Protein AF-A0A814QC15-F1 (afdb_monomer)

Mean predicted aligned error: 23.21 Å

Organism: NCBI:txid433720

Nearest PDB structures (foldseek):
  7otf-assembly1_A  TM=9.093E-01  e=1.951E-11  Homo sapiens
  5ail-assembly1_A  TM=8.286E-01  e=6.344E-08  Homo sapiens
  7ny6-assembly1_A  TM=8.813E-01  e=1.256E-06  Capsaspora owczarzaki ATCC 30864
  5fud-assembly1_A  TM=8.809E-01  e=2.246E-06  Oceanobacillus iheyensis HTE831
  5lbp-assembly1_A  TM=8.472E-01  e=1.042E-05  Oceanobacillus iheyensis HTE831

Structure (mmCIF, N/CA/C/O backbone):
data_AF-A0A814QC15-F1
#
_entry.id   AF-A0A814QC15-F1
#
loop_
_atom_site.group_PDB
_atom_site.id
_atom_site.type_symbol
_atom_site.label_atom_id
_atom_site.label_alt_id
_atom_site.label_comp_id
_atom_site.label_asym_id
_atom_site.label_entity_id
_atom_site.label_seq_id
_atom_site.pdbx_PDB_ins_code
_atom_site.Cartn_x
_atom_site.Cartn_y
_atom_site.Cartn_z
_atom_site.occupancy
_atom_site.B_iso_or_equiv
_atom_site.auth_seq_id
_atom_site.auth_comp_id
_atom_site.auth_asym_id
_atom_site.auth_atom_id
_atom_site.pdbx_PDB_model_num
ATOM 1 N N . MET A 1 1 ? -54.671 -11.873 52.298 1.00 33.31 1 MET A N 1
ATOM 2 C CA . MET A 1 1 ? -53.907 -12.770 51.404 1.00 33.31 1 MET A CA 1
ATOM 3 C C . MET A 1 1 ? -52.621 -12.030 51.063 1.00 33.31 1 MET A C 1
ATOM 5 O O . MET A 1 1 ? -52.715 -11.088 50.294 1.00 33.31 1 MET A O 1
ATOM 9 N N . ASN A 1 2 ? -51.498 -12.287 51.749 1.00 33.62 2 ASN A N 1
ATOM 10 C CA . ASN A 1 2 ? -50.326 -11.393 51.643 1.00 33.62 2 ASN A CA 1
ATOM 11 C C . ASN A 1 2 ? -48.953 -12.056 51.909 1.00 33.62 2 ASN A C 1
ATOM 13 O O . ASN A 1 2 ? -47.996 -11.347 52.207 1.00 33.62 2 ASN A O 1
ATOM 17 N N . ASN A 1 3 ? -48.842 -13.390 51.817 1.00 36.31 3 ASN A N 1
ATOM 18 C CA . ASN A 1 3 ? -47.596 -14.110 52.144 1.00 36.31 3 ASN A CA 1
ATOM 19 C C . ASN A 1 3 ? -46.776 -14.533 50.909 1.00 36.31 3 ASN A C 1
ATOM 21 O O . ASN A 1 3 ? -45.566 -14.709 51.020 1.00 36.31 3 ASN A O 1
ATOM 25 N N . ASP A 1 4 ? -47.391 -14.649 49.729 1.00 46.69 4 ASP A N 1
ATOM 26 C CA . ASP A 1 4 ? -46.758 -15.251 48.540 1.00 46.69 4 ASP A CA 1
ATOM 27 C C . ASP A 1 4 ? -45.802 -14.311 47.776 1.00 46.69 4 ASP A C 1
ATOM 29 O O . ASP A 1 4 ? -45.143 -14.716 46.822 1.00 46.69 4 ASP A O 1
ATOM 33 N N . LEU A 1 5 ? -45.693 -13.042 48.188 1.00 47.97 5 LEU A N 1
ATOM 34 C CA . LEU A 1 5 ? -44.905 -12.019 47.483 1.00 47.97 5 LEU A CA 1
ATOM 35 C C . LEU A 1 5 ? -43.377 -12.146 47.651 1.00 47.97 5 LEU A C 1
ATOM 37 O O . LEU A 1 5 ? -42.645 -11.511 46.893 1.00 47.97 5 LEU A O 1
ATOM 41 N N . ASN A 1 6 ? -42.904 -12.966 48.599 1.00 54.59 6 ASN A N 1
ATOM 42 C CA . ASN A 1 6 ? -41.494 -13.065 49.011 1.00 54.59 6 ASN A CA 1
ATOM 43 C C . ASN A 1 6 ? -40.857 -14.457 48.782 1.00 54.59 6 ASN A C 1
ATOM 45 O O . ASN A 1 6 ? -39.844 -14.774 49.404 1.00 54.59 6 ASN A O 1
ATOM 49 N N . LEU A 1 7 ? -41.430 -15.304 47.920 1.00 72.12 7 LEU A N 1
ATOM 50 C CA . LEU A 1 7 ? -40.906 -16.647 47.629 1.00 72.12 7 LEU A CA 1
ATOM 51 C C . LEU A 1 7 ? -40.310 -16.745 46.215 1.00 72.12 7 LEU A C 1
ATOM 53 O O . LEU A 1 7 ? -40.825 -16.165 45.260 1.00 72.12 7 LEU A O 1
ATOM 57 N N . PHE A 1 8 ? -39.213 -17.498 46.087 1.00 84.62 8 PHE A N 1
ATOM 58 C CA . PHE A 1 8 ? -38.616 -17.857 44.798 1.00 84.62 8 PHE A CA 1
ATOM 59 C C . PHE A 1 8 ? -39.408 -18.994 44.137 1.00 84.62 8 PHE A C 1
ATOM 61 O O . PHE A 1 8 ? -39.875 -19.902 44.827 1.00 84.62 8 PHE A O 1
ATOM 68 N N . THR A 1 9 ? -39.534 -18.985 42.808 1.00 85.81 9 THR A N 1
ATOM 69 C CA . THR A 1 9 ? -40.353 -19.964 42.073 1.00 85.81 9 THR A CA 1
ATOM 70 C C . THR A 1 9 ? -39.631 -21.314 41.918 1.00 85.81 9 THR A C 1
ATOM 72 O O . THR A 1 9 ? -39.123 -21.648 40.849 1.00 85.81 9 THR A O 1
ATOM 75 N N . ILE A 1 10 ? -39.573 -22.110 42.994 1.00 85.25 10 ILE A N 1
ATOM 76 C CA . ILE A 1 10 ? -38.846 -23.399 43.046 1.00 85.25 10 ILE A CA 1
ATOM 77 C C . ILE A 1 10 ? -39.329 -24.388 41.965 1.00 85.25 10 ILE A C 1
ATOM 79 O O . ILE A 1 10 ? -38.519 -25.082 41.353 1.00 85.25 10 ILE A O 1
ATOM 83 N N . SER A 1 11 ? -40.634 -24.429 41.680 1.00 84.44 11 SER A N 1
ATOM 84 C CA . SER A 1 11 ? -41.217 -25.276 40.626 1.00 84.44 11 SER A CA 1
ATOM 85 C C . SER A 1 11 ? -40.692 -24.925 39.229 1.00 84.44 11 SER A C 1
ATOM 87 O O . SER A 1 11 ? -40.305 -25.818 38.475 1.00 84.44 11 SER A O 1
ATOM 89 N N . ALA A 1 12 ? -40.623 -23.632 38.900 1.00 85.25 12 ALA A N 1
ATOM 90 C CA . ALA A 1 12 ? -40.029 -23.143 37.660 1.00 85.25 12 ALA A CA 1
ATOM 91 C C . ALA A 1 12 ? -38.520 -23.417 37.619 1.00 85.25 12 ALA A C 1
ATOM 93 O O . ALA A 1 12 ? -38.014 -23.892 36.606 1.00 85.25 12 ALA A O 1
ATOM 94 N N . PHE A 1 13 ? -37.811 -23.215 38.734 1.00 88.44 13 PHE A N 1
ATOM 95 C CA . PHE A 1 13 ? -36.374 -23.473 38.823 1.00 88.44 13 PHE A CA 1
ATOM 96 C C . PHE A 1 13 ? -36.021 -24.931 38.495 1.00 88.44 13 PHE A C 1
ATOM 98 O O . PHE A 1 13 ? -35.149 -25.171 37.664 1.00 88.44 13 PHE A O 1
ATOM 105 N N . LEU A 1 14 ? -36.741 -25.904 39.063 1.00 86.50 14 LEU A N 1
ATOM 106 C CA . LEU A 1 14 ? -36.522 -27.329 38.777 1.00 86.50 14 LEU A CA 1
ATOM 107 C C . LEU A 1 14 ? -36.925 -27.711 37.337 1.00 86.50 14 LEU A C 1
ATOM 109 O O . LEU A 1 14 ? -36.262 -28.533 36.699 1.00 86.50 14 LEU A O 1
ATOM 113 N N . ASN A 1 15 ? -37.976 -27.087 36.788 1.00 86.31 15 ASN A N 1
ATOM 114 C CA . ASN A 1 15 ? -38.380 -27.249 35.384 1.00 86.31 15 ASN A CA 1
ATOM 115 C C . ASN A 1 15 ? -37.313 -26.699 34.418 1.00 86.31 15 ASN A C 1
ATOM 117 O O . ASN A 1 15 ? -37.051 -27.288 33.371 1.00 86.31 15 ASN A O 1
ATOM 121 N N . LEU A 1 16 ? -36.673 -25.585 34.781 1.00 88.19 16 LEU A N 1
ATOM 122 C CA . LEU A 1 16 ? -35.573 -24.998 34.027 1.00 88.19 16 LEU A CA 1
ATOM 123 C C . LEU A 1 16 ? -34.305 -25.852 34.147 1.00 88.19 16 LEU A C 1
ATOM 125 O O . LEU A 1 16 ? -33.722 -26.190 33.127 1.00 88.19 16 LEU A O 1
ATOM 129 N N . GLU A 1 17 ? -33.905 -26.258 35.354 1.00 86.19 17 GLU A N 1
ATOM 130 C CA . GLU A 1 17 ? -32.705 -27.074 35.590 1.00 86.19 17 GLU A CA 1
ATOM 131 C C . GLU A 1 17 ? -32.745 -28.398 34.805 1.00 86.19 17 GLU A C 1
ATOM 133 O O . GLU A 1 17 ? -31.783 -28.742 34.115 1.00 86.19 17 GLU A O 1
ATOM 138 N N . THR A 1 18 ? -33.892 -29.083 34.799 1.00 85.12 18 THR A N 1
ATOM 139 C CA . THR A 1 18 ? -34.091 -30.312 34.006 1.00 85.12 18 THR A CA 1
ATOM 140 C C . THR A 1 18 ? -34.055 -30.071 32.492 1.00 85.12 18 THR A C 1
ATOM 142 O O . THR A 1 18 ? -33.438 -30.854 31.773 1.00 85.12 18 THR A O 1
ATOM 145 N N . LYS A 1 19 ? -34.626 -28.967 31.986 1.00 83.19 19 LYS A N 1
ATOM 146 C CA . LYS A 1 19 ? -34.513 -28.567 30.565 1.00 83.19 19 LYS A CA 1
ATOM 147 C C . LYS A 1 19 ? -33.110 -28.112 30.158 1.00 83.19 19 LYS A C 1
ATOM 149 O O . LYS A 1 19 ? -32.752 -28.211 28.987 1.00 83.19 19 LYS A O 1
ATOM 154 N N . VAL A 1 20 ? -32.326 -27.589 31.101 1.00 84.12 20 VAL A N 1
ATOM 155 C CA . VAL A 1 20 ? -30.988 -27.043 30.838 1.00 84.12 20 VAL A CA 1
ATOM 156 C C . VAL A 1 20 ? -29.937 -28.140 30.706 1.00 84.12 20 VAL A C 1
ATOM 158 O O . VAL A 1 20 ? -29.059 -28.018 29.847 1.00 84.12 20 VAL A O 1
ATOM 161 N N . TYR A 1 21 ? -30.037 -29.199 31.513 1.00 83.50 21 TYR A N 1
ATOM 162 C CA . TYR A 1 21 ? -29.077 -30.312 31.536 1.00 83.50 21 TYR A CA 1
ATOM 163 C C . TYR A 1 21 ? -29.593 -31.621 30.910 1.00 83.50 21 TYR A C 1
ATOM 165 O O . TYR A 1 21 ? -28.814 -32.559 30.763 1.00 83.50 21 TYR A O 1
ATOM 173 N N . GLY A 1 22 ? -30.868 -31.695 30.514 1.00 76.44 22 GLY A N 1
ATOM 174 C CA . GLY A 1 22 ? -31.415 -32.826 29.759 1.00 76.44 22 GLY A CA 1
ATOM 175 C C . GLY A 1 22 ? -30.889 -32.918 28.319 1.00 76.44 22 GLY A C 1
ATOM 176 O O . GLY A 1 22 ? -30.440 -31.931 27.738 1.00 76.44 22 GLY A O 1
ATOM 177 N N . GLU A 1 23 ? -30.987 -34.114 27.729 1.00 65.56 23 GLU A N 1
ATOM 178 C CA . GLU A 1 23 ? -30.431 -34.445 26.403 1.00 65.56 23 GLU A CA 1
ATOM 179 C C . GLU A 1 23 ? -30.995 -33.573 25.265 1.00 65.56 23 GLU A C 1
ATOM 181 O O . GLU A 1 23 ? -30.268 -33.175 24.357 1.00 65.56 23 GLU A O 1
ATOM 186 N N . ASN A 1 24 ? -32.285 -33.228 25.336 1.00 69.06 24 ASN A N 1
ATOM 187 C CA . ASN A 1 24 ? -32.973 -32.394 24.352 1.00 69.06 24 ASN A CA 1
ATOM 188 C C . ASN A 1 24 ? -33.149 -30.961 24.879 1.00 69.06 24 ASN A C 1
ATOM 190 O O . ASN A 1 24 ? -34.149 -30.640 25.524 1.00 69.06 24 ASN A O 1
ATOM 194 N N . TRP A 1 25 ? -32.184 -30.084 24.583 1.00 78.00 25 TRP A N 1
ATOM 195 C CA . TRP A 1 25 ? -32.240 -28.664 24.954 1.00 78.00 25 TRP A CA 1
ATOM 196 C C . TRP A 1 25 ? -33.413 -27.936 24.272 1.00 78.00 25 TRP A C 1
ATOM 198 O O . TRP A 1 25 ? -33.375 -27.628 23.078 1.00 78.00 25 TRP A O 1
ATOM 208 N N . THR A 1 26 ? -34.437 -27.589 25.053 1.00 78.69 26 THR A N 1
ATOM 209 C CA . THR A 1 26 ? -35.487 -26.647 24.643 1.00 78.69 26 THR A CA 1
ATOM 210 C C . THR A 1 26 ? -35.061 -25.224 24.988 1.00 78.69 26 THR A C 1
ATOM 212 O O . THR A 1 26 ? -34.839 -24.932 26.161 1.00 78.69 26 THR A O 1
ATOM 215 N N . ILE A 1 27 ? -34.981 -24.335 23.995 1.00 84.62 27 ILE A N 1
ATOM 216 C CA . ILE A 1 27 ? -34.590 -22.929 24.184 1.00 84.62 27 ILE A CA 1
ATOM 217 C C . ILE A 1 27 ? -35.657 -22.208 25.031 1.00 84.62 27 ILE A C 1
ATOM 219 O O . ILE A 1 27 ? -36.793 -22.119 24.568 1.00 84.62 27 ILE A O 1
ATOM 223 N N . PRO A 1 28 ? -35.332 -21.667 26.221 1.00 84.56 28 PRO A N 1
ATOM 224 C CA . PRO A 1 28 ? -36.257 -20.843 26.992 1.00 84.56 28 PRO A CA 1
ATOM 225 C C . PRO A 1 28 ? -36.136 -19.377 26.546 1.00 84.56 28 PRO A C 1
ATOM 227 O O . PRO A 1 28 ? -35.075 -18.767 26.695 1.00 84.56 28 PRO A O 1
ATOM 230 N N . TYR A 1 29 ? -37.201 -18.810 25.978 1.00 85.25 29 TYR A N 1
ATOM 231 C CA . TYR A 1 29 ? -37.192 -17.453 25.409 1.00 85.25 29 TYR A CA 1
ATOM 232 C C . TYR A 1 29 ? -38.430 -16.607 25.732 1.00 85.25 29 TYR A C 1
ATOM 234 O O . TYR A 1 29 ? -38.399 -15.399 25.496 1.00 85.25 29 TYR A O 1
ATOM 242 N N . LYS A 1 30 ? -39.508 -17.186 26.276 1.00 87.56 30 LYS A N 1
ATOM 243 C CA . LYS A 1 30 ? -40.727 -16.437 26.634 1.00 87.56 30 LYS A CA 1
ATOM 244 C C . LYS A 1 30 ? -40.690 -15.965 28.086 1.00 87.56 30 LYS A C 1
ATOM 246 O O . LYS A 1 30 ? -39.978 -16.509 28.928 1.00 87.56 30 LYS A O 1
ATOM 251 N N . ARG A 1 31 ? -41.459 -14.920 28.394 1.00 87.00 31 ARG A N 1
ATOM 252 C CA . ARG A 1 31 ? -41.494 -14.309 29.735 1.00 87.00 31 ARG A CA 1
ATOM 253 C C . ARG A 1 31 ? -42.332 -15.122 30.725 1.00 87.00 31 ARG A C 1
ATOM 255 O O . ARG A 1 31 ? -42.115 -15.043 31.929 1.00 87.00 31 ARG A O 1
ATOM 262 N N . GLU A 1 32 ? -43.235 -15.917 30.174 1.00 85.50 32 GLU A N 1
ATOM 263 C CA . GLU A 1 32 ? -44.149 -16.866 30.803 1.00 85.50 32 GLU A CA 1
ATOM 264 C C . GLU A 1 32 ? -43.534 -18.280 30.886 1.00 85.50 32 GLU A C 1
ATOM 266 O O . GLU A 1 32 ? -44.157 -19.210 31.387 1.00 85.50 32 GLU A O 1
ATOM 271 N N . GLU A 1 33 ? -42.315 -18.464 30.368 1.00 88.19 33 GLU A N 1
ATOM 272 C CA . GLU A 1 33 ? -41.539 -19.697 30.515 1.00 88.19 33 GLU A CA 1
ATOM 273 C C . GLU A 1 33 ? -40.683 -19.662 31.796 1.00 88.19 33 GLU A C 1
ATOM 275 O O . GLU A 1 33 ? -40.377 -18.582 32.311 1.00 88.19 33 GLU A O 1
ATOM 280 N N . PRO A 1 34 ? -40.218 -20.826 32.298 1.00 89.06 34 PRO A N 1
ATOM 281 C CA . PRO A 1 34 ? -39.511 -20.921 33.577 1.00 89.06 34 PRO A CA 1
ATOM 282 C C . PRO A 1 34 ? -38.309 -19.981 33.760 1.00 89.06 34 PRO A C 1
ATOM 284 O O . PRO A 1 34 ? -38.036 -19.554 34.879 1.00 89.06 34 PRO A O 1
ATOM 287 N N . LEU A 1 35 ? -37.603 -19.613 32.682 1.00 92.25 35 LEU A N 1
ATOM 288 C CA . LEU A 1 35 ? -36.520 -18.625 32.755 1.00 92.25 35 LEU A CA 1
ATOM 289 C C . LEU A 1 35 ? -37.039 -17.225 33.115 1.00 92.25 35 LEU A C 1
ATOM 291 O O . LEU A 1 35 ? -36.462 -16.573 33.984 1.00 92.25 35 LEU A O 1
ATOM 295 N N . GLY A 1 36 ? -38.131 -16.777 32.491 1.00 89.75 36 GLY A N 1
ATOM 296 C CA . GLY A 1 36 ? -38.755 -15.489 32.789 1.00 89.75 36 GLY A CA 1
ATOM 297 C C . GLY A 1 36 ? -39.288 -15.428 34.221 1.00 89.75 36 GLY A C 1
ATOM 298 O O . GLY A 1 36 ? -39.027 -14.457 34.933 1.00 89.75 36 GLY A O 1
ATOM 299 N N . GLU A 1 37 ? -39.944 -16.494 34.689 1.00 91.00 37 GLU A N 1
ATOM 300 C CA . GLU A 1 37 ? -40.435 -16.592 36.070 1.00 91.00 37 GLU A CA 1
ATOM 301 C C . GLU A 1 37 ? -39.302 -16.584 37.110 1.00 91.00 37 GLU A C 1
ATOM 303 O O . GLU A 1 37 ? -39.382 -15.862 38.112 1.00 91.00 37 GLU A O 1
ATOM 308 N N . CYS A 1 38 ? -38.224 -17.342 36.882 1.00 92.38 38 CYS A N 1
ATOM 309 C CA . CYS A 1 38 ? -37.068 -17.357 37.779 1.00 92.38 38 CYS A CA 1
ATOM 310 C C . CYS A 1 38 ? -36.306 -16.024 37.768 1.00 92.38 38 CYS A C 1
ATOM 312 O O . CYS A 1 38 ? -35.933 -15.543 38.836 1.00 92.38 38 CYS A O 1
ATOM 314 N N . LEU A 1 39 ? -36.134 -15.371 36.612 1.00 93.88 39 LEU A N 1
ATOM 315 C CA . LEU A 1 39 ? -35.534 -14.033 36.540 1.00 93.88 39 LEU A CA 1
ATOM 316 C C . LEU A 1 39 ? -36.377 -12.998 37.301 1.00 93.88 39 LEU A C 1
ATOM 318 O O . LEU A 1 39 ? -35.844 -12.253 38.119 1.00 93.88 39 LEU A O 1
ATOM 322 N N . LEU A 1 40 ? -37.697 -12.974 37.096 1.00 92.12 40 LEU A N 1
ATOM 323 C CA . LEU A 1 40 ? -38.590 -12.013 37.753 1.00 92.12 40 LEU A CA 1
ATOM 324 C C . LEU A 1 40 ? -38.703 -12.238 39.271 1.00 92.12 40 LEU A C 1
ATOM 326 O O . LEU A 1 40 ? -38.768 -11.265 40.025 1.00 92.12 40 LEU A O 1
ATOM 330 N N . SER A 1 41 ? -38.723 -13.491 39.735 1.00 90.06 41 SER A N 1
ATOM 331 C CA . SER A 1 41 ? -38.746 -13.809 41.173 1.00 90.06 41 SER A CA 1
ATOM 332 C C . SER A 1 41 ? -37.393 -13.548 41.846 1.00 90.06 41 SER A C 1
ATOM 334 O O . SER A 1 41 ? -37.364 -12.935 42.915 1.00 90.06 41 SER A O 1
ATOM 336 N N . ALA A 1 42 ? -36.273 -13.889 41.198 1.00 92.88 42 ALA A N 1
ATOM 337 C CA . ALA A 1 42 ? -34.937 -13.541 41.682 1.00 92.88 42 ALA A CA 1
ATOM 338 C C . ALA A 1 42 ? -34.743 -12.019 41.786 1.00 92.88 42 ALA A C 1
ATOM 340 O O . ALA A 1 42 ? -34.249 -11.544 42.807 1.00 92.88 42 ALA A O 1
ATOM 341 N N . THR A 1 43 ? -35.187 -11.231 40.795 1.00 93.06 43 THR A N 1
ATOM 342 C CA . THR A 1 43 ? -35.050 -9.761 40.829 1.00 93.06 43 THR A CA 1
ATOM 343 C C . THR A 1 43 ? -35.804 -9.145 42.009 1.00 93.06 43 THR A C 1
ATOM 345 O O . THR A 1 43 ? -35.276 -8.245 42.659 1.00 93.06 43 THR A O 1
ATOM 348 N N . LYS A 1 44 ? -36.995 -9.655 42.358 1.00 90.06 44 LYS A N 1
ATOM 349 C CA . LYS A 1 44 ? -37.731 -9.211 43.559 1.00 90.06 44 LYS A CA 1
ATOM 350 C C . LYS A 1 44 ? -36.922 -9.449 44.839 1.00 90.06 44 LYS A C 1
ATOM 352 O O . LYS A 1 44 ? -36.755 -8.524 45.628 1.00 90.06 44 LYS A O 1
ATOM 357 N N . LEU A 1 45 ? -36.368 -10.650 45.020 1.00 90.00 45 LEU A N 1
ATOM 358 C CA . LEU A 1 45 ? -35.536 -10.975 46.188 1.00 90.00 45 LEU A CA 1
ATOM 359 C C . LEU A 1 45 ? -34.214 -10.188 46.201 1.00 90.00 45 LEU A C 1
ATOM 361 O O . LEU A 1 45 ? -33.732 -9.791 47.263 1.00 90.00 45 LEU A O 1
ATOM 365 N N . ALA A 1 46 ? -33.640 -9.910 45.029 1.00 90.56 46 ALA A N 1
ATOM 366 C CA . ALA A 1 46 ? -32.422 -9.120 44.883 1.00 90.56 46 ALA A CA 1
ATOM 367 C C . ALA A 1 46 ? -32.636 -7.636 45.223 1.00 90.56 46 ALA A C 1
ATOM 369 O O . ALA A 1 46 ? -31.732 -7.015 45.772 1.00 90.56 46 ALA A O 1
ATOM 370 N N . LEU A 1 47 ? -33.824 -7.079 44.956 1.00 89.06 47 LEU A N 1
ATOM 371 C CA . LEU A 1 47 ? -34.202 -5.708 45.332 1.00 89.06 47 LEU A CA 1
ATOM 372 C C . LEU A 1 47 ? -34.437 -5.529 46.843 1.00 89.06 47 LEU A C 1
ATOM 374 O O . LEU A 1 47 ? -34.323 -4.411 47.339 1.00 89.06 47 LEU A O 1
ATOM 378 N N . VAL A 1 48 ? -34.755 -6.608 47.569 1.00 88.19 48 VAL A N 1
ATOM 379 C CA . VAL A 1 48 ? -34.932 -6.604 49.037 1.00 88.19 48 VAL A CA 1
ATOM 380 C C . VAL A 1 48 ? -33.654 -7.057 49.770 1.00 88.19 48 VAL A C 1
ATOM 382 O O . VAL A 1 48 ? -33.506 -6.823 50.968 1.00 88.19 48 VAL A O 1
ATOM 385 N N . GLY A 1 49 ? -32.691 -7.653 49.057 1.00 86.88 49 GLY A N 1
ATOM 386 C CA . GLY A 1 49 ? -31.421 -8.141 49.614 1.00 86.88 49 GLY A CA 1
ATOM 387 C C . GLY A 1 49 ? -31.476 -9.555 50.199 1.00 86.88 49 GLY A C 1
ATOM 388 O O . GLY A 1 49 ? -30.546 -9.968 50.886 1.00 86.88 49 GLY A O 1
ATOM 389 N N . THR A 1 50 ? -32.548 -10.307 49.937 1.00 88.44 50 THR A N 1
ATOM 390 C CA . THR A 1 50 ? -32.781 -11.659 50.477 1.00 88.44 50 THR A CA 1
ATOM 391 C C . THR A 1 50 ? -32.447 -12.785 49.493 1.00 88.44 50 THR A C 1
ATOM 393 O O . THR A 1 50 ? -32.495 -13.951 49.874 1.00 88.44 50 THR A O 1
ATOM 396 N N . ALA A 1 51 ? -32.067 -12.471 48.247 1.00 86.88 51 ALA A N 1
ATOM 397 C CA . ALA A 1 51 ? -31.794 -13.467 47.199 1.00 86.88 51 ALA A CA 1
ATOM 398 C C . ALA A 1 51 ? -30.773 -14.548 47.608 1.00 86.88 51 ALA A C 1
ATOM 400 O O . ALA A 1 51 ? -31.009 -15.728 47.368 1.00 86.88 51 ALA A O 1
ATOM 401 N N . ASP A 1 52 ? -29.685 -14.166 48.282 1.00 85.94 52 ASP A N 1
ATOM 402 C CA . ASP A 1 52 ? -28.634 -15.099 48.720 1.00 85.94 52 ASP A CA 1
ATOM 403 C C . ASP A 1 52 ? -29.066 -15.997 49.895 1.00 85.94 52 ASP A C 1
ATOM 405 O O . ASP A 1 52 ? -28.429 -17.015 50.159 1.00 85.94 52 ASP A O 1
ATOM 409 N N . GLN A 1 53 ? -30.127 -15.613 50.615 1.00 86.81 53 GLN A N 1
ATOM 410 C CA . GLN A 1 53 ? -30.683 -16.363 51.749 1.00 86.81 53 GLN A CA 1
ATOM 411 C C . GLN A 1 53 ? -31.592 -17.508 51.276 1.00 86.81 53 GLN A C 1
ATOM 413 O O . GLN A 1 53 ? -31.845 -18.450 52.024 1.00 86.81 53 GLN A O 1
ATOM 418 N N . ASN A 1 54 ? -32.091 -17.436 50.037 1.00 87.62 54 ASN A N 1
ATOM 419 C CA . ASN A 1 54 ? -32.857 -18.504 49.412 1.00 87.62 54 ASN A CA 1
ATOM 420 C C . ASN A 1 54 ? -31.910 -19.384 48.584 1.00 87.62 54 ASN A C 1
ATOM 422 O O . ASN A 1 54 ? -31.459 -18.991 47.512 1.00 87.62 54 ASN A O 1
ATOM 426 N N . GLU A 1 55 ? -31.627 -20.592 49.070 1.00 87.44 55 GLU A N 1
ATOM 427 C CA . GLU A 1 55 ? -30.650 -21.510 48.467 1.00 87.44 55 GLU A CA 1
ATOM 428 C C . GLU A 1 55 ? -30.952 -21.848 46.993 1.00 87.44 55 GLU A C 1
ATOM 430 O O . GLU A 1 55 ? -30.039 -21.902 46.169 1.00 87.44 55 GLU A O 1
ATOM 435 N N . SER A 1 56 ? -32.232 -21.982 46.622 1.00 87.56 56 SER A N 1
ATOM 436 C CA . SER A 1 56 ? -32.640 -22.198 45.224 1.00 87.56 56 SER A CA 1
ATOM 437 C C . SER A 1 56 ? -32.400 -20.962 44.348 1.00 87.56 56 SER A C 1
ATOM 439 O O . SER A 1 56 ? -31.898 -21.091 43.233 1.00 87.56 56 SER A O 1
ATOM 441 N N . CYS A 1 57 ? -32.686 -19.758 44.854 1.00 90.62 57 CYS A N 1
ATOM 442 C CA . CYS A 1 57 ? -32.383 -18.502 44.161 1.00 90.62 57 CYS A CA 1
ATOM 443 C C . CYS A 1 57 ? -30.867 -18.290 44.019 1.00 90.62 57 CYS A C 1
ATOM 445 O O . CYS A 1 57 ? -30.402 -17.823 42.979 1.00 90.62 57 CYS A O 1
ATOM 447 N N . LYS A 1 58 ? -30.081 -18.672 45.031 1.00 89.94 58 LYS A N 1
ATOM 448 C CA . LYS A 1 58 ? -28.618 -18.632 44.982 1.00 89.94 58 LYS A CA 1
ATOM 449 C C . LYS A 1 58 ? -28.064 -19.609 43.939 1.00 89.94 58 LYS A C 1
ATOM 451 O O . LYS A 1 58 ? -27.326 -19.180 43.057 1.00 89.94 58 LYS A O 1
ATOM 456 N N . LYS A 1 59 ? -28.489 -20.881 43.954 1.00 90.62 59 LYS A N 1
ATOM 457 C CA . LYS A 1 59 ? -28.109 -21.891 42.944 1.00 90.62 59 LYS A CA 1
ATOM 458 C C . LYS A 1 59 ? -28.505 -21.459 41.523 1.00 90.62 59 LYS A C 1
ATOM 460 O O . LYS A 1 59 ? -27.729 -21.635 40.584 1.00 90.62 59 LYS A O 1
ATOM 465 N N . PHE A 1 60 ? -29.670 -20.828 41.364 1.00 93.75 60 PHE A N 1
ATOM 466 C CA . PHE A 1 60 ? -30.093 -20.214 40.104 1.00 93.75 60 PHE A CA 1
ATOM 467 C C . PHE A 1 60 ? -29.115 -19.131 39.620 1.00 93.75 60 PHE A C 1
ATOM 469 O O . PHE A 1 60 ? -28.668 -19.194 38.476 1.00 93.75 60 PHE A O 1
ATOM 476 N N . MET A 1 61 ? -28.742 -18.178 40.481 1.00 93.62 61 MET A N 1
ATOM 477 C CA . MET A 1 61 ? -27.820 -17.084 40.136 1.00 93.62 61 MET A CA 1
ATOM 478 C C . MET A 1 61 ? -26.372 -17.542 39.899 1.00 93.62 61 MET A C 1
ATOM 480 O O . MET A 1 61 ? -25.700 -16.988 39.032 1.00 93.62 61 MET A O 1
ATOM 484 N N . GLU A 1 62 ? -25.877 -18.514 40.670 1.00 91.12 62 GLU A N 1
ATOM 485 C CA . GLU A 1 62 ? -24.461 -18.912 40.665 1.00 91.12 62 GLU A CA 1
ATOM 486 C C . GLU A 1 62 ? -24.132 -20.060 39.700 1.00 91.12 62 GLU A C 1
ATOM 488 O O . GLU A 1 62 ? -22.996 -20.135 39.239 1.00 91.12 62 GLU A O 1
ATOM 493 N N . VAL A 1 63 ? -25.095 -20.936 39.383 1.00 89.81 63 VAL A N 1
ATOM 494 C CA . VAL A 1 63 ? -24.863 -22.144 38.564 1.00 89.81 63 VAL A CA 1
ATOM 495 C C . VAL A 1 63 ? -25.695 -22.135 37.283 1.00 89.81 63 VAL A C 1
ATOM 497 O O . VAL A 1 63 ? -25.154 -22.320 36.194 1.00 89.81 63 VAL A O 1
ATOM 500 N N . LEU A 1 64 ? -27.009 -21.897 37.388 1.00 91.62 64 LEU A N 1
ATOM 501 C CA . LEU A 1 64 ? -27.912 -22.095 36.249 1.00 91.62 64 LEU A CA 1
ATOM 502 C C . LEU A 1 64 ? -27.892 -20.923 35.254 1.00 91.62 64 LEU A C 1
ATOM 504 O O . LEU A 1 64 ? -27.882 -21.146 34.045 1.00 91.62 64 LEU A O 1
ATOM 508 N N . ILE A 1 65 ? -27.844 -19.679 35.742 1.00 94.50 65 ILE A N 1
ATOM 509 C CA . ILE A 1 65 ? -27.775 -18.473 34.902 1.00 94.50 65 ILE A CA 1
ATOM 510 C C . ILE A 1 65 ? -26.530 -18.440 33.994 1.00 94.50 65 ILE A C 1
ATOM 512 O O . ILE A 1 65 ? -26.720 -18.213 32.794 1.00 94.50 65 ILE A O 1
ATOM 516 N N . PRO A 1 66 ? -25.299 -18.709 34.482 1.00 93.12 66 PRO A N 1
ATOM 517 C CA . PRO A 1 66 ? -24.118 -18.772 33.622 1.00 93.12 66 PRO A CA 1
ATOM 518 C C . PRO A 1 66 ? -24.268 -19.759 32.457 1.00 93.12 66 PRO A C 1
ATOM 520 O O . PRO A 1 66 ? -24.016 -19.393 31.310 1.00 93.12 66 PRO A O 1
ATOM 523 N N . GLU A 1 67 ? -24.738 -20.986 32.713 1.00 91.38 67 GLU A N 1
ATOM 524 C CA . GLU A 1 67 ? -24.864 -22.013 31.669 1.00 91.38 67 GLU A CA 1
ATOM 525 C C . GLU A 1 67 ? -26.006 -21.721 30.684 1.00 91.38 67 GLU A C 1
ATOM 527 O O . GLU A 1 67 ? -25.832 -21.885 29.472 1.00 91.38 67 GLU A O 1
ATOM 532 N N . VAL A 1 68 ? -27.148 -21.217 31.170 1.00 92.69 68 VAL A N 1
ATOM 533 C CA . VAL A 1 68 ? -28.249 -20.751 30.311 1.00 92.69 68 VAL A CA 1
ATOM 534 C C . VAL A 1 68 ? -27.752 -19.666 29.361 1.00 92.69 68 VAL A C 1
ATOM 536 O O . VAL A 1 68 ? -27.873 -19.813 28.146 1.00 92.69 68 VAL A O 1
ATOM 539 N N . PHE A 1 69 ? -27.159 -18.588 29.876 1.00 93.38 69 PHE A N 1
ATOM 540 C CA . PHE A 1 69 ? -26.784 -17.456 29.029 1.00 93.38 69 PHE A CA 1
ATOM 541 C C . PHE A 1 69 ? -25.560 -17.742 28.153 1.00 93.38 69 PHE A C 1
ATOM 543 O O . PHE A 1 69 ? -25.514 -17.240 27.030 1.00 93.38 69 PHE A O 1
ATOM 550 N N . ARG A 1 70 ? -24.656 -18.646 28.557 1.00 91.06 70 ARG A N 1
ATOM 551 C CA . ARG A 1 70 ? -23.627 -19.211 27.667 1.00 91.06 70 ARG A CA 1
ATOM 552 C C . ARG A 1 70 ? -24.254 -19.955 26.482 1.00 91.06 70 ARG A C 1
ATOM 554 O O . ARG A 1 70 ? -23.860 -19.713 25.341 1.00 91.06 70 ARG A O 1
ATOM 561 N N . LYS A 1 71 ? -25.256 -20.815 26.714 1.00 89.44 71 LYS A N 1
ATOM 562 C CA . LYS A 1 71 ? -25.992 -21.503 25.634 1.00 89.44 71 LYS A CA 1
ATOM 563 C C . LYS A 1 71 ? -26.787 -20.533 24.748 1.00 89.44 71 LYS A C 1
ATOM 565 O O . LYS A 1 71 ? -26.863 -20.763 23.543 1.00 89.44 71 LYS A O 1
ATOM 570 N N . LEU A 1 72 ? -27.342 -19.452 25.304 1.00 90.44 72 LEU A N 1
ATOM 571 C CA . LEU A 1 72 ? -28.112 -18.455 24.544 1.00 90.44 72 LEU A CA 1
ATOM 572 C C . LEU A 1 72 ? -27.241 -17.487 23.718 1.00 90.44 72 LEU A C 1
ATOM 574 O O . LEU A 1 72 ? -27.639 -17.137 22.610 1.00 90.44 72 LEU A O 1
ATOM 578 N N . HIS A 1 73 ? -26.068 -17.068 24.213 1.00 89.94 73 HIS A N 1
ATOM 579 C CA . HIS A 1 73 ? -25.226 -16.055 23.546 1.00 89.94 73 HIS A CA 1
ATOM 580 C C . HIS A 1 73 ? -24.057 -16.624 22.726 1.00 89.94 73 HIS A C 1
ATOM 582 O O . HIS A 1 73 ? -23.640 -15.996 21.752 1.00 89.94 73 HIS A O 1
ATOM 588 N N . CYS A 1 74 ? -23.531 -17.807 23.070 1.00 87.06 74 CYS A N 1
ATOM 589 C CA . CYS A 1 74 ? -22.313 -18.365 22.456 1.00 87.06 74 CYS A CA 1
ATOM 590 C C . CYS A 1 74 ? -22.543 -19.601 21.564 1.00 87.06 74 CYS A C 1
ATOM 592 O O . CYS A 1 74 ? -21.584 -20.156 21.034 1.00 87.06 74 CYS A O 1
ATOM 594 N N . SER A 1 75 ? -23.784 -20.067 21.398 1.00 83.12 75 SER A N 1
ATOM 595 C CA . SER A 1 75 ? -24.084 -21.261 20.595 1.00 83.12 75 SER A CA 1
ATOM 596 C C . SER A 1 75 ? -24.127 -20.960 19.094 1.00 83.12 75 SER A C 1
ATOM 598 O O . SER A 1 75 ? -24.827 -20.049 18.663 1.00 83.12 75 SER A O 1
ATOM 600 N N . PHE A 1 76 ? -23.478 -21.777 18.257 1.00 75.31 76 PHE A N 1
ATOM 601 C CA . PHE A 1 76 ? -23.566 -21.625 16.795 1.00 75.31 76 PHE A CA 1
ATOM 602 C C . PHE A 1 76 ? -25.002 -21.803 16.254 1.00 75.31 76 PHE A C 1
ATOM 604 O O . PHE A 1 76 ? -25.349 -21.270 15.196 1.00 75.31 76 PHE A O 1
ATOM 611 N N . HIS A 1 77 ? -25.881 -22.480 17.004 1.00 76.44 77 HIS A N 1
ATOM 612 C CA . HIS A 1 77 ? -27.296 -22.626 16.650 1.00 76.44 77 HIS A CA 1
ATOM 613 C C . HIS A 1 77 ? -28.060 -21.289 16.615 1.00 76.44 77 HIS A C 1
ATOM 615 O O . HIS A 1 77 ? -29.048 -21.207 15.887 1.00 76.44 77 HIS A O 1
ATOM 621 N N . VAL A 1 78 ? -27.563 -20.229 17.277 1.00 74.31 78 VAL A N 1
ATOM 622 C CA . VAL A 1 78 ? -28.077 -18.842 17.188 1.00 74.31 78 VAL A CA 1
ATOM 623 C C . VAL A 1 78 ? -28.316 -18.407 15.738 1.00 74.31 78 VAL A C 1
ATOM 625 O O . VAL A 1 78 ? -29.305 -17.736 15.432 1.00 74.31 78 VAL A O 1
ATOM 628 N N . ASN A 1 79 ? -27.443 -18.837 14.820 1.00 77.00 79 ASN A N 1
ATOM 629 C CA . ASN A 1 79 ? -27.530 -18.506 13.400 1.00 77.00 79 ASN A CA 1
ATOM 630 C C . ASN A 1 79 ? -28.808 -18.996 12.701 1.00 77.00 79 ASN A C 1
ATOM 632 O O . ASN A 1 79 ? -29.159 -18.435 11.660 1.00 77.00 79 ASN A O 1
ATOM 636 N N . HIS A 1 80 ? -29.476 -20.000 13.274 1.00 81.00 80 HIS A N 1
ATOM 637 C CA . HIS A 1 80 ? -30.595 -20.746 12.697 1.00 81.00 80 HIS A CA 1
ATOM 638 C C . HIS A 1 80 ? -31.922 -20.527 13.447 1.00 81.00 80 HIS A C 1
ATOM 640 O O . HIS A 1 80 ? -32.945 -21.089 13.062 1.00 81.00 80 HIS A O 1
ATOM 646 N N . TRP A 1 81 ? -31.925 -19.747 14.533 1.00 86.44 81 TRP A N 1
ATOM 647 C CA . TRP A 1 81 ? -33.139 -19.472 15.307 1.00 86.44 81 TRP A CA 1
ATOM 648 C C . TRP A 1 81 ? -34.078 -18.502 14.585 1.00 86.44 81 TRP A C 1
ATOM 650 O O . TRP A 1 81 ? -33.647 -17.647 13.811 1.00 86.44 81 TRP A O 1
ATOM 660 N N . SER A 1 82 ? -35.380 -18.627 14.854 1.00 86.50 82 SER A N 1
ATOM 661 C CA . SER A 1 82 ? -36.381 -17.711 14.308 1.00 86.50 82 SER A CA 1
ATOM 662 C C . SER A 1 82 ? -36.289 -16.330 14.966 1.00 86.50 82 SER A C 1
ATOM 664 O O . SER A 1 82 ? -35.810 -16.177 16.094 1.00 86.50 82 SER A O 1
ATOM 666 N N . LYS A 1 83 ? -36.820 -15.313 14.279 1.00 83.94 83 LYS A N 1
ATOM 667 C CA . LYS A 1 83 ? -36.852 -13.931 14.778 1.00 83.94 83 LYS A CA 1
ATOM 668 C C . LYS A 1 83 ? -37.629 -13.784 16.097 1.00 83.94 83 LYS A C 1
ATOM 670 O O . LYS A 1 83 ? -37.286 -12.929 16.906 1.00 83.94 83 LYS A O 1
ATOM 675 N N . GLU A 1 84 ? -38.635 -14.630 16.333 1.00 86.69 84 GLU A N 1
ATOM 676 C CA . GLU A 1 84 ? -39.378 -14.690 17.603 1.00 86.69 84 GLU A CA 1
ATOM 677 C C . GLU A 1 84 ? -38.470 -15.145 18.759 1.00 86.69 84 GLU A C 1
ATOM 679 O O . GLU A 1 84 ? -38.419 -14.493 19.800 1.00 86.69 84 GLU A O 1
ATOM 684 N N . VAL A 1 85 ? -37.689 -16.211 18.544 1.00 88.31 85 VAL A N 1
ATOM 685 C CA . VAL A 1 85 ? -36.731 -16.740 19.529 1.00 88.31 85 VAL A CA 1
ATOM 686 C C . VAL A 1 85 ? -35.628 -15.720 19.823 1.00 88.31 85 VAL A C 1
ATOM 688 O O . VAL A 1 85 ? -35.311 -15.472 20.984 1.00 88.31 85 VAL A O 1
ATOM 691 N N . GLN A 1 86 ? -35.084 -15.072 18.789 1.00 88.19 86 GLN A N 1
ATOM 692 C CA . GLN A 1 86 ? -34.064 -14.021 18.927 1.00 88.19 86 GLN A CA 1
ATOM 693 C C . GLN A 1 86 ? -34.572 -12.826 19.756 1.00 88.19 86 GLN A C 1
ATOM 695 O O . GLN A 1 86 ? -33.876 -12.369 20.664 1.00 88.19 86 GLN A O 1
ATOM 700 N N . LEU A 1 87 ? -35.803 -12.363 19.499 1.00 87.56 87 LEU A N 1
ATOM 701 C CA . LEU A 1 87 ? -36.453 -11.298 20.274 1.00 87.56 87 LEU A CA 1
ATOM 702 C C . LEU A 1 87 ? -36.725 -11.711 21.728 1.00 87.56 87 LEU A C 1
ATOM 704 O O . LEU A 1 87 ? -36.468 -10.928 22.641 1.00 87.56 87 LEU A O 1
ATOM 708 N N . GLY A 1 88 ? -37.191 -12.938 21.968 1.00 88.25 88 GLY A N 1
ATOM 709 C CA . GLY A 1 88 ? -37.411 -13.438 23.326 1.00 88.25 88 GLY A CA 1
ATOM 710 C C . GLY A 1 88 ? -36.122 -13.516 24.147 1.00 88.25 88 GLY A C 1
ATOM 711 O O . GLY A 1 88 ? -36.076 -13.050 25.283 1.00 88.25 88 GLY A O 1
ATOM 712 N N . ILE A 1 89 ? -35.029 -13.998 23.547 1.00 91.06 89 ILE A N 1
ATOM 713 C CA . ILE A 1 89 ? -33.702 -14.034 24.185 1.00 91.06 89 ILE A CA 1
ATOM 714 C C . ILE A 1 89 ? -33.196 -12.621 24.506 1.00 91.06 89 ILE A C 1
ATOM 716 O O . ILE A 1 89 ? -32.595 -12.408 25.563 1.00 91.06 89 ILE A O 1
ATOM 720 N N . PHE A 1 90 ? -33.475 -11.637 23.648 1.00 91.00 90 PHE A N 1
ATOM 721 C CA . PHE A 1 90 ? -33.164 -10.235 23.922 1.00 91.00 90 PHE A CA 1
ATOM 722 C C . PHE A 1 90 ? -33.933 -9.704 25.148 1.00 91.00 90 PHE A C 1
ATOM 724 O O . PHE A 1 90 ? -33.327 -9.096 26.033 1.00 91.00 90 PHE A O 1
ATOM 731 N N . GLU A 1 91 ? -35.227 -10.012 25.279 1.00 90.75 91 GLU A N 1
ATOM 732 C CA . GLU A 1 91 ? -36.017 -9.665 26.472 1.00 90.75 91 GLU A CA 1
ATOM 733 C C . GLU A 1 91 ? -35.564 -10.422 27.734 1.00 90.75 91 GLU A C 1
ATOM 735 O O . GLU A 1 91 ? -35.433 -9.811 28.797 1.00 90.75 91 GLU A O 1
ATOM 740 N N . MET A 1 92 ? -35.230 -11.715 27.642 1.00 94.25 92 MET A N 1
ATOM 741 C CA . MET A 1 92 ? -34.661 -12.467 28.773 1.00 94.25 92 MET A CA 1
ATOM 742 C C . MET A 1 92 ? -33.312 -11.882 29.210 1.00 94.25 92 MET A C 1
ATOM 744 O O . MET A 1 92 ? -33.022 -11.802 30.404 1.00 94.25 92 MET A O 1
ATOM 748 N N . THR A 1 93 ? -32.514 -11.386 28.260 1.00 94.69 93 THR A N 1
ATOM 749 C CA . THR A 1 93 ? -31.264 -10.675 28.554 1.00 94.69 93 THR A CA 1
ATOM 750 C C . THR A 1 93 ? -31.536 -9.358 29.294 1.00 94.69 93 THR A C 1
ATOM 752 O O . THR A 1 93 ? -30.866 -9.083 30.288 1.00 94.69 93 THR A O 1
ATOM 755 N N . LYS A 1 94 ? -32.561 -8.578 28.915 1.00 91.50 94 LYS A N 1
ATOM 756 C CA . LYS A 1 94 ? -32.975 -7.371 29.667 1.00 91.50 94 LYS A CA 1
ATOM 757 C C . LYS A 1 94 ? -33.416 -7.695 31.103 1.00 91.50 94 LYS A C 1
ATOM 759 O O . LYS A 1 94 ? -33.042 -6.968 32.021 1.00 91.50 94 LYS A O 1
ATOM 764 N N . LEU A 1 95 ? -34.156 -8.787 31.313 1.00 94.06 95 LEU A N 1
ATOM 765 C CA . LEU A 1 95 ? -34.570 -9.231 32.654 1.00 94.06 95 LEU A CA 1
ATOM 766 C C . LEU A 1 95 ? -33.382 -9.678 33.524 1.00 94.06 95 LEU A C 1
ATOM 768 O O . LEU A 1 95 ? -33.363 -9.394 34.722 1.00 94.06 95 LEU A O 1
ATOM 772 N N . LEU A 1 96 ? -32.366 -10.318 32.936 1.00 96.00 96 LEU A N 1
ATOM 773 C CA . LEU A 1 96 ? -31.122 -10.625 33.645 1.00 96.00 96 LEU A CA 1
ATOM 774 C C . LEU A 1 96 ? -30.332 -9.352 33.993 1.00 96.00 96 LEU A C 1
ATOM 776 O O . LEU A 1 96 ? -29.813 -9.243 35.100 1.00 96.00 96 LEU A O 1
ATOM 780 N N . ILE A 1 97 ? -30.282 -8.352 33.111 1.00 95.31 97 ILE A N 1
ATOM 781 C CA . ILE A 1 97 ? -29.650 -7.061 33.428 1.00 95.31 97 ILE A CA 1
ATOM 782 C C . ILE A 1 97 ? -30.312 -6.388 34.646 1.00 95.31 97 ILE A C 1
ATOM 784 O O . ILE A 1 97 ? -29.601 -5.866 35.509 1.00 95.31 97 ILE A O 1
ATOM 788 N N . ASP A 1 98 ? -31.644 -6.456 34.760 1.00 93.19 98 ASP A N 1
ATOM 789 C CA . ASP A 1 98 ? -32.383 -5.965 35.931 1.00 93.19 98 ASP A CA 1
ATOM 790 C C . ASP A 1 98 ? -31.977 -6.715 37.221 1.00 93.19 98 ASP A C 1
ATOM 792 O O . ASP A 1 98 ? -31.694 -6.079 38.241 1.00 93.19 98 ASP A O 1
ATOM 796 N N . LEU A 1 99 ? -31.873 -8.052 37.165 1.00 94.94 99 LEU A N 1
ATOM 797 C CA . LEU A 1 99 ? -31.417 -8.901 38.278 1.00 94.94 99 LEU A CA 1
ATOM 798 C C . LEU A 1 99 ? -29.999 -8.535 38.742 1.00 94.94 99 LEU A C 1
ATOM 800 O O . LEU A 1 99 ? -29.760 -8.345 39.938 1.00 94.94 99 LEU A O 1
ATOM 804 N N . ILE A 1 100 ? -29.055 -8.417 37.804 1.00 95.56 100 ILE A N 1
ATOM 805 C CA . ILE A 1 100 ? -27.643 -8.140 38.106 1.00 95.56 100 ILE A CA 1
ATOM 806 C C . ILE A 1 100 ? -27.499 -6.748 38.733 1.00 95.56 100 ILE A C 1
ATOM 808 O O . ILE A 1 100 ? -26.835 -6.603 39.761 1.00 95.56 100 ILE A O 1
ATOM 812 N N . ALA A 1 101 ? -28.148 -5.727 38.164 1.00 93.31 101 ALA A N 1
ATOM 813 C CA . ALA A 1 101 ? -28.080 -4.359 38.675 1.00 93.31 101 ALA A CA 1
ATOM 814 C C . ALA A 1 101 ? -28.700 -4.216 40.081 1.00 93.31 101 ALA A C 1
ATOM 816 O O . ALA A 1 101 ? -28.148 -3.492 40.921 1.00 93.31 101 ALA A O 1
ATOM 817 N N . ALA A 1 102 ? -29.783 -4.955 40.363 1.00 92.62 102 ALA A N 1
ATOM 818 C CA . ALA A 1 102 ? -30.377 -5.060 41.694 1.00 92.62 102 ALA A CA 1
ATOM 819 C C . ALA A 1 102 ? -29.430 -5.756 42.687 1.00 92.62 102 ALA A C 1
ATOM 821 O O . ALA A 1 102 ? -29.045 -5.153 43.695 1.00 92.62 102 ALA A O 1
ATOM 822 N N . ARG A 1 103 ? -28.981 -6.985 42.382 1.00 93.19 103 ARG A N 1
ATOM 823 C CA . ARG A 1 103 ? -28.132 -7.794 43.278 1.00 93.19 103 ARG A CA 1
ATOM 824 C C . ARG A 1 103 ? -26.781 -7.134 43.565 1.00 93.19 103 ARG A C 1
ATOM 826 O O . ARG A 1 103 ? -26.266 -7.275 44.674 1.00 93.19 103 ARG A O 1
ATOM 833 N N . LEU A 1 104 ? -26.233 -6.353 42.631 1.00 92.19 104 LEU A N 1
ATOM 834 C CA . LEU A 1 104 ? -24.989 -5.593 42.817 1.00 92.19 104 LEU A CA 1
ATOM 835 C C . LEU A 1 104 ? -25.075 -4.517 43.923 1.00 92.19 104 LEU A C 1
ATOM 837 O O . LEU A 1 104 ? -24.043 -3.994 44.343 1.00 92.19 104 LEU A O 1
ATOM 841 N N . SER A 1 105 ? -26.271 -4.203 44.439 1.00 89.94 105 SER A N 1
ATOM 842 C CA . SER A 1 105 ? -26.459 -3.320 45.605 1.00 89.94 105 SER A CA 1
ATOM 843 C C . SER A 1 105 ? -25.942 -3.915 46.925 1.00 89.94 105 SER A C 1
ATOM 845 O O . SER A 1 105 ? -25.694 -3.162 47.866 1.00 89.94 105 SER A O 1
ATOM 847 N N . TYR A 1 106 ? -25.792 -5.243 47.005 1.00 88.69 106 TYR A N 1
ATOM 848 C CA . TYR A 1 106 ? -25.527 -5.994 48.239 1.00 88.69 106 TYR A CA 1
ATOM 849 C C . TYR A 1 106 ? -24.162 -6.702 48.214 1.00 88.69 106 TYR A C 1
ATOM 851 O O . TYR A 1 106 ? -23.568 -6.892 47.151 1.00 88.69 106 TYR A O 1
ATOM 859 N N . LYS A 1 107 ? -23.651 -7.088 49.391 1.00 84.62 107 LYS A N 1
ATOM 860 C CA . LYS A 1 107 ? -22.440 -7.915 49.550 1.00 84.62 107 LYS A CA 1
ATOM 861 C C . LYS A 1 107 ? -22.813 -9.371 49.887 1.00 84.62 107 LYS A C 1
ATOM 863 O O . LYS A 1 107 ? -23.832 -9.552 50.548 1.00 84.62 107 LYS A O 1
ATOM 868 N N . PRO A 1 108 ? -21.997 -10.380 49.510 1.00 87.62 108 PRO A N 1
ATOM 869 C CA . PRO A 1 108 ? -20.723 -10.287 48.775 1.00 87.62 108 PRO A CA 1
ATOM 870 C C . PRO A 1 108 ? -20.907 -9.842 47.313 1.00 87.62 108 PRO A C 1
ATOM 872 O O . PRO A 1 108 ? -22.039 -9.743 46.832 1.00 87.62 108 PRO A O 1
ATOM 875 N N . VAL A 1 109 ? -19.815 -9.536 46.606 1.00 90.19 109 VAL A N 1
ATOM 876 C CA . VAL A 1 109 ? -19.871 -9.204 45.171 1.00 90.19 109 VAL A CA 1
ATOM 877 C C . VAL A 1 109 ? -20.351 -10.439 44.384 1.00 90.19 109 VAL A C 1
ATOM 879 O O . VAL A 1 109 ? -19.814 -11.528 44.588 1.00 90.19 109 VAL A O 1
ATOM 882 N N . PRO A 1 110 ? -21.353 -10.322 43.490 1.00 92.12 110 PRO A N 1
ATOM 883 C CA . PRO A 1 110 ? -21.952 -11.478 42.822 1.00 92.12 110 PRO A CA 1
ATOM 884 C C . PRO A 1 110 ? -21.116 -11.919 41.604 1.00 92.12 110 PRO A C 1
ATOM 886 O O . PRO A 1 110 ? -21.481 -11.669 40.456 1.00 92.12 110 PRO A O 1
ATOM 889 N N . VAL A 1 111 ? -19.971 -12.561 41.862 1.00 92.00 111 VAL A N 1
ATOM 890 C CA . VAL A 1 111 ? -18.936 -12.897 40.860 1.00 92.00 111 VAL A CA 1
ATOM 891 C C . VAL A 1 111 ? -19.495 -13.627 39.630 1.00 92.00 111 VAL A C 1
ATOM 893 O O . VAL A 1 111 ? -19.242 -13.186 38.513 1.00 92.00 111 VAL A O 1
ATOM 896 N N . GLN A 1 112 ? -20.304 -14.680 39.800 1.00 92.38 112 GLN A N 1
ATOM 897 C CA . GLN A 1 112 ? -20.828 -15.469 38.668 1.00 92.38 112 GLN A CA 1
ATOM 898 C C . GLN A 1 112 ? -21.835 -14.694 37.798 1.00 92.38 112 GLN A C 1
ATOM 900 O O . GLN A 1 112 ? -21.847 -14.819 36.570 1.00 92.38 112 GLN A O 1
ATOM 905 N N . LEU A 1 113 ? -22.635 -13.817 38.410 1.00 94.38 113 LEU A N 1
ATOM 906 C CA . LEU A 1 113 ? -23.523 -12.914 37.677 1.00 94.38 113 LEU A CA 1
ATOM 907 C C . LEU A 1 113 ? -22.732 -11.865 36.881 1.00 94.38 113 LEU A C 1
ATOM 909 O O . LEU A 1 113 ? -23.115 -11.531 35.763 1.00 94.38 113 LEU A O 1
ATOM 913 N N . LEU A 1 114 ? -21.611 -11.374 37.417 1.00 94.44 114 LEU A N 1
ATOM 914 C CA . LEU A 1 114 ? -20.716 -10.457 36.705 1.00 94.44 114 LEU A CA 1
ATOM 915 C C . LEU A 1 114 ? -19.918 -11.162 35.594 1.00 94.44 114 LEU A C 1
ATOM 917 O O . LEU A 1 114 ? -19.751 -10.593 34.519 1.00 94.44 114 LEU A O 1
ATOM 921 N N . ALA A 1 115 ? -19.508 -12.419 35.782 1.00 92.00 115 ALA A N 1
ATOM 922 C CA . ALA A 1 115 ? -18.943 -13.236 34.706 1.00 92.00 115 ALA A CA 1
ATOM 923 C C . ALA A 1 115 ? -19.962 -13.436 33.564 1.00 92.00 115 ALA A C 1
ATOM 925 O O . ALA A 1 115 ? -19.628 -13.271 32.390 1.00 92.00 115 ALA A O 1
ATOM 926 N N . THR A 1 116 ? -21.233 -13.677 33.904 1.00 94.81 116 THR A N 1
ATOM 927 C CA . THR A 1 116 ? -22.331 -13.746 32.924 1.00 94.81 116 THR A CA 1
ATOM 928 C C . THR A 1 116 ? -22.558 -12.393 32.230 1.00 94.81 116 THR A C 1
ATOM 930 O O . THR A 1 116 ? -22.747 -12.349 31.014 1.00 94.81 116 THR A O 1
ATOM 933 N N . LEU A 1 117 ? -22.457 -11.274 32.961 1.00 95.19 117 LEU A N 1
ATOM 934 C CA . LEU A 1 117 ? -22.500 -9.923 32.387 1.00 95.19 117 LEU A CA 1
ATOM 935 C C . LEU A 1 117 ? -21.377 -9.703 31.362 1.00 95.19 117 LEU A C 1
ATOM 937 O O . LEU A 1 117 ? -21.622 -9.093 30.328 1.00 95.19 117 LEU A O 1
ATOM 941 N N . ALA A 1 118 ? -20.171 -10.226 31.607 1.00 93.81 118 ALA A N 1
ATOM 942 C CA . ALA A 1 118 ? -19.051 -10.116 30.672 1.00 93.81 118 ALA A CA 1
ATOM 943 C C . ALA A 1 118 ? -19.275 -10.890 29.362 1.00 93.81 118 ALA A C 1
ATOM 945 O O . ALA A 1 118 ? -18.839 -10.421 28.315 1.00 93.81 118 ALA A O 1
ATOM 946 N N . VAL A 1 119 ? -19.987 -12.023 29.390 1.00 92.81 119 VAL A N 1
ATOM 947 C CA . VAL A 1 119 ? -20.423 -12.726 28.165 1.00 92.81 119 VAL A CA 1
ATOM 948 C C . VAL A 1 119 ? -21.446 -11.882 27.399 1.00 92.81 119 VAL A C 1
ATOM 950 O O . VAL A 1 119 ? -21.319 -11.690 26.194 1.00 92.81 119 VAL A O 1
ATOM 953 N N . ILE A 1 120 ? -22.429 -11.324 28.109 1.00 93.69 120 ILE A N 1
ATOM 954 C CA . ILE A 1 120 ? -23.517 -10.509 27.542 1.00 93.69 120 ILE A CA 1
ATOM 955 C C . ILE A 1 120 ? -23.025 -9.148 27.014 1.00 93.69 120 ILE A C 1
ATOM 957 O O . ILE A 1 120 ? -23.666 -8.561 26.141 1.00 93.69 120 ILE A O 1
ATOM 961 N N . PHE A 1 121 ? -21.897 -8.643 27.522 1.00 92.69 121 PHE A N 1
ATOM 962 C CA . PHE A 1 121 ? -21.240 -7.410 27.073 1.00 92.69 121 PHE A CA 1
ATOM 963 C C . PHE A 1 121 ? -20.152 -7.645 26.000 1.00 92.69 121 PHE A C 1
ATOM 965 O O . PHE A 1 121 ? -19.536 -6.676 25.554 1.00 92.69 121 PHE A O 1
ATOM 972 N N . ASP A 1 122 ? -19.898 -8.888 25.568 1.00 92.31 122 ASP A N 1
ATOM 973 C CA . ASP A 1 122 ? -18.909 -9.189 24.524 1.00 92.31 122 ASP A CA 1
ATOM 974 C C . ASP A 1 122 ? -19.516 -9.059 23.112 1.00 92.31 122 ASP A C 1
ATOM 976 O O . ASP A 1 122 ? -20.340 -9.902 22.731 1.00 92.31 122 ASP A O 1
ATOM 980 N N . PRO A 1 123 ? -19.105 -8.067 22.295 1.00 88.56 123 PRO A N 1
ATOM 981 C CA . PRO A 1 123 ? -19.598 -7.922 20.921 1.00 88.56 123 PRO A CA 1
ATOM 982 C C . PRO A 1 123 ? -19.268 -9.137 20.040 1.00 88.56 123 PRO A C 1
ATOM 984 O O . PRO A 1 123 ? -19.971 -9.400 19.072 1.00 88.56 123 PRO A O 1
ATOM 987 N N . ASN A 1 124 ? -18.241 -9.919 20.393 1.00 88.88 124 ASN A N 1
ATOM 988 C CA . ASN A 1 124 ? -17.815 -11.105 19.646 1.00 88.88 124 ASN A CA 1
ATOM 989 C C . ASN A 1 124 ? -18.621 -12.367 20.001 1.00 88.88 124 ASN A C 1
ATOM 991 O O . ASN A 1 124 ? -18.334 -13.444 19.482 1.00 88.88 124 ASN A O 1
ATOM 995 N N . SER A 1 125 ? -19.610 -12.270 20.895 1.00 88.75 125 SER A N 1
ATOM 996 C CA . SER A 1 125 ? -20.559 -13.363 21.121 1.00 88.75 125 SER A CA 1
ATOM 997 C C . SER A 1 125 ? -21.378 -13.632 19.853 1.00 88.75 125 SER A C 1
ATOM 999 O O . SER A 1 125 ? -21.727 -12.711 19.114 1.00 88.75 125 SER A O 1
ATOM 1001 N N . VAL A 1 126 ? -21.719 -14.901 19.598 1.00 88.62 126 VAL A N 1
ATOM 1002 C CA . VAL A 1 126 ? -22.439 -15.312 18.376 1.00 88.62 126 VAL A CA 1
ATOM 1003 C C . VAL A 1 126 ? -23.781 -14.581 18.251 1.00 88.62 126 VAL A C 1
ATOM 1005 O O . VAL A 1 126 ? -24.202 -14.238 17.148 1.00 88.62 126 VAL A O 1
ATOM 1008 N N . PHE A 1 127 ? -24.436 -14.288 19.379 1.00 89.19 127 PHE A N 1
ATOM 1009 C CA . PHE A 1 127 ? -25.654 -13.479 19.415 1.00 89.19 127 PHE A CA 1
ATOM 1010 C C . PHE A 1 127 ? -25.426 -12.024 19.000 1.00 89.19 127 PHE A C 1
ATOM 1012 O O . PHE A 1 127 ? -26.203 -11.520 18.192 1.00 89.19 127 PHE A O 1
ATOM 1019 N N . HIS A 1 128 ? -24.376 -11.352 19.473 1.00 89.44 128 HIS A N 1
ATOM 1020 C CA . HIS A 1 128 ? -24.121 -9.965 19.071 1.00 89.44 128 HIS A CA 1
ATOM 1021 C C . HIS A 1 128 ? -23.598 -9.860 17.635 1.00 89.44 128 HIS A C 1
ATOM 1023 O O . HIS A 1 128 ? -24.104 -9.021 16.896 1.00 89.44 128 HIS A O 1
ATOM 1029 N N . GLN A 1 129 ? -22.742 -10.783 17.183 1.00 88.19 129 GLN A N 1
ATOM 1030 C CA . GLN A 1 129 ? -22.318 -10.881 15.777 1.00 88.19 129 GLN A CA 1
ATOM 1031 C C . GLN A 1 129 ? -23.503 -11.128 14.825 1.00 88.19 129 GLN A C 1
ATOM 1033 O O . GLN A 1 129 ? -23.625 -10.476 13.788 1.00 88.19 129 GLN A O 1
ATOM 1038 N N . LYS A 1 130 ? -24.439 -12.025 15.179 1.00 84.56 130 LYS A N 1
ATOM 1039 C CA . LYS A 1 130 ? -25.648 -12.283 14.371 1.00 84.56 130 LYS A CA 1
ATOM 1040 C C . LYS A 1 130 ? -26.529 -11.041 14.207 1.00 84.56 130 LYS A C 1
ATOM 1042 O O . LYS A 1 130 ? -27.198 -10.897 13.184 1.00 84.56 130 LYS A O 1
ATOM 1047 N N . HIS A 1 131 ? -26.514 -10.155 15.199 1.00 83.81 131 HIS A N 1
ATOM 1048 C CA . HIS A 1 131 ? -27.284 -8.915 15.228 1.00 83.81 131 HIS A CA 1
ATOM 1049 C C . HIS A 1 131 ? -26.392 -7.671 15.033 1.00 83.81 131 HIS A C 1
ATOM 1051 O O . HIS A 1 131 ? -26.801 -6.562 15.375 1.00 83.81 131 HIS A O 1
ATOM 1057 N N . GLU A 1 132 ? -25.197 -7.826 14.441 1.00 78.25 132 GLU A N 1
ATOM 1058 C CA . GLU A 1 132 ? -24.232 -6.735 14.247 1.00 78.25 132 GLU A CA 1
ATOM 1059 C C . GLU A 1 132 ? -24.858 -5.566 13.471 1.00 78.25 132 GLU A C 1
ATOM 1061 O O . GLU A 1 132 ? -24.765 -4.415 13.884 1.00 78.25 132 GLU A O 1
ATOM 1066 N N . ASN A 1 133 ? -25.595 -5.844 12.396 1.00 74.44 133 ASN A N 1
ATOM 1067 C CA . ASN A 1 133 ? -26.244 -4.808 11.584 1.00 74.44 133 ASN A CA 1
ATOM 1068 C C . ASN A 1 133 ? -27.586 -4.305 12.160 1.00 74.44 133 ASN A C 1
ATOM 1070 O O . ASN A 1 133 ? -28.325 -3.598 11.473 1.00 74.44 133 ASN A O 1
ATOM 1074 N N . GLN A 1 134 ? -27.955 -4.678 13.393 1.00 67.69 134 GLN A N 1
ATOM 1075 C CA . GLN A 1 134 ? -29.250 -4.327 13.974 1.00 67.69 134 GLN A CA 1
ATOM 1076 C C . GLN A 1 134 ? -29.202 -2.985 14.714 1.00 67.69 134 GLN A C 1
ATOM 1078 O O . GLN A 1 134 ? -28.546 -2.829 15.745 1.00 67.69 134 GLN A O 1
ATOM 1083 N N . TRP A 1 135 ? -29.930 -2.006 14.176 1.00 56.69 135 TRP A N 1
ATOM 1084 C CA . TRP A 1 135 ? -29.920 -0.619 14.640 1.00 56.69 135 TRP A CA 1
ATOM 1085 C C . TRP A 1 135 ? -30.517 -0.450 16.046 1.00 56.69 135 TRP A C 1
ATOM 1087 O O . TRP A 1 135 ? -31.372 -1.224 16.484 1.00 56.69 135 TRP A O 1
ATOM 1097 N N . PHE A 1 136 ? -30.121 0.622 16.738 1.00 54.03 136 PHE A N 1
ATOM 1098 C CA . PHE A 1 136 ? -30.682 0.996 18.037 1.00 54.03 136 PHE A CA 1
ATOM 1099 C C . PHE A 1 136 ? -32.162 1.411 17.904 1.00 54.03 136 PHE A C 1
ATOM 1101 O O . PHE A 1 136 ? -32.492 2.556 17.600 1.00 54.03 136 PHE A O 1
ATOM 1108 N N . GLN A 1 137 ? -33.076 0.473 18.146 1.00 46.41 137 GLN A N 1
ATOM 1109 C CA . GLN A 1 137 ? -34.519 0.724 18.154 1.00 46.41 137 GLN A CA 1
ATOM 1110 C C . GLN A 1 137 ? -35.008 1.195 19.529 1.00 46.41 137 GLN A C 1
ATOM 1112 O O . GLN A 1 137 ? -35.354 0.355 20.355 1.00 46.41 137 GLN A O 1
ATOM 1117 N N . HIS A 1 138 ? -35.112 2.504 19.771 1.00 49.22 138 HIS A N 1
ATOM 1118 C CA . HIS A 1 138 ? -36.180 2.998 20.648 1.00 49.22 138 HIS A CA 1
ATOM 1119 C C . HIS A 1 138 ? -36.521 4.473 20.431 1.00 49.22 138 HIS A C 1
ATOM 1121 O O . HIS A 1 138 ? -35.714 5.365 20.674 1.00 49.22 138 HIS A O 1
ATOM 1127 N N . SER A 1 139 ? -37.781 4.717 20.078 1.00 29.16 139 SER A N 1
ATOM 1128 C CA . SER A 1 139 ? -38.501 5.902 20.531 1.00 29.16 139 SER A CA 1
ATOM 1129 C C . SER A 1 139 ? -38.811 5.753 22.024 1.00 29.16 139 SER A C 1
ATOM 1131 O O . SER A 1 139 ? -39.322 4.709 22.442 1.00 29.16 139 SER A O 1
ATOM 1133 N N . PHE A 1 140 ? -38.549 6.795 22.809 1.00 38.19 140 PHE A N 1
ATOM 1134 C CA . PHE A 1 140 ? -39.145 6.983 24.132 1.00 38.19 140 PHE A CA 1
ATOM 1135 C C . PHE A 1 140 ? -40.211 8.076 24.026 1.00 38.19 140 PHE A C 1
ATOM 1137 O O . PHE A 1 140 ? -39.981 9.097 23.385 1.00 38.19 140 PHE A O 1
ATOM 1144 N N . SER A 1 141 ? -41.375 7.839 24.625 1.00 30.05 141 SER A N 1
ATOM 1145 C CA . SER A 1 141 ? -42.435 8.832 24.824 1.00 30.05 141 SER A CA 1
ATOM 1146 C C . SER A 1 141 ? -42.284 9.456 26.215 1.00 30.05 141 SER A C 1
ATOM 1148 O O . SER A 1 141 ? -42.149 8.720 27.193 1.00 30.05 141 SER A O 1
ATOM 1150 N N . ASP A 1 142 ? -42.313 10.786 26.308 1.00 27.02 142 ASP A N 1
ATOM 1151 C CA . ASP A 1 142 ? -41.807 11.575 27.451 1.00 27.02 142 ASP A CA 1
ATOM 1152 C C . ASP A 1 142 ? -42.563 11.452 28.801 1.00 27.02 142 ASP A C 1
ATOM 1154 O O . ASP A 1 142 ? -42.220 12.132 29.765 1.00 27.02 142 ASP A O 1
ATOM 1158 N N . GLU A 1 143 ? -43.584 10.601 28.928 1.00 32.06 143 GLU A N 1
ATOM 1159 C CA . GLU A 1 143 ? -44.597 10.737 29.993 1.00 32.06 143 GLU A CA 1
ATOM 1160 C C . GLU A 1 143 ? -44.317 10.020 31.336 1.00 32.06 143 GLU A C 1
ATOM 1162 O O . GLU A 1 143 ? -45.122 10.159 32.257 1.00 32.06 143 GLU A O 1
ATOM 1167 N N . GLN A 1 144 ? -43.227 9.250 31.505 1.00 35.06 144 GLN A N 1
ATOM 1168 C CA . GLN A 1 144 ? -43.025 8.417 32.721 1.00 35.06 144 GLN A CA 1
ATOM 1169 C C . GLN A 1 144 ? -41.601 8.379 33.329 1.00 35.06 144 GLN A C 1
ATOM 1171 O O . GLN A 1 144 ? -41.247 7.407 34.000 1.00 35.06 144 GLN A O 1
ATOM 1176 N N . LEU A 1 145 ? -40.768 9.414 33.160 1.00 37.28 145 LEU A N 1
ATOM 1177 C CA . LEU A 1 145 ? -39.438 9.474 33.801 1.00 37.28 145 LEU A CA 1
ATOM 1178 C C . LEU A 1 145 ? -39.236 10.760 34.622 1.00 37.28 145 LEU A C 1
ATOM 1180 O O . LEU A 1 145 ? -39.234 11.864 34.090 1.00 37.28 145 LEU A O 1
ATOM 1184 N N . ASP A 1 146 ? -39.043 10.588 35.937 1.00 34.94 146 ASP A N 1
ATOM 1185 C CA . ASP A 1 146 ? -38.889 11.671 36.922 1.00 34.94 146 ASP A CA 1
ATOM 1186 C C . ASP A 1 146 ? -37.727 12.627 36.581 1.00 34.94 146 ASP A C 1
ATOM 1188 O O . ASP A 1 146 ? -36.657 12.208 36.130 1.00 34.94 146 ASP A O 1
ATOM 1192 N N . GLY A 1 147 ? -37.909 13.924 36.847 1.00 34.97 147 GLY A N 1
ATOM 1193 C CA . GLY A 1 147 ? -37.078 15.023 36.340 1.00 34.97 147 GLY A CA 1
ATOM 1194 C C . GLY A 1 147 ? -35.597 14.970 36.736 1.00 34.97 147 GLY A C 1
ATOM 1195 O O . GLY A 1 147 ? -34.757 15.603 36.097 1.00 34.97 147 GLY A O 1
ATOM 1196 N N . ARG A 1 148 ? -35.234 14.174 37.749 1.00 37.94 148 ARG A N 1
ATOM 1197 C CA . ARG A 1 148 ? -33.827 13.905 38.093 1.00 37.94 148 ARG A CA 1
ATOM 1198 C C . ARG A 1 148 ? -33.140 12.953 37.107 1.00 37.94 148 ARG A C 1
ATOM 1200 O O . ARG A 1 148 ? -31.943 13.113 36.870 1.00 37.94 148 ARG A O 1
ATOM 1207 N N . LEU A 1 149 ? -33.867 12.017 36.494 1.00 36.28 149 LEU A N 1
ATOM 1208 C CA . LEU A 1 149 ? -33.328 11.058 35.518 1.00 36.28 149 LEU A CA 1
ATOM 1209 C C . LEU A 1 149 ? -33.004 11.712 34.168 1.00 36.28 149 LEU A C 1
ATOM 1211 O O . LEU A 1 149 ? -32.041 11.297 33.524 1.00 36.28 149 LEU A O 1
ATOM 1215 N N . LEU A 1 150 ? -33.705 12.787 33.787 1.00 35.50 150 LEU A N 1
ATOM 1216 C CA . LEU A 1 150 ? -33.387 13.598 32.599 1.00 35.50 150 LEU A CA 1
ATOM 1217 C C . LEU A 1 150 ? -31.944 14.141 32.607 1.00 35.50 150 LEU A C 1
ATOM 1219 O O . LEU A 1 150 ? -31.304 14.203 31.558 1.00 35.50 150 LEU A O 1
ATOM 1223 N N . SER A 1 151 ? -31.388 14.442 33.789 1.00 36.75 151 SER A N 1
ATOM 1224 C CA . SER A 1 151 ? -29.980 14.858 33.943 1.00 36.75 151 SER A CA 1
ATOM 1225 C C . SER A 1 151 ? -28.965 13.736 33.677 1.00 36.75 151 SER A C 1
ATOM 1227 O O . SER A 1 151 ? -27.810 14.006 33.350 1.00 36.75 151 SER A O 1
ATOM 1229 N N . CYS A 1 152 ? -29.382 12.473 33.801 1.00 35.59 152 CYS A N 1
ATOM 1230 C CA . CYS A 1 152 ? -28.574 11.322 33.412 1.00 35.59 152 CYS A CA 1
ATOM 1231 C C . CYS A 1 152 ? -28.755 11.018 31.922 1.00 35.59 152 CYS A C 1
ATOM 1233 O O . CYS A 1 152 ? -27.762 10.934 31.200 1.00 35.59 152 CYS A O 1
ATOM 1235 N N . LEU A 1 153 ? -30.011 10.893 31.472 1.00 38.19 153 LEU A N 1
ATOM 1236 C CA . LEU A 1 153 ? -30.417 10.427 30.138 1.00 38.19 153 LEU A CA 1
ATOM 1237 C C . LEU A 1 153 ? -29.762 11.189 28.978 1.00 38.19 153 LEU A C 1
ATOM 1239 O O . LEU A 1 153 ? -29.406 10.570 27.982 1.00 38.19 153 LEU A O 1
ATOM 1243 N N . SER A 1 154 ? -29.517 12.492 29.128 1.00 37.00 154 SER A N 1
ATOM 1244 C CA . SER A 1 154 ? -28.819 13.317 28.129 1.00 37.00 154 SER A CA 1
ATOM 1245 C C . SER A 1 154 ? -27.334 12.975 27.926 1.00 37.00 154 SER A C 1
ATOM 1247 O O . SER A 1 154 ? -26.681 13.579 27.078 1.00 37.00 154 SER A O 1
ATOM 1249 N N . SER A 1 155 ? -26.761 12.054 28.712 1.00 39.31 155 SER A N 1
ATOM 1250 C CA . SER A 1 155 ? -25.315 11.799 28.726 1.00 39.31 155 SER A CA 1
ATOM 1251 C C . SER A 1 155 ? -24.904 10.338 28.976 1.00 39.31 155 SER A C 1
ATOM 1253 O O . SER A 1 155 ? -23.753 10.079 29.357 1.00 39.31 155 SER A O 1
ATOM 1255 N N . LEU A 1 156 ? -25.820 9.379 28.773 1.00 41.31 156 LEU A N 1
ATOM 1256 C CA . LEU A 1 156 ? -25.563 7.959 29.035 1.00 41.31 156 LEU A CA 1
ATOM 1257 C C . LEU A 1 156 ? -24.756 7.265 27.929 1.00 41.31 156 LEU A C 1
ATOM 1259 O O . LEU A 1 156 ? -25.262 6.558 27.066 1.00 41.31 156 LEU A O 1
ATOM 1263 N N . LEU A 1 157 ? -23.449 7.391 28.132 1.00 46.44 157 LEU A N 1
ATOM 1264 C CA . LEU A 1 157 ? -22.442 6.337 28.036 1.00 46.44 157 LEU A CA 1
ATOM 1265 C C . LEU A 1 157 ? -22.037 5.785 26.674 1.00 46.44 157 LEU A C 1
ATOM 1267 O O . LEU A 1 157 ? -20.876 5.408 26.604 1.00 46.44 157 LEU A O 1
ATOM 1271 N N . ILE A 1 158 ? -22.870 5.752 25.635 1.00 46.22 158 ILE A N 1
ATOM 1272 C CA . ILE A 1 158 ? -22.554 4.959 24.433 1.00 46.22 158 ILE A CA 1
ATOM 1273 C C . ILE A 1 158 ? -22.258 5.819 23.203 1.00 46.22 158 ILE A C 1
ATOM 1275 O O . ILE A 1 158 ? -23.100 6.591 22.747 1.00 46.22 158 ILE A O 1
ATOM 1279 N N . THR A 1 159 ? -21.066 5.624 22.636 1.00 41.12 159 THR A N 1
ATOM 1280 C CA . THR A 1 159 ? -20.730 5.972 21.250 1.00 41.12 159 THR A CA 1
ATOM 1281 C C . THR A 1 159 ? -21.682 5.223 20.322 1.00 41.12 159 THR A C 1
ATOM 1283 O O . THR A 1 159 ? -21.685 3.993 20.315 1.00 41.12 159 THR A O 1
ATOM 1286 N N . SER A 1 160 ? -22.518 5.931 19.555 1.00 45.72 160 SER A N 1
ATOM 1287 C CA . SER A 1 160 ? -23.491 5.289 18.663 1.00 45.72 160 SER A CA 1
ATOM 1288 C C . SER A 1 160 ? -22.790 4.678 17.448 1.00 45.72 160 SER A C 1
ATOM 1290 O O . SER A 1 160 ? -22.718 5.287 16.382 1.00 45.72 160 SER A O 1
ATOM 1292 N N . SER A 1 161 ? -22.255 3.476 17.631 1.00 44.31 161 SER A N 1
ATOM 1293 C CA . SER A 1 161 ? -21.708 2.652 16.566 1.00 44.31 161 SER A CA 1
ATOM 1294 C C . SER A 1 161 ? -22.774 2.373 15.503 1.00 44.31 161 SER A C 1
ATOM 1296 O O . SER A 1 161 ? -23.921 2.064 15.831 1.00 44.31 161 SER A O 1
ATOM 1298 N N . ASP A 1 162 ? -22.370 2.410 14.227 1.00 51.53 162 ASP A N 1
ATOM 1299 C CA . ASP A 1 162 ? -23.199 1.978 13.085 1.00 51.53 162 ASP A CA 1
ATOM 1300 C C . ASP A 1 162 ? -23.665 0.501 13.240 1.00 51.53 162 ASP A C 1
ATOM 1302 O O . ASP A 1 162 ? -24.599 0.067 12.566 1.00 51.53 162 ASP A O 1
ATOM 1306 N N . THR A 1 163 ? -23.037 -0.266 14.147 1.00 57.00 163 THR A N 1
ATOM 1307 C CA . THR A 1 163 ? -23.313 -1.678 14.448 1.00 57.00 163 THR A CA 1
ATOM 1308 C C . THR A 1 163 ? -23.606 -1.958 15.936 1.00 57.00 163 THR A C 1
ATOM 1310 O O . THR A 1 163 ? -23.360 -1.125 16.808 1.00 57.00 163 THR A O 1
ATOM 1313 N N . HIS A 1 164 ? -24.108 -3.161 16.238 1.00 76.81 164 HIS A N 1
ATOM 1314 C CA . HIS A 1 164 ? -24.361 -3.728 17.571 1.00 76.81 164 HIS A CA 1
ATOM 1315 C C . HIS A 1 164 ? -25.403 -2.984 18.438 1.00 76.81 164 HIS A C 1
ATOM 1317 O O . HIS A 1 164 ? -25.333 -2.997 19.669 1.00 76.81 164 HIS A O 1
ATOM 1323 N N . GLY A 1 165 ? -26.434 -2.387 17.832 1.00 77.69 165 GLY A N 1
ATOM 1324 C CA . GLY A 1 165 ? -27.434 -1.572 18.540 1.00 77.69 165 GLY A CA 1
ATOM 1325 C C . GLY A 1 165 ? -28.200 -2.287 19.669 1.00 77.69 165 GLY A C 1
ATOM 1326 O O . GLY A 1 165 ? -28.650 -1.632 20.612 1.00 77.69 165 GLY A O 1
ATOM 1327 N N . TRP A 1 166 ? -28.315 -3.619 19.631 1.00 85.19 166 TRP A N 1
ATOM 1328 C CA . TRP A 1 166 ? -28.875 -4.426 20.727 1.00 85.19 166 TRP A CA 1
ATOM 1329 C C . TRP A 1 166 ? -27.948 -4.518 21.953 1.00 85.19 166 TRP A C 1
ATOM 1331 O O . TRP A 1 166 ? -28.424 -4.344 23.078 1.00 85.19 166 TRP A O 1
ATOM 1341 N N . LEU A 1 167 ? -26.634 -4.682 21.764 1.00 87.31 167 LEU A N 1
ATOM 1342 C CA . LEU A 1 167 ? -25.640 -4.575 22.843 1.00 87.31 167 LEU A CA 1
ATOM 1343 C C . LEU A 1 167 ? -25.711 -3.188 23.502 1.00 87.31 167 LEU A C 1
ATOM 1345 O O . LEU A 1 167 ? -25.741 -3.079 24.729 1.00 87.31 167 LEU A O 1
ATOM 1349 N N . CYS A 1 168 ? -25.851 -2.129 22.700 1.00 80.38 168 CYS A N 1
ATOM 1350 C CA . CYS A 1 168 ? -26.000 -0.765 23.205 1.00 80.38 168 CYS A CA 1
ATOM 1351 C C . CYS A 1 168 ? -27.250 -0.593 24.096 1.00 80.38 168 CYS A C 1
ATOM 1353 O O . CYS A 1 168 ? -27.190 0.056 25.141 1.00 80.38 168 CYS A O 1
ATOM 1355 N N . GLN A 1 169 ? -28.387 -1.208 23.746 1.00 80.62 169 GLN A N 1
ATOM 1356 C CA . GLN A 1 169 ? -29.580 -1.201 24.609 1.00 80.62 169 GLN A CA 1
ATOM 1357 C C . GLN A 1 169 ? -29.373 -1.963 25.921 1.00 80.62 169 GLN A C 1
ATOM 1359 O O . GLN A 1 169 ? -29.824 -1.504 26.970 1.00 80.62 169 GLN A O 1
ATOM 1364 N N . ILE A 1 170 ? -28.684 -3.103 25.872 1.00 87.81 170 ILE A N 1
ATOM 1365 C CA . ILE A 1 170 ? -28.364 -3.939 27.037 1.00 87.81 170 ILE A CA 1
ATOM 1366 C C . ILE A 1 170 ? -27.469 -3.185 28.035 1.00 87.81 170 ILE A C 1
ATOM 1368 O O . ILE A 1 170 ? -27.781 -3.139 29.228 1.00 87.81 170 ILE A O 1
ATOM 1372 N N . ILE A 1 171 ? -26.422 -2.512 27.547 1.00 85.25 171 ILE A N 1
ATOM 1373 C CA . ILE A 1 171 ? -25.552 -1.655 28.366 1.00 85.25 171 ILE A CA 1
ATOM 1374 C C . ILE A 1 171 ? -26.366 -0.493 28.958 1.00 85.25 171 ILE A C 1
ATOM 1376 O O . ILE A 1 171 ? -26.341 -0.280 30.171 1.00 85.25 171 ILE A O 1
ATOM 1380 N N . ASN A 1 172 ? -27.164 0.214 28.149 1.00 80.25 172 ASN A N 1
ATOM 1381 C CA . ASN A 1 172 ? -27.997 1.317 28.642 1.00 80.25 172 ASN A CA 1
ATOM 1382 C C . ASN A 1 172 ? -29.031 0.863 29.688 1.00 80.25 172 ASN A C 1
ATOM 1384 O O . ASN A 1 172 ? -29.255 1.572 30.671 1.00 80.25 172 ASN A O 1
ATOM 1388 N N . ARG A 1 173 ? -29.608 -0.340 29.561 1.00 86.06 173 ARG A N 1
ATOM 1389 C CA . ARG A 1 173 ? -30.524 -0.906 30.566 1.00 86.06 173 ARG A CA 1
ATOM 1390 C C . ARG A 1 173 ? -29.840 -1.100 31.923 1.00 86.06 173 ARG A C 1
ATOM 1392 O O . ARG A 1 173 ? -30.420 -0.722 32.939 1.00 86.06 173 ARG A O 1
ATOM 1399 N N . PHE A 1 174 ? -28.599 -1.595 31.947 1.00 88.69 174 PHE A N 1
ATOM 1400 C CA . PHE A 1 174 ? -27.822 -1.767 33.186 1.00 88.69 174 PHE A CA 1
ATOM 1401 C C . PHE A 1 174 ? -27.602 -0.433 33.911 1.00 88.69 174 PHE A C 1
ATOM 1403 O O . PHE A 1 174 ? -27.666 -0.348 35.139 1.00 88.69 174 PHE A O 1
ATOM 1410 N N . VAL A 1 175 ? -27.377 0.633 33.142 1.00 81.69 175 VAL A N 1
ATOM 1411 C CA . VAL A 1 175 ? -27.168 1.987 33.661 1.00 81.69 175 VAL A CA 1
ATOM 1412 C C . VAL A 1 175 ? -28.457 2.562 34.250 1.00 81.69 175 VAL A C 1
ATOM 1414 O O . VAL A 1 175 ? -28.427 3.085 35.366 1.00 81.69 175 VAL A O 1
ATOM 1417 N N . LEU A 1 176 ? -29.582 2.430 33.536 1.00 81.19 176 LEU A N 1
ATOM 1418 C CA . LEU A 1 176 ? -30.903 2.885 33.993 1.00 81.19 176 LEU A CA 1
ATOM 1419 C C . LEU A 1 176 ? -31.312 2.216 35.314 1.00 81.19 176 LEU A C 1
ATOM 1421 O O . LEU A 1 176 ? -31.852 2.879 36.196 1.00 81.19 176 LEU A O 1
ATOM 1425 N N . GLN A 1 177 ? -30.951 0.944 35.508 1.00 84.12 177 GLN A N 1
ATOM 1426 C CA . GLN A 1 177 ? -31.166 0.205 36.758 1.00 84.12 177 GLN A CA 1
ATOM 1427 C C . GLN A 1 177 ? -30.145 0.522 37.867 1.00 84.12 177 GLN A C 1
ATOM 1429 O O . GLN A 1 177 ? -29.919 -0.280 38.770 1.00 84.12 177 GLN A O 1
ATOM 1434 N N . ASN A 1 178 ? -29.512 1.699 37.833 1.00 83.94 178 ASN A N 1
ATOM 1435 C CA . ASN A 1 178 ? -28.492 2.137 38.793 1.00 83.94 178 ASN A CA 1
ATOM 1436 C C . ASN A 1 178 ? -27.236 1.237 38.868 1.00 83.94 178 ASN A C 1
ATOM 1438 O O . ASN A 1 178 ? -26.424 1.415 39.780 1.00 83.94 178 ASN A O 1
ATOM 1442 N N . GLY A 1 179 ? -26.999 0.334 37.909 1.00 86.62 179 GLY A N 1
ATOM 1443 C CA . GLY A 1 179 ? -25.891 -0.629 37.949 1.00 86.62 179 GLY A CA 1
ATOM 1444 C C . GLY A 1 179 ? -24.520 0.029 38.149 1.00 86.62 179 GLY A C 1
ATOM 1445 O O . GLY A 1 179 ? -23.770 -0.360 39.040 1.00 86.62 179 GLY A O 1
ATOM 1446 N N . ILE A 1 180 ? -24.235 1.124 37.430 1.00 84.88 180 ILE A N 1
ATOM 1447 C CA . ILE A 1 180 ? -23.002 1.925 37.590 1.00 84.88 180 ILE A CA 1
ATOM 1448 C C . ILE A 1 180 ? -22.897 2.578 38.985 1.00 84.88 180 ILE A C 1
ATOM 1450 O O . ILE A 1 180 ? -21.803 2.707 39.538 1.00 84.88 180 ILE A O 1
ATOM 1454 N N . ARG A 1 181 ? -24.022 2.983 39.590 1.00 84.44 181 ARG A N 1
ATOM 1455 C CA . ARG A 1 181 ? -24.061 3.563 40.946 1.00 84.44 181 ARG A CA 1
ATOM 1456 C C . ARG A 1 181 ? -23.776 2.501 42.010 1.00 84.44 181 ARG A C 1
ATOM 1458 O O . ARG A 1 181 ? -23.092 2.794 42.989 1.00 84.44 181 ARG A O 1
ATOM 1465 N N . ASN A 1 182 ? -24.271 1.283 41.811 1.00 88.19 182 ASN A N 1
ATOM 1466 C CA . ASN A 1 182 ? -24.048 0.149 42.708 1.00 88.19 182 ASN A CA 1
ATOM 1467 C C . ASN A 1 182 ? -22.621 -0.408 42.572 1.00 88.19 182 ASN A C 1
ATOM 1469 O O . ASN A 1 182 ? -21.936 -0.567 43.579 1.00 88.19 182 ASN A O 1
ATOM 1473 N N . LEU A 1 183 ? -22.107 -0.533 41.347 1.00 88.19 183 LEU A N 1
ATOM 1474 C CA . LEU A 1 183 ? -20.697 -0.811 41.047 1.00 88.19 183 LEU A CA 1
ATOM 1475 C C . LEU A 1 183 ? -19.748 0.160 41.776 1.00 88.19 183 LEU A C 1
ATOM 1477 O O . LEU A 1 183 ? -18.847 -0.269 42.496 1.00 88.19 183 LEU A O 1
ATOM 1481 N N . LYS A 1 184 ? -20.005 1.474 41.693 1.00 85.19 184 LYS A N 1
ATOM 1482 C CA . LYS A 1 184 ? -19.226 2.498 42.418 1.00 85.19 184 LYS A CA 1
ATOM 1483 C C . LYS A 1 184 ? -19.259 2.343 43.941 1.00 85.19 184 LYS A C 1
ATOM 1485 O O . LYS A 1 184 ? -18.285 2.695 44.603 1.00 85.19 184 LYS A O 1
ATOM 1490 N N . ARG A 1 185 ? -20.359 1.835 44.511 1.00 85.19 185 ARG A N 1
ATOM 1491 C CA . ARG A 1 185 ? -20.477 1.571 45.956 1.00 85.19 185 ARG A CA 1
ATOM 1492 C C . ARG A 1 185 ? -19.621 0.382 46.392 1.00 85.19 185 ARG A C 1
ATOM 1494 O O . ARG A 1 185 ? -19.021 0.461 47.461 1.00 85.19 185 ARG A O 1
ATOM 1501 N N . GLN A 1 186 ? -19.515 -0.669 45.575 1.00 87.12 186 GLN A N 1
ATOM 1502 C CA . GLN A 1 186 ? -18.685 -1.838 45.896 1.00 87.12 186 GLN A CA 1
ATOM 1503 C C . GLN A 1 186 ? -17.203 -1.456 46.011 1.00 87.12 186 GLN A C 1
ATOM 1505 O O . GLN A 1 186 ? -16.593 -1.712 47.047 1.00 87.12 186 GLN A O 1
ATOM 1510 N N . PHE A 1 187 ? -16.663 -0.724 45.028 1.00 83.06 187 PHE A N 1
ATOM 1511 C CA . PHE A 1 187 ? -15.291 -0.192 45.077 1.00 83.06 187 PHE A CA 1
ATOM 1512 C C . PHE A 1 187 ? -15.032 0.795 46.232 1.00 83.06 187 PHE A C 1
ATOM 1514 O O . PHE A 1 187 ? -13.876 1.043 46.574 1.00 83.06 187 PHE A O 1
ATOM 1521 N N . GLY A 1 188 ? -16.077 1.406 46.804 1.00 71.56 188 GLY A N 1
ATOM 1522 C CA . GLY A 1 188 ? -15.960 2.491 47.784 1.00 71.56 188 GLY A CA 1
ATOM 1523 C C . GLY A 1 188 ? -15.704 2.054 49.232 1.00 71.56 188 GLY A C 1
ATOM 1524 O O . GLY A 1 188 ? -15.129 2.832 49.995 1.00 71.56 188 GLY A O 1
ATOM 1525 N N . ASN A 1 189 ? -16.098 0.835 49.610 1.00 65.12 189 ASN A N 1
ATOM 1526 C CA . ASN A 1 189 ? -16.115 0.362 51.003 1.00 65.12 189 ASN A CA 1
ATOM 1527 C C . ASN A 1 189 ? -14.711 0.152 51.632 1.00 65.12 189 ASN A C 1
ATOM 1529 O O . ASN A 1 189 ? -13.738 -0.003 50.898 1.00 65.12 189 ASN A O 1
ATOM 1533 N N . PRO A 1 190 ? -14.594 0.123 52.981 1.00 51.88 190 PRO A N 1
ATOM 1534 C CA . PRO A 1 190 ? -13.321 -0.058 53.693 1.00 51.88 190 PRO A CA 1
ATOM 1535 C C . PRO A 1 190 ? -12.934 -1.528 53.941 1.00 51.88 190 PRO A C 1
ATOM 1537 O O . PRO A 1 190 ? -11.822 -1.804 54.374 1.00 51.88 190 PRO A O 1
ATOM 1540 N N . GLN A 1 191 ? -13.830 -2.484 53.675 1.00 62.38 191 GLN A N 1
ATOM 1541 C CA . GLN A 1 191 ? -13.458 -3.896 53.555 1.00 62.38 191 GLN A CA 1
ATOM 1542 C C . GLN A 1 191 ? -12.752 -4.098 52.210 1.00 62.38 191 GLN A C 1
ATOM 1544 O O . GLN A 1 191 ? -13.395 -3.923 51.172 1.00 62.38 191 GLN A O 1
ATOM 1549 N N . SER A 1 192 ? -11.474 -4.481 52.240 1.00 71.56 192 SER A N 1
ATOM 1550 C CA . SER A 1 192 ? -10.670 -4.794 51.053 1.00 71.56 192 SER A CA 1
ATOM 1551 C C . SER A 1 192 ? -11.344 -5.854 50.178 1.00 71.56 192 SER A C 1
ATOM 1553 O O . SER A 1 192 ? -11.702 -6.922 50.676 1.00 71.56 192 SER A O 1
ATOM 1555 N N . LEU A 1 193 ? -11.494 -5.557 48.887 1.00 85.12 193 LEU A N 1
ATOM 1556 C CA . LEU A 1 193 ? -11.921 -6.531 47.883 1.00 85.12 193 LEU A CA 1
ATOM 1557 C C . LEU A 1 193 ? -10.756 -7.469 47.541 1.00 85.12 193 LEU A C 1
ATOM 1559 O O . LEU A 1 193 ? -9.589 -7.086 47.617 1.00 85.12 193 LEU A O 1
ATOM 1563 N N . THR A 1 194 ? -11.080 -8.697 47.154 1.00 86.69 194 THR A N 1
ATOM 1564 C CA . THR A 1 194 ? -10.110 -9.676 46.640 1.00 86.69 194 THR A CA 1
ATOM 1565 C C . THR A 1 194 ? -9.800 -9.447 45.156 1.00 86.69 194 THR A C 1
ATOM 1567 O O . THR A 1 194 ? -10.593 -8.833 44.437 1.00 86.69 194 THR A O 1
ATOM 1570 N N . ALA A 1 195 ? -8.684 -9.998 44.657 1.00 86.44 195 ALA A N 1
ATOM 1571 C CA . ALA A 1 195 ? -8.346 -9.984 43.227 1.00 86.44 195 ALA A CA 1
ATOM 1572 C C . ALA A 1 195 ? -9.500 -10.485 42.332 1.00 86.44 195 ALA A C 1
ATOM 1574 O O . ALA A 1 195 ? -9.778 -9.895 41.289 1.00 86.44 195 ALA A O 1
ATOM 1575 N N . LEU A 1 196 ? -10.215 -11.528 42.774 1.00 87.56 196 LEU A N 1
ATOM 1576 C CA . LEU A 1 196 ? -11.366 -12.097 42.067 1.00 87.56 196 LEU A CA 1
ATOM 1577 C C . LEU A 1 196 ? -12.538 -11.111 41.972 1.00 87.56 196 LEU A C 1
ATOM 1579 O O . LEU A 1 196 ? -13.121 -10.946 40.902 1.00 87.56 196 LEU A O 1
ATOM 1583 N N . GLU A 1 197 ? -12.868 -10.424 43.066 1.00 89.88 197 GLU A N 1
ATOM 1584 C CA . GLU A 1 197 ? -13.935 -9.418 43.081 1.00 89.88 197 GLU A CA 1
ATOM 1585 C C . GLU A 1 197 ? -13.562 -8.182 42.252 1.00 89.88 197 GLU A C 1
ATOM 1587 O O . GLU A 1 197 ? -14.405 -7.661 41.520 1.00 89.88 197 GLU A O 1
ATOM 1592 N N . TYR A 1 198 ? -12.300 -7.737 42.310 1.00 90.38 198 TYR A N 1
ATOM 1593 C CA . TYR A 1 198 ? -11.791 -6.667 41.449 1.00 90.38 198 TYR A CA 1
ATOM 1594 C C . TYR A 1 198 ? -11.874 -7.045 39.962 1.00 90.38 198 TYR A C 1
ATOM 1596 O O . TYR A 1 198 ? -12.378 -6.250 39.167 1.00 90.38 198 TYR A O 1
ATOM 1604 N N . ASN A 1 199 ? -11.445 -8.256 39.581 1.00 90.19 199 ASN A N 1
ATOM 1605 C CA . ASN A 1 199 ? -11.504 -8.721 38.192 1.00 90.19 199 ASN A CA 1
ATOM 1606 C C . ASN A 1 199 ? -12.965 -8.830 37.716 1.00 90.19 199 ASN A C 1
ATOM 1608 O O . ASN A 1 199 ? -13.313 -8.289 36.669 1.00 90.19 199 ASN A O 1
ATOM 1612 N N . ALA A 1 200 ? -13.853 -9.412 38.530 1.00 91.31 200 ALA A N 1
ATOM 1613 C CA . ALA A 1 200 ? -15.280 -9.531 38.223 1.00 91.31 200 ALA A CA 1
ATOM 1614 C C . ALA A 1 200 ? -15.986 -8.171 38.042 1.00 91.31 200 ALA A C 1
ATOM 1616 O O . ALA A 1 200 ? -16.845 -8.035 37.172 1.00 91.31 200 ALA A O 1
ATOM 1617 N N . LEU A 1 201 ? -15.625 -7.145 38.823 1.00 91.62 201 LEU A N 1
ATOM 1618 C CA . LEU A 1 201 ? -16.197 -5.797 38.690 1.00 91.62 201 LEU A CA 1
ATOM 1619 C C . LEU A 1 201 ? -15.687 -5.028 37.455 1.00 91.62 201 LEU A C 1
ATOM 1621 O O . LEU A 1 201 ? -16.364 -4.100 37.008 1.00 91.62 201 LEU A O 1
ATOM 1625 N N . LEU A 1 202 ? -14.514 -5.379 36.913 1.00 91.00 202 LEU A N 1
ATOM 1626 C CA . LEU A 1 202 ? -13.887 -4.688 35.777 1.00 91.00 202 LEU A CA 1
ATOM 1627 C C . LEU A 1 202 ? -14.103 -5.402 34.433 1.00 91.00 202 LEU A C 1
ATOM 1629 O O . LEU A 1 202 ? -14.371 -4.738 33.431 1.00 91.00 202 LEU A O 1
ATOM 1633 N N . ALA A 1 203 ? -14.024 -6.735 34.397 1.00 91.69 203 ALA A N 1
ATOM 1634 C CA . ALA A 1 203 ? -14.020 -7.529 33.166 1.00 91.69 203 ALA A CA 1
ATOM 1635 C C . ALA A 1 203 ? -15.204 -7.265 32.203 1.00 91.69 203 ALA A C 1
ATOM 1637 O O . ALA A 1 203 ? -14.943 -7.146 31.000 1.00 91.69 203 ALA A O 1
ATOM 1638 N N . PRO A 1 204 ? -16.469 -7.077 32.652 1.00 92.50 204 PRO A N 1
ATOM 1639 C CA . PRO A 1 204 ? -17.570 -6.745 31.741 1.00 92.50 204 PRO A CA 1
ATOM 1640 C C . PRO A 1 204 ? -17.339 -5.442 30.971 1.00 92.50 204 PRO A C 1
ATOM 1642 O O . PRO A 1 204 ? -17.656 -5.341 29.789 1.00 92.50 204 PRO A O 1
ATOM 1645 N N . PHE A 1 205 ? -16.720 -4.454 31.619 1.00 89.12 205 PHE A N 1
ATOM 1646 C CA . PHE A 1 205 ? -16.465 -3.134 31.044 1.00 89.12 205 PHE A CA 1
ATOM 1647 C C . PHE A 1 205 ? -15.202 -3.088 30.182 1.00 89.12 205 PHE A C 1
ATOM 1649 O O . PHE A 1 205 ? -15.007 -2.119 29.456 1.00 89.12 205 PHE A O 1
ATOM 1656 N N . VAL A 1 206 ? -14.374 -4.135 30.214 1.00 88.56 206 VAL A N 1
ATOM 1657 C CA . VAL A 1 206 ? -13.307 -4.352 29.226 1.00 88.56 206 VAL A CA 1
ATOM 1658 C C . VAL A 1 206 ? -13.868 -4.982 27.948 1.00 88.56 206 VAL A C 1
ATOM 1660 O O . VAL A 1 206 ? -13.413 -4.650 26.857 1.00 88.56 206 VAL A O 1
ATOM 1663 N N . LYS A 1 207 ? -14.893 -5.839 28.051 1.00 89.75 207 LYS A N 1
ATOM 1664 C CA . LYS A 1 207 ? -15.552 -6.459 26.888 1.00 89.75 207 LYS A CA 1
ATOM 1665 C C . LYS A 1 207 ? -16.280 -5.439 26.007 1.00 89.75 207 LYS A C 1
ATOM 1667 O O . LYS A 1 207 ? -16.096 -5.450 24.794 1.00 89.75 207 LYS A O 1
ATOM 1672 N N . CYS A 1 208 ? -17.013 -4.500 26.607 1.00 84.69 208 CYS A N 1
ATOM 1673 C CA . CYS A 1 208 ? -17.720 -3.446 25.874 1.00 84.69 208 CYS A CA 1
ATOM 1674 C C . CYS A 1 208 ? -16.925 -2.130 25.710 1.00 84.69 208 CYS A C 1
ATOM 1676 O O . CYS A 1 208 ? -17.532 -1.084 25.487 1.00 84.69 208 CYS A O 1
ATOM 1678 N N . ILE A 1 209 ? -15.589 -2.143 25.826 1.00 83.50 209 ILE A N 1
ATOM 1679 C CA . ILE A 1 209 ? -14.786 -0.916 26.005 1.00 83.50 209 ILE A CA 1
ATOM 1680 C C . ILE A 1 209 ? -14.902 0.121 24.879 1.00 83.50 209 ILE A C 1
ATOM 1682 O O . ILE A 1 209 ? -14.917 1.319 25.146 1.00 83.50 209 ILE A O 1
ATOM 1686 N N . ASN A 1 210 ? -15.078 -0.325 23.635 1.00 81.88 210 ASN A N 1
ATOM 1687 C CA . ASN A 1 210 ? -15.237 0.560 22.473 1.00 81.88 210 ASN A CA 1
ATOM 1688 C C . ASN A 1 210 ? -16.643 1.191 22.369 1.00 81.88 210 ASN A C 1
ATOM 1690 O O . ASN A 1 210 ? -16.846 2.120 21.587 1.00 81.88 210 ASN A O 1
ATOM 1694 N N . TYR A 1 211 ? -17.604 0.698 23.158 1.00 76.62 211 TYR A N 1
ATOM 1695 C CA . TYR A 1 211 ? -18.990 1.179 23.214 1.00 76.62 211 TYR A CA 1
ATOM 1696 C C . TYR A 1 211 ? -19.241 2.099 24.409 1.00 76.62 211 TYR A C 1
ATOM 1698 O O . TYR A 1 211 ? -20.396 2.424 24.675 1.00 76.62 211 TYR A O 1
ATOM 1706 N N . ILE A 1 212 ? -18.209 2.493 25.167 1.00 75.44 212 ILE A N 1
ATOM 1707 C CA . ILE A 1 212 ? -18.366 3.427 26.282 1.00 75.44 212 ILE A CA 1
ATOM 1708 C C . ILE A 1 212 ? -17.388 4.604 26.165 1.00 75.44 212 ILE A C 1
ATOM 1710 O O . ILE A 1 212 ? -16.185 4.429 25.996 1.00 75.44 212 ILE A O 1
ATOM 1714 N N . MET A 1 213 ? -17.915 5.828 26.278 1.00 68.94 213 MET A N 1
ATOM 1715 C CA . MET A 1 213 ? -17.130 7.063 26.138 1.00 68.94 213 MET A CA 1
ATOM 1716 C C . MET A 1 213 ? -15.995 7.166 27.172 1.00 68.94 213 MET A C 1
ATOM 1718 O O . MET A 1 213 ? -16.200 6.973 28.377 1.00 68.94 213 MET A O 1
ATOM 1722 N N . LYS A 1 214 ? -14.800 7.543 26.708 1.00 71.94 214 LYS A N 1
ATOM 1723 C CA . LYS A 1 214 ? -13.554 7.578 27.491 1.00 71.94 214 LYS A CA 1
ATOM 1724 C C . LYS A 1 214 ? -13.640 8.473 28.732 1.00 71.94 214 LYS A C 1
ATOM 1726 O O . LYS A 1 214 ? -13.271 8.064 29.831 1.00 71.94 214 LYS A O 1
ATOM 1731 N N . GLU A 1 215 ? -14.223 9.655 28.592 1.00 69.88 215 GLU A N 1
ATOM 1732 C CA . GLU A 1 215 ? -14.397 10.642 29.666 1.00 69.88 215 GLU A CA 1
ATOM 1733 C C . GLU A 1 215 ? -15.349 10.109 30.753 1.00 69.88 215 GLU A C 1
ATOM 1735 O O . GLU A 1 215 ? -15.265 10.471 31.930 1.00 69.88 215 GLU A O 1
ATOM 1740 N N . LYS A 1 216 ? -16.266 9.209 30.371 1.00 72.25 216 LYS A N 1
ATOM 1741 C CA . LYS A 1 216 ? -17.172 8.529 31.299 1.00 72.25 216 LYS A CA 1
ATOM 1742 C C . LYS A 1 216 ? -16.472 7.373 32.015 1.00 72.25 216 LYS A C 1
ATOM 1744 O O . LYS A 1 216 ? -16.727 7.207 33.206 1.00 72.25 216 LYS A O 1
ATOM 1749 N N . TYR A 1 217 ? -15.557 6.639 31.369 1.00 77.06 217 TYR A N 1
ATOM 1750 C CA . TYR A 1 217 ? -14.675 5.690 32.070 1.00 77.06 217 TYR A CA 1
ATOM 1751 C C . TYR A 1 217 ? -13.872 6.379 33.172 1.00 77.06 217 TYR A C 1
ATOM 1753 O O . TYR A 1 217 ? -13.836 5.876 34.296 1.00 77.06 217 TYR A O 1
ATOM 1761 N N . GLU A 1 218 ? -13.297 7.551 32.892 1.00 73.25 218 GLU A N 1
ATOM 1762 C CA . GLU A 1 218 ? -12.546 8.317 33.890 1.00 73.25 218 GLU A CA 1
ATOM 1763 C C . GLU A 1 218 ? -13.421 8.717 35.085 1.00 73.25 218 GLU A C 1
ATOM 1765 O O . GLU A 1 218 ? -13.067 8.463 36.241 1.00 73.25 218 GLU A O 1
ATOM 1770 N N . LEU A 1 219 ? -14.626 9.226 34.816 1.00 73.25 219 LEU A N 1
ATOM 1771 C CA . LEU A 1 219 ? -15.633 9.525 35.837 1.00 73.25 219 LEU A CA 1
ATOM 1772 C C . LEU A 1 219 ? -16.176 8.285 36.570 1.00 73.25 219 LEU A C 1
ATOM 1774 O O . LEU A 1 219 ? -16.841 8.451 37.600 1.00 73.25 219 LEU A O 1
ATOM 1778 N N . ILE A 1 220 ? -15.960 7.061 36.073 1.00 73.94 220 ILE A N 1
ATOM 1779 C CA . ILE A 1 220 ? -16.453 5.823 36.694 1.00 73.94 220 ILE A CA 1
ATOM 1780 C C . ILE A 1 220 ? -15.374 5.092 37.490 1.00 73.94 220 ILE A C 1
ATOM 1782 O O . ILE A 1 220 ? -15.611 4.811 38.667 1.00 73.94 220 ILE A O 1
ATOM 1786 N N . PHE A 1 221 ? -14.218 4.813 36.887 1.00 82.69 221 PHE A N 1
ATOM 1787 C CA . PHE A 1 221 ? -13.241 3.855 37.411 1.00 82.69 221 PHE A CA 1
ATOM 1788 C C . PHE A 1 221 ? -11.932 4.465 37.930 1.00 82.69 221 PHE A C 1
ATOM 1790 O O . PHE A 1 221 ? -11.199 3.739 38.587 1.00 82.69 221 PHE A O 1
ATOM 1797 N N . ASN A 1 222 ? -11.635 5.762 37.748 1.00 81.69 222 ASN A N 1
ATOM 1798 C CA . ASN A 1 222 ? -10.364 6.368 38.208 1.00 81.69 222 ASN A CA 1
ATOM 1799 C C . ASN A 1 222 ? -10.061 6.052 39.697 1.00 81.69 222 ASN A C 1
ATOM 1801 O O . ASN A 1 222 ? -9.047 5.440 40.026 1.00 81.69 222 ASN A O 1
ATOM 1805 N N . LYS A 1 223 ? -11.018 6.324 40.601 1.00 78.38 223 LYS A N 1
ATOM 1806 C CA . LYS A 1 223 ? -10.889 5.992 42.038 1.00 78.38 223 LYS A CA 1
ATOM 1807 C C . LYS A 1 223 ? -10.899 4.490 42.359 1.00 78.38 223 LYS A C 1
ATOM 1809 O O . LYS A 1 223 ? -10.539 4.123 43.474 1.00 78.38 223 LYS A O 1
ATOM 1814 N N . ALA A 1 224 ? -11.357 3.644 41.438 1.00 80.94 224 ALA A N 1
ATOM 1815 C CA . ALA A 1 224 ? -11.322 2.194 41.594 1.00 80.94 224 ALA A CA 1
ATOM 1816 C C . ALA A 1 224 ? -9.949 1.646 41.187 1.00 80.94 224 ALA A C 1
ATOM 1818 O O . ALA A 1 224 ? -9.342 0.924 41.963 1.00 80.94 224 ALA A O 1
ATOM 1819 N N . ILE A 1 225 ? -9.435 2.051 40.024 1.00 86.19 225 ILE A N 1
ATOM 1820 C CA . ILE A 1 225 ? -8.156 1.598 39.464 1.00 86.19 225 ILE A CA 1
ATOM 1821 C C . ILE A 1 225 ? -6.985 1.965 40.370 1.00 86.19 225 ILE A C 1
ATOM 1823 O O . ILE A 1 225 ? -6.152 1.104 40.623 1.00 86.19 225 ILE A O 1
ATOM 1827 N N . ASN A 1 226 ? -6.970 3.169 40.952 1.00 84.56 226 ASN A N 1
ATOM 1828 C CA . ASN A 1 226 ? -5.931 3.534 41.922 1.00 84.56 226 ASN A CA 1
ATOM 1829 C C . ASN A 1 226 ? -5.925 2.565 43.121 1.00 84.56 226 ASN A C 1
ATOM 1831 O O . ASN A 1 226 ? -4.864 2.104 43.508 1.00 84.56 226 ASN A O 1
ATOM 1835 N N . ARG A 1 227 ? -7.101 2.134 43.608 1.00 83.81 227 ARG A N 1
ATOM 1836 C CA . ARG A 1 227 ? -7.213 1.103 44.661 1.00 83.81 227 ARG A CA 1
ATOM 1837 C C . ARG A 1 227 ? -6.800 -0.298 44.204 1.00 83.81 227 ARG A C 1
ATOM 1839 O O . ARG A 1 227 ? -6.484 -1.126 45.051 1.00 83.81 227 ARG A O 1
ATOM 1846 N N . VAL A 1 228 ? -6.833 -0.588 42.902 1.00 87.31 228 VAL A N 1
ATOM 1847 C CA . VAL A 1 228 ? -6.299 -1.847 42.360 1.00 87.31 228 VAL A CA 1
ATOM 1848 C C . VAL A 1 228 ? -4.775 -1.778 42.241 1.00 87.31 228 VAL A C 1
ATOM 1850 O O . VAL A 1 228 ? -4.118 -2.758 42.574 1.00 87.31 228 VAL A O 1
ATOM 1853 N N . PHE A 1 229 ? -4.206 -0.630 41.859 1.00 88.31 229 PHE A N 1
ATOM 1854 C CA . PHE A 1 229 ? -2.761 -0.399 41.953 1.00 88.31 229 PHE A CA 1
ATOM 1855 C C . PHE A 1 229 ? -2.285 -0.495 43.409 1.00 88.31 229 PHE A C 1
ATOM 1857 O O . PHE A 1 229 ? -1.436 -1.336 43.686 1.00 88.31 229 PHE A O 1
ATOM 1864 N N . ASP A 1 230 ? -2.926 0.219 44.347 1.00 85.31 230 ASP A N 1
ATOM 1865 C CA . ASP A 1 230 ? -2.652 0.123 45.792 1.00 85.31 230 ASP A CA 1
ATOM 1866 C C . ASP A 1 230 ? -2.672 -1.343 46.283 1.00 85.31 230 ASP A C 1
ATOM 1868 O O . ASP A 1 230 ? -1.845 -1.746 47.101 1.00 85.31 230 ASP A O 1
ATOM 1872 N N . TYR A 1 231 ? -3.619 -2.156 45.794 1.00 87.50 231 TYR A N 1
ATOM 1873 C CA . TYR A 1 231 ? -3.755 -3.571 46.152 1.00 87.50 231 TYR A CA 1
ATOM 1874 C C . TYR A 1 231 ? -2.639 -4.451 45.567 1.00 87.50 231 TYR A C 1
ATOM 1876 O O . TYR A 1 231 ? -2.098 -5.290 46.283 1.00 87.50 231 TYR A O 1
ATOM 1884 N N . ILE A 1 232 ? -2.285 -4.258 44.292 1.00 86.88 232 ILE A N 1
ATOM 1885 C CA . ILE A 1 232 ? -1.253 -5.040 43.594 1.00 86.88 232 ILE A CA 1
ATOM 1886 C C . ILE A 1 232 ? 0.149 -4.686 44.118 1.00 86.88 232 ILE A C 1
ATOM 1888 O O . ILE A 1 232 ? 0.926 -5.582 44.441 1.00 86.88 232 ILE A O 1
ATOM 1892 N N . GLU A 1 233 ? 0.456 -3.399 44.299 1.00 87.44 233 GLU A N 1
ATOM 1893 C CA . GLU A 1 233 ? 1.755 -2.945 44.822 1.00 87.44 233 GLU A CA 1
ATOM 1894 C C . GLU A 1 233 ? 2.060 -3.472 46.234 1.00 87.44 233 GLU A C 1
ATOM 1896 O O . GLU A 1 233 ? 3.224 -3.661 46.582 1.00 87.44 233 GLU A O 1
ATOM 1901 N N . ASN A 1 234 ? 1.026 -3.733 47.044 1.00 84.50 234 ASN A N 1
ATOM 1902 C CA . ASN A 1 234 ? 1.154 -4.168 48.439 1.00 84.50 234 ASN A CA 1
ATOM 1903 C C . ASN A 1 234 ? 0.966 -5.688 48.649 1.00 84.50 234 ASN A C 1
ATOM 1905 O O . ASN A 1 234 ? 0.771 -6.130 49.790 1.00 84.50 234 ASN A O 1
ATOM 1909 N N . LEU A 1 235 ? 1.043 -6.489 47.577 1.00 83.88 235 LEU A N 1
ATOM 1910 C CA . LEU A 1 235 ? 1.094 -7.955 47.648 1.00 83.88 235 LEU A CA 1
ATOM 1911 C C . LEU A 1 235 ? 2.326 -8.440 48.426 1.00 83.88 235 LEU A C 1
ATOM 1913 O O . LEU A 1 235 ? 3.399 -7.835 48.389 1.00 83.88 235 LEU A O 1
ATOM 1917 N N . LYS A 1 236 ? 2.171 -9.550 49.149 1.00 80.81 236 LYS A N 1
ATOM 1918 C CA . LYS A 1 236 ? 3.183 -10.091 50.065 1.00 80.81 236 LYS A CA 1
ATOM 1919 C C . LYS A 1 236 ? 3.646 -11.464 49.601 1.00 80.81 236 LYS A C 1
ATOM 1921 O O . LYS A 1 236 ? 2.949 -12.173 48.883 1.00 80.81 236 LYS A O 1
ATOM 1926 N N . GLU A 1 237 ? 4.795 -11.895 50.116 1.00 72.88 237 GLU A N 1
ATOM 1927 C CA . GLU A 1 237 ? 5.406 -13.199 49.809 1.00 72.88 237 GLU A CA 1
ATOM 1928 C C . GLU A 1 237 ? 4.456 -14.395 49.971 1.00 72.88 237 GLU A C 1
ATOM 1930 O O . GLU A 1 237 ? 4.565 -15.385 49.255 1.00 72.88 237 GLU A O 1
ATOM 1935 N N . LYS A 1 238 ? 3.494 -14.285 50.894 1.00 72.94 238 LYS A N 1
ATOM 1936 C CA . LYS A 1 238 ? 2.464 -15.298 51.155 1.00 72.94 238 LYS A CA 1
ATOM 1937 C C . LYS A 1 238 ? 1.476 -15.435 49.995 1.00 72.94 238 LYS A C 1
ATOM 1939 O O . LYS A 1 238 ? 1.041 -16.542 49.699 1.00 72.94 238 LYS A O 1
ATOM 1944 N N . ASP A 1 239 ? 1.149 -14.328 49.334 1.00 76.44 239 ASP A N 1
ATOM 1945 C CA . ASP A 1 239 ? 0.128 -14.259 48.289 1.00 76.44 239 ASP A CA 1
ATOM 1946 C C . ASP A 1 239 ? 0.645 -14.907 46.990 1.00 76.44 239 ASP A C 1
ATOM 1948 O O . ASP A 1 239 ? -0.071 -15.680 46.353 1.00 76.44 239 ASP A O 1
ATOM 1952 N N . PHE A 1 240 ? 1.935 -14.715 46.681 1.00 75.75 240 PHE A N 1
ATOM 1953 C CA . PHE A 1 240 ? 2.663 -15.381 45.586 1.00 75.75 240 PHE A CA 1
ATOM 1954 C C . PHE A 1 240 ? 2.691 -16.916 45.675 1.00 75.75 240 PHE A C 1
ATOM 1956 O O . PHE A 1 240 ? 2.910 -17.594 44.670 1.00 75.75 240 PHE A O 1
ATOM 1963 N N . GLN A 1 241 ? 2.500 -17.463 46.877 1.00 70.38 241 GLN A N 1
ATOM 1964 C CA . GLN A 1 241 ? 2.527 -18.902 47.156 1.00 70.38 241 GLN A CA 1
ATOM 1965 C C . GLN A 1 241 ? 1.125 -19.536 47.082 1.00 70.38 241 GLN A C 1
ATOM 1967 O O . GLN A 1 241 ? 1.005 -20.758 47.165 1.00 70.38 241 GLN A O 1
ATOM 1972 N N . THR A 1 242 ? 0.070 -18.728 46.914 1.00 73.38 242 THR A N 1
ATOM 1973 C CA . THR A 1 242 ? -1.310 -19.206 46.746 1.00 73.38 242 THR A CA 1
ATOM 1974 C C . THR A 1 242 ? -1.592 -19.628 45.306 1.00 73.38 242 THR A C 1
ATOM 1976 O O . THR A 1 242 ? -1.073 -19.035 44.362 1.00 73.38 242 THR A O 1
ATOM 1979 N N . GLU A 1 243 ? -2.495 -20.593 45.116 1.00 63.69 243 GLU A N 1
ATOM 1980 C CA . GLU A 1 243 ? -3.025 -20.921 43.783 1.00 63.69 243 GLU A CA 1
ATOM 1981 C C . GLU A 1 243 ? -3.704 -19.704 43.136 1.00 63.69 243 GLU A C 1
ATOM 1983 O O . GLU A 1 243 ? -3.576 -19.488 41.934 1.00 63.69 243 GLU A O 1
ATOM 1988 N N . SER A 1 244 ? -4.355 -18.850 43.935 1.00 68.44 244 SER A N 1
ATOM 1989 C CA . SER A 1 244 ? -5.054 -17.632 43.501 1.00 68.44 244 SER A CA 1
ATOM 1990 C C . SER A 1 244 ? -4.175 -16.546 42.864 1.00 68.44 244 SER A C 1
ATOM 1992 O O . SER A 1 244 ? -4.726 -15.564 42.363 1.00 68.44 244 SER A O 1
ATOM 1994 N N . ILE A 1 245 ? -2.845 -16.694 42.816 1.00 81.94 245 ILE A N 1
ATOM 1995 C CA . ILE A 1 245 ? -1.968 -15.703 42.171 1.00 81.94 245 ILE A CA 1
ATOM 1996 C C . ILE A 1 245 ? -2.258 -15.535 40.666 1.00 81.94 245 ILE A C 1
ATOM 1998 O O . ILE A 1 245 ? -2.103 -14.436 40.138 1.00 81.94 245 ILE A O 1
ATOM 2002 N N . HIS A 1 246 ? -2.789 -16.560 39.982 1.00 81.00 246 HIS A N 1
ATOM 2003 C CA . HIS A 1 246 ? -3.231 -16.424 38.584 1.00 81.00 246 HIS A CA 1
ATOM 2004 C C . HIS A 1 246 ? -4.311 -15.341 38.407 1.00 81.00 246 HIS A C 1
ATOM 2006 O O . HIS A 1 246 ? -4.299 -14.617 37.415 1.00 81.00 246 HIS A O 1
ATOM 2012 N N . ILE A 1 247 ? -5.187 -15.158 39.400 1.00 82.94 247 ILE A N 1
ATOM 2013 C CA . ILE A 1 247 ? -6.271 -14.164 39.376 1.00 82.94 247 ILE A CA 1
ATOM 2014 C C . ILE A 1 247 ? -5.703 -12.734 39.439 1.00 82.94 247 ILE A C 1
ATOM 2016 O O . ILE A 1 247 ? -6.294 -11.804 38.892 1.00 82.94 247 ILE A O 1
ATOM 2020 N N . VAL A 1 248 ? -4.531 -12.542 40.057 1.00 86.50 248 VAL A N 1
ATOM 2021 C CA . VAL A 1 248 ? -3.812 -11.256 40.055 1.00 86.50 248 VAL A CA 1
ATOM 2022 C C . VAL A 1 248 ? -3.264 -10.942 38.660 1.00 86.50 248 VAL A C 1
ATOM 2024 O O . VAL A 1 248 ? -3.374 -9.803 38.208 1.00 86.50 248 VAL A O 1
ATOM 2027 N N . PHE A 1 249 ? -2.731 -11.934 37.944 1.00 86.25 249 PHE A N 1
ATOM 2028 C CA . PHE A 1 249 ? -2.236 -11.744 36.575 1.00 86.25 249 PHE A CA 1
ATOM 2029 C C . PHE A 1 249 ? -3.366 -11.606 35.540 1.00 86.25 249 PHE A C 1
ATOM 2031 O O . PHE A 1 249 ? -3.261 -10.804 34.606 1.00 86.25 249 PHE A O 1
ATOM 2038 N N . GLU A 1 250 ? -4.509 -12.266 35.751 1.00 85.06 250 GLU A N 1
ATOM 2039 C CA . GLU A 1 250 ? -5.747 -11.968 35.021 1.00 85.06 250 GLU A CA 1
ATOM 2040 C C . GLU A 1 250 ? -6.226 -10.534 35.279 1.00 85.06 250 GLU A C 1
ATOM 2042 O O . GLU A 1 250 ? -6.568 -9.824 34.336 1.00 85.06 250 GLU A O 1
ATOM 2047 N N . LEU A 1 251 ? -6.200 -10.071 36.533 1.00 89.00 251 LEU A N 1
ATOM 2048 C CA . LEU A 1 251 ? -6.557 -8.701 36.901 1.00 89.00 251 LEU A CA 1
ATOM 2049 C C . LEU A 1 251 ? -5.600 -7.671 36.275 1.00 89.00 251 LEU A C 1
ATOM 2051 O O . LEU A 1 251 ? -6.069 -6.671 35.733 1.00 89.00 251 LEU A O 1
ATOM 2055 N N . LEU A 1 252 ? -4.288 -7.933 36.256 1.00 88.00 252 LEU A N 1
ATOM 2056 C CA . LEU A 1 252 ? -3.302 -7.134 35.514 1.00 88.00 252 LEU A CA 1
ATOM 2057 C C . LEU A 1 252 ? -3.603 -7.118 34.008 1.00 88.00 252 LEU A C 1
ATOM 2059 O O . LEU A 1 252 ? -3.549 -6.059 33.387 1.00 88.00 252 LEU A O 1
ATOM 2063 N N . SER A 1 253 ? -3.990 -8.254 33.425 1.00 86.56 253 SER A N 1
ATOM 2064 C CA . SER A 1 253 ? -4.378 -8.358 32.010 1.00 86.56 253 SER A CA 1
ATOM 2065 C C . SER A 1 253 ? -5.675 -7.595 31.694 1.00 86.56 253 SER A C 1
ATOM 2067 O O . SER A 1 253 ? -5.795 -6.968 30.638 1.00 86.56 253 SER A O 1
ATOM 2069 N N . THR A 1 254 ? -6.643 -7.608 32.614 1.00 88.31 254 THR A N 1
ATOM 2070 C CA . THR A 1 254 ? -7.879 -6.813 32.561 1.00 88.31 254 THR A CA 1
ATOM 2071 C C . THR A 1 254 ? -7.566 -5.316 32.676 1.00 88.31 254 THR A C 1
ATOM 2073 O O . THR A 1 254 ? -8.065 -4.529 31.869 1.00 88.31 254 THR A O 1
ATOM 2076 N N . LEU A 1 255 ? -6.679 -4.911 33.595 1.00 89.12 255 LEU A N 1
ATOM 2077 C CA . LEU A 1 255 ? -6.194 -3.529 33.707 1.00 89.12 255 LEU A CA 1
ATOM 2078 C C . LEU A 1 255 ? -5.430 -3.076 32.460 1.00 89.12 255 LEU A C 1
ATOM 2080 O O . LEU A 1 255 ? -5.665 -1.966 31.999 1.00 89.12 255 LEU A O 1
ATOM 2084 N N . GLN A 1 256 ? -4.549 -3.902 31.885 1.00 87.81 256 GLN A N 1
ATOM 2085 C CA . GLN A 1 256 ? -3.778 -3.534 30.691 1.00 87.81 256 GLN A CA 1
ATOM 2086 C C . GLN A 1 256 ? -4.715 -3.223 29.517 1.00 87.81 256 GLN A C 1
ATOM 2088 O O . GLN A 1 256 ? -4.568 -2.192 28.860 1.00 87.81 256 GLN A O 1
ATOM 2093 N N . LYS A 1 257 ? -5.746 -4.053 29.311 1.00 87.50 257 LYS A N 1
ATOM 2094 C CA . LYS A 1 257 ? -6.782 -3.832 28.288 1.00 87.50 257 LYS A CA 1
ATOM 2095 C C . LYS A 1 257 ? -7.620 -2.580 28.577 1.00 87.50 257 LYS A C 1
ATOM 2097 O O . LYS A 1 257 ? -7.842 -1.791 27.662 1.00 87.50 257 LYS A O 1
ATOM 2102 N N . LEU A 1 258 ? -8.003 -2.335 29.834 1.00 87.81 258 LEU A N 1
ATOM 2103 C CA . LEU A 1 258 ? -8.746 -1.134 30.242 1.00 87.81 258 LEU A CA 1
ATOM 2104 C C . LEU A 1 258 ? -7.932 0.160 30.047 1.00 87.81 258 LEU A C 1
ATOM 2106 O O . LEU A 1 258 ? -8.406 1.141 29.468 1.00 87.81 258 LEU A O 1
ATOM 2110 N N . CYS A 1 259 ? -6.679 0.153 30.495 1.00 87.25 259 CYS A N 1
ATOM 2111 C CA . CYS A 1 259 ? -5.779 1.295 30.421 1.00 87.25 259 CYS A CA 1
ATOM 2112 C C . CYS A 1 259 ? -5.263 1.547 28.999 1.00 87.25 259 CYS A C 1
ATOM 2114 O O . CYS A 1 259 ? -5.059 2.704 28.653 1.00 87.25 259 CYS A O 1
ATOM 2116 N N . SER A 1 260 ? -5.141 0.532 28.136 1.00 86.50 260 SER A N 1
ATOM 2117 C CA . SER A 1 260 ? -4.723 0.738 26.737 1.00 86.50 260 SER A CA 1
ATOM 2118 C C . SER A 1 260 ? -5.647 1.678 25.949 1.00 86.50 260 SER A C 1
ATOM 2120 O O . SER A 1 260 ? -5.173 2.428 25.099 1.00 86.50 260 SER A O 1
ATOM 2122 N N . VAL A 1 261 ? -6.943 1.705 26.284 1.00 82.81 261 VAL A N 1
ATOM 2123 C CA . VAL A 1 261 ? -7.928 2.622 25.688 1.00 82.81 261 VAL A CA 1
ATOM 2124 C C . VAL A 1 261 ? -8.062 3.908 26.515 1.00 82.81 261 VAL A C 1
ATOM 2126 O O . VAL A 1 261 ? -8.021 5.019 25.973 1.00 82.81 261 VAL A O 1
ATOM 2129 N N . VAL A 1 262 ? -8.209 3.792 27.840 1.00 82.56 262 VAL A N 1
ATOM 2130 C CA . VAL A 1 262 ? -8.571 4.935 28.698 1.00 82.56 262 VAL A CA 1
ATOM 2131 C C . VAL A 1 262 ? -7.343 5.645 29.285 1.00 82.56 262 VAL A C 1
ATOM 2133 O O . VAL A 1 262 ? -7.184 6.845 29.067 1.00 82.56 262 VAL A O 1
ATOM 2136 N N . TRP A 1 263 ? -6.407 4.927 29.909 1.00 87.88 263 TRP A N 1
ATOM 2137 C CA . TRP A 1 263 ? -5.203 5.491 30.551 1.00 87.88 263 TRP A CA 1
ATOM 2138 C C . TRP A 1 263 ? -3.874 4.986 29.939 1.00 87.88 263 TRP A C 1
ATOM 2140 O O . TRP A 1 263 ? -3.121 4.292 30.628 1.00 87.88 263 TRP A O 1
ATOM 2150 N N . PRO A 1 264 ? -3.513 5.326 28.680 1.00 85.56 264 PRO A N 1
ATOM 2151 C CA . PRO A 1 264 ? -2.299 4.792 28.046 1.00 85.56 264 PRO A CA 1
ATOM 2152 C C . PRO A 1 264 ? -1.000 5.084 28.811 1.00 85.56 264 PRO A C 1
ATOM 2154 O O . PRO A 1 264 ? -0.056 4.303 28.756 1.00 85.56 264 PRO A O 1
ATOM 2157 N N . HIS A 1 265 ? -0.955 6.177 29.581 1.00 85.19 265 HIS A N 1
ATOM 2158 C CA . HIS A 1 265 ? 0.184 6.521 30.439 1.00 85.19 265 HIS A CA 1
ATOM 2159 C C . HIS A 1 265 ? 0.411 5.521 31.590 1.00 85.19 265 HIS A C 1
ATOM 2161 O O . HIS A 1 265 ? 1.535 5.400 32.071 1.00 85.19 265 HIS A O 1
ATOM 2167 N N . CYS A 1 266 ? -0.616 4.773 32.006 1.00 84.00 266 CYS A N 1
ATOM 2168 C CA . CYS A 1 266 ? -0.495 3.721 33.016 1.00 84.00 266 CYS A CA 1
ATOM 2169 C C . CYS A 1 266 ? 0.068 2.402 32.462 1.00 84.00 266 CYS A C 1
ATOM 2171 O O . CYS A 1 266 ? 0.440 1.549 33.263 1.00 84.00 266 CYS A O 1
ATOM 2173 N N . LEU A 1 267 ? 0.159 2.210 31.136 1.00 86.50 267 LEU A N 1
ATOM 2174 C CA . LEU A 1 267 ? 0.619 0.941 30.547 1.00 86.50 267 LEU A CA 1
ATOM 2175 C C . LEU A 1 267 ? 2.017 0.554 31.032 1.00 86.50 267 LEU A C 1
ATOM 2177 O O . LEU A 1 267 ? 2.172 -0.503 31.633 1.00 86.50 267 LEU A O 1
ATOM 2181 N N . LYS A 1 268 ? 2.998 1.456 30.909 1.00 83.12 268 LYS A N 1
ATOM 2182 C CA . LYS A 1 268 ? 4.375 1.204 31.367 1.00 83.12 268 LYS A CA 1
ATOM 2183 C C . LYS A 1 268 ? 4.470 0.902 32.870 1.00 83.12 268 LYS A C 1
ATOM 2185 O O . LYS A 1 268 ? 5.379 0.206 33.308 1.00 83.12 268 LYS A O 1
ATOM 2190 N N . HIS A 1 269 ? 3.533 1.410 33.671 1.00 86.12 269 HIS A N 1
ATOM 2191 C CA . HIS A 1 269 ? 3.447 1.087 35.094 1.00 86.12 269 HIS A CA 1
ATOM 2192 C C . HIS A 1 269 ? 2.870 -0.322 35.320 1.00 86.12 269 HIS A C 1
ATOM 2194 O O . HIS A 1 269 ? 3.468 -1.093 36.060 1.00 86.12 269 HIS A O 1
ATOM 2200 N N . ILE A 1 270 ? 1.796 -0.704 34.616 1.00 86.50 270 ILE A N 1
ATOM 2201 C CA . ILE A 1 270 ? 1.237 -2.072 34.629 1.00 86.50 270 ILE A CA 1
ATOM 2202 C C . ILE A 1 270 ? 2.282 -3.102 34.172 1.00 86.50 270 ILE A C 1
ATOM 2204 O O . ILE A 1 270 ? 2.436 -4.144 34.802 1.00 86.50 270 ILE A O 1
ATOM 2208 N N . GLU A 1 271 ? 3.018 -2.797 33.104 1.00 83.00 271 GLU A N 1
ATOM 2209 C CA . GLU A 1 271 ? 4.089 -3.637 32.553 1.00 83.00 271 GLU A CA 1
ATOM 2210 C C . GLU A 1 271 ? 5.219 -3.821 33.572 1.00 83.00 271 GLU A C 1
ATOM 2212 O O . GLU A 1 271 ? 5.597 -4.954 33.871 1.00 83.00 271 GLU A O 1
ATOM 2217 N N . ASN A 1 272 ? 5.685 -2.727 34.187 1.00 83.62 272 ASN A N 1
ATOM 2218 C CA . ASN A 1 272 ? 6.657 -2.784 35.277 1.00 83.62 272 ASN A CA 1
ATOM 2219 C C . ASN A 1 272 ? 6.146 -3.613 36.469 1.00 83.62 272 ASN A C 1
ATOM 2221 O O . ASN A 1 272 ? 6.920 -4.390 37.016 1.00 83.62 272 ASN A O 1
ATOM 2225 N N . LEU A 1 273 ? 4.878 -3.483 36.881 1.00 85.00 273 LEU A N 1
ATOM 2226 C CA . LEU A 1 273 ? 4.316 -4.271 37.989 1.00 85.00 273 LEU A CA 1
ATOM 2227 C C . LEU A 1 273 ? 4.265 -5.766 37.654 1.00 85.00 273 LEU A C 1
ATOM 2229 O O . LEU A 1 273 ? 4.752 -6.579 38.436 1.00 85.00 273 LEU A O 1
ATOM 2233 N N . HIS A 1 274 ? 3.738 -6.131 36.482 1.00 86.06 274 HIS A N 1
ATOM 2234 C CA . HIS A 1 274 ? 3.647 -7.525 36.036 1.00 86.06 274 HIS A CA 1
ATOM 2235 C C . HIS A 1 274 ? 5.037 -8.186 36.027 1.00 86.06 274 HIS A C 1
ATOM 2237 O O . HIS A 1 274 ? 5.236 -9.246 36.622 1.00 86.06 274 HIS A O 1
ATOM 2243 N N . LEU A 1 275 ? 6.022 -7.513 35.429 1.00 82.31 275 LEU A N 1
ATOM 2244 C CA . LEU A 1 275 ? 7.397 -7.996 35.336 1.00 82.31 275 LEU A CA 1
ATOM 2245 C C . LEU A 1 275 ? 8.115 -8.024 36.703 1.00 82.31 275 LEU A C 1
ATOM 2247 O O . LEU A 1 275 ? 8.765 -9.018 37.036 1.00 82.31 275 LEU A O 1
ATOM 2251 N N . ASN A 1 276 ? 7.944 -6.996 37.542 1.00 82.69 276 ASN A N 1
ATOM 2252 C CA . ASN A 1 276 ? 8.545 -6.949 38.879 1.00 82.69 276 ASN A CA 1
ATOM 2253 C C . ASN A 1 276 ? 7.982 -8.029 39.813 1.00 82.69 276 ASN A C 1
ATOM 2255 O O . ASN A 1 276 ? 8.752 -8.625 40.566 1.00 82.69 276 ASN A O 1
ATOM 2259 N N . HIS A 1 277 ? 6.679 -8.326 39.760 1.00 84.75 277 HIS A N 1
ATOM 2260 C CA . HIS A 1 277 ? 6.109 -9.429 40.537 1.00 84.75 277 HIS A CA 1
ATOM 2261 C C . HIS A 1 277 ? 6.609 -10.793 40.037 1.00 84.75 277 HIS A C 1
ATOM 2263 O O . HIS A 1 277 ? 6.933 -11.645 40.861 1.00 84.75 277 HIS A O 1
ATOM 2269 N N . ILE A 1 278 ? 6.801 -10.983 38.723 1.00 80.12 278 ILE A N 1
ATOM 2270 C CA . ILE A 1 278 ? 7.476 -12.179 38.185 1.00 80.12 278 ILE A CA 1
ATOM 2271 C C . ILE A 1 278 ? 8.901 -12.310 38.758 1.00 80.12 278 ILE A C 1
ATOM 2273 O O . ILE A 1 278 ? 9.261 -13.391 39.227 1.00 80.12 278 ILE A O 1
ATOM 2277 N N . LEU A 1 279 ? 9.696 -11.231 38.821 1.00 75.00 279 LEU A N 1
ATOM 2278 C CA . LEU A 1 279 ? 11.017 -11.275 39.471 1.00 75.00 279 LEU A CA 1
ATOM 2279 C C . LEU A 1 279 ? 10.940 -11.568 40.974 1.00 75.00 279 LEU A C 1
ATOM 2281 O O . LEU A 1 279 ? 11.720 -12.385 41.463 1.00 75.00 279 LEU A O 1
ATOM 2285 N N . GLN A 1 280 ? 10.012 -10.944 41.706 1.00 79.75 280 GLN A N 1
ATOM 2286 C CA . GLN A 1 280 ? 9.807 -11.206 43.137 1.00 79.75 280 GLN A CA 1
ATOM 2287 C C . GLN A 1 280 ? 9.473 -12.683 43.384 1.00 79.75 280 GLN A C 1
ATOM 2289 O O . GLN A 1 280 ? 10.052 -13.294 44.278 1.00 79.75 280 GLN A O 1
ATOM 2294 N N . MET A 1 281 ? 8.609 -13.274 42.554 1.00 76.81 281 MET A N 1
ATOM 2295 C CA . MET A 1 281 ? 8.236 -14.689 42.607 1.00 76.81 281 MET A CA 1
ATOM 2296 C C . MET A 1 281 ? 9.398 -15.631 42.258 1.00 76.81 281 MET A C 1
ATOM 2298 O O . MET A 1 281 ? 9.549 -16.665 42.901 1.00 76.81 281 MET A O 1
ATOM 2302 N N . ILE A 1 282 ? 10.246 -15.285 41.283 1.00 73.19 282 ILE A N 1
ATOM 2303 C CA . ILE A 1 282 ? 11.442 -16.076 40.924 1.00 73.19 282 ILE A CA 1
ATOM 2304 C C . ILE A 1 282 ? 12.539 -15.969 41.997 1.00 73.19 282 ILE A C 1
ATOM 2306 O O . ILE A 1 282 ? 13.305 -16.915 42.190 1.00 73.19 282 ILE A O 1
ATOM 2310 N N . ALA A 1 283 ? 12.588 -14.854 42.731 1.00 72.69 283 ALA A N 1
ATOM 2311 C CA . ALA A 1 283 ? 13.470 -14.662 43.880 1.00 72.69 283 ALA A CA 1
ATOM 2312 C C . ALA A 1 283 ? 12.993 -15.380 45.162 1.00 72.69 283 ALA A C 1
ATOM 2314 O O . ALA A 1 283 ? 13.784 -15.531 46.093 1.00 72.69 283 ALA A O 1
ATOM 2315 N N . GLN A 1 284 ? 11.740 -15.851 45.229 1.00 74.56 284 GLN A N 1
ATOM 2316 C CA . GLN A 1 284 ? 11.267 -16.667 46.353 1.00 74.56 284 GLN A CA 1
ATOM 2317 C C . GLN A 1 284 ? 12.007 -18.011 46.419 1.00 74.56 284 GLN A C 1
ATOM 2319 O O . GLN A 1 284 ? 12.306 -18.641 45.404 1.00 74.56 284 GLN A O 1
ATOM 2324 N N . THR A 1 285 ? 12.219 -18.512 47.635 1.00 67.50 285 THR A N 1
ATOM 2325 C CA . THR A 1 285 ? 12.720 -19.877 47.874 1.00 67.50 285 THR A CA 1
ATOM 2326 C C . THR A 1 285 ? 11.640 -20.951 47.695 1.00 67.50 285 THR A C 1
ATOM 2328 O O . THR A 1 285 ? 11.967 -22.128 47.561 1.00 67.50 285 THR A O 1
ATOM 2331 N N . ASN A 1 286 ? 10.355 -20.573 47.675 1.00 71.62 286 ASN A N 1
ATOM 2332 C CA . ASN A 1 286 ? 9.236 -21.504 47.523 1.00 71.62 286 ASN A CA 1
ATOM 2333 C C . ASN A 1 286 ? 9.078 -21.967 46.058 1.00 71.62 286 ASN A C 1
ATOM 2335 O O . ASN A 1 286 ? 8.860 -21.157 45.155 1.00 71.62 286 ASN A O 1
ATOM 2339 N N . PHE A 1 287 ? 9.117 -23.286 45.848 1.00 66.12 287 PHE A N 1
ATOM 2340 C CA . PHE A 1 287 ? 8.948 -23.944 44.549 1.00 66.12 287 PHE A CA 1
ATOM 2341 C C . PHE A 1 287 ? 7.663 -23.531 43.809 1.00 66.12 287 PHE A C 1
ATOM 2343 O O . PHE A 1 287 ? 7.718 -23.244 42.614 1.00 66.12 287 PHE A O 1
ATOM 2350 N N . ASN A 1 288 ? 6.526 -23.424 44.505 1.00 65.75 288 ASN A N 1
ATOM 2351 C CA . ASN A 1 288 ? 5.248 -23.066 43.881 1.00 65.75 288 ASN A CA 1
ATOM 2352 C C . ASN A 1 288 ? 5.276 -21.636 43.325 1.00 65.75 288 ASN A C 1
ATOM 2354 O O . ASN A 1 288 ? 4.769 -21.398 42.233 1.00 65.75 288 ASN A O 1
ATOM 2358 N N . ALA A 1 289 ? 5.923 -20.695 44.023 1.00 69.06 289 ALA A N 1
ATOM 2359 C CA . ALA A 1 289 ? 6.076 -19.326 43.529 1.00 69.06 289 ALA A CA 1
ATOM 2360 C C . ALA A 1 289 ? 6.927 -19.284 42.245 1.00 69.06 289 ALA A C 1
ATOM 2362 O O . ALA A 1 289 ? 6.544 -18.607 41.291 1.00 69.06 289 ALA A O 1
ATOM 2363 N N . LYS A 1 290 ? 8.018 -20.067 42.179 1.00 69.44 290 LYS A N 1
ATOM 2364 C CA . LYS A 1 290 ? 8.839 -20.206 40.962 1.00 69.44 290 LYS A CA 1
ATOM 2365 C C . LYS A 1 290 ? 8.082 -20.870 39.803 1.00 69.44 290 LYS A C 1
ATOM 2367 O O . LYS A 1 290 ? 8.179 -20.411 38.669 1.00 69.44 290 LYS A O 1
ATOM 2372 N N . MET A 1 291 ? 7.309 -21.925 40.061 1.00 66.19 291 MET A N 1
ATOM 2373 C CA . MET A 1 291 ? 6.523 -22.588 39.011 1.00 66.19 291 MET A CA 1
ATOM 2374 C C . MET A 1 291 ? 5.378 -21.706 38.499 1.00 66.19 291 MET A C 1
ATOM 2376 O O . MET A 1 291 ? 5.155 -21.638 37.289 1.00 66.19 291 MET A O 1
ATOM 2380 N N . ASN A 1 292 ? 4.698 -20.973 39.385 1.00 70.81 292 ASN A N 1
ATOM 2381 C CA . ASN A 1 292 ? 3.647 -20.028 39.007 1.00 70.81 292 ASN A CA 1
ATOM 2382 C C . ASN A 1 292 ? 4.196 -18.898 38.118 1.00 70.81 292 ASN A C 1
ATOM 2384 O O . ASN A 1 292 ? 3.582 -18.568 37.105 1.00 70.81 292 ASN A O 1
ATOM 2388 N N . SER A 1 293 ? 5.370 -18.340 38.437 1.00 75.44 293 SER A N 1
ATOM 2389 C CA . SER A 1 293 ? 5.986 -17.282 37.624 1.00 75.44 293 SER A CA 1
ATOM 2390 C C . SER A 1 293 ? 6.543 -17.781 36.291 1.00 75.44 293 SER A C 1
ATOM 2392 O O . SER A 1 293 ? 6.404 -17.078 35.295 1.00 75.44 293 SER A O 1
ATOM 2394 N N . MET A 1 294 ? 7.093 -19.000 36.222 1.00 68.62 294 MET A N 1
ATOM 2395 C CA . MET A 1 294 ? 7.466 -19.626 34.943 1.00 68.62 294 MET A CA 1
ATOM 2396 C C . MET A 1 294 ? 6.241 -19.911 34.062 1.00 68.62 294 MET A C 1
ATOM 2398 O O . MET A 1 294 ? 6.294 -19.695 32.852 1.00 68.62 294 MET A O 1
ATOM 2402 N N . THR A 1 295 ? 5.125 -20.332 34.665 1.00 71.44 295 THR A N 1
ATOM 2403 C CA . THR A 1 295 ? 3.848 -20.543 33.961 1.00 71.44 295 THR A CA 1
ATOM 2404 C C . THR A 1 295 ? 3.302 -19.227 33.398 1.00 71.44 295 THR A C 1
ATOM 2406 O O . THR A 1 295 ? 2.841 -19.189 32.260 1.00 71.44 295 THR A O 1
ATOM 2409 N N . GLU A 1 296 ? 3.383 -18.129 34.154 1.00 75.62 296 GLU A N 1
ATOM 2410 C CA . GLU A 1 296 ? 2.948 -16.812 33.674 1.00 75.62 296 GLU A CA 1
ATOM 2411 C C . GLU A 1 296 ? 3.896 -16.235 32.609 1.00 75.62 296 GLU A C 1
ATOM 2413 O O . GLU A 1 296 ? 3.437 -15.716 31.593 1.00 75.62 296 GLU A O 1
ATOM 2418 N N . LEU A 1 297 ? 5.214 -16.413 32.765 1.00 73.00 297 LEU A N 1
ATOM 2419 C CA . LEU A 1 297 ? 6.202 -16.047 31.745 1.00 73.00 297 LEU A CA 1
ATOM 2420 C C . LEU A 1 297 ? 5.938 -16.786 30.421 1.00 73.00 297 LEU A C 1
ATOM 2422 O O . LEU A 1 297 ? 6.005 -16.173 29.358 1.00 73.00 297 LEU A O 1
ATOM 2426 N N . ALA A 1 298 ? 5.585 -18.076 30.472 1.00 63.69 298 ALA A N 1
ATOM 2427 C CA . ALA A 1 298 ? 5.197 -18.840 29.287 1.00 63.69 298 ALA A CA 1
ATOM 2428 C C . ALA A 1 298 ? 3.952 -18.238 28.608 1.00 63.69 298 ALA A C 1
ATOM 2430 O O . ALA A 1 298 ? 3.981 -17.980 27.405 1.00 63.69 298 ALA A O 1
ATOM 2431 N N . LYS A 1 299 ? 2.895 -17.906 29.368 1.00 70.88 299 LYS A N 1
ATOM 2432 C CA . LYS A 1 299 ? 1.702 -17.228 28.819 1.00 70.88 299 LYS A CA 1
ATOM 2433 C C . LYS A 1 299 ? 2.033 -15.882 28.170 1.00 70.88 299 LYS A C 1
ATOM 2435 O O . LYS A 1 299 ? 1.437 -15.574 27.139 1.00 70.88 299 LYS A O 1
ATOM 2440 N N . LEU A 1 300 ? 2.950 -15.098 28.746 1.00 69.12 300 LEU A N 1
ATOM 2441 C CA . LEU A 1 300 ? 3.401 -13.813 28.191 1.00 69.12 300 LEU A CA 1
ATOM 2442 C C . LEU A 1 300 ? 4.193 -13.959 26.880 1.00 69.12 300 LEU A C 1
ATOM 2444 O O . LEU A 1 300 ? 4.213 -13.018 26.093 1.00 69.12 300 LEU A O 1
ATOM 2448 N N . ILE A 1 301 ? 4.837 -15.109 26.653 1.00 63.06 301 ILE A N 1
ATOM 2449 C CA . ILE A 1 301 ? 5.575 -15.420 25.417 1.00 63.06 301 ILE A CA 1
ATOM 2450 C C . ILE A 1 301 ? 4.639 -15.992 24.339 1.00 63.06 301 ILE A C 1
ATOM 2452 O O . ILE A 1 301 ? 4.815 -15.700 23.159 1.00 63.06 301 ILE A O 1
ATOM 2456 N N . GLU A 1 302 ? 3.660 -16.823 24.716 1.00 58.59 302 GLU A N 1
ATOM 2457 C CA . GLU A 1 302 ? 2.802 -17.531 23.750 1.00 58.59 302 GLU A CA 1
ATOM 2458 C C . GLU A 1 302 ? 1.550 -16.749 23.330 1.00 58.59 302 GLU A C 1
ATOM 2460 O O . GLU A 1 302 ? 1.064 -16.915 22.210 1.00 58.59 302 GLU A O 1
ATOM 2465 N N . ASN A 1 303 ? 1.043 -15.856 24.1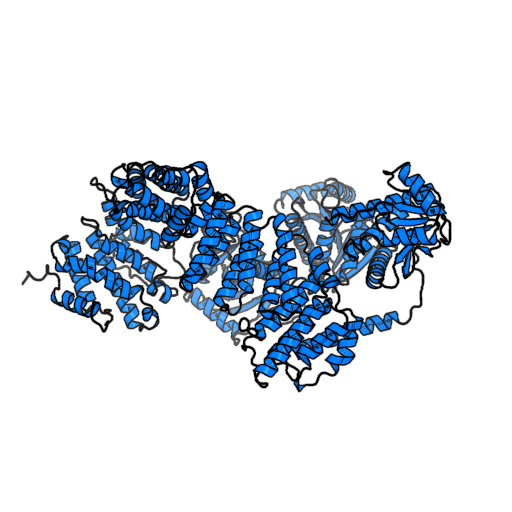83 1.00 56.75 303 ASN A N 1
ATOM 2466 C CA . ASN A 1 303 ? 0.057 -14.864 23.768 1.00 56.75 303 ASN A CA 1
ATOM 2467 C C . ASN A 1 303 ? 0.787 -13.643 23.192 1.00 56.75 303 ASN A C 1
ATOM 2469 O O . ASN A 1 303 ? 1.733 -13.150 23.798 1.00 56.75 303 ASN A O 1
ATOM 2473 N N . ASN A 1 304 ? 0.293 -13.079 22.084 1.00 46.34 304 ASN A N 1
ATOM 2474 C CA . ASN A 1 304 ? 0.751 -11.777 21.578 1.00 46.34 304 ASN A CA 1
ATOM 2475 C C . ASN A 1 304 ? 0.252 -10.641 22.499 1.00 46.34 304 ASN A C 1
ATOM 2477 O O . ASN A 1 304 ? -0.714 -9.941 22.184 1.00 46.34 304 ASN A O 1
ATOM 2481 N N . VAL A 1 305 ? 0.866 -10.507 23.676 1.00 52.66 305 VAL A N 1
ATOM 2482 C CA . VAL A 1 305 ? 0.571 -9.473 24.681 1.00 52.66 305 VAL A CA 1
ATOM 2483 C C . VAL A 1 305 ? 1.129 -8.117 24.225 1.00 52.66 305 VAL A C 1
ATOM 2485 O O . VAL A 1 305 ? 2.029 -8.044 23.396 1.00 52.66 305 VAL A O 1
ATOM 2488 N N . LEU A 1 306 ? 0.600 -7.017 24.773 1.00 54.47 306 LEU A N 1
ATOM 2489 C CA . LEU A 1 306 ? 1.039 -5.650 24.452 1.00 54.47 306 LEU A CA 1
ATOM 2490 C C . LEU A 1 306 ? 2.507 -5.342 24.812 1.00 54.47 306 LEU A C 1
ATOM 2492 O O . LEU A 1 306 ? 3.030 -4.334 24.344 1.00 54.47 306 LEU A O 1
ATOM 2496 N N . ILE A 1 307 ? 3.165 -6.181 25.623 1.00 60.09 307 ILE A N 1
ATOM 2497 C CA . ILE A 1 307 ? 4.600 -6.069 25.915 1.00 60.09 307 ILE A CA 1
ATOM 2498 C C . ILE A 1 307 ? 5.364 -6.473 24.644 1.00 60.09 307 ILE A C 1
ATOM 2500 O O . ILE A 1 307 ? 5.240 -7.626 24.228 1.00 60.09 307 ILE A O 1
ATOM 2504 N N . PRO A 1 308 ? 6.167 -5.588 24.021 1.00 57.22 308 PRO A N 1
ATOM 2505 C CA . PRO A 1 308 ? 6.899 -5.945 22.811 1.00 57.22 308 PRO A CA 1
ATOM 2506 C C . PRO A 1 308 ? 7.840 -7.126 23.063 1.00 57.22 308 PRO A C 1
ATOM 2508 O O . PRO A 1 308 ? 8.557 -7.142 24.067 1.00 57.22 308 PRO A O 1
ATOM 2511 N N . HIS A 1 309 ? 7.879 -8.085 22.135 1.00 55.69 309 HIS A N 1
ATOM 2512 C CA . HIS A 1 309 ? 8.699 -9.295 22.263 1.00 55.69 309 HIS A CA 1
ATOM 2513 C C . HIS A 1 309 ? 10.179 -8.969 22.535 1.00 55.69 309 HIS A C 1
ATOM 2515 O O . HIS A 1 309 ? 10.818 -9.632 23.349 1.00 55.69 309 HIS A O 1
ATOM 2521 N N . ASP A 1 310 ? 10.703 -7.898 21.934 1.00 53.66 310 ASP A N 1
ATOM 2522 C CA . ASP A 1 310 ? 12.074 -7.419 22.150 1.00 53.66 310 ASP A CA 1
ATOM 2523 C C . ASP A 1 310 ? 12.307 -6.926 23.586 1.00 53.66 310 ASP A C 1
ATOM 2525 O O . ASP A 1 310 ? 13.363 -7.178 24.160 1.00 53.66 310 ASP A O 1
ATOM 2529 N N . VAL A 1 311 ? 11.311 -6.272 24.197 1.00 59.25 311 VAL A N 1
ATOM 2530 C CA . VAL A 1 311 ? 11.368 -5.792 25.589 1.00 59.25 311 VAL A CA 1
ATOM 2531 C C . VAL A 1 311 ? 11.289 -6.968 26.559 1.00 59.25 311 VAL A C 1
ATOM 2533 O O . VAL A 1 311 ? 12.066 -7.021 27.508 1.00 59.25 311 VAL A O 1
ATOM 2536 N N . LEU A 1 312 ? 10.408 -7.941 26.306 1.00 63.00 312 LEU A N 1
ATOM 2537 C CA . LEU A 1 312 ? 10.322 -9.163 27.112 1.00 63.00 312 LEU A CA 1
ATOM 2538 C C . LEU A 1 312 ? 11.615 -9.992 27.003 1.00 63.00 312 LEU A C 1
ATOM 2540 O O . LEU A 1 312 ? 12.144 -10.454 28.013 1.00 63.00 312 LEU A O 1
ATOM 2544 N N . THR A 1 313 ? 12.169 -10.113 25.794 1.00 54.66 313 THR A N 1
ATOM 2545 C CA . THR A 1 313 ? 13.437 -10.808 25.522 1.00 54.66 313 THR A CA 1
ATOM 2546 C C . THR A 1 313 ? 14.613 -10.111 26.207 1.00 54.66 313 THR A C 1
ATOM 2548 O O . THR A 1 313 ? 15.378 -10.766 26.916 1.00 54.66 313 THR A O 1
ATOM 2551 N N . ALA A 1 314 ? 14.730 -8.785 26.070 1.00 56.22 314 ALA A N 1
ATOM 2552 C CA . ALA A 1 314 ? 15.735 -7.992 26.774 1.00 56.22 314 ALA A CA 1
ATOM 2553 C C . ALA A 1 314 ? 15.606 -8.164 28.294 1.00 56.22 314 ALA A C 1
ATOM 2555 O O . ALA A 1 314 ? 16.587 -8.501 28.946 1.00 56.22 314 ALA A O 1
ATOM 2556 N N . TYR A 1 315 ? 14.396 -8.063 28.851 1.00 63.50 315 TYR A N 1
ATOM 2557 C CA . TYR A 1 315 ? 14.156 -8.212 30.288 1.00 63.50 315 TYR A CA 1
ATOM 2558 C C . TYR A 1 315 ? 14.547 -9.601 30.825 1.00 63.50 315 TYR A C 1
ATOM 2560 O O . TYR A 1 315 ? 15.177 -9.694 31.884 1.00 63.50 315 TYR A O 1
ATOM 2568 N N . ILE A 1 316 ? 14.232 -10.674 30.084 1.00 59.97 316 ILE A N 1
ATOM 2569 C CA . ILE A 1 316 ? 14.629 -12.060 30.397 1.00 59.97 316 ILE A CA 1
ATOM 2570 C C . ILE A 1 316 ? 16.157 -12.224 30.381 1.00 59.97 316 ILE A C 1
ATOM 2572 O O . ILE A 1 316 ? 16.710 -12.920 31.241 1.00 59.97 316 ILE A O 1
ATOM 2576 N N . ILE A 1 317 ? 16.840 -11.577 29.431 1.00 52.50 317 ILE A N 1
ATOM 2577 C CA . ILE A 1 317 ? 18.300 -11.616 29.277 1.00 52.50 317 ILE A CA 1
ATOM 2578 C C . ILE A 1 317 ? 19.000 -10.783 30.362 1.00 52.50 317 ILE A C 1
ATOM 2580 O O . ILE A 1 317 ? 19.844 -11.326 31.074 1.00 52.50 317 ILE A O 1
ATOM 2584 N N . GLU A 1 318 ? 18.637 -9.508 30.518 1.00 56.41 318 GLU A N 1
ATOM 2585 C CA . GLU A 1 318 ? 19.230 -8.545 31.459 1.00 56.41 318 GLU A CA 1
ATOM 2586 C C . GLU A 1 318 ? 19.112 -9.017 32.908 1.00 56.41 318 GLU A C 1
ATOM 2588 O O . GLU A 1 318 ? 20.093 -9.040 33.650 1.00 56.41 318 GLU A O 1
ATOM 2593 N N . ASN A 1 319 ? 17.921 -9.467 33.312 1.00 56.06 319 ASN A N 1
ATOM 2594 C CA . ASN A 1 319 ? 17.694 -9.928 34.679 1.00 56.06 319 ASN A CA 1
ATOM 2595 C C . ASN A 1 319 ? 18.160 -11.371 34.908 1.00 56.06 319 ASN A C 1
ATOM 2597 O O . ASN A 1 319 ? 18.042 -11.860 36.035 1.00 56.06 319 ASN A O 1
ATOM 2601 N N . SER A 1 320 ? 18.698 -12.042 33.880 1.00 56.47 320 SER A N 1
ATOM 2602 C CA . SER A 1 320 ? 19.127 -13.446 33.921 1.00 56.47 320 SER A CA 1
ATOM 2603 C C . SER A 1 320 ? 18.024 -14.370 34.457 1.00 56.47 320 SER A C 1
ATOM 2605 O O . SER A 1 320 ? 18.264 -15.225 35.305 1.00 56.47 320 SER A O 1
ATOM 2607 N N . ILE A 1 321 ? 16.788 -14.172 33.985 1.00 57.66 321 ILE A N 1
ATOM 2608 C CA . ILE A 1 321 ? 15.575 -14.754 34.588 1.00 57.66 321 ILE A CA 1
ATOM 2609 C C . ILE A 1 321 ? 15.590 -16.281 34.512 1.00 57.66 321 ILE A C 1
ATOM 2611 O O . ILE A 1 321 ? 15.393 -16.953 35.522 1.00 57.66 321 ILE A O 1
ATOM 2615 N N . LEU A 1 322 ? 15.911 -16.822 33.333 1.00 51.00 322 LEU A N 1
ATOM 2616 C CA . LEU A 1 322 ? 16.094 -18.260 33.130 1.00 51.00 322 LEU A CA 1
ATOM 2617 C C . LEU A 1 322 ? 17.197 -18.832 34.029 1.00 51.00 322 LEU A C 1
ATOM 2619 O O . LEU A 1 322 ? 17.008 -19.892 34.609 1.00 51.00 322 LEU A O 1
ATOM 2623 N N . TRP A 1 323 ? 18.309 -18.113 34.209 1.00 50.59 323 TRP A N 1
ATOM 2624 C CA . TRP A 1 323 ? 19.385 -18.545 35.103 1.00 50.59 323 TRP A CA 1
ATOM 2625 C C . TRP A 1 323 ? 18.936 -18.541 36.574 1.00 50.59 323 TRP A C 1
ATOM 2627 O O . TRP A 1 323 ? 19.137 -19.536 37.245 1.00 50.59 323 TRP A O 1
ATOM 2637 N N . LYS A 1 324 ? 18.211 -17.525 37.062 1.00 54.03 324 LYS A N 1
ATOM 2638 C CA . LYS A 1 324 ? 17.674 -17.481 38.447 1.00 54.03 324 LYS A CA 1
ATOM 2639 C C . LYS A 1 324 ? 16.557 -18.497 38.727 1.00 54.03 324 LYS A C 1
ATOM 2641 O O . LYS A 1 324 ? 16.357 -18.927 39.870 1.00 54.03 324 LYS A O 1
ATOM 2646 N N . ALA A 1 325 ? 15.815 -18.893 37.695 1.00 51.16 325 ALA A N 1
ATOM 2647 C CA . ALA A 1 325 ? 14.905 -20.033 37.762 1.00 51.16 325 ALA A CA 1
ATOM 2648 C C . ALA A 1 325 ? 15.696 -21.355 37.845 1.00 51.16 325 ALA A C 1
ATOM 2650 O O . ALA A 1 325 ? 15.399 -22.192 38.699 1.00 51.16 325 ALA A O 1
ATOM 2651 N N . LEU A 1 326 ? 16.743 -21.499 37.024 1.00 48.66 326 LEU A N 1
ATOM 2652 C CA . LEU A 1 326 ? 17.617 -22.675 36.949 1.00 48.66 326 LEU A CA 1
ATOM 2653 C C . LEU A 1 326 ? 18.690 -22.754 38.055 1.00 48.66 326 LEU A C 1
ATOM 2655 O O . LEU A 1 326 ? 19.230 -23.826 38.276 1.00 48.66 326 LEU A O 1
ATOM 2659 N N . GLU A 1 327 ? 18.949 -21.701 38.834 1.00 46.84 327 GLU A N 1
ATOM 2660 C CA . GLU A 1 327 ? 19.869 -21.722 39.989 1.00 46.84 327 GLU A CA 1
ATOM 2661 C C . GLU A 1 327 ? 19.371 -22.645 41.120 1.00 46.84 327 GLU A C 1
ATOM 2663 O O . GLU A 1 327 ? 20.151 -23.058 41.975 1.00 46.84 327 GLU A O 1
ATOM 2668 N N . GLY A 1 328 ? 18.085 -23.026 41.107 1.00 45.44 328 GLY A N 1
ATOM 2669 C CA . GLY A 1 328 ? 17.552 -24.116 41.938 1.00 45.44 328 GLY A CA 1
ATOM 2670 C C . GLY A 1 328 ? 17.846 -25.531 41.405 1.00 45.44 328 GLY A C 1
ATOM 2671 O O . GLY A 1 328 ? 17.603 -26.506 42.110 1.00 45.44 328 GLY A O 1
ATOM 2672 N N . PHE A 1 329 ? 18.367 -25.647 40.182 1.00 42.72 329 PHE A N 1
ATOM 2673 C CA . PHE A 1 329 ? 18.648 -26.878 39.439 1.00 42.72 329 PHE A CA 1
ATOM 2674 C C . PHE A 1 329 ? 20.154 -26.939 39.110 1.00 42.72 329 PHE A C 1
ATOM 2676 O O . PHE A 1 329 ? 20.598 -26.683 37.995 1.00 42.72 329 PHE A O 1
ATOM 2683 N N . VAL A 1 330 ? 20.955 -27.225 40.138 1.00 33.47 330 VAL A N 1
ATOM 2684 C CA . VAL A 1 330 ? 22.420 -27.047 40.167 1.00 33.47 330 VAL A CA 1
ATOM 2685 C C . VAL A 1 330 ? 23.189 -27.908 39.146 1.00 33.47 330 VAL A C 1
ATOM 2687 O O . VAL A 1 330 ? 23.245 -29.121 39.327 1.00 33.47 330 VAL A O 1
ATOM 2690 N N . ALA A 1 331 ? 23.881 -27.281 38.177 1.00 35.19 331 ALA A N 1
ATOM 2691 C CA . ALA A 1 331 ? 25.271 -27.571 37.737 1.00 35.19 331 ALA A CA 1
ATOM 2692 C C . ALA A 1 331 ? 25.664 -26.786 36.449 1.00 35.19 331 ALA A C 1
ATOM 2694 O O . ALA A 1 331 ? 24.778 -26.391 35.696 1.00 35.19 331 ALA A O 1
ATOM 2695 N N . PRO A 1 332 ? 26.967 -26.577 36.135 1.00 42.19 332 PRO A N 1
ATOM 2696 C CA . PRO A 1 332 ? 27.395 -25.752 34.988 1.00 42.19 332 PRO A CA 1
ATOM 2697 C C . PRO A 1 332 ? 27.348 -26.405 33.591 1.00 42.19 332 PRO A C 1
ATOM 2699 O O . PRO A 1 332 ? 27.738 -25.754 32.624 1.00 42.19 332 PRO A O 1
ATOM 2702 N N . HIS A 1 333 ? 26.930 -27.668 33.461 1.00 47.41 333 HIS A N 1
ATOM 2703 C CA . HIS A 1 333 ? 26.929 -28.400 32.186 1.00 47.41 333 HIS A CA 1
ATOM 2704 C C . HIS A 1 333 ? 25.628 -29.193 32.008 1.00 47.41 333 HIS A C 1
ATOM 2706 O O . HIS A 1 333 ? 25.308 -30.046 32.835 1.00 47.41 333 HIS A O 1
ATOM 2712 N N . PHE A 1 334 ? 24.903 -28.944 30.913 1.00 47.03 334 PHE A N 1
ATOM 2713 C CA . PHE A 1 334 ? 23.742 -29.746 30.517 1.00 47.03 334 PHE A CA 1
ATOM 2714 C C . PHE A 1 334 ? 24.194 -31.114 29.992 1.00 47.03 334 PHE A C 1
ATOM 2716 O O . PHE A 1 334 ? 24.900 -31.183 28.988 1.00 47.03 334 PHE A O 1
ATOM 2723 N N . SER A 1 335 ? 23.764 -32.210 30.626 1.00 55.22 335 SER A N 1
ATOM 2724 C CA . SER 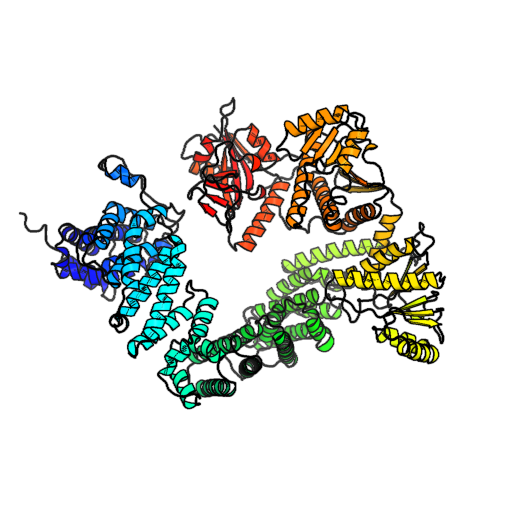A 1 335 ? 23.968 -33.557 30.073 1.00 55.22 335 SER A CA 1
ATOM 2725 C C . SER A 1 335 ? 22.858 -33.927 29.075 1.00 55.22 335 SER A C 1
ATOM 2727 O O . SER A 1 335 ? 21.753 -33.378 29.149 1.00 55.22 335 SER A O 1
ATOM 2729 N N . LYS A 1 336 ? 23.089 -34.917 28.190 1.00 49.88 336 LYS A N 1
ATOM 2730 C CA . LYS A 1 336 ? 22.026 -35.461 27.310 1.00 49.88 336 LYS A CA 1
ATOM 2731 C C . LYS A 1 336 ? 20.785 -35.867 28.120 1.00 49.88 336 LYS A C 1
ATOM 2733 O O . LYS A 1 336 ? 19.666 -35.555 27.725 1.00 49.88 336 LYS A O 1
ATOM 2738 N N . ALA A 1 337 ? 20.976 -36.457 29.302 1.00 52.16 337 ALA A N 1
ATOM 2739 C CA . ALA A 1 337 ? 19.885 -36.868 30.185 1.00 52.16 337 ALA A CA 1
ATOM 2740 C C . ALA A 1 337 ? 19.074 -35.693 30.771 1.00 52.16 337 ALA A C 1
ATOM 2742 O O . ALA A 1 337 ? 17.948 -35.905 31.218 1.00 52.16 337 ALA A O 1
ATOM 2743 N N . ASP A 1 338 ? 19.605 -34.467 30.777 1.00 52.62 338 ASP A N 1
ATOM 2744 C CA . ASP A 1 338 ? 18.896 -33.264 31.234 1.00 52.62 338 ASP A CA 1
ATOM 2745 C C . ASP A 1 338 ? 18.192 -32.542 30.079 1.00 52.62 338 ASP A C 1
ATOM 2747 O O . ASP A 1 338 ? 17.065 -32.074 30.249 1.00 52.62 338 ASP A O 1
ATOM 2751 N N . VAL A 1 339 ? 18.778 -32.567 28.876 1.00 53.94 339 VAL A N 1
ATOM 2752 C CA . VAL A 1 339 ? 18.087 -32.189 27.628 1.00 53.94 339 VAL A CA 1
ATOM 2753 C C . VAL A 1 339 ? 16.877 -33.104 27.395 1.00 53.94 339 VAL A C 1
ATOM 2755 O O . VAL A 1 339 ? 15.775 -32.621 27.141 1.00 53.94 339 VAL A O 1
ATOM 2758 N N . GLU A 1 340 ? 17.027 -34.415 27.600 1.00 53.91 340 GLU A N 1
ATOM 2759 C CA . GLU A 1 340 ? 15.918 -35.375 27.554 1.00 53.91 340 GLU A CA 1
ATOM 2760 C C . GLU A 1 340 ? 14.827 -35.114 28.607 1.00 53.91 340 GLU A C 1
ATOM 2762 O O . GLU A 1 340 ? 13.655 -35.393 28.345 1.00 53.91 340 GLU A O 1
ATOM 2767 N N . LYS A 1 341 ? 15.173 -34.605 29.800 1.00 53.94 341 LYS A N 1
ATOM 2768 C CA . LYS A 1 341 ? 14.179 -34.214 30.819 1.00 53.94 341 LYS A CA 1
ATOM 2769 C C . LYS A 1 341 ? 13.419 -32.965 30.386 1.00 53.94 341 LYS A C 1
ATOM 2771 O O . LYS A 1 341 ? 12.195 -32.970 30.466 1.00 53.94 341 LYS A O 1
ATOM 2776 N N . LEU A 1 342 ? 14.112 -31.934 29.889 1.00 52.97 342 LEU A N 1
ATOM 2777 C CA . LEU A 1 342 ? 13.468 -30.735 29.335 1.00 52.97 342 LEU A CA 1
ATOM 2778 C C . LEU A 1 342 ? 12.518 -31.094 28.183 1.00 52.97 342 LEU A C 1
ATOM 2780 O O . LEU A 1 342 ? 11.375 -30.643 28.173 1.00 52.97 342 LEU A O 1
ATOM 2784 N N . TRP A 1 343 ? 12.950 -31.974 27.275 1.00 55.28 343 TRP A N 1
ATOM 2785 C CA . TRP A 1 343 ? 12.127 -32.489 26.177 1.00 55.28 343 TRP A CA 1
ATOM 2786 C C . TRP A 1 343 ? 10.847 -33.177 26.682 1.00 55.28 343 TRP A C 1
ATOM 2788 O O . TRP A 1 343 ? 9.749 -32.870 26.221 1.00 55.28 343 TRP A O 1
ATOM 2798 N N . LYS A 1 344 ? 10.960 -34.041 27.702 1.00 54.28 344 LYS A N 1
ATOM 2799 C CA . LYS A 1 344 ? 9.820 -34.744 28.329 1.00 54.28 344 LYS A CA 1
ATOM 2800 C C . LYS A 1 344 ? 8.866 -33.816 29.106 1.00 54.28 344 LYS A C 1
ATOM 2802 O O . LYS A 1 344 ? 7.747 -34.225 29.400 1.00 54.28 344 LYS A O 1
ATOM 2807 N N . ILE A 1 345 ? 9.272 -32.580 29.415 1.00 52.12 345 ILE A N 1
ATOM 2808 C CA . ILE A 1 345 ? 8.459 -31.560 30.107 1.00 52.12 345 ILE A CA 1
ATOM 2809 C C . ILE A 1 345 ? 7.738 -30.617 29.112 1.00 52.12 345 ILE A C 1
ATOM 2811 O O . ILE A 1 345 ? 6.830 -29.891 29.502 1.00 52.12 345 ILE A O 1
ATOM 2815 N N . GLN A 1 346 ? 8.071 -30.647 27.814 1.00 53.62 346 GLN A N 1
ATOM 2816 C CA . GLN A 1 346 ? 7.695 -29.618 26.824 1.00 53.62 346 GLN A CA 1
ATOM 2817 C C . GLN A 1 346 ? 6.185 -29.485 26.494 1.00 53.62 346 GLN A C 1
ATOM 2819 O O . GLN A 1 346 ? 5.814 -28.582 25.740 1.00 53.62 346 GLN A O 1
ATOM 2824 N N . HIS A 1 347 ? 5.296 -30.337 27.017 1.00 45.84 347 HIS A N 1
ATOM 2825 C CA . HIS A 1 347 ? 3.852 -30.272 26.739 1.00 45.84 347 HIS A CA 1
ATOM 2826 C C . HIS A 1 347 ? 3.242 -28.925 27.185 1.00 45.84 347 HIS A C 1
ATOM 2828 O O . HIS A 1 347 ? 2.928 -28.730 28.355 1.00 45.84 347 HIS A O 1
ATOM 2834 N N . GLY A 1 348 ? 3.071 -27.995 26.235 1.00 45.38 348 GLY A N 1
ATOM 2835 C CA . GLY A 1 348 ? 2.637 -26.616 26.496 1.00 45.38 348 GLY A CA 1
ATOM 2836 C C . GLY A 1 348 ? 3.763 -25.625 26.840 1.00 45.38 348 GLY A C 1
ATOM 2837 O O . GLY A 1 348 ? 3.523 -24.665 27.565 1.00 45.38 348 GLY A O 1
ATOM 2838 N N . SER A 1 349 ? 5.009 -25.854 26.400 1.00 51.59 349 SER A N 1
ATOM 2839 C CA . SER A 1 349 ? 6.139 -24.926 26.652 1.00 51.59 349 SER A CA 1
ATOM 2840 C C . SER A 1 349 ? 7.204 -24.880 25.539 1.00 51.59 349 SER A C 1
ATOM 2842 O O . SER A 1 349 ? 8.352 -24.502 25.780 1.00 51.59 349 SER A O 1
ATOM 2844 N N . SER A 1 350 ? 6.837 -25.228 24.298 1.00 51.91 350 SER A N 1
ATOM 2845 C CA . SER A 1 350 ? 7.756 -25.253 23.138 1.00 51.91 350 SER A CA 1
ATOM 2846 C C . SER A 1 350 ? 8.529 -23.938 22.943 1.00 51.91 350 SER A C 1
ATOM 2848 O O . SER A 1 350 ? 9.736 -23.936 22.695 1.00 51.91 350 SER A O 1
ATOM 2850 N N . SER A 1 351 ? 7.852 -22.800 23.115 1.00 51.62 351 SER A N 1
ATOM 2851 C CA . SER A 1 351 ? 8.420 -21.472 22.869 1.00 51.62 351 SER A CA 1
ATOM 2852 C C . SER A 1 351 ? 9.585 -21.155 23.818 1.00 51.62 351 SER A C 1
ATOM 2854 O O . SER A 1 351 ? 10.577 -20.552 23.405 1.00 51.62 351 SER A O 1
ATOM 2856 N N . LEU A 1 352 ? 9.522 -21.648 25.058 1.00 53.09 352 LEU A N 1
ATOM 2857 C CA . LEU A 1 352 ? 10.540 -21.433 26.088 1.00 53.09 352 LEU A CA 1
ATOM 2858 C C . LEU A 1 352 ? 11.864 -22.141 25.747 1.00 53.09 352 LEU A C 1
ATOM 2860 O O . LEU A 1 352 ? 12.935 -21.563 25.934 1.00 53.09 352 LEU A O 1
ATOM 2864 N N . ILE A 1 353 ? 11.801 -23.337 25.147 1.00 58.97 353 ILE A N 1
ATOM 2865 C CA . ILE A 1 353 ? 12.991 -24.052 24.655 1.00 58.97 353 ILE A CA 1
ATOM 2866 C C . ILE A 1 353 ? 13.589 -23.351 23.427 1.00 58.97 353 ILE A C 1
ATOM 2868 O O . ILE A 1 353 ? 14.808 -23.213 23.356 1.00 58.97 353 ILE A O 1
ATOM 2872 N N . SER A 1 354 ? 12.778 -22.802 22.512 1.00 56.50 354 SER A N 1
ATOM 2873 C CA . SER A 1 354 ? 13.319 -22.029 21.375 1.00 56.50 354 SER A CA 1
ATOM 2874 C C . SER A 1 354 ? 14.015 -20.716 21.768 1.00 56.50 354 SER A C 1
ATOM 2876 O O . SER A 1 354 ? 14.930 -20.278 21.069 1.00 56.50 354 SER A O 1
ATOM 2878 N N . VAL A 1 355 ? 13.634 -20.116 22.903 1.00 54.59 355 VAL A N 1
ATOM 2879 C CA . VAL A 1 355 ? 14.328 -18.955 23.491 1.00 54.59 355 VAL A CA 1
ATOM 2880 C C . VAL A 1 355 ? 15.596 -19.388 24.238 1.00 54.59 355 VAL A C 1
ATOM 2882 O O . VAL A 1 355 ? 16.625 -18.725 24.127 1.00 54.59 355 VAL A O 1
ATOM 2885 N N . ALA A 1 356 ? 15.567 -20.517 24.956 1.00 56.12 356 ALA A N 1
ATOM 2886 C CA . ALA A 1 356 ? 16.745 -21.060 25.640 1.00 56.12 356 ALA A CA 1
ATOM 2887 C C . ALA A 1 356 ? 17.845 -21.520 24.662 1.00 56.12 356 ALA A C 1
ATOM 2889 O O . ALA A 1 356 ? 19.025 -21.265 24.904 1.00 56.12 356 ALA A O 1
ATOM 2890 N N . ALA A 1 357 ? 17.462 -22.114 23.526 1.00 59.44 357 ALA A N 1
ATOM 2891 C CA . ALA A 1 357 ? 18.377 -22.601 22.492 1.00 59.44 357 ALA A CA 1
ATOM 2892 C C . ALA A 1 357 ? 19.258 -21.502 21.861 1.00 59.44 357 ALA A C 1
ATOM 2894 O O . ALA A 1 357 ? 20.324 -21.805 21.333 1.00 59.44 357 ALA A O 1
ATOM 2895 N N . ALA A 1 358 ? 18.878 -20.224 21.993 1.00 58.62 358 ALA A N 1
ATOM 2896 C CA . ALA A 1 358 ? 19.711 -19.074 21.623 1.00 58.62 358 ALA A CA 1
ATOM 2897 C C . ALA A 1 358 ? 21.003 -18.944 22.463 1.00 58.62 358 ALA A C 1
ATOM 2899 O O . ALA A 1 358 ? 21.890 -18.168 22.112 1.00 58.62 358 ALA A O 1
ATOM 2900 N N . LYS A 1 359 ? 21.096 -19.663 23.592 1.00 55.91 359 LYS A N 1
ATOM 2901 C CA . LYS A 1 359 ? 22.266 -19.717 24.486 1.00 55.91 359 LYS A CA 1
ATOM 2902 C C . LYS A 1 359 ? 22.856 -21.125 24.639 1.00 55.91 359 LYS A C 1
ATOM 2904 O O . LYS A 1 359 ? 23.749 -21.307 25.463 1.00 55.91 359 LYS A O 1
ATOM 2909 N N . PHE A 1 360 ? 22.360 -22.114 23.894 1.00 64.25 360 PHE A N 1
ATOM 2910 C CA . PHE A 1 360 ? 22.943 -23.456 23.893 1.00 64.25 360 PHE A CA 1
ATOM 2911 C C . PHE A 1 360 ? 24.249 -23.451 23.096 1.00 64.25 360 PHE A C 1
ATOM 2913 O O . PHE A 1 360 ? 24.327 -22.848 22.025 1.00 64.25 360 PHE A O 1
ATOM 2920 N N . ASP A 1 361 ? 25.263 -24.152 23.600 1.00 61.12 361 ASP A N 1
ATOM 2921 C CA . ASP A 1 361 ? 26.447 -24.452 22.799 1.00 61.12 361 ASP A CA 1
ATOM 2922 C C . ASP A 1 361 ? 26.125 -25.478 21.691 1.00 61.12 361 ASP A C 1
ATOM 2924 O O . ASP A 1 361 ? 25.043 -26.077 21.634 1.00 61.12 361 ASP A O 1
ATOM 2928 N N . SER A 1 362 ? 27.074 -25.684 20.777 1.00 63.16 362 SER A N 1
ATOM 2929 C CA . SER A 1 362 ? 26.894 -26.594 19.644 1.00 63.16 362 SER A CA 1
ATOM 2930 C C . SER A 1 362 ? 26.688 -28.058 20.051 1.00 63.16 362 SER A C 1
ATOM 2932 O O . SER A 1 362 ? 26.091 -28.810 19.288 1.00 63.16 362 SER A O 1
ATOM 2934 N N . GLU A 1 363 ? 27.167 -28.489 21.219 1.00 66.25 363 GLU A N 1
ATOM 2935 C CA . GLU A 1 363 ? 27.011 -29.865 21.703 1.00 66.25 363 GLU A CA 1
ATOM 2936 C C . GLU A 1 363 ? 25.630 -30.064 22.344 1.00 66.25 363 GLU A C 1
ATOM 2938 O O . GLU A 1 363 ? 24.932 -31.028 22.022 1.00 66.25 363 GLU A O 1
ATOM 2943 N N . GLN A 1 364 ? 25.178 -29.113 23.162 1.00 69.19 364 GLN A N 1
ATOM 2944 C CA . GLN A 1 364 ? 23.822 -29.070 23.721 1.00 69.19 364 GLN A CA 1
ATOM 2945 C C . GLN A 1 364 ? 22.757 -29.057 22.614 1.00 69.19 364 GLN A C 1
ATOM 2947 O O . GLN A 1 364 ? 21.768 -29.790 22.691 1.00 69.19 364 GLN A O 1
ATOM 2952 N N . LEU A 1 365 ? 22.976 -28.274 21.551 1.00 67.69 365 LEU A N 1
ATOM 2953 C CA . LEU A 1 365 ? 22.042 -28.200 20.430 1.00 67.69 365 LEU A CA 1
ATOM 2954 C C . LEU A 1 365 ? 22.044 -29.473 19.566 1.00 67.69 365 LEU A C 1
ATOM 2956 O O . LEU A 1 365 ? 20.978 -29.905 19.130 1.00 67.69 365 LEU A O 1
ATOM 2960 N N . ASN A 1 366 ? 23.203 -30.111 19.362 1.00 66.00 366 ASN A N 1
ATOM 2961 C CA . ASN A 1 366 ? 23.268 -31.415 18.694 1.00 66.00 366 ASN A CA 1
ATOM 2962 C C . ASN A 1 366 ? 22.489 -32.475 19.488 1.00 66.00 366 ASN A C 1
ATOM 2964 O O . ASN A 1 366 ? 21.646 -33.154 18.913 1.00 66.00 366 ASN A O 1
ATOM 2968 N N . ASN A 1 367 ? 22.687 -32.548 20.811 1.00 69.75 367 ASN A N 1
ATOM 2969 C CA . ASN A 1 367 ? 21.937 -33.462 21.678 1.00 69.75 367 ASN A CA 1
ATOM 2970 C C . ASN A 1 367 ? 20.414 -33.241 21.584 1.00 69.75 367 ASN A C 1
ATOM 2972 O O . ASN A 1 367 ? 19.662 -34.213 21.610 1.00 69.75 367 ASN A O 1
ATOM 2976 N N . LEU A 1 368 ? 19.948 -31.992 21.445 1.00 69.88 368 LEU A N 1
ATOM 2977 C CA . LEU A 1 368 ? 18.527 -31.687 21.238 1.00 69.88 368 LEU A CA 1
ATOM 2978 C C . LEU A 1 368 ? 18.015 -32.175 19.870 1.00 69.88 368 LEU A C 1
ATOM 2980 O O . LEU A 1 368 ? 16.937 -32.762 19.810 1.00 69.88 368 LEU A O 1
ATOM 2984 N N . ILE A 1 369 ? 18.777 -31.971 18.790 1.00 68.12 369 ILE A N 1
ATOM 2985 C CA . ILE A 1 369 ? 18.425 -32.462 17.443 1.00 68.12 369 ILE A CA 1
ATOM 2986 C C . ILE A 1 369 ? 18.368 -33.998 17.427 1.00 68.12 369 ILE A C 1
ATOM 2988 O O . ILE A 1 369 ? 17.397 -34.567 16.930 1.00 68.12 369 ILE A O 1
ATOM 2992 N N . ASP A 1 370 ? 19.344 -34.665 18.044 1.00 70.62 370 ASP A N 1
ATOM 2993 C CA . ASP A 1 370 ? 19.383 -36.126 18.147 1.00 70.62 370 ASP A CA 1
ATOM 2994 C C . ASP A 1 370 ? 18.189 -36.662 18.972 1.00 70.62 370 ASP A C 1
ATOM 2996 O O . ASP A 1 370 ? 17.574 -37.662 18.603 1.00 70.62 370 ASP A O 1
ATOM 3000 N N . CYS A 1 371 ? 17.780 -35.965 20.044 1.00 66.62 371 CYS A N 1
ATOM 3001 C CA . CYS A 1 371 ? 16.562 -36.303 20.796 1.00 66.62 371 CYS A CA 1
ATOM 3002 C C . CYS A 1 371 ? 15.282 -36.158 19.954 1.00 66.62 371 CYS A C 1
ATOM 3004 O O . CYS A 1 371 ? 14.343 -36.939 20.129 1.00 66.62 371 CYS A O 1
ATOM 3006 N N . ILE A 1 372 ? 15.232 -35.189 19.034 1.00 67.88 372 ILE A N 1
ATOM 3007 C CA . ILE A 1 372 ? 14.099 -35.011 18.115 1.00 67.88 372 ILE A CA 1
ATOM 3008 C C . ILE A 1 372 ? 14.047 -36.171 17.108 1.00 67.88 372 ILE A C 1
ATOM 3010 O O . ILE A 1 372 ? 12.980 -36.770 16.951 1.00 67.88 372 ILE A O 1
ATOM 3014 N N . ASP A 1 373 ? 15.180 -36.563 16.514 1.00 67.69 373 ASP A N 1
ATOM 3015 C CA . ASP A 1 373 ? 15.266 -37.700 15.581 1.00 67.69 373 ASP A CA 1
ATOM 3016 C C . ASP A 1 373 ? 14.958 -39.059 16.246 1.00 67.69 373 ASP A C 1
ATOM 3018 O O . ASP A 1 373 ? 14.320 -39.932 15.647 1.00 67.69 373 ASP A O 1
ATOM 3022 N N . GLU A 1 374 ? 15.344 -39.272 17.508 1.00 68.75 374 GLU A N 1
ATOM 3023 C CA . GLU A 1 374 ? 14.897 -40.451 18.268 1.00 68.75 374 GLU A CA 1
ATOM 3024 C C . GLU A 1 374 ? 13.394 -40.379 18.605 1.00 68.75 374 GLU A C 1
ATOM 3026 O O . GLU A 1 374 ? 12.692 -41.389 18.510 1.00 68.75 374 GLU A O 1
ATOM 3031 N N . SER A 1 375 ? 12.851 -39.192 18.902 1.00 65.94 375 SER A N 1
ATOM 3032 C CA . SER A 1 375 ? 11.417 -39.026 19.189 1.00 65.94 375 SER A CA 1
ATOM 3033 C C . SER A 1 375 ? 10.509 -39.287 17.978 1.00 65.94 375 SER A C 1
ATOM 3035 O O . SER A 1 375 ? 9.416 -39.836 18.139 1.00 65.94 375 SER A O 1
ATOM 3037 N N . TRP A 1 376 ? 10.970 -39.003 16.754 1.00 64.69 376 TRP A N 1
ATOM 3038 C CA . TRP A 1 376 ? 10.231 -39.307 15.521 1.00 64.69 376 TRP A CA 1
ATOM 3039 C C . TRP A 1 376 ? 9.900 -40.797 15.360 1.00 64.69 376 TRP A C 1
ATOM 3041 O O . TRP A 1 376 ? 8.900 -41.135 14.737 1.00 64.69 376 TRP A O 1
ATOM 3051 N N . LYS A 1 377 ? 10.678 -41.692 15.978 1.00 65.31 377 LYS A N 1
ATOM 3052 C CA . LYS A 1 377 ? 10.466 -43.149 15.924 1.00 65.31 377 LYS A CA 1
ATOM 3053 C C . LYS A 1 377 ? 9.374 -43.641 16.893 1.00 65.31 377 LYS A C 1
ATOM 3055 O O . LYS A 1 377 ? 9.073 -44.831 16.903 1.00 65.31 377 LYS A O 1
ATOM 3060 N N . THR A 1 378 ? 8.808 -42.760 17.730 1.00 59.72 378 THR A N 1
ATOM 3061 C CA . THR A 1 378 ? 7.895 -43.129 18.839 1.00 59.72 378 THR A CA 1
ATOM 3062 C C . THR A 1 378 ? 6.676 -42.215 19.035 1.00 59.72 378 THR A C 1
ATOM 3064 O O . THR A 1 378 ? 5.742 -42.597 19.738 1.00 59.72 378 THR A O 1
ATOM 3067 N N . GLN A 1 379 ? 6.666 -41.015 18.448 1.00 63.75 379 GLN A N 1
ATOM 3068 C CA . GLN A 1 379 ? 5.602 -40.018 18.618 1.00 63.75 379 GLN A CA 1
ATOM 3069 C C . GLN A 1 379 ? 4.411 -40.189 17.648 1.00 63.75 379 GLN A C 1
ATOM 3071 O O . GLN A 1 379 ? 4.373 -41.090 16.816 1.00 63.75 379 GLN A O 1
ATOM 3076 N N . THR A 1 380 ? 3.411 -39.308 17.776 1.00 59.94 380 THR A N 1
ATOM 3077 C CA . THR A 1 380 ? 2.246 -39.227 16.879 1.00 59.94 380 THR A CA 1
ATOM 3078 C C . THR A 1 380 ? 2.344 -38.033 15.922 1.00 59.94 380 THR A C 1
ATOM 3080 O O . THR A 1 380 ? 3.021 -37.045 16.207 1.00 59.94 380 THR A O 1
ATOM 3083 N N . MET A 1 381 ? 1.608 -38.091 14.805 1.00 59.12 381 MET A N 1
ATOM 3084 C CA . MET A 1 381 ? 1.632 -37.085 13.728 1.00 59.12 381 MET A CA 1
ATOM 3085 C C . MET A 1 381 ? 1.537 -35.610 14.186 1.00 59.12 381 MET A C 1
ATOM 3087 O O . MET A 1 381 ? 2.320 -34.806 13.679 1.00 59.12 381 MET A O 1
ATOM 3091 N N . PRO A 1 382 ? 0.668 -35.213 15.145 1.00 58.06 382 PRO A N 1
ATOM 3092 C CA . PRO A 1 382 ? 0.641 -33.831 15.637 1.00 58.06 382 PRO A CA 1
ATOM 3093 C C . PRO A 1 382 ? 1.940 -33.413 16.343 1.00 58.06 382 PRO A C 1
ATOM 3095 O O . PRO A 1 382 ? 2.413 -32.297 16.149 1.00 58.06 382 PRO A O 1
ATOM 3098 N N . MET A 1 383 ? 2.562 -34.319 17.103 1.00 63.16 383 MET A N 1
ATOM 3099 C CA . MET A 1 383 ? 3.801 -34.042 17.843 1.00 63.16 383 MET A CA 1
ATOM 3100 C C . MET A 1 383 ? 5.020 -33.928 16.916 1.00 63.16 383 MET A C 1
ATOM 3102 O O . MET A 1 383 ? 5.928 -33.137 17.181 1.00 63.16 383 MET A O 1
ATOM 3106 N N . HIS A 1 384 ? 5.024 -34.644 15.784 1.00 68.44 384 HIS A N 1
ATOM 3107 C CA . HIS A 1 384 ? 6.016 -34.416 14.730 1.00 68.44 384 HIS A CA 1
ATOM 3108 C C . HIS A 1 384 ? 5.899 -32.991 14.165 1.00 68.44 384 HIS A C 1
ATOM 3110 O O . HIS A 1 384 ? 6.910 -32.306 14.036 1.00 68.44 384 HIS A O 1
ATOM 3116 N N . ILE A 1 385 ? 4.677 -32.509 13.896 1.00 69.44 385 ILE A N 1
ATOM 3117 C CA . ILE A 1 385 ? 4.430 -31.139 13.412 1.00 69.44 385 ILE A CA 1
ATOM 3118 C C . ILE A 1 385 ? 4.898 -30.101 14.445 1.00 69.44 385 ILE A C 1
ATOM 3120 O O . ILE A 1 385 ? 5.628 -29.178 14.086 1.00 69.44 385 ILE A O 1
ATOM 3124 N N . GLU A 1 386 ? 4.569 -30.273 15.729 1.00 66.75 386 GLU A N 1
ATOM 3125 C CA . GLU A 1 386 ? 5.071 -29.403 16.808 1.00 66.75 386 GLU A CA 1
ATOM 3126 C C . GLU A 1 386 ? 6.609 -29.387 16.878 1.00 66.75 386 GLU A C 1
ATOM 3128 O O . GLU A 1 386 ? 7.211 -28.323 17.032 1.00 66.75 386 GLU A O 1
ATOM 3133 N N . SER A 1 387 ? 7.256 -30.540 16.683 1.00 69.88 387 SER A N 1
ATOM 3134 C CA . SER A 1 387 ? 8.721 -30.661 16.663 1.00 69.88 387 SER A CA 1
ATOM 3135 C C . SER A 1 387 ? 9.360 -29.963 15.450 1.00 69.88 387 SER A C 1
ATOM 3137 O O . SER A 1 387 ? 10.395 -29.312 15.589 1.00 69.88 387 SER A O 1
ATOM 3139 N N . ILE A 1 388 ? 8.734 -30.026 14.268 1.00 74.56 388 ILE A N 1
ATOM 3140 C CA . ILE A 1 388 ? 9.191 -29.331 13.046 1.00 74.56 388 ILE A CA 1
ATOM 3141 C C . ILE A 1 388 ? 9.015 -27.808 13.178 1.00 74.56 388 ILE A C 1
ATOM 3143 O O . ILE A 1 388 ? 9.870 -27.036 12.731 1.00 74.56 388 ILE A O 1
ATOM 3147 N N . VAL A 1 389 ? 7.933 -27.356 13.820 1.00 75.12 389 VAL A N 1
ATOM 3148 C CA . VAL A 1 389 ? 7.714 -25.934 14.138 1.00 75.12 389 VAL A CA 1
ATOM 3149 C C . VAL A 1 389 ? 8.729 -25.446 15.176 1.00 75.12 389 VAL A C 1
ATOM 3151 O O . VAL A 1 389 ? 9.257 -24.342 15.033 1.00 75.12 389 VAL A O 1
ATOM 3154 N N . LEU A 1 390 ? 9.063 -26.260 16.184 1.00 72.94 390 LEU A N 1
ATOM 3155 C CA . LEU A 1 390 ? 10.115 -25.930 17.148 1.00 72.94 390 LEU A CA 1
ATOM 3156 C C . LEU A 1 390 ? 11.487 -25.800 16.472 1.00 72.94 390 LEU A C 1
ATOM 3158 O O . LEU A 1 390 ? 12.172 -24.811 16.718 1.00 72.94 390 LEU A O 1
ATOM 3162 N N . LEU A 1 391 ? 11.879 -26.743 15.608 1.00 75.62 391 LEU A N 1
ATOM 3163 C CA . LEU A 1 391 ? 13.131 -26.648 14.845 1.00 75.62 391 LEU A CA 1
ATOM 3164 C C . LEU A 1 391 ? 13.184 -25.367 14.000 1.00 75.62 391 LEU A C 1
ATOM 3166 O O . LEU A 1 391 ? 14.211 -24.691 13.987 1.00 75.62 391 LEU A O 1
ATOM 3170 N N . GLY A 1 392 ? 12.062 -24.981 13.379 1.00 78.19 392 GLY A N 1
ATOM 3171 C CA . GLY A 1 392 ? 11.906 -23.682 12.717 1.00 78.19 392 GLY A CA 1
ATOM 3172 C C . GLY A 1 392 ? 12.195 -22.503 13.655 1.00 78.19 392 GLY A C 1
ATOM 3173 O O . GLY A 1 392 ? 13.046 -21.670 13.348 1.00 78.19 392 GLY A O 1
ATOM 3174 N N . LYS A 1 393 ? 11.554 -22.465 14.835 1.00 74.12 393 LYS A N 1
ATOM 3175 C CA . LYS A 1 393 ? 11.790 -21.427 15.859 1.00 74.12 393 LYS A CA 1
ATOM 3176 C C . LYS A 1 393 ? 13.248 -21.387 16.342 1.00 74.12 393 LYS A C 1
ATOM 3178 O O . LYS A 1 393 ? 13.796 -20.302 16.487 1.00 74.12 393 LYS A O 1
ATOM 3183 N N . ILE A 1 394 ? 13.883 -22.538 16.573 1.00 71.94 394 ILE A N 1
ATOM 3184 C CA . ILE A 1 394 ? 15.289 -22.630 17.009 1.00 71.94 394 ILE A CA 1
ATOM 3185 C C . ILE A 1 394 ? 16.235 -22.110 15.915 1.00 71.94 394 ILE A C 1
ATOM 3187 O O . ILE A 1 394 ? 17.159 -21.354 16.209 1.00 71.94 394 ILE A O 1
ATOM 3191 N N . GLY A 1 395 ? 15.984 -22.450 14.648 1.00 75.81 395 GLY A N 1
ATOM 3192 C CA . GLY A 1 395 ? 16.779 -21.962 13.518 1.00 75.81 395 GLY A CA 1
ATOM 3193 C C . GLY A 1 395 ? 16.722 -20.441 13.319 1.00 75.81 395 GLY A C 1
ATOM 3194 O O . GLY A 1 395 ? 17.637 -19.875 12.727 1.00 75.81 395 GLY A O 1
ATOM 3195 N N . LEU A 1 396 ? 15.688 -19.768 13.843 1.00 76.12 396 LEU A N 1
ATOM 3196 C CA . LEU A 1 396 ? 15.591 -18.303 13.876 1.00 76.12 396 LEU A CA 1
ATOM 3197 C C . LEU A 1 396 ? 16.439 -17.662 14.992 1.00 76.12 396 LEU A C 1
ATOM 3199 O O . LEU A 1 396 ? 16.802 -16.490 14.873 1.00 76.12 396 LEU A O 1
ATOM 3203 N N . THR A 1 397 ? 16.738 -18.389 16.077 1.00 67.94 397 THR A N 1
ATOM 3204 C CA . THR A 1 397 ? 17.366 -17.833 17.291 1.00 67.94 397 THR A CA 1
ATOM 3205 C C . THR A 1 397 ? 18.838 -18.213 17.484 1.00 67.94 397 THR A C 1
ATOM 3207 O O . THR A 1 397 ? 19.538 -17.520 18.223 1.00 67.94 397 THR A O 1
ATOM 3210 N N . CYS A 1 398 ? 19.337 -19.264 16.824 1.00 71.00 398 CYS A N 1
ATOM 3211 C CA . CYS A 1 398 ? 20.710 -19.758 16.985 1.00 71.00 398 CYS A CA 1
ATOM 3212 C C . CYS A 1 398 ? 21.761 -19.097 16.055 1.00 71.00 398 CYS A C 1
ATOM 3214 O O . CYS A 1 398 ? 21.448 -18.349 15.126 1.00 71.00 398 CYS A O 1
ATOM 3216 N N . GLU A 1 399 ? 23.046 -19.395 16.286 1.00 70.19 399 GLU A N 1
ATOM 3217 C CA . GLU A 1 399 ? 24.171 -18.902 15.468 1.00 70.19 399 GLU A CA 1
ATOM 3218 C C . GLU A 1 399 ? 24.258 -19.544 14.062 1.00 70.19 399 GLU A C 1
ATOM 3220 O O . GLU A 1 399 ? 23.673 -20.601 13.813 1.00 70.19 399 GLU A O 1
ATOM 3225 N N . LYS A 1 400 ? 25.038 -18.939 13.136 1.00 72.94 400 LYS A N 1
ATOM 3226 C CA . LYS A 1 400 ? 25.120 -19.354 11.709 1.00 72.94 400 LYS A CA 1
ATOM 3227 C C . LYS A 1 400 ? 25.351 -20.860 11.548 1.00 72.94 400 LYS A C 1
ATOM 3229 O O . LYS A 1 400 ? 24.646 -21.483 10.765 1.00 72.94 400 LYS A O 1
ATOM 3234 N N . GLN A 1 401 ? 26.324 -21.440 12.260 1.00 72.38 401 GLN A N 1
ATOM 3235 C CA . GLN A 1 401 ? 26.696 -22.856 12.103 1.00 72.38 401 GLN A CA 1
ATOM 3236 C C . GLN A 1 401 ? 25.545 -23.800 12.486 1.00 72.38 401 GLN A C 1
ATOM 3238 O O . GLN A 1 401 ? 25.231 -24.733 11.746 1.00 72.38 401 GLN A O 1
ATOM 3243 N N . SER A 1 402 ? 24.870 -23.503 13.597 1.00 73.00 402 SER A N 1
ATOM 3244 C CA . SER A 1 402 ? 23.684 -24.219 14.068 1.00 73.00 402 SER A CA 1
ATOM 3245 C C . SER A 1 402 ? 22.513 -24.106 13.089 1.00 73.00 402 SER A C 1
ATOM 3247 O O . SER A 1 402 ? 21.891 -25.114 12.752 1.00 73.00 402 SER A O 1
ATOM 3249 N N . ALA A 1 403 ? 22.265 -22.906 12.555 1.00 80.25 403 ALA A N 1
ATOM 3250 C CA . ALA A 1 403 ? 21.214 -22.679 11.567 1.00 80.25 403 ALA A CA 1
ATOM 3251 C C . ALA A 1 403 ? 21.452 -23.471 10.267 1.00 80.25 403 ALA A C 1
ATOM 3253 O O . ALA A 1 403 ? 20.496 -24.012 9.713 1.00 80.25 403 ALA A O 1
ATOM 3254 N N . VAL A 1 404 ? 22.709 -23.631 9.813 1.00 82.50 404 VAL A N 1
ATOM 3255 C CA . VAL A 1 404 ? 23.030 -24.493 8.651 1.00 82.50 404 VAL A CA 1
ATOM 3256 C C . VAL A 1 404 ? 22.611 -25.939 8.906 1.00 82.50 404 VAL A C 1
ATOM 3258 O O . VAL A 1 404 ? 22.002 -26.557 8.035 1.00 82.50 404 VAL A O 1
ATOM 3261 N N . ARG A 1 405 ? 22.909 -26.480 10.096 1.00 78.75 405 ARG A N 1
ATOM 3262 C CA . ARG A 1 405 ? 22.579 -27.870 10.447 1.00 78.75 405 ARG A CA 1
ATOM 3263 C C . ARG A 1 405 ? 21.068 -28.093 10.539 1.00 78.75 405 ARG A C 1
ATOM 3265 O O . ARG A 1 405 ? 20.592 -29.131 10.091 1.00 78.75 405 ARG A O 1
ATOM 3272 N N . ILE A 1 406 ? 20.315 -27.114 11.047 1.00 83.31 406 ILE A N 1
ATOM 3273 C CA . ILE A 1 406 ? 18.844 -27.170 11.100 1.00 83.31 406 ILE A CA 1
ATOM 3274 C C . ILE A 1 406 ? 18.233 -27.060 9.696 1.00 83.31 406 ILE A C 1
ATOM 3276 O O . ILE A 1 406 ? 17.354 -27.853 9.370 1.00 83.31 406 ILE A O 1
ATOM 3280 N N . LEU A 1 407 ? 18.717 -26.146 8.843 1.00 88.75 407 LEU A N 1
ATOM 3281 C CA . LEU A 1 407 ? 18.307 -26.070 7.433 1.00 88.75 407 LEU A CA 1
ATOM 3282 C C . LEU A 1 407 ? 18.554 -27.406 6.717 1.00 88.75 407 LEU A C 1
ATOM 3284 O O . LEU A 1 407 ? 17.637 -27.957 6.117 1.00 88.75 407 LEU A O 1
ATOM 3288 N N . GLN A 1 408 ? 19.760 -27.965 6.844 1.00 86.94 408 GLN A N 1
ATOM 3289 C CA . GLN A 1 408 ? 20.127 -29.223 6.194 1.00 86.94 408 GLN A CA 1
ATOM 3290 C C . GLN A 1 408 ? 19.281 -30.404 6.709 1.00 86.94 408 GLN A C 1
ATOM 3292 O O . GLN A 1 408 ? 18.786 -31.172 5.895 1.00 86.94 408 GLN A O 1
ATOM 3297 N N . PHE A 1 409 ? 19.016 -30.507 8.021 1.00 84.44 409 PHE A N 1
ATOM 3298 C CA . PHE A 1 409 ? 18.110 -31.526 8.577 1.00 84.44 409 PHE A CA 1
ATOM 3299 C C . PHE A 1 409 ? 16.672 -31.382 8.054 1.00 84.44 409 PHE A C 1
ATOM 3301 O O . PHE A 1 409 ? 16.074 -32.362 7.609 1.00 84.44 409 PHE A O 1
ATOM 3308 N N . LEU A 1 410 ? 16.114 -30.164 8.075 1.00 87.44 410 LEU A N 1
ATOM 3309 C CA . LEU A 1 410 ? 14.767 -29.899 7.562 1.00 87.44 410 LEU A CA 1
ATOM 3310 C C . LEU A 1 410 ? 14.668 -30.208 6.061 1.00 87.44 410 LEU A C 1
ATOM 3312 O O . LEU A 1 410 ? 13.638 -30.714 5.625 1.00 87.44 410 LEU A O 1
ATOM 3316 N N . TRP A 1 411 ? 15.722 -29.936 5.285 1.00 90.00 411 TRP A N 1
ATOM 3317 C CA . TRP A 1 411 ? 15.794 -30.259 3.861 1.00 90.00 411 TRP A CA 1
ATOM 3318 C C . TRP A 1 411 ? 15.910 -31.766 3.612 1.00 90.00 411 TRP A C 1
ATOM 3320 O O . TRP A 1 411 ? 15.097 -32.319 2.877 1.00 90.00 411 TRP A O 1
ATOM 3330 N N . ASP A 1 412 ? 16.860 -32.457 4.242 1.00 85.56 412 ASP A N 1
ATOM 3331 C CA . ASP A 1 412 ? 17.075 -33.893 4.017 1.00 85.56 412 ASP A CA 1
ATOM 3332 C C . ASP A 1 412 ? 15.857 -34.724 4.452 1.00 85.56 412 ASP A C 1
ATOM 3334 O O . ASP A 1 412 ? 15.503 -35.698 3.784 1.00 85.56 412 ASP A O 1
ATOM 3338 N N . ALA A 1 413 ? 15.127 -34.279 5.482 1.00 81.56 413 ALA A N 1
ATOM 3339 C CA . ALA A 1 413 ? 13.832 -34.847 5.846 1.00 81.56 413 ALA A CA 1
ATOM 3340 C C . ALA A 1 413 ? 12.808 -34.781 4.693 1.00 81.56 413 ALA A C 1
ATOM 3342 O O . ALA A 1 413 ? 12.099 -35.763 4.467 1.00 81.56 413 ALA A O 1
ATOM 3343 N N . THR A 1 414 ? 12.760 -33.690 3.908 1.00 84.00 414 THR A N 1
ATOM 3344 C CA . THR A 1 414 ? 11.861 -33.587 2.734 1.00 84.00 414 THR A CA 1
ATOM 3345 C C . THR A 1 414 ? 12.178 -34.567 1.608 1.00 84.00 414 THR A C 1
ATOM 3347 O O . THR A 1 414 ? 11.315 -34.817 0.767 1.00 84.00 414 THR A O 1
ATOM 3350 N N . LEU A 1 415 ? 13.381 -35.144 1.588 1.00 82.75 415 LEU A N 1
ATOM 3351 C CA . LEU A 1 415 ? 13.802 -36.131 0.591 1.00 82.75 415 LEU A CA 1
ATOM 3352 C C . LEU A 1 415 ? 13.543 -37.580 1.041 1.00 82.75 415 LEU A C 1
ATOM 3354 O O . LEU A 1 415 ? 13.768 -38.515 0.270 1.00 82.75 415 LEU A O 1
ATOM 3358 N N . THR A 1 416 ? 13.043 -37.788 2.264 1.00 71.00 416 THR A N 1
ATOM 3359 C CA . THR A 1 416 ? 12.606 -39.114 2.723 1.00 71.00 416 THR A CA 1
ATOM 3360 C C . THR A 1 416 ? 11.305 -39.534 2.032 1.00 71.00 416 THR A C 1
ATOM 3362 O O . THR A 1 416 ? 10.398 -38.734 1.794 1.00 71.00 416 THR A O 1
ATOM 3365 N N . ILE A 1 417 ? 11.221 -40.810 1.650 1.00 55.19 417 ILE A N 1
ATOM 3366 C CA . ILE A 1 417 ? 10.126 -41.319 0.816 1.00 55.19 417 ILE A CA 1
ATOM 3367 C C . ILE A 1 417 ? 8.832 -41.429 1.643 1.00 55.19 417 ILE A C 1
ATOM 3369 O O . ILE A 1 417 ? 8.828 -42.014 2.723 1.00 55.19 417 ILE A O 1
ATOM 3373 N N . CYS A 1 418 ? 7.729 -40.912 1.085 1.00 61.41 418 CYS A N 1
ATOM 3374 C CA . CYS A 1 418 ? 6.369 -40.901 1.651 1.00 61.41 418 CYS A CA 1
ATOM 3375 C C . CYS A 1 418 ? 6.122 -39.975 2.866 1.00 61.41 418 CYS A C 1
ATOM 3377 O O . CYS A 1 418 ? 5.489 -40.375 3.844 1.00 61.41 418 CYS A O 1
ATOM 3379 N N . LEU A 1 419 ? 6.492 -38.693 2.760 1.00 71.94 419 LEU A N 1
ATOM 3380 C CA . LEU A 1 419 ? 5.873 -37.642 3.582 1.00 71.94 419 LEU A CA 1
ATOM 3381 C C . LEU A 1 419 ? 4.419 -37.364 3.154 1.00 71.94 419 LEU A C 1
ATOM 3383 O O . LEU A 1 419 ? 4.098 -37.370 1.967 1.00 71.94 419 LEU A O 1
ATOM 3387 N N . SER A 1 420 ? 3.543 -37.033 4.109 1.00 76.31 420 SER A N 1
ATOM 3388 C CA . SER A 1 420 ? 2.216 -36.481 3.781 1.00 76.31 420 SER A CA 1
ATOM 3389 C C . SER A 1 420 ? 2.316 -35.015 3.312 1.00 76.31 420 SER A C 1
ATOM 3391 O O . SER A 1 420 ? 3.245 -34.315 3.729 1.00 76.31 420 SER A O 1
ATOM 3393 N N . PRO A 1 421 ? 1.359 -34.487 2.520 1.00 78.25 421 PRO A N 1
ATOM 3394 C CA . PRO A 1 421 ? 1.404 -33.094 2.064 1.00 78.25 421 PRO A CA 1
ATOM 3395 C C . PRO A 1 421 ? 1.489 -32.071 3.205 1.00 78.25 421 PRO A C 1
ATOM 3397 O O . PRO A 1 421 ? 2.291 -31.145 3.136 1.00 78.25 421 PRO A O 1
ATOM 3400 N N . ALA A 1 422 ? 0.753 -32.297 4.299 1.00 77.50 422 ALA A N 1
ATOM 3401 C CA . ALA A 1 422 ? 0.798 -31.442 5.486 1.00 77.50 422 ALA A CA 1
ATOM 3402 C C . ALA A 1 422 ? 2.165 -31.460 6.200 1.00 77.50 422 ALA A C 1
ATOM 3404 O O . ALA A 1 422 ? 2.565 -30.450 6.777 1.00 77.50 422 ALA A O 1
ATOM 3405 N N . MET A 1 423 ? 2.899 -32.580 6.150 1.00 79.25 423 MET A N 1
ATOM 3406 C CA . MET A 1 423 ? 4.268 -32.652 6.674 1.00 79.25 423 MET A CA 1
ATOM 3407 C C . MET A 1 423 ? 5.246 -31.914 5.759 1.00 79.25 423 MET A C 1
ATOM 3409 O O . MET A 1 423 ? 6.016 -31.097 6.258 1.00 79.25 423 MET A O 1
ATOM 3413 N N . LEU A 1 424 ? 5.198 -32.153 4.441 1.00 85.25 424 LEU A N 1
ATOM 3414 C CA . LEU A 1 424 ? 6.081 -31.478 3.481 1.00 85.25 424 LEU A CA 1
ATOM 3415 C C . LEU A 1 424 ? 5.919 -29.952 3.558 1.00 85.25 424 LEU A C 1
ATOM 3417 O O . LEU A 1 424 ? 6.911 -29.237 3.682 1.00 85.25 424 LEU A O 1
ATOM 3421 N N . ASP A 1 425 ? 4.680 -29.454 3.580 1.00 83.69 425 ASP A N 1
ATOM 3422 C CA . ASP A 1 425 ? 4.409 -28.023 3.748 1.00 83.69 425 ASP A CA 1
ATOM 3423 C C . ASP A 1 425 ? 4.898 -27.480 5.100 1.00 83.69 425 ASP A C 1
ATOM 3425 O O . ASP A 1 425 ? 5.327 -26.327 5.171 1.00 83.69 425 ASP A O 1
ATOM 3429 N N . CYS A 1 426 ? 4.892 -28.289 6.166 1.00 83.81 426 CYS A N 1
ATOM 3430 C CA . CYS A 1 426 ? 5.449 -27.897 7.461 1.00 83.81 426 CYS A CA 1
ATOM 3431 C C . CYS A 1 426 ? 6.983 -27.782 7.418 1.00 83.81 426 CYS A C 1
ATOM 3433 O O . CYS A 1 426 ? 7.526 -26.784 7.895 1.00 83.81 426 CYS A O 1
ATOM 3435 N N . PHE A 1 427 ? 7.682 -28.752 6.814 1.00 87.88 427 PHE A N 1
ATOM 3436 C CA . PHE A 1 427 ? 9.137 -28.696 6.623 1.00 87.88 427 PHE A CA 1
ATOM 3437 C C . PHE A 1 427 ? 9.545 -27.496 5.766 1.00 87.88 427 PHE A C 1
ATOM 3439 O O . PHE A 1 427 ? 10.359 -26.679 6.201 1.00 87.88 427 PHE A O 1
ATOM 3446 N N . LEU A 1 428 ? 8.939 -27.348 4.583 1.00 89.69 428 LEU A N 1
ATOM 3447 C CA . LEU A 1 428 ? 9.241 -26.258 3.656 1.00 89.69 428 LEU A CA 1
ATOM 3448 C C . LEU A 1 428 ? 8.933 -24.886 4.279 1.00 89.69 428 LEU A C 1
ATOM 3450 O O . LEU A 1 428 ? 9.722 -23.955 4.102 1.00 89.69 428 LEU A O 1
ATOM 3454 N N . ARG A 1 429 ? 7.860 -24.758 5.078 1.00 88.19 429 ARG A N 1
ATOM 3455 C CA . ARG A 1 429 ? 7.544 -23.531 5.832 1.00 88.19 429 ARG A CA 1
ATOM 3456 C C . ARG A 1 429 ? 8.576 -23.221 6.919 1.00 88.19 429 ARG A C 1
ATOM 3458 O O . ARG A 1 429 ? 9.047 -22.086 6.954 1.00 88.19 429 ARG A O 1
ATOM 3465 N N . SER A 1 430 ? 8.950 -24.179 7.773 1.00 86.44 430 SER A N 1
ATOM 3466 C CA . SER A 1 430 ? 9.988 -23.957 8.799 1.00 86.44 430 SER A CA 1
ATOM 3467 C C . SER A 1 430 ? 11.340 -23.608 8.163 1.00 86.44 430 SER A C 1
ATOM 3469 O O . SER A 1 430 ? 12.016 -22.681 8.602 1.00 86.44 430 SER A O 1
ATOM 3471 N N . HIS A 1 431 ? 11.707 -24.285 7.072 1.00 92.81 431 HIS A N 1
ATOM 3472 C CA . HIS A 1 431 ? 12.927 -24.005 6.314 1.00 92.81 431 HIS A CA 1
ATOM 3473 C C . HIS A 1 431 ? 12.880 -22.613 5.645 1.00 92.81 431 HIS A C 1
ATOM 3475 O O . HIS A 1 431 ? 13.857 -21.865 5.689 1.00 92.81 431 HIS A O 1
ATOM 3481 N N . TYR A 1 432 ? 11.724 -22.204 5.102 1.00 91.31 432 TYR A N 1
ATOM 3482 C CA . TYR A 1 432 ? 11.520 -20.869 4.522 1.00 91.31 432 TYR A CA 1
ATOM 3483 C C . TYR A 1 432 ? 11.637 -19.762 5.571 1.00 91.31 432 TYR A C 1
ATOM 3485 O O . TYR A 1 432 ? 12.259 -18.738 5.303 1.00 91.31 432 TYR A O 1
ATOM 3493 N N . GLN A 1 433 ? 11.088 -19.966 6.774 1.00 88.50 433 GLN A N 1
ATOM 3494 C CA . GLN A 1 433 ? 11.213 -19.006 7.875 1.00 88.50 433 GLN A CA 1
ATOM 3495 C C . GLN A 1 433 ? 12.687 -18.729 8.200 1.00 88.50 433 GLN A C 1
ATOM 3497 O O . GLN A 1 433 ? 13.085 -17.566 8.247 1.00 88.50 433 GLN A O 1
ATOM 3502 N N . ILE A 1 434 ? 13.518 -19.768 8.310 1.00 88.38 434 ILE A N 1
ATOM 3503 C CA . ILE A 1 434 ? 14.960 -19.614 8.554 1.00 88.38 434 ILE A CA 1
ATOM 3504 C C . ILE A 1 434 ? 15.659 -18.930 7.359 1.00 88.38 434 ILE A C 1
ATOM 3506 O O . ILE A 1 434 ? 16.488 -18.043 7.555 1.00 88.38 434 ILE A O 1
ATOM 3510 N N . LEU A 1 435 ? 15.296 -19.259 6.112 1.00 87.25 435 LEU A N 1
ATOM 3511 C CA . LEU A 1 435 ? 15.823 -18.566 4.924 1.00 87.25 435 LEU A CA 1
ATOM 3512 C C . LEU A 1 435 ? 15.361 -17.102 4.793 1.00 87.25 435 LEU A C 1
ATOM 3514 O O . LEU A 1 435 ? 16.037 -16.322 4.119 1.00 87.25 435 LEU A O 1
ATOM 3518 N N . SER A 1 436 ? 14.244 -16.716 5.418 1.00 86.25 436 SER A N 1
ATOM 3519 C CA . SER A 1 436 ? 13.676 -15.358 5.354 1.00 86.25 436 SER A CA 1
ATOM 3520 C C . SER A 1 436 ? 14.394 -14.323 6.226 1.00 86.25 436 SER A C 1
ATOM 3522 O O . SER A 1 436 ? 14.077 -13.139 6.155 1.00 86.25 436 SER A O 1
ATOM 3524 N N . ILE A 1 437 ? 15.394 -14.739 7.010 1.00 83.75 437 ILE A N 1
ATOM 3525 C CA . ILE A 1 437 ? 16.210 -13.839 7.827 1.00 83.75 437 ILE A CA 1
ATOM 3526 C C . ILE A 1 437 ? 16.955 -12.829 6.929 1.00 83.75 437 ILE A C 1
ATOM 3528 O O . ILE A 1 437 ? 17.753 -13.196 6.056 1.00 83.75 437 ILE A O 1
ATOM 3532 N N . GLU A 1 438 ? 16.740 -11.535 7.189 1.00 75.38 438 GLU A N 1
ATOM 3533 C CA . GLU A 1 438 ? 17.398 -10.405 6.512 1.00 75.38 438 GLU A CA 1
ATOM 3534 C C . GLU A 1 438 ? 18.851 -10.207 6.996 1.00 75.38 438 GLU A C 1
ATOM 3536 O O . GLU A 1 438 ? 19.222 -9.178 7.560 1.00 75.38 438 GLU A O 1
ATOM 3541 N N . ARG A 1 439 ? 19.698 -11.222 6.795 1.00 77.00 439 ARG A N 1
ATOM 3542 C CA . ARG A 1 439 ? 21.138 -11.178 7.094 1.00 77.00 439 ARG A CA 1
ATOM 3543 C C . ARG A 1 439 ? 21.974 -11.553 5.861 1.00 77.00 439 ARG A C 1
ATOM 3545 O O . ARG A 1 439 ? 21.602 -12.502 5.164 1.00 77.00 439 ARG A O 1
ATOM 3552 N N . PRO A 1 440 ? 23.113 -10.881 5.589 1.00 72.81 440 PRO A N 1
ATOM 3553 C CA . PRO A 1 440 ? 23.938 -11.166 4.411 1.00 72.81 440 PRO A CA 1
ATOM 3554 C C . PRO A 1 440 ? 24.467 -12.603 4.350 1.00 72.81 440 PRO A C 1
ATOM 3556 O O . PRO A 1 440 ? 24.629 -13.148 3.262 1.00 72.81 440 PRO A O 1
ATOM 3559 N N . GLU A 1 441 ? 24.703 -13.256 5.494 1.00 74.06 441 GLU A N 1
ATOM 3560 C CA . GLU A 1 441 ? 25.206 -14.635 5.509 1.00 74.06 441 GLU A CA 1
ATOM 3561 C C . GLU A 1 441 ? 24.179 -15.661 5.004 1.00 74.06 441 GLU A C 1
ATOM 3563 O O . GLU A 1 441 ? 24.564 -16.791 4.708 1.00 74.06 441 GLU A O 1
ATOM 3568 N N . TYR A 1 442 ? 22.901 -15.278 4.902 1.00 80.62 442 TYR A N 1
ATOM 3569 C CA . TYR A 1 442 ? 21.810 -16.129 4.429 1.00 80.62 442 TYR A CA 1
ATOM 3570 C C . TYR A 1 442 ? 21.564 -16.003 2.913 1.00 80.62 442 TYR A C 1
ATOM 3572 O O . TYR A 1 442 ? 20.918 -16.885 2.348 1.00 80.62 442 TYR A O 1
ATOM 3580 N N . GLU A 1 443 ? 22.134 -14.999 2.223 1.00 77.94 443 GLU A N 1
ATOM 3581 C CA . GLU A 1 443 ? 22.142 -14.942 0.743 1.00 77.94 443 GLU A CA 1
ATOM 3582 C C . GLU A 1 443 ? 22.825 -16.195 0.148 1.00 77.94 443 GLU A C 1
ATOM 3584 O O . GLU A 1 443 ? 22.379 -16.751 -0.856 1.00 77.94 443 GLU A O 1
ATOM 3589 N N . GLU A 1 444 ? 23.877 -16.689 0.812 1.00 82.50 444 GLU A N 1
ATOM 3590 C CA . GLU A 1 444 ? 24.617 -17.908 0.453 1.00 82.50 444 GLU A CA 1
ATOM 3591 C C . GLU A 1 444 ? 23.727 -19.163 0.517 1.00 82.50 444 GLU A C 1
ATOM 3593 O O . GLU A 1 444 ? 23.731 -19.979 -0.406 1.00 82.50 444 GLU A O 1
ATOM 3598 N N . PHE A 1 445 ? 22.894 -19.282 1.557 1.00 85.88 445 PHE A N 1
ATOM 3599 C CA . PHE A 1 445 ? 21.955 -20.397 1.709 1.00 85.88 445 PHE A CA 1
ATOM 3600 C C . PHE A 1 445 ? 20.770 -20.287 0.747 1.00 85.88 445 PHE A C 1
ATOM 3602 O O . PHE A 1 445 ? 20.402 -21.278 0.121 1.00 85.88 445 PHE A O 1
ATOM 3609 N N . ARG A 1 446 ? 20.200 -19.086 0.560 1.00 87.31 446 ARG A N 1
ATOM 3610 C CA . ARG A 1 446 ? 19.140 -18.858 -0.439 1.00 87.31 446 ARG A CA 1
ATOM 3611 C C . ARG A 1 446 ? 19.618 -19.224 -1.848 1.00 87.31 446 ARG A C 1
ATOM 3613 O O . ARG A 1 446 ? 18.858 -19.829 -2.605 1.00 87.31 446 ARG A O 1
ATOM 3620 N N . HIS A 1 447 ? 20.881 -18.948 -2.176 1.00 86.62 447 HIS A N 1
ATOM 3621 C CA . HIS A 1 447 ? 21.514 -19.396 -3.417 1.00 86.62 447 HIS A CA 1
ATOM 3622 C C . HIS A 1 447 ? 21.659 -20.930 -3.487 1.00 86.62 447 HIS A C 1
ATOM 3624 O O . HIS A 1 447 ? 21.227 -21.518 -4.475 1.00 86.62 447 HIS A O 1
ATOM 3630 N N . ASP A 1 448 ? 22.220 -21.588 -2.465 1.00 88.00 448 ASP A N 1
ATOM 3631 C CA . ASP A 1 448 ? 22.406 -23.053 -2.438 1.00 88.00 448 ASP A CA 1
ATOM 3632 C C . ASP A 1 448 ? 21.081 -23.827 -2.573 1.00 88.00 448 ASP A C 1
ATOM 3634 O O . ASP A 1 448 ? 20.924 -24.652 -3.476 1.00 88.00 448 ASP A O 1
ATOM 3638 N N . TYR A 1 449 ? 20.077 -23.498 -1.756 1.00 91.38 449 TYR A N 1
ATOM 3639 C CA . TYR A 1 449 ? 18.773 -24.165 -1.813 1.00 91.38 449 TYR A CA 1
ATOM 3640 C C . TYR A 1 449 ? 17.995 -23.853 -3.100 1.00 91.38 449 TYR A C 1
ATOM 3642 O O . TYR A 1 449 ? 17.265 -24.718 -3.586 1.00 91.38 449 TYR A O 1
ATOM 3650 N N . SER A 1 450 ? 18.214 -22.691 -3.732 1.00 90.12 450 SER A N 1
ATOM 3651 C CA . SER A 1 450 ? 17.691 -22.426 -5.084 1.00 90.12 450 SER A CA 1
ATOM 3652 C C . SER A 1 450 ? 18.285 -23.371 -6.136 1.00 90.12 450 SER A C 1
ATOM 3654 O O . SER A 1 450 ? 17.579 -23.776 -7.058 1.00 90.12 450 SER A O 1
ATOM 3656 N N . LEU A 1 451 ? 19.563 -23.753 -6.010 1.00 89.31 451 LEU A N 1
ATOM 3657 C CA . LEU A 1 451 ? 20.186 -24.732 -6.906 1.00 89.31 451 LEU A CA 1
ATOM 3658 C C . LEU A 1 451 ? 19.697 -26.156 -6.613 1.00 89.31 451 LEU A C 1
ATOM 3660 O O . LEU A 1 451 ? 19.319 -26.857 -7.550 1.00 89.31 451 LEU A O 1
ATOM 3664 N N . LYS A 1 452 ? 19.605 -26.549 -5.334 1.00 90.00 452 LYS A N 1
ATOM 3665 C CA . LYS A 1 452 ? 19.036 -27.844 -4.916 1.00 90.00 452 LYS A CA 1
ATOM 3666 C C . LYS A 1 452 ? 17.613 -28.049 -5.460 1.00 90.00 452 LYS A C 1
ATOM 3668 O O . LYS A 1 452 ? 17.324 -29.115 -5.996 1.00 90.00 452 LYS A O 1
ATOM 3673 N N . CYS A 1 453 ? 16.754 -27.021 -5.426 1.00 90.38 453 CYS A N 1
ATOM 3674 C CA . CYS A 1 453 ? 15.419 -27.081 -6.043 1.00 90.38 453 CYS A CA 1
ATOM 3675 C C . CYS A 1 453 ? 15.481 -27.415 -7.543 1.00 90.38 453 CYS A C 1
ATOM 3677 O O . CYS A 1 453 ? 14.714 -28.244 -8.021 1.00 90.38 453 CYS A O 1
ATOM 3679 N N . ILE A 1 454 ? 16.400 -26.797 -8.292 1.00 89.00 454 ILE A N 1
ATOM 3680 C CA . ILE A 1 454 ? 16.531 -27.014 -9.742 1.00 89.00 454 ILE A CA 1
ATOM 3681 C C . ILE A 1 454 ? 17.048 -28.418 -10.052 1.00 89.00 454 ILE A C 1
ATOM 3683 O O . ILE A 1 454 ? 16.599 -29.019 -11.025 1.00 89.00 454 ILE A O 1
ATOM 3687 N N . GLU A 1 455 ? 17.933 -28.972 -9.222 1.00 87.88 455 GLU A N 1
ATOM 3688 C CA . GLU A 1 455 ? 18.377 -30.357 -9.386 1.00 87.88 455 GLU A CA 1
ATOM 3689 C C . GLU A 1 455 ? 17.221 -31.354 -9.185 1.00 87.88 455 GLU A C 1
ATOM 3691 O O . GLU A 1 455 ? 17.092 -32.269 -9.997 1.00 87.88 455 GLU A O 1
ATOM 3696 N N . LEU A 1 456 ? 16.307 -31.126 -8.229 1.00 86.81 456 LEU A N 1
ATOM 3697 C CA . LEU A 1 456 ? 15.077 -31.931 -8.101 1.00 86.81 456 LEU A CA 1
ATOM 3698 C C . LEU A 1 456 ? 14.212 -31.867 -9.377 1.00 86.81 456 LEU A C 1
ATOM 3700 O O . LEU A 1 456 ? 13.782 -32.903 -9.888 1.00 86.81 456 LEU A O 1
ATOM 3704 N N . VAL A 1 457 ? 14.003 -30.662 -9.929 1.00 89.00 457 VAL A N 1
ATOM 3705 C CA . VAL A 1 457 ? 13.223 -30.436 -11.167 1.00 89.00 457 VAL A CA 1
ATOM 3706 C C . VAL A 1 457 ? 13.859 -31.118 -12.382 1.00 89.00 457 VAL A C 1
ATOM 3708 O O . VAL A 1 457 ? 13.149 -31.709 -13.196 1.00 89.00 457 VAL A O 1
ATOM 3711 N N . GLN A 1 458 ? 15.188 -31.050 -12.510 1.00 86.25 458 GLN A N 1
ATOM 3712 C CA . GLN A 1 458 ? 15.937 -31.638 -13.626 1.00 86.25 458 GLN A CA 1
ATOM 3713 C C . GLN A 1 458 ? 15.988 -33.169 -13.564 1.00 86.25 458 GLN A C 1
ATOM 3715 O O . GLN A 1 458 ? 15.924 -33.823 -14.604 1.00 86.25 458 GLN A O 1
ATOM 3720 N N . ARG A 1 459 ? 16.101 -33.747 -12.364 1.00 83.50 459 ARG A N 1
ATOM 3721 C CA . ARG A 1 459 ? 16.188 -35.202 -12.168 1.00 83.50 459 ARG A CA 1
ATOM 3722 C C . ARG A 1 459 ? 14.824 -35.901 -12.098 1.00 83.50 459 ARG A C 1
ATOM 3724 O O . ARG A 1 459 ? 14.793 -37.127 -12.137 1.00 83.50 459 ARG A O 1
ATOM 3731 N N . LYS A 1 460 ? 13.722 -35.141 -12.007 1.00 77.81 460 LYS A N 1
ATOM 3732 C CA . LYS A 1 460 ? 12.373 -35.636 -11.660 1.00 77.81 460 LYS A CA 1
ATOM 3733 C C . LYS A 1 460 ? 12.355 -36.408 -10.329 1.00 77.81 460 LYS A C 1
ATOM 3735 O O . LYS A 1 460 ? 11.745 -37.469 -10.217 1.00 77.81 460 LYS A O 1
ATOM 3740 N N . GLU A 1 461 ? 13.063 -35.886 -9.329 1.00 73.19 461 GLU A N 1
ATOM 3741 C CA . GLU A 1 461 ? 13.023 -36.421 -7.961 1.00 73.19 461 GLU A CA 1
ATOM 3742 C C . GLU A 1 461 ? 11.727 -35.974 -7.238 1.00 73.19 461 GLU A C 1
ATOM 3744 O O . GLU A 1 461 ? 10.827 -35.388 -7.848 1.00 73.19 461 GLU A O 1
ATOM 3749 N N . VAL A 1 462 ? 11.585 -36.319 -5.954 1.00 72.88 462 VAL A N 1
ATOM 3750 C CA . VAL A 1 462 ? 10.331 -36.175 -5.190 1.00 72.88 462 VAL A CA 1
ATOM 3751 C C . VAL A 1 462 ? 9.800 -34.729 -5.213 1.00 72.88 462 VAL A C 1
ATOM 3753 O O . VAL A 1 462 ? 10.574 -33.778 -5.126 1.00 72.88 462 VAL A O 1
ATOM 3756 N N . TRP A 1 463 ? 8.470 -34.581 -5.313 1.00 84.12 463 TRP A N 1
ATOM 3757 C CA . TRP A 1 463 ? 7.731 -33.307 -5.230 1.00 84.12 463 TRP A CA 1
ATOM 3758 C C . TRP A 1 463 ? 8.226 -32.185 -6.167 1.00 84.12 463 TRP A C 1
ATOM 3760 O O . TRP A 1 463 ? 8.110 -30.999 -5.839 1.00 84.12 463 TRP A O 1
ATOM 3770 N N . HIS A 1 464 ? 8.734 -32.524 -7.359 1.00 84.81 464 HIS A N 1
ATOM 3771 C CA . HIS A 1 464 ? 9.289 -31.550 -8.305 1.00 84.81 464 HIS A CA 1
ATOM 3772 C C . HIS A 1 464 ? 8.330 -30.406 -8.690 1.00 84.81 464 HIS A C 1
ATOM 3774 O O . HIS A 1 464 ? 8.781 -29.278 -8.885 1.00 84.81 464 HIS A O 1
ATOM 3780 N N . ALA A 1 465 ? 7.012 -30.618 -8.734 1.00 85.62 465 ALA A N 1
ATOM 3781 C CA . ALA A 1 465 ? 6.055 -29.530 -8.950 1.00 85.62 465 ALA A CA 1
ATOM 3782 C C . ALA A 1 465 ? 6.012 -28.545 -7.762 1.00 85.62 465 ALA A C 1
ATOM 3784 O O . ALA A 1 465 ? 5.971 -27.326 -7.957 1.00 85.62 465 ALA A O 1
ATOM 3785 N N . ARG A 1 466 ? 6.079 -29.047 -6.519 1.00 88.06 466 ARG A N 1
ATOM 3786 C CA . ARG A 1 466 ? 6.147 -28.208 -5.307 1.00 88.06 466 ARG A CA 1
ATOM 3787 C C . ARG A 1 466 ? 7.501 -27.500 -5.193 1.00 88.06 466 ARG A C 1
ATOM 3789 O O . ARG A 1 466 ? 7.535 -26.371 -4.702 1.00 88.06 466 ARG A O 1
ATOM 3796 N N . SER A 1 467 ? 8.590 -28.092 -5.695 1.00 90.06 467 SER A N 1
ATOM 3797 C CA . SER A 1 467 ? 9.923 -27.469 -5.673 1.00 90.06 467 SER A CA 1
ATOM 3798 C C . SER A 1 467 ? 10.019 -26.239 -6.585 1.00 90.06 467 SER A C 1
ATOM 3800 O O . SER A 1 467 ? 10.671 -25.263 -6.216 1.00 90.06 467 SER A O 1
ATOM 3802 N N . VAL A 1 468 ? 9.282 -26.204 -7.703 1.00 92.12 468 VAL A N 1
ATOM 3803 C CA . VAL A 1 468 ? 9.136 -25.001 -8.549 1.00 92.12 468 VAL A CA 1
ATOM 3804 C C . VAL A 1 468 ? 8.428 -23.869 -7.795 1.00 92.12 468 VAL A C 1
ATOM 3806 O O . VAL A 1 468 ? 8.835 -22.708 -7.896 1.00 92.12 468 VAL A O 1
ATOM 3809 N N . GLN A 1 469 ? 7.415 -24.188 -6.982 1.00 90.50 469 GLN A N 1
ATOM 3810 C CA . GLN A 1 469 ? 6.785 -23.199 -6.103 1.00 90.50 469 GLN A CA 1
ATOM 3811 C C . GLN A 1 469 ? 7.748 -22.714 -5.016 1.00 90.50 469 GLN A C 1
ATOM 3813 O O . GLN A 1 469 ? 7.862 -21.511 -4.798 1.00 90.50 469 GLN A O 1
ATOM 3818 N N . TYR A 1 470 ? 8.485 -23.628 -4.387 1.00 92.06 470 TYR A N 1
ATOM 3819 C CA . TYR A 1 470 ? 9.443 -23.289 -3.338 1.00 92.06 470 TYR A CA 1
ATOM 3820 C C . TYR A 1 470 ? 10.598 -22.413 -3.854 1.00 92.06 470 TYR A C 1
ATOM 3822 O O . TYR A 1 470 ? 10.992 -21.441 -3.211 1.00 92.06 470 TYR A O 1
ATOM 3830 N N . LEU A 1 471 ? 11.070 -22.671 -5.076 1.00 92.12 471 LEU A N 1
ATOM 3831 C CA . LEU A 1 471 ? 12.029 -21.826 -5.788 1.00 92.12 471 LEU A CA 1
ATOM 3832 C C . LEU A 1 471 ? 11.466 -20.417 -6.061 1.00 92.12 471 LEU A C 1
ATOM 3834 O O . LEU A 1 471 ? 12.159 -19.424 -5.847 1.00 92.12 471 LEU A O 1
ATOM 3838 N N . ASN A 1 472 ? 10.202 -20.312 -6.486 1.00 90.69 472 ASN A N 1
ATOM 3839 C CA . ASN A 1 472 ? 9.502 -19.034 -6.679 1.00 90.69 472 ASN A CA 1
ATOM 3840 C C . ASN A 1 472 ? 9.292 -18.269 -5.354 1.00 90.69 472 ASN A C 1
ATOM 3842 O O . ASN A 1 472 ? 9.314 -17.039 -5.353 1.00 90.69 472 ASN A O 1
ATOM 3846 N N . GLU A 1 473 ? 9.126 -18.977 -4.234 1.00 90.38 473 GLU A N 1
ATOM 3847 C CA . GLU A 1 473 ? 9.054 -18.412 -2.881 1.00 90.38 473 GLU A CA 1
ATOM 3848 C C . GLU A 1 473 ? 10.433 -17.890 -2.418 1.00 90.38 473 GLU A C 1
ATOM 3850 O O . GLU A 1 473 ? 10.540 -16.719 -2.043 1.00 90.38 473 GLU A O 1
ATOM 3855 N N . ILE A 1 474 ? 11.506 -18.694 -2.511 1.00 89.75 474 ILE A N 1
ATOM 3856 C CA . ILE A 1 474 ? 12.879 -18.294 -2.126 1.00 89.75 474 ILE A CA 1
ATOM 3857 C C . ILE A 1 474 ? 13.370 -17.099 -2.953 1.00 89.75 474 ILE A C 1
ATOM 3859 O O . ILE A 1 474 ? 13.874 -16.125 -2.391 1.00 89.75 474 ILE A O 1
ATOM 3863 N N . LEU A 1 475 ? 13.193 -17.128 -4.279 1.00 86.69 475 LEU A N 1
ATOM 3864 C CA . LEU A 1 475 ? 13.666 -16.063 -5.173 1.00 86.69 475 LEU A CA 1
ATOM 3865 C C . LEU A 1 475 ? 13.009 -14.699 -4.906 1.00 86.69 475 LEU A C 1
ATOM 3867 O O . LEU A 1 475 ? 13.533 -13.676 -5.350 1.00 86.69 475 LEU A O 1
ATOM 3871 N N . ARG A 1 476 ? 11.888 -14.652 -4.175 1.00 86.25 476 ARG A N 1
ATOM 3872 C CA . ARG A 1 476 ? 11.193 -13.407 -3.808 1.00 86.25 476 ARG A CA 1
ATOM 3873 C C . ARG A 1 476 ? 11.656 -12.802 -2.479 1.00 86.25 476 ARG A C 1
ATOM 3875 O O . ARG A 1 476 ? 11.318 -11.648 -2.235 1.00 86.25 476 ARG A O 1
ATOM 3882 N N . LEU A 1 477 ? 12.445 -13.521 -1.673 1.00 80.06 477 LEU A N 1
ATOM 3883 C CA . LEU A 1 477 ? 13.012 -13.009 -0.415 1.00 80.06 477 LEU A CA 1
ATOM 3884 C C . LEU A 1 477 ? 14.127 -11.970 -0.635 1.00 80.06 477 LEU A C 1
ATOM 3886 O O . LEU A 1 477 ? 14.218 -11.002 0.114 1.00 80.06 477 LEU A O 1
ATOM 3890 N N . ASP A 1 478 ? 14.968 -12.136 -1.663 1.00 63.25 478 ASP A N 1
ATOM 3891 C CA . ASP A 1 478 ? 16.108 -11.235 -1.899 1.00 63.25 478 ASP A CA 1
ATOM 3892 C C . ASP A 1 478 ? 15.675 -9.883 -2.499 1.00 63.25 478 ASP A C 1
ATOM 3894 O O . ASP A 1 478 ? 15.498 -9.718 -3.717 1.00 63.25 478 ASP A O 1
ATOM 3898 N N . SER A 1 479 ? 15.579 -8.878 -1.624 1.00 55.66 479 SER A N 1
ATOM 3899 C CA . SER A 1 479 ? 15.420 -7.461 -1.975 1.00 55.66 479 SER A CA 1
ATOM 3900 C C . SER A 1 479 ? 16.686 -6.868 -2.627 1.00 55.66 479 SER A C 1
ATOM 3902 O O . SER A 1 479 ? 16.598 -5.997 -3.500 1.00 55.66 479 SER A O 1
ATOM 3904 N N . THR A 1 480 ? 17.870 -7.383 -2.279 1.00 52.66 480 THR A N 1
ATOM 3905 C CA . THR A 1 480 ? 19.210 -6.875 -2.632 1.00 52.66 480 THR A CA 1
ATOM 3906 C C . THR A 1 480 ? 19.769 -7.404 -3.963 1.00 52.66 480 THR A C 1
ATOM 3908 O O . THR A 1 480 ? 20.857 -7.966 -4.048 1.00 52.66 480 THR A O 1
ATOM 3911 N N . ASN A 1 481 ? 19.076 -7.109 -5.068 1.00 56.84 481 ASN A N 1
ATOM 3912 C CA . ASN A 1 481 ? 19.587 -7.295 -6.439 1.00 56.84 481 ASN A CA 1
ATOM 3913 C C . ASN A 1 481 ? 19.943 -8.756 -6.825 1.00 56.84 481 ASN A C 1
ATOM 3915 O O . ASN A 1 481 ? 21.062 -9.088 -7.230 1.00 56.84 481 ASN A O 1
ATOM 3919 N N . ASN A 1 482 ? 18.901 -9.590 -6.820 1.00 59.97 482 ASN A N 1
ATOM 3920 C CA . ASN A 1 482 ? 18.772 -10.956 -7.361 1.00 59.97 482 ASN A CA 1
ATOM 3921 C C . ASN A 1 482 ? 19.463 -11.265 -8.723 1.00 59.97 482 ASN A C 1
ATOM 3923 O O . ASN A 1 482 ? 19.618 -12.426 -9.111 1.00 59.97 482 ASN A O 1
ATOM 3927 N N . GLN A 1 483 ? 19.893 -10.254 -9.487 1.00 67.75 483 GLN A N 1
ATOM 3928 C CA . GLN A 1 483 ? 20.417 -10.387 -10.852 1.00 67.75 483 GLN A CA 1
ATOM 3929 C C . GLN A 1 483 ? 21.680 -11.272 -10.950 1.00 67.75 483 GLN A C 1
ATOM 3931 O O . GLN A 1 483 ? 22.012 -11.746 -12.039 1.00 67.75 483 GLN A O 1
ATOM 3936 N N . LYS A 1 484 ? 22.412 -11.526 -9.851 1.00 72.19 484 LYS A N 1
ATOM 3937 C CA . LYS A 1 484 ? 23.495 -12.534 -9.813 1.00 72.19 484 LYS A CA 1
ATOM 3938 C C . LYS A 1 484 ? 22.941 -13.955 -9.958 1.00 72.19 484 LYS A C 1
ATOM 3940 O O . LYS A 1 484 ? 23.267 -14.606 -10.950 1.00 72.19 484 LYS A O 1
ATOM 3945 N N . LEU A 1 485 ? 22.102 -14.385 -9.012 1.00 78.75 485 LEU A N 1
ATOM 3946 C CA . LEU A 1 485 ? 21.503 -15.721 -8.952 1.00 78.75 485 LEU A CA 1
ATOM 3947 C C . LEU A 1 485 ? 20.719 -16.020 -10.232 1.00 78.75 485 LEU A C 1
ATOM 3949 O O . LEU A 1 485 ? 21.022 -16.996 -10.908 1.00 78.75 485 LEU A O 1
ATOM 3953 N N . ILE A 1 486 ? 19.835 -15.115 -10.662 1.00 81.06 486 ILE A N 1
ATOM 3954 C CA . ILE A 1 486 ? 19.028 -15.294 -11.883 1.00 81.06 486 ILE A CA 1
ATOM 3955 C C . ILE A 1 486 ? 19.903 -15.505 -13.135 1.00 81.06 486 ILE A C 1
ATOM 3957 O O . ILE A 1 486 ? 19.571 -16.318 -13.991 1.00 81.06 486 ILE A O 1
ATOM 3961 N N . THR A 1 487 ? 21.072 -14.859 -13.230 1.00 76.69 487 THR A N 1
ATOM 3962 C CA . THR A 1 487 ? 22.031 -15.135 -14.319 1.00 76.69 487 THR A CA 1
ATOM 3963 C C . THR A 1 487 ? 22.668 -16.524 -14.210 1.00 76.69 487 THR A C 1
ATOM 3965 O O . THR A 1 487 ? 22.907 -17.146 -15.239 1.00 76.69 487 THR A O 1
ATOM 3968 N N . VAL A 1 488 ? 22.930 -17.043 -13.007 1.00 80.88 488 VAL A N 1
ATOM 3969 C CA . VAL A 1 488 ? 23.382 -18.436 -12.840 1.00 80.88 488 VAL A CA 1
ATOM 3970 C C . VAL A 1 488 ? 22.274 -19.400 -13.275 1.00 80.88 488 VAL A C 1
ATOM 3972 O O . VAL A 1 488 ? 22.539 -20.301 -14.069 1.00 80.88 488 VAL A O 1
ATOM 3975 N N . LEU A 1 489 ? 21.028 -19.173 -12.848 1.00 83.62 489 LEU A N 1
ATOM 3976 C CA . LEU A 1 489 ? 19.893 -20.030 -13.211 1.00 83.62 489 LEU A CA 1
ATOM 3977 C C . LEU A 1 489 ? 19.667 -20.069 -14.732 1.00 83.62 489 LEU A C 1
ATOM 3979 O O . LEU A 1 489 ? 19.467 -21.135 -15.310 1.00 83.62 489 LEU A O 1
ATOM 3983 N N . VAL A 1 490 ? 19.758 -18.916 -15.395 1.00 82.38 490 VAL A N 1
ATOM 3984 C CA . VAL A 1 490 ? 19.538 -18.790 -16.843 1.00 82.38 490 VAL A CA 1
ATOM 3985 C C . VAL A 1 490 ? 20.722 -19.316 -17.656 1.00 82.38 490 VAL A C 1
ATOM 3987 O O . VAL A 1 490 ? 20.521 -20.145 -18.535 1.00 82.38 490 VAL A O 1
ATOM 3990 N N . TYR A 1 491 ? 21.956 -18.888 -17.372 1.00 78.44 491 TYR A N 1
ATOM 3991 C CA . TYR A 1 491 ? 23.102 -19.184 -18.246 1.00 78.44 491 TYR A CA 1
ATOM 3992 C C . TYR A 1 491 ? 23.896 -20.446 -17.866 1.00 78.44 491 TYR A C 1
ATOM 3994 O O . TYR A 1 491 ? 24.647 -20.938 -18.705 1.00 78.44 491 TYR A O 1
ATOM 4002 N N . LYS A 1 492 ? 23.766 -20.976 -16.637 1.00 80.62 492 LYS A N 1
ATOM 4003 C CA . LYS A 1 492 ? 24.390 -22.256 -16.229 1.00 80.62 492 LYS A CA 1
ATOM 4004 C C . LYS A 1 492 ? 23.388 -23.414 -16.215 1.00 80.62 492 LYS A C 1
ATOM 4006 O O . LYS A 1 492 ? 23.746 -24.504 -16.642 1.00 80.62 492 LYS A O 1
ATOM 4011 N N . TYR A 1 493 ? 22.165 -23.188 -15.728 1.00 82.25 493 TYR A N 1
ATOM 4012 C CA . TYR A 1 493 ? 21.160 -24.250 -15.548 1.00 82.25 493 TYR A CA 1
ATOM 4013 C C . TYR A 1 493 ? 20.038 -24.249 -16.600 1.00 82.25 493 TYR A C 1
ATOM 4015 O O . TYR A 1 493 ? 19.223 -25.166 -16.598 1.00 82.25 493 TYR A O 1
ATOM 4023 N N . ASN A 1 494 ? 19.994 -23.253 -17.496 1.00 86.50 494 ASN A N 1
ATOM 4024 C CA . ASN A 1 494 ? 18.939 -23.060 -18.500 1.00 86.50 494 ASN A CA 1
ATOM 4025 C C . ASN A 1 494 ? 17.515 -23.188 -17.922 1.00 86.50 494 ASN A C 1
ATOM 4027 O O . ASN A 1 494 ? 16.670 -23.916 -18.442 1.00 86.50 494 ASN A O 1
ATOM 4031 N N . ILE A 1 495 ? 17.248 -22.464 -16.827 1.00 88.94 495 ILE A N 1
ATOM 4032 C CA . ILE A 1 495 ? 15.983 -22.552 -16.079 1.00 88.94 495 ILE A CA 1
ATOM 4033 C C . ILE A 1 495 ? 14.725 -22.330 -16.943 1.00 88.94 495 ILE A C 1
ATOM 4035 O O . ILE A 1 495 ? 13.661 -22.837 -16.612 1.00 88.94 495 ILE A O 1
ATOM 4039 N N . ILE A 1 496 ? 14.844 -21.618 -18.070 1.00 88.94 496 ILE A N 1
ATOM 4040 C CA . ILE A 1 496 ? 13.746 -21.402 -19.021 1.00 88.94 496 ILE A CA 1
ATOM 4041 C C . ILE A 1 496 ? 13.336 -22.721 -19.691 1.00 88.94 496 ILE A C 1
ATOM 4043 O O . ILE A 1 496 ? 12.173 -23.105 -19.582 1.00 88.94 496 ILE A O 1
ATOM 4047 N N . ASP A 1 497 ? 14.261 -23.441 -20.340 1.00 87.88 497 ASP A N 1
ATOM 4048 C CA . ASP A 1 497 ? 13.928 -24.749 -20.923 1.00 87.88 497 ASP A CA 1
ATOM 4049 C C . ASP A 1 497 ? 13.569 -25.769 -19.832 1.00 87.88 497 ASP A C 1
ATOM 4051 O O . ASP A 1 497 ? 12.637 -26.536 -20.035 1.00 87.88 497 ASP A O 1
ATOM 4055 N N . VAL A 1 498 ? 14.223 -25.740 -18.660 1.00 90.19 498 VAL A N 1
ATOM 4056 C CA . VAL A 1 498 ? 13.917 -26.651 -17.536 1.00 90.19 498 VAL A CA 1
ATOM 4057 C C . VAL A 1 498 ? 12.468 -26.508 -17.056 1.00 90.19 498 VAL A C 1
ATOM 4059 O O . VAL A 1 498 ? 11.800 -27.518 -16.851 1.00 90.19 498 VAL A O 1
ATOM 4062 N N . LEU A 1 499 ? 11.952 -25.282 -16.904 1.00 92.19 499 LEU A N 1
ATOM 4063 C CA . LEU A 1 499 ? 10.558 -25.055 -16.496 1.00 92.19 499 LEU A CA 1
ATOM 4064 C C . LEU A 1 499 ? 9.563 -25.455 -17.593 1.00 92.19 499 LEU A C 1
ATOM 4066 O O . LEU A 1 499 ? 8.529 -26.049 -17.295 1.00 92.19 499 LEU A O 1
ATOM 4070 N N . ILE A 1 500 ? 9.876 -25.162 -18.859 1.00 90.94 500 ILE A N 1
ATOM 4071 C CA . ILE A 1 500 ? 9.031 -25.532 -20.005 1.00 90.94 500 ILE A CA 1
ATOM 4072 C C . ILE A 1 500 ? 8.982 -27.062 -20.164 1.00 90.94 500 ILE A C 1
ATOM 4074 O O . ILE A 1 500 ? 7.918 -27.633 -20.404 1.00 90.94 500 ILE A O 1
ATOM 4078 N N . GLU A 1 501 ? 10.113 -27.745 -19.987 1.00 90.44 501 GLU A N 1
ATOM 4079 C CA . GLU A 1 501 ? 10.197 -29.202 -20.066 1.00 90.44 501 GLU A CA 1
ATOM 4080 C C . GLU A 1 501 ? 9.574 -29.878 -18.837 1.00 90.44 501 GLU A C 1
ATOM 4082 O O . GLU A 1 501 ? 8.856 -30.859 -19.020 1.00 90.44 501 GLU A O 1
ATOM 4087 N N . ASN A 1 502 ? 9.731 -29.365 -17.608 1.00 91.31 502 ASN A N 1
ATOM 4088 C CA . ASN A 1 502 ? 9.035 -29.939 -16.445 1.00 91.31 502 ASN A CA 1
ATOM 4089 C C . ASN A 1 502 ? 7.506 -29.814 -16.585 1.00 91.31 502 ASN A C 1
ATOM 4091 O O . ASN A 1 502 ? 6.806 -30.808 -16.408 1.00 91.31 502 ASN A O 1
ATOM 4095 N N . LEU A 1 503 ? 6.995 -28.662 -17.039 1.00 90.81 503 LEU A N 1
ATOM 4096 C CA . LEU A 1 503 ? 5.568 -28.462 -17.320 1.00 90.81 503 LEU A CA 1
ATOM 4097 C C . LEU A 1 503 ? 5.037 -29.420 -18.407 1.00 90.81 503 LEU A C 1
ATOM 4099 O O . LEU A 1 503 ? 3.969 -30.012 -18.246 1.00 90.81 503 LEU A O 1
ATOM 4103 N N . SER A 1 504 ? 5.801 -29.625 -19.488 1.00 89.19 504 SER A N 1
ATOM 4104 C CA . SER A 1 504 ? 5.463 -30.593 -20.544 1.00 89.19 504 SER A CA 1
ATOM 4105 C C . SER A 1 504 ? 5.425 -32.036 -20.028 1.00 89.19 504 SER A C 1
ATOM 4107 O O . SER A 1 504 ? 4.519 -32.796 -20.376 1.00 89.19 504 SER A O 1
ATOM 4109 N N . ASN A 1 505 ? 6.378 -32.401 -19.164 1.00 88.56 505 ASN A N 1
ATOM 4110 C CA . ASN A 1 505 ? 6.413 -33.708 -18.515 1.00 88.56 505 ASN A CA 1
ATOM 4111 C C . ASN A 1 505 ? 5.211 -33.897 -17.580 1.00 88.56 505 ASN A C 1
ATOM 4113 O O . ASN A 1 505 ? 4.519 -34.898 -17.713 1.00 88.56 505 ASN A O 1
ATOM 4117 N N . ILE A 1 506 ? 4.894 -32.918 -16.722 1.00 87.94 506 ILE A N 1
ATOM 4118 C CA . ILE A 1 506 ? 3.720 -32.952 -15.833 1.00 87.94 506 ILE A CA 1
ATOM 4119 C C . ILE A 1 506 ? 2.437 -33.214 -16.631 1.00 87.94 506 ILE A C 1
ATOM 4121 O O . ILE A 1 506 ? 1.689 -34.130 -16.296 1.00 87.94 506 ILE A O 1
ATOM 4125 N N . GLN A 1 507 ? 2.186 -32.470 -17.713 1.00 85.06 507 GLN A N 1
ATOM 4126 C CA . GLN A 1 507 ? 0.989 -32.693 -18.533 1.00 85.06 507 GLN A CA 1
ATOM 4127 C C . GLN A 1 507 ? 0.957 -34.091 -19.172 1.00 85.06 507 GLN A C 1
ATOM 4129 O O . GLN A 1 507 ? -0.109 -34.700 -19.252 1.00 85.06 507 GLN A O 1
ATOM 4134 N N . GLN A 1 508 ? 2.100 -34.624 -19.615 1.00 85.94 508 GLN A N 1
ATOM 4135 C CA . GLN A 1 508 ? 2.181 -35.975 -20.175 1.00 85.94 508 GLN A CA 1
ATOM 4136 C C . GLN A 1 508 ? 1.971 -37.064 -19.114 1.00 85.94 508 GLN A C 1
ATOM 4138 O O . GLN A 1 508 ? 1.196 -37.995 -19.337 1.00 85.94 508 GLN A O 1
ATOM 4143 N N . ASP A 1 509 ? 2.639 -36.949 -17.972 1.00 84.81 509 ASP A N 1
ATOM 4144 C CA . ASP A 1 509 ? 2.617 -37.948 -16.910 1.00 84.81 509 ASP A CA 1
ATOM 4145 C C . ASP A 1 509 ? 1.225 -37.968 -16.236 1.00 84.81 509 ASP A C 1
ATOM 4147 O O . ASP A 1 509 ? 0.648 -39.041 -16.047 1.00 84.81 509 ASP A O 1
ATOM 4151 N N . MET A 1 510 ? 0.587 -36.805 -16.033 1.00 85.19 510 MET A N 1
ATOM 4152 C CA . MET A 1 510 ? -0.814 -36.724 -15.589 1.00 85.19 510 MET A CA 1
ATOM 4153 C C . MET A 1 510 ? -1.809 -37.267 -16.624 1.00 85.19 510 MET A C 1
ATOM 4155 O O . MET A 1 510 ? -2.754 -37.958 -16.243 1.00 85.19 510 MET A O 1
ATOM 4159 N N . TRP A 1 511 ? -1.608 -37.017 -17.924 1.00 82.69 511 TRP A N 1
ATOM 4160 C CA . TRP A 1 511 ? -2.452 -37.589 -18.984 1.00 82.69 511 TRP A CA 1
ATOM 4161 C C . TRP A 1 511 ? -2.403 -39.122 -18.993 1.00 82.69 511 TRP A C 1
ATOM 4163 O O . TRP A 1 511 ? -3.443 -39.778 -19.064 1.00 82.69 511 TRP A O 1
ATOM 4173 N N . ASN A 1 512 ? -1.205 -39.696 -18.858 1.00 83.62 512 ASN A N 1
ATOM 4174 C CA . ASN A 1 512 ? -1.009 -41.143 -18.793 1.00 83.62 512 ASN A CA 1
ATOM 4175 C C . ASN A 1 512 ? -1.662 -41.742 -17.533 1.00 83.62 512 ASN A C 1
ATOM 4177 O O . ASN A 1 512 ? -2.423 -42.706 -17.631 1.00 83.62 512 ASN A O 1
ATOM 4181 N N . ASN A 1 513 ? -1.423 -41.139 -16.363 1.00 81.31 513 ASN A N 1
ATOM 4182 C CA . ASN A 1 513 ? -1.925 -41.629 -15.075 1.00 81.31 513 ASN A CA 1
ATOM 4183 C C . ASN A 1 513 ? -3.457 -41.532 -14.937 1.00 81.31 513 ASN A C 1
ATOM 4185 O O . ASN A 1 513 ? -4.064 -42.355 -14.256 1.00 81.31 513 ASN A O 1
ATOM 4189 N N . THR A 1 514 ? -4.095 -40.561 -15.600 1.00 79.38 514 THR A N 1
ATOM 4190 C CA . THR A 1 514 ? -5.563 -40.366 -15.598 1.00 79.38 514 THR A CA 1
ATOM 4191 C C . THR A 1 514 ? -6.285 -41.039 -16.770 1.00 79.38 514 THR A C 1
ATOM 4193 O O . THR A 1 514 ? -7.487 -40.842 -16.941 1.00 79.38 514 THR A O 1
ATOM 4196 N N . GLN A 1 515 ? -5.576 -41.809 -17.608 1.00 78.31 515 GLN A N 1
ATOM 4197 C CA . GLN A 1 515 ? -6.118 -42.407 -18.841 1.00 78.31 515 GLN A CA 1
ATOM 4198 C C . GLN A 1 515 ? -6.771 -41.368 -19.785 1.00 78.31 515 GLN A C 1
ATOM 4200 O O . GLN A 1 515 ? -7.729 -41.665 -20.496 1.00 78.31 515 GLN A O 1
ATOM 4205 N N . GLY A 1 516 ? -6.249 -40.135 -19.790 1.00 71.81 516 GLY A N 1
ATOM 4206 C CA . GLY A 1 516 ? -6.755 -38.999 -20.568 1.00 71.81 516 GLY A CA 1
ATOM 4207 C C . GLY A 1 516 ? -7.840 -38.151 -19.889 1.00 71.81 516 GLY A C 1
ATOM 4208 O O . GLY A 1 516 ? -8.242 -37.134 -20.451 1.00 71.81 516 GLY A O 1
ATOM 4209 N N . ILE A 1 517 ? -8.301 -38.503 -18.683 1.00 74.62 517 ILE A N 1
ATOM 4210 C CA . ILE A 1 517 ? -9.320 -37.740 -17.937 1.00 74.62 517 ILE A CA 1
ATOM 4211 C C . ILE A 1 517 ? -8.636 -36.749 -16.978 1.00 74.62 517 ILE A C 1
ATOM 4213 O O . ILE A 1 517 ? -8.704 -36.867 -15.756 1.00 74.62 517 ILE A O 1
ATOM 4217 N N . VAL A 1 518 ? -7.942 -35.760 -17.546 1.00 78.06 518 VAL A N 1
ATOM 4218 C CA . VAL A 1 518 ? -7.205 -34.739 -16.782 1.00 78.06 518 VAL A CA 1
ATOM 4219 C C . VAL A 1 518 ? -8.144 -33.619 -16.322 1.00 78.06 518 VAL A C 1
ATOM 4221 O O . VAL A 1 518 ? -8.619 -32.831 -17.141 1.00 78.06 518 VAL A O 1
ATOM 4224 N N . MET A 1 519 ? -8.365 -33.503 -15.009 1.00 80.31 519 MET A N 1
ATOM 4225 C CA . MET A 1 519 ? -9.122 -32.398 -14.397 1.00 80.31 519 MET A CA 1
ATOM 4226 C C . MET A 1 519 ? -8.183 -31.344 -13.770 1.00 80.31 519 MET A C 1
ATOM 4228 O O . MET A 1 519 ? -7.080 -31.702 -13.344 1.00 80.31 519 MET A O 1
ATOM 4232 N N . PRO A 1 520 ? -8.566 -30.051 -13.684 1.00 79.06 520 PRO A N 1
ATOM 4233 C CA . PRO A 1 520 ? -7.682 -28.990 -13.175 1.00 79.06 520 PRO A CA 1
ATOM 4234 C C . PRO A 1 520 ? -7.235 -29.171 -11.714 1.00 79.06 520 PRO A C 1
ATOM 4236 O O . PRO A 1 520 ? -6.167 -28.693 -11.331 1.00 79.06 520 PRO A O 1
ATOM 4239 N N . ASP A 1 521 ? -8.040 -29.867 -10.913 1.00 83.38 521 ASP A N 1
ATOM 4240 C CA . ASP A 1 521 ? -7.823 -30.192 -9.501 1.00 83.38 521 ASP A CA 1
ATOM 4241 C C . ASP A 1 521 ? -6.990 -31.469 -9.273 1.00 83.38 521 ASP A C 1
ATOM 4243 O O . ASP A 1 521 ? -6.576 -31.728 -8.142 1.00 83.38 521 ASP A O 1
ATOM 4247 N N . THR A 1 522 ? -6.684 -32.240 -10.325 1.00 84.44 522 THR A N 1
ATOM 4248 C CA . THR A 1 522 ? -5.879 -33.470 -10.209 1.00 84.44 522 THR A CA 1
ATOM 4249 C C . THR A 1 522 ? -4.507 -33.165 -9.599 1.00 84.44 522 THR A C 1
ATOM 4251 O O . THR A 1 522 ? -3.810 -32.257 -10.058 1.00 84.44 522 THR A O 1
ATOM 4254 N N . LEU A 1 523 ? -4.103 -33.930 -8.580 1.00 82.56 523 LEU A N 1
ATOM 4255 C CA . LEU A 1 523 ? -2.854 -33.696 -7.854 1.00 82.56 523 LEU A CA 1
ATOM 4256 C C . LEU A 1 523 ? -1.623 -34.187 -8.629 1.00 82.56 523 LEU A C 1
ATOM 4258 O O . LEU A 1 523 ? -1.472 -35.378 -8.892 1.00 82.56 523 LEU A O 1
ATOM 4262 N N . VAL A 1 524 ? -0.713 -33.259 -8.907 1.00 81.75 524 VAL A N 1
ATOM 4263 C CA . VAL A 1 524 ? 0.669 -33.492 -9.333 1.00 81.75 524 VAL A CA 1
ATOM 4264 C C . VAL A 1 524 ? 1.513 -33.787 -8.092 1.00 81.75 524 VAL A C 1
ATOM 4266 O O . VAL A 1 524 ? 1.406 -33.097 -7.072 1.00 81.75 524 VAL A O 1
ATOM 4269 N N . ASP A 1 525 ? 2.313 -34.850 -8.161 1.00 75.75 525 ASP A N 1
ATOM 4270 C CA . ASP A 1 525 ? 3.152 -35.398 -7.082 1.00 75.75 525 ASP A CA 1
ATOM 4271 C C . ASP A 1 525 ? 2.408 -35.715 -5.765 1.00 75.75 525 ASP A C 1
ATOM 4273 O O . ASP A 1 525 ? 3.036 -35.963 -4.741 1.00 75.75 525 ASP A O 1
ATOM 4277 N N . GLY A 1 526 ? 1.070 -35.684 -5.760 1.00 74.38 526 GLY A N 1
ATOM 4278 C CA . GLY A 1 526 ? 0.251 -35.746 -4.544 1.00 74.38 526 GLY A CA 1
ATOM 4279 C C . GLY A 1 526 ? 0.209 -34.448 -3.719 1.00 74.38 526 GLY A C 1
ATOM 4280 O O . GLY A 1 526 ? -0.397 -34.447 -2.649 1.00 74.38 526 GLY A O 1
ATOM 4281 N N . HIS A 1 527 ? 0.813 -33.349 -4.194 1.00 77.94 527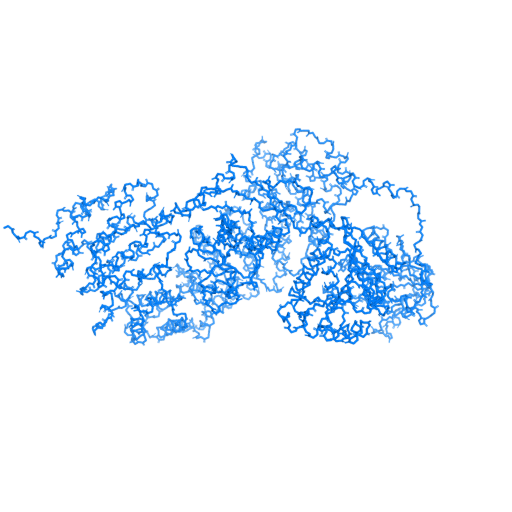 HIS A N 1
ATOM 4282 C CA . HIS A 1 527 ? 1.014 -32.121 -3.409 1.00 77.94 527 HIS A CA 1
ATOM 4283 C C . HIS A 1 527 ? 0.318 -30.872 -3.967 1.00 77.94 527 HIS A C 1
ATOM 4285 O O . HIS A 1 527 ? -0.260 -30.116 -3.190 1.00 77.94 527 HIS A O 1
ATOM 4291 N N . LEU A 1 528 ? 0.364 -30.635 -5.283 1.00 83.69 528 LEU A N 1
ATOM 4292 C CA . LEU A 1 528 ? -0.241 -29.455 -5.919 1.00 83.69 528 LEU A CA 1
ATOM 4293 C C . LEU A 1 528 ? -1.282 -29.874 -6.947 1.00 83.69 528 LEU A C 1
ATOM 4295 O O . LEU A 1 528 ? -1.070 -30.837 -7.671 1.00 83.69 528 LEU A O 1
ATOM 4299 N N . THR A 1 529 ? -2.372 -29.122 -7.087 1.00 87.44 529 THR A N 1
ATOM 4300 C CA . THR A 1 529 ? -3.269 -29.310 -8.241 1.00 87.44 529 THR A CA 1
ATOM 4301 C C . THR A 1 529 ? -2.554 -28.942 -9.545 1.00 87.44 529 THR A C 1
ATOM 4303 O O . THR A 1 529 ? -1.688 -28.059 -9.563 1.00 87.44 529 THR A O 1
ATOM 4306 N N . LEU A 1 530 ? -2.935 -29.571 -10.658 1.00 85.81 530 LEU A N 1
ATOM 4307 C CA . LEU A 1 530 ? -2.403 -29.239 -11.983 1.00 85.81 530 LEU A CA 1
ATOM 4308 C C . LEU A 1 530 ? -2.566 -27.742 -12.298 1.00 85.81 530 LEU A C 1
ATOM 4310 O O . LEU A 1 530 ? -1.618 -27.104 -12.752 1.00 85.81 530 LEU A O 1
ATOM 4314 N N . GLN A 1 531 ? -3.721 -27.157 -11.961 1.00 88.31 531 GLN A N 1
ATOM 4315 C CA . GLN A 1 531 ? -3.989 -25.726 -12.130 1.00 88.31 531 GLN A CA 1
ATOM 4316 C C . GLN A 1 531 ? -2.996 -24.839 -11.354 1.00 88.31 531 GLN A C 1
ATOM 4318 O O . GLN A 1 531 ? -2.522 -23.832 -11.887 1.00 88.31 531 GLN A O 1
ATOM 4323 N N . GLN A 1 532 ? -2.664 -25.197 -10.108 1.00 88.62 532 GLN A N 1
ATOM 4324 C CA . GLN A 1 532 ? -1.641 -24.491 -9.325 1.00 88.62 532 GLN A CA 1
ATOM 4325 C C . GLN A 1 532 ? -0.260 -24.646 -9.969 1.00 88.62 532 GLN A C 1
ATOM 4327 O O . GLN A 1 532 ? 0.435 -23.648 -10.148 1.00 88.62 532 GLN A O 1
ATOM 4332 N N . SER A 1 533 ? 0.104 -25.865 -10.382 1.00 89.75 533 SER A N 1
ATOM 4333 C CA . SER A 1 533 ? 1.398 -26.147 -11.009 1.00 89.75 533 SER A CA 1
ATOM 4334 C C . SER A 1 533 ? 1.616 -25.328 -12.289 1.00 89.75 533 SER A C 1
ATOM 4336 O O . SER A 1 533 ? 2.614 -24.604 -12.372 1.00 89.75 533 SER A O 1
ATOM 4338 N N . THR A 1 534 ? 0.671 -25.342 -13.243 1.00 90.12 534 THR A N 1
ATOM 4339 C CA . THR A 1 534 ? 0.757 -24.531 -14.475 1.00 90.12 534 THR A CA 1
ATOM 4340 C C . THR A 1 534 ? 0.915 -23.044 -14.149 1.00 90.12 534 THR A C 1
ATOM 4342 O O . THR A 1 534 ? 1.805 -22.378 -14.686 1.00 90.12 534 THR A O 1
ATOM 4345 N N . LYS A 1 535 ? 0.101 -22.514 -13.224 1.00 90.81 535 LYS A N 1
ATOM 4346 C CA . LYS A 1 535 ? 0.154 -21.101 -12.822 1.00 90.81 535 LYS A CA 1
ATOM 4347 C C . LYS A 1 535 ? 1.513 -20.725 -12.225 1.00 90.81 535 LYS A C 1
ATOM 4349 O O . LYS A 1 535 ? 2.090 -19.712 -12.613 1.00 90.81 535 LYS A O 1
ATOM 4354 N N . THR A 1 536 ? 2.048 -21.540 -11.320 1.00 90.25 536 THR A N 1
ATOM 4355 C CA . THR A 1 536 ? 3.332 -21.282 -10.658 1.00 90.25 536 THR A CA 1
ATOM 4356 C C . THR A 1 536 ? 4.520 -21.350 -11.623 1.00 90.25 536 THR A C 1
ATOM 4358 O O . THR A 1 536 ? 5.407 -20.499 -11.534 1.00 90.25 536 THR A O 1
ATOM 4361 N N . HIS A 1 537 ? 4.528 -22.288 -12.577 1.00 93.25 537 HIS A N 1
ATOM 4362 C CA . HIS A 1 537 ? 5.555 -22.341 -13.627 1.00 93.25 537 HIS A CA 1
ATOM 4363 C C . HIS A 1 537 ? 5.575 -21.050 -14.461 1.00 93.25 537 HIS A C 1
ATOM 4365 O O . HIS A 1 537 ? 6.640 -20.472 -14.688 1.00 93.25 537 HIS A O 1
ATOM 4371 N N . LEU A 1 538 ? 4.399 -20.562 -14.866 1.00 93.06 538 LEU A N 1
ATOM 4372 C CA . LEU A 1 538 ? 4.249 -19.333 -15.650 1.00 93.06 538 LEU A CA 1
ATOM 4373 C C . LEU A 1 538 ? 4.621 -18.070 -14.852 1.00 93.06 538 LEU A C 1
ATOM 4375 O O . LEU A 1 538 ? 5.327 -17.203 -15.370 1.00 93.06 538 LEU A O 1
ATOM 4379 N N . GLU A 1 539 ? 4.225 -17.982 -13.578 1.00 91.75 539 GLU A N 1
ATOM 4380 C CA . GLU A 1 539 ? 4.618 -16.886 -12.680 1.00 91.75 539 GLU A CA 1
ATOM 4381 C C . GLU A 1 539 ? 6.134 -16.813 -12.460 1.00 91.75 539 GLU A C 1
ATOM 4383 O O . GLU A 1 539 ? 6.701 -15.714 -12.448 1.00 91.75 539 GLU A O 1
ATOM 4388 N N . LEU A 1 540 ? 6.798 -17.962 -12.287 1.00 91.38 540 LEU A N 1
ATOM 4389 C CA . LEU A 1 540 ? 8.250 -18.021 -12.141 1.00 91.38 540 LEU A CA 1
ATOM 4390 C C . LEU A 1 540 ? 8.956 -17.667 -13.456 1.00 91.38 540 LEU A C 1
ATOM 4392 O O . LEU A 1 540 ? 9.932 -16.917 -13.434 1.00 91.38 540 LEU A O 1
ATOM 4396 N N . LEU A 1 541 ? 8.444 -18.132 -14.600 1.00 90.94 541 LEU A N 1
ATOM 4397 C CA . LEU A 1 541 ? 8.982 -17.778 -15.914 1.00 90.94 541 LEU A CA 1
ATOM 4398 C C . LEU A 1 541 ? 8.919 -16.258 -16.147 1.00 90.94 541 LEU A C 1
ATOM 4400 O O . LEU A 1 541 ? 9.947 -15.646 -16.440 1.00 90.94 541 LEU A O 1
ATOM 4404 N N . SER A 1 542 ? 7.767 -15.615 -15.918 1.00 88.75 542 SER A N 1
ATOM 4405 C CA . SER A 1 542 ? 7.646 -14.148 -15.999 1.00 88.75 542 SER A CA 1
ATOM 4406 C C . SER A 1 542 ? 8.567 -13.424 -15.013 1.00 88.75 542 SER A C 1
ATOM 4408 O O . SER A 1 542 ? 9.152 -12.399 -15.364 1.00 88.75 542 SER A O 1
ATOM 4410 N N . PHE A 1 543 ? 8.729 -13.940 -13.788 1.00 88.38 543 PHE A N 1
ATOM 4411 C CA . PHE A 1 543 ? 9.645 -13.363 -12.800 1.00 88.38 543 PHE A CA 1
ATOM 4412 C C . PHE A 1 543 ? 11.103 -13.419 -13.278 1.00 88.38 543 PHE A C 1
ATOM 4414 O O . PHE A 1 543 ? 11.800 -12.403 -13.227 1.00 88.38 543 PHE A O 1
ATOM 4421 N N . VAL A 1 544 ? 11.556 -14.571 -13.787 1.00 85.69 544 VAL A N 1
ATOM 4422 C CA . VAL A 1 544 ? 12.918 -14.774 -14.310 1.00 85.69 544 VAL A CA 1
ATOM 4423 C C . VAL A 1 544 ? 13.201 -13.861 -15.505 1.00 85.69 544 VAL A C 1
ATOM 4425 O O . VAL A 1 544 ? 14.273 -13.257 -15.553 1.00 85.69 544 VAL A O 1
ATOM 4428 N N . LEU A 1 545 ? 12.250 -13.699 -16.430 1.00 82.75 545 LEU A N 1
ATOM 4429 C CA . LEU A 1 545 ? 12.402 -12.814 -17.591 1.00 82.75 545 LEU A CA 1
ATOM 4430 C C . LEU A 1 545 ? 12.487 -11.340 -17.169 1.00 82.75 545 LEU A C 1
ATOM 4432 O O . LEU A 1 545 ? 13.488 -10.675 -17.457 1.00 82.75 545 LEU A O 1
ATOM 4436 N N . LYS A 1 546 ? 11.505 -10.857 -16.395 1.00 82.56 546 LYS A N 1
ATOM 4437 C CA . LYS A 1 546 ? 11.400 -9.444 -15.985 1.00 82.56 546 LYS A CA 1
ATOM 4438 C C . LYS A 1 546 ? 12.518 -9.016 -15.027 1.00 82.56 546 LYS A C 1
ATOM 4440 O O . LYS A 1 546 ? 13.017 -7.898 -15.126 1.00 82.56 546 LYS A O 1
ATOM 4445 N N . ARG A 1 547 ? 12.979 -9.894 -14.124 1.00 77.62 547 ARG A N 1
ATOM 4446 C CA . ARG A 1 547 ? 14.143 -9.626 -13.247 1.00 77.62 547 ARG A CA 1
ATOM 4447 C C . ARG A 1 547 ? 15.490 -9.883 -13.928 1.00 77.62 547 ARG A C 1
ATOM 4449 O O . ARG A 1 547 ? 16.486 -9.276 -13.537 1.00 77.62 547 ARG A O 1
ATOM 4456 N N . GLY A 1 548 ? 15.540 -10.767 -14.922 1.00 68.81 548 GLY A N 1
ATOM 4457 C CA . GLY A 1 548 ? 16.732 -11.022 -15.729 1.00 68.81 548 GLY A CA 1
ATOM 4458 C C . GLY A 1 548 ? 16.990 -9.957 -16.801 1.00 68.81 548 GLY A C 1
ATOM 4459 O O . GLY A 1 548 ? 18.138 -9.809 -17.220 1.00 68.81 548 GLY A O 1
ATOM 4460 N N . ASN A 1 549 ? 15.951 -9.217 -17.214 1.00 68.75 549 ASN A N 1
ATOM 4461 C CA . ASN A 1 549 ? 15.924 -8.378 -18.418 1.00 68.75 549 ASN A CA 1
ATOM 4462 C C . ASN A 1 549 ? 16.282 -9.211 -19.667 1.00 68.75 549 ASN A C 1
ATOM 4464 O O . ASN A 1 549 ? 17.261 -8.941 -20.369 1.00 68.75 549 ASN A O 1
ATOM 4468 N N . LEU A 1 550 ? 15.516 -10.283 -19.882 1.00 72.25 550 LEU A N 1
ATOM 4469 C CA . LEU A 1 550 ? 15.754 -11.303 -20.903 1.00 72.25 550 LEU A CA 1
ATOM 4470 C C . LEU A 1 550 ? 14.590 -11.356 -21.888 1.00 72.25 550 LEU A C 1
ATOM 4472 O O . LEU A 1 550 ? 13.441 -11.443 -21.467 1.00 72.25 550 LEU A O 1
ATOM 4476 N N . TYR A 1 551 ? 14.908 -11.403 -23.180 1.00 73.00 551 TYR A N 1
ATOM 4477 C CA . TYR A 1 551 ? 13.935 -11.739 -24.215 1.00 73.00 551 TYR A CA 1
ATOM 4478 C C . TYR A 1 551 ? 13.902 -13.249 -24.432 1.00 73.00 551 TYR A C 1
ATOM 4480 O O . TYR A 1 551 ? 14.954 -13.893 -24.500 1.00 73.00 551 TYR A O 1
ATOM 4488 N N . LEU A 1 552 ? 12.708 -13.815 -24.591 1.00 72.81 552 LEU A N 1
ATOM 4489 C CA . LEU A 1 552 ? 12.570 -15.212 -24.998 1.00 72.81 552 LEU A CA 1
ATOM 4490 C C . LEU A 1 552 ? 12.946 -15.416 -26.469 1.00 72.81 552 LEU A C 1
ATOM 4492 O O . LEU A 1 552 ? 12.569 -14.641 -27.348 1.00 72.81 552 LEU A O 1
ATOM 4496 N N . VAL A 1 553 ? 13.646 -16.519 -26.735 1.00 75.50 553 VAL A N 1
ATOM 4497 C CA . VAL A 1 553 ? 13.946 -16.990 -28.091 1.00 75.50 553 VAL A CA 1
ATOM 4498 C C . VAL A 1 553 ? 12.705 -17.672 -28.674 1.00 75.50 553 VAL A C 1
ATOM 4500 O O . VAL A 1 553 ? 12.061 -18.463 -27.981 1.00 75.50 553 VAL A O 1
ATOM 4503 N N . LEU A 1 554 ? 12.411 -17.425 -29.958 1.00 77.50 554 LEU A N 1
ATOM 4504 C CA . LEU A 1 554 ? 11.265 -17.988 -30.694 1.00 77.50 554 LEU A CA 1
ATOM 4505 C C . LEU A 1 554 ? 11.037 -19.485 -30.413 1.00 77.50 554 LEU A C 1
ATOM 4507 O O . LEU A 1 554 ? 9.929 -19.871 -30.071 1.00 77.50 554 LEU A O 1
ATOM 4511 N N . LYS A 1 555 ? 12.090 -20.313 -30.446 1.00 81.38 555 LYS A N 1
ATOM 4512 C CA . LYS A 1 555 ? 12.006 -21.764 -30.187 1.00 81.38 555 LYS A CA 1
ATOM 4513 C C . LYS A 1 555 ? 11.389 -22.119 -28.820 1.00 81.38 555 LYS A C 1
ATOM 4515 O O . LYS A 1 555 ? 10.667 -23.107 -28.713 1.00 81.38 555 LYS A O 1
ATOM 4520 N N . CYS A 1 556 ? 11.666 -21.338 -27.775 1.00 82.50 556 CYS A N 1
ATOM 4521 C CA . CYS A 1 556 ? 11.122 -21.562 -26.431 1.00 82.50 556 CYS A CA 1
ATOM 4522 C C . CYS A 1 556 ? 9.666 -21.077 -26.331 1.00 82.50 556 CYS A C 1
ATOM 4524 O O . CYS A 1 556 ? 8.844 -21.725 -25.688 1.00 82.50 556 CYS A O 1
ATOM 4526 N N . ILE A 1 557 ? 9.335 -19.981 -27.022 1.00 85.56 557 ILE A N 1
ATOM 4527 C CA . ILE A 1 557 ? 7.957 -19.495 -27.201 1.00 85.56 557 ILE A CA 1
ATOM 4528 C C . ILE A 1 557 ? 7.104 -20.521 -27.950 1.00 85.56 557 ILE A C 1
ATOM 4530 O O . ILE A 1 557 ? 5.994 -20.810 -27.519 1.00 85.56 557 ILE A O 1
ATOM 4534 N N . GLU A 1 558 ? 7.627 -21.108 -29.028 1.00 86.12 558 GLU A N 1
ATOM 4535 C CA . GLU A 1 558 ? 6.934 -22.142 -29.795 1.00 86.12 558 GLU A CA 1
ATOM 4536 C C . GLU A 1 558 ? 6.726 -23.417 -28.979 1.00 86.12 558 GLU A C 1
ATOM 4538 O O . GLU A 1 558 ? 5.600 -23.899 -28.941 1.00 86.12 558 GLU A O 1
ATOM 4543 N N . LYS A 1 559 ? 7.745 -23.906 -28.248 1.00 88.25 559 LYS A N 1
ATOM 4544 C CA . LYS A 1 559 ? 7.568 -24.997 -27.268 1.00 88.25 559 LYS A CA 1
ATOM 4545 C C . LYS A 1 559 ? 6.403 -24.697 -26.316 1.00 88.25 559 LYS A C 1
ATOM 4547 O O . LYS A 1 559 ? 5.511 -25.521 -26.165 1.00 88.25 559 LYS A O 1
ATOM 4552 N N . LEU A 1 560 ? 6.411 -23.530 -25.666 1.00 90.75 560 LEU A N 1
ATOM 4553 C CA . LEU A 1 560 ? 5.416 -23.169 -24.651 1.00 90.75 560 LEU A CA 1
ATOM 4554 C C . LEU A 1 560 ? 4.007 -22.998 -25.246 1.00 90.75 560 LEU A C 1
ATOM 4556 O O . LEU A 1 560 ? 3.026 -23.419 -24.634 1.00 90.75 560 LEU A O 1
ATOM 4560 N N . TRP A 1 561 ? 3.910 -22.442 -26.456 1.00 90.62 561 TRP A N 1
ATOM 4561 C CA . TRP A 1 561 ? 2.668 -22.367 -27.226 1.00 90.62 561 TRP A CA 1
ATOM 4562 C C . TRP A 1 561 ? 2.145 -23.765 -27.573 1.00 90.62 561 TRP A C 1
ATOM 4564 O O . TRP A 1 561 ? 0.962 -24.045 -27.380 1.00 90.62 561 TRP A O 1
ATOM 4574 N N . ASP A 1 562 ? 3.028 -24.657 -28.029 1.00 89.75 562 ASP A N 1
ATOM 4575 C CA . ASP A 1 562 ? 2.675 -26.030 -28.389 1.00 89.75 562 ASP A CA 1
ATOM 4576 C C . ASP A 1 562 ? 2.332 -26.914 -27.187 1.00 89.75 562 ASP A C 1
ATOM 4578 O O . ASP A 1 562 ? 1.568 -27.856 -27.352 1.00 89.75 562 ASP A O 1
ATOM 4582 N N . ILE A 1 563 ? 2.809 -26.588 -25.982 1.00 89.38 563 ILE A N 1
ATOM 4583 C CA . ILE A 1 563 ? 2.434 -27.252 -24.721 1.00 89.38 563 ILE A CA 1
ATOM 4584 C C . ILE A 1 563 ? 1.059 -26.779 -24.223 1.00 89.38 563 ILE A C 1
ATOM 4586 O O . ILE A 1 563 ? 0.221 -27.607 -23.863 1.00 89.38 563 ILE A O 1
ATOM 4590 N N . LEU A 1 564 ? 0.811 -25.463 -24.199 1.00 90.25 564 LEU A N 1
ATOM 4591 C CA . LEU A 1 564 ? -0.368 -24.885 -23.534 1.00 90.25 564 LEU A CA 1
ATOM 4592 C C . LEU A 1 564 ? -1.577 -24.651 -24.443 1.00 90.25 564 LEU A C 1
ATOM 4594 O O . LEU A 1 564 ? -2.702 -24.684 -23.951 1.00 90.25 564 LEU A O 1
ATOM 4598 N N . ILE A 1 565 ? -1.374 -24.377 -25.737 1.00 90.06 565 ILE A N 1
ATOM 4599 C CA . ILE A 1 565 ? -2.435 -23.879 -26.627 1.00 90.06 565 ILE A CA 1
ATOM 4600 C C . ILE A 1 565 ? -2.902 -24.948 -27.619 1.00 90.06 565 ILE A C 1
ATOM 4602 O O . ILE A 1 565 ? -4.072 -25.339 -27.606 1.00 90.06 565 ILE A O 1
ATOM 4606 N N . THR A 1 566 ? -1.997 -25.410 -28.484 1.00 85.81 566 THR A N 1
ATOM 4607 C CA . THR A 1 566 ? -2.284 -26.334 -29.601 1.00 85.81 566 THR A CA 1
ATOM 4608 C C . THR A 1 566 ? -2.219 -27.810 -29.209 1.00 85.81 566 THR A C 1
ATOM 4610 O O . THR A 1 566 ? -2.703 -28.650 -29.961 1.00 85.81 566 THR A O 1
ATOM 4613 N N . ASN A 1 567 ? -1.686 -28.135 -28.028 1.00 82.94 567 ASN A N 1
ATOM 4614 C CA . ASN A 1 567 ? -1.737 -29.473 -27.445 1.00 82.94 567 ASN A CA 1
ATOM 4615 C C . ASN A 1 567 ? -3.189 -29.949 -27.297 1.00 82.94 567 ASN A C 1
ATOM 4617 O O . ASN A 1 567 ? -3.983 -29.314 -26.601 1.00 82.94 567 ASN A O 1
ATOM 4621 N N . GLU A 1 568 ? -3.535 -31.097 -27.877 1.00 75.00 568 GLU A N 1
ATOM 4622 C CA . GLU A 1 568 ? -4.854 -31.722 -27.693 1.00 75.00 568 GLU A CA 1
ATOM 4623 C C . GLU A 1 568 ? -5.097 -32.125 -26.228 1.00 75.00 568 GLU A C 1
ATOM 4625 O O . GLU A 1 568 ? -6.235 -32.084 -25.764 1.00 75.00 568 GLU A O 1
ATOM 4630 N N . ARG A 1 569 ? -4.024 -32.423 -25.477 1.00 74.94 569 ARG A N 1
ATOM 4631 C CA . ARG A 1 569 ? -4.063 -32.805 -24.054 1.00 74.94 569 ARG A CA 1
ATOM 4632 C C . ARG A 1 569 ? -4.250 -31.621 -23.097 1.00 74.94 569 ARG A C 1
ATOM 4634 O O . ARG A 1 569 ? -4.540 -31.842 -21.925 1.00 74.94 569 ARG A O 1
ATOM 4641 N N . ALA A 1 570 ? -4.066 -30.380 -23.559 1.00 76.50 570 ALA A N 1
ATOM 4642 C CA . ALA A 1 570 ? -4.242 -29.201 -22.712 1.00 76.50 570 ALA A CA 1
ATOM 4643 C C . ALA A 1 570 ? -5.732 -28.960 -22.420 1.00 76.50 570 ALA A C 1
ATOM 4645 O O . ALA A 1 570 ? -6.577 -28.952 -23.324 1.00 76.50 570 ALA A O 1
ATOM 4646 N N . ASN A 1 571 ? -6.058 -28.734 -21.147 1.00 78.25 571 ASN A N 1
ATOM 4647 C CA . ASN A 1 571 ? -7.415 -28.394 -20.720 1.00 78.25 571 ASN A CA 1
ATOM 4648 C C . ASN A 1 571 ? -7.720 -26.896 -20.960 1.00 78.25 571 ASN A C 1
ATOM 4650 O O . ASN A 1 571 ? -6.867 -26.107 -21.373 1.00 78.25 571 ASN A O 1
ATOM 4654 N N . THR A 1 572 ? -8.962 -26.479 -20.714 1.00 81.00 572 THR A N 1
ATOM 4655 C CA . THR A 1 572 ? -9.396 -25.083 -20.913 1.00 81.00 572 THR A CA 1
ATOM 4656 C C . THR A 1 572 ? -8.714 -24.084 -19.975 1.00 81.00 572 THR A C 1
ATOM 4658 O O . THR A 1 572 ? -8.557 -22.925 -20.355 1.00 81.00 572 THR A O 1
ATOM 4661 N N . CYS A 1 573 ? -8.289 -24.505 -18.779 1.00 83.19 573 CYS A N 1
ATOM 4662 C CA . CYS A 1 573 ? -7.583 -23.647 -17.825 1.00 83.19 573 CYS A CA 1
ATOM 4663 C C . CYS A 1 573 ? -6.125 -23.411 -18.244 1.00 83.19 573 CYS A C 1
ATOM 4665 O O . CYS A 1 573 ? -5.666 -22.273 -18.190 1.00 83.19 573 CYS A O 1
ATOM 4667 N N . ASP A 1 574 ? -5.431 -24.444 -18.733 1.00 84.25 574 ASP A N 1
ATOM 4668 C CA . ASP A 1 574 ? -4.081 -24.314 -19.299 1.00 84.25 574 ASP A CA 1
ATOM 4669 C C . ASP A 1 574 ? -4.074 -23.366 -20.511 1.00 84.25 574 ASP A C 1
ATOM 4671 O O . ASP A 1 574 ? -3.195 -22.507 -20.613 1.00 84.25 574 ASP A O 1
ATOM 4675 N N . ARG A 1 575 ? -5.099 -23.444 -21.379 1.00 88.75 575 ARG A N 1
ATOM 4676 C CA . ARG A 1 575 ? -5.277 -22.502 -22.500 1.00 88.75 575 ARG A CA 1
ATOM 4677 C C . ARG A 1 575 ? -5.519 -21.067 -22.019 1.00 88.75 575 ARG A C 1
ATOM 4679 O O . ARG A 1 575 ? -4.816 -20.163 -22.461 1.00 88.75 575 ARG A O 1
ATOM 4686 N N . GLU A 1 576 ? -6.460 -20.838 -21.096 1.00 89.69 576 GLU A N 1
ATOM 4687 C CA . GLU A 1 576 ? -6.725 -19.504 -20.516 1.00 89.69 576 GLU A CA 1
ATOM 4688 C C . GLU A 1 576 ? -5.474 -18.888 -19.860 1.00 89.69 576 GLU A C 1
ATOM 4690 O O . GLU A 1 576 ? -5.162 -17.718 -20.107 1.00 89.69 576 GLU A O 1
ATOM 4695 N N . PHE A 1 577 ? -4.723 -19.671 -19.075 1.00 89.31 577 PHE A N 1
ATOM 4696 C CA . PHE A 1 577 ? -3.462 -19.225 -18.476 1.00 89.31 577 PHE A CA 1
ATOM 4697 C C . PHE A 1 577 ? -2.393 -18.934 -19.530 1.00 89.31 577 PHE A C 1
ATOM 4699 O O . PHE A 1 577 ? -1.766 -17.878 -19.462 1.00 89.31 577 PHE A O 1
ATOM 4706 N N . GLY A 1 578 ? -2.218 -19.812 -20.523 1.00 90.38 578 GLY A N 1
ATOM 4707 C CA . GLY A 1 578 ? -1.277 -19.609 -21.623 1.00 90.38 578 GLY A CA 1
ATOM 4708 C C . GLY A 1 578 ? -1.565 -18.324 -22.400 1.00 90.38 578 GLY A C 1
ATOM 4709 O O . GLY A 1 578 ? -0.669 -17.501 -22.575 1.00 90.38 578 GLY A O 1
ATOM 4710 N N . PHE A 1 579 ? -2.818 -18.088 -22.801 1.00 92.25 579 PHE A N 1
ATOM 4711 C CA . PHE A 1 579 ? -3.190 -16.857 -23.506 1.00 92.25 579 PHE A CA 1
ATOM 4712 C C . PHE A 1 579 ? -3.044 -15.599 -22.647 1.00 92.25 579 PHE A C 1
ATOM 4714 O O . PHE A 1 579 ? -2.608 -14.580 -23.180 1.00 92.25 579 PHE A O 1
ATOM 4721 N N . SER A 1 580 ? -3.370 -15.638 -21.345 1.00 91.12 580 SER A N 1
ATOM 4722 C CA . SER A 1 580 ? -3.082 -14.492 -20.468 1.00 91.12 580 SER A CA 1
ATOM 4723 C C . SER A 1 580 ? -1.582 -14.237 -20.413 1.00 91.12 580 SER A C 1
ATOM 4725 O O . SER A 1 580 ? -1.150 -13.124 -20.673 1.00 91.12 580 SER A O 1
ATOM 4727 N N . TRP A 1 581 ? -0.780 -15.276 -20.193 1.00 91.94 581 TRP A N 1
ATOM 4728 C CA . TRP A 1 581 ? 0.669 -15.159 -20.103 1.00 91.94 581 TRP A CA 1
ATOM 4729 C C . TRP A 1 581 ? 1.305 -14.598 -21.390 1.00 91.94 581 TRP A C 1
ATOM 4731 O O . TRP A 1 581 ? 2.150 -13.708 -21.313 1.00 91.94 581 TRP A O 1
ATOM 4741 N N . PHE A 1 582 ? 0.848 -15.020 -22.577 1.00 90.50 582 PHE A N 1
ATOM 4742 C CA . PHE A 1 582 ? 1.301 -14.444 -23.853 1.00 90.50 582 PHE A CA 1
ATOM 4743 C C . PHE A 1 582 ? 0.888 -12.970 -24.042 1.00 90.50 582 PHE A C 1
ATOM 4745 O O . PHE A 1 582 ? 1.579 -12.241 -24.746 1.00 90.50 582 PHE A O 1
ATOM 4752 N N . ILE A 1 583 ? -0.190 -12.498 -23.405 1.00 87.62 583 ILE A N 1
ATOM 4753 C CA . ILE A 1 583 ? -0.517 -11.062 -23.334 1.00 87.62 583 ILE A CA 1
ATOM 4754 C C . ILE A 1 583 ? 0.417 -10.362 -22.330 1.00 87.62 583 ILE A C 1
ATOM 4756 O O . ILE A 1 583 ? 1.091 -9.391 -22.672 1.00 87.62 583 ILE A O 1
ATOM 4760 N N . ASP A 1 584 ? 0.495 -10.888 -21.106 1.00 85.12 584 ASP A N 1
ATOM 4761 C CA . ASP A 1 584 ? 1.161 -10.285 -19.944 1.00 85.12 584 ASP A CA 1
ATOM 4762 C C . ASP A 1 584 ? 2.704 -10.230 -20.077 1.00 85.12 584 ASP A C 1
ATOM 4764 O O . ASP A 1 584 ? 3.373 -9.489 -19.345 1.00 85.12 584 ASP A O 1
ATOM 4768 N N . CYS A 1 585 ? 3.274 -10.989 -21.021 1.00 80.75 585 CYS A N 1
ATOM 4769 C CA . CYS A 1 585 ? 4.690 -10.991 -21.404 1.00 80.75 585 CYS A CA 1
ATOM 4770 C C . CYS A 1 585 ? 4.954 -10.505 -22.847 1.00 80.75 585 CYS A C 1
ATOM 4772 O O . CYS A 1 585 ? 6.057 -10.701 -23.354 1.00 80.75 585 CYS A O 1
ATOM 4774 N N . MET A 1 586 ? 4.006 -9.835 -23.521 1.00 80.06 586 MET A N 1
ATOM 4775 C CA . MET A 1 586 ? 4.214 -9.336 -24.895 1.00 80.06 586 MET A CA 1
ATOM 4776 C C . MET A 1 586 ? 5.440 -8.406 -25.017 1.00 80.06 586 MET A C 1
ATOM 4778 O O . MET A 1 586 ? 6.176 -8.486 -26.001 1.00 80.06 586 MET A O 1
ATOM 4782 N N . GLU A 1 587 ? 5.697 -7.555 -24.017 1.00 76.06 587 GLU A N 1
ATOM 4783 C CA . GLU A 1 587 ? 6.868 -6.660 -23.986 1.00 76.06 587 GLU A CA 1
ATOM 4784 C C . GLU A 1 587 ? 8.201 -7.399 -23.741 1.00 76.06 587 GLU A C 1
ATOM 4786 O O . GLU A 1 587 ? 9.251 -6.914 -24.159 1.00 76.06 587 GLU A O 1
ATOM 4791 N N . ASP A 1 588 ? 8.169 -8.601 -23.148 1.00 72.25 588 ASP A N 1
ATOM 4792 C CA . ASP A 1 588 ? 9.344 -9.459 -22.911 1.00 72.25 588 ASP A CA 1
ATOM 4793 C C . ASP A 1 588 ? 9.723 -10.311 -24.148 1.00 72.25 588 ASP A C 1
ATOM 4795 O O . ASP A 1 588 ? 10.609 -11.170 -24.096 1.00 72.25 588 ASP A O 1
ATOM 4799 N N . ILE A 1 589 ? 9.054 -10.099 -25.286 1.00 75.81 589 ILE A N 1
ATOM 4800 C CA . ILE A 1 589 ? 9.261 -10.824 -26.548 1.00 75.81 589 ILE A CA 1
ATOM 4801 C C . ILE A 1 589 ? 9.738 -9.832 -27.616 1.00 75.81 589 ILE A C 1
ATOM 4803 O O . ILE A 1 589 ? 9.146 -8.769 -27.783 1.00 75.81 589 ILE A O 1
ATOM 4807 N N . SER A 1 590 ? 10.788 -10.164 -28.377 1.00 75.00 590 SER A N 1
ATOM 4808 C CA . SER A 1 590 ? 11.311 -9.256 -29.413 1.00 75.00 590 SER A CA 1
ATOM 4809 C C . SER A 1 590 ? 10.314 -9.049 -30.564 1.00 75.00 590 SER A C 1
ATOM 4811 O O . SER A 1 590 ? 9.595 -9.972 -30.940 1.00 75.00 590 SER A O 1
ATOM 4813 N N . HIS A 1 591 ? 10.278 -7.856 -31.168 1.00 77.12 591 HIS A N 1
ATOM 4814 C CA . HIS A 1 591 ? 9.295 -7.499 -32.208 1.00 77.12 591 HIS A CA 1
ATOM 4815 C C . HIS A 1 591 ? 9.273 -8.449 -33.419 1.00 77.12 591 HIS A C 1
ATOM 4817 O O . HIS A 1 591 ? 8.203 -8.793 -33.916 1.00 77.12 591 HIS A O 1
ATOM 4823 N N . GLU A 1 592 ? 10.437 -8.932 -33.859 1.00 73.50 592 GLU A N 1
ATOM 4824 C CA . GLU A 1 592 ? 10.559 -9.958 -34.906 1.00 73.50 592 GLU A CA 1
ATOM 4825 C C . GLU A 1 592 ? 9.885 -11.279 -34.493 1.00 73.50 592 GLU A C 1
ATOM 4827 O O . GLU A 1 592 ? 9.170 -11.905 -35.279 1.00 73.50 592 GLU A O 1
ATOM 4832 N N . THR A 1 593 ? 10.035 -11.665 -33.224 1.00 78.00 593 THR A N 1
ATOM 4833 C CA . THR A 1 593 ? 9.394 -12.849 -32.640 1.00 78.00 593 THR A CA 1
ATOM 4834 C C . THR A 1 593 ? 7.886 -12.645 -32.463 1.00 78.00 593 THR A C 1
ATOM 4836 O O . THR A 1 593 ? 7.129 -13.568 -32.749 1.00 78.00 593 THR A O 1
ATOM 4839 N N . GLN A 1 594 ? 7.424 -11.445 -32.078 1.00 81.88 594 GLN A N 1
ATOM 4840 C CA . GLN A 1 594 ? 5.993 -11.093 -32.013 1.00 81.88 594 GLN A CA 1
ATOM 4841 C C . GLN A 1 594 ? 5.327 -11.239 -33.394 1.00 81.88 594 GLN A C 1
ATOM 4843 O O . GLN A 1 594 ? 4.323 -11.940 -33.529 1.00 81.88 594 GLN A O 1
ATOM 4848 N N . LEU A 1 595 ? 5.929 -10.637 -34.429 1.00 80.25 595 LEU A N 1
ATOM 4849 C CA . LEU A 1 595 ? 5.478 -10.736 -35.822 1.00 80.25 595 LEU A CA 1
ATOM 4850 C C . LEU A 1 595 ? 5.460 -12.191 -36.308 1.00 80.25 595 LEU A C 1
ATOM 4852 O O . LEU A 1 595 ? 4.495 -12.624 -36.937 1.00 80.25 595 LEU A O 1
ATOM 4856 N N . THR A 1 596 ? 6.509 -12.957 -36.005 1.00 82.50 596 THR A N 1
ATOM 4857 C CA . THR A 1 596 ? 6.621 -14.366 -36.410 1.00 82.50 596 THR A CA 1
ATOM 4858 C C . THR A 1 596 ? 5.562 -15.230 -35.726 1.00 82.50 596 THR A C 1
ATOM 4860 O O . THR A 1 596 ? 4.825 -15.937 -36.413 1.00 82.50 596 THR A O 1
ATOM 4863 N N . LEU A 1 597 ? 5.406 -15.110 -34.402 1.00 85.44 597 LEU A N 1
ATOM 4864 C CA . LEU A 1 597 ? 4.392 -15.820 -33.620 1.00 85.44 597 LEU A CA 1
ATOM 4865 C C . LEU A 1 597 ? 2.977 -15.519 -34.134 1.00 85.44 597 LEU A C 1
ATOM 4867 O O . LEU A 1 597 ? 2.186 -16.444 -34.332 1.00 85.44 597 LEU A O 1
ATOM 4871 N N . PHE A 1 598 ? 2.667 -14.251 -34.425 1.00 86.62 598 PHE A N 1
ATOM 4872 C CA . PHE A 1 598 ? 1.368 -13.880 -34.981 1.00 86.62 598 PHE A CA 1
ATOM 4873 C C . PHE A 1 598 ? 1.145 -14.470 -36.379 1.00 86.62 598 PHE A C 1
ATOM 4875 O O . PHE A 1 598 ? 0.145 -15.155 -36.599 1.00 86.62 598 PHE A O 1
ATOM 4882 N N . ASN A 1 599 ? 2.083 -14.274 -37.312 1.00 83.50 599 ASN A N 1
ATOM 4883 C CA . ASN A 1 599 ? 1.967 -14.725 -38.706 1.00 83.50 599 ASN A CA 1
ATOM 4884 C C . ASN A 1 599 ? 1.995 -16.263 -38.866 1.00 83.50 599 ASN A C 1
ATOM 4886 O O . ASN A 1 599 ? 1.503 -16.790 -39.869 1.00 83.50 599 ASN A O 1
ATOM 4890 N N . GLN A 1 600 ? 2.604 -16.996 -37.926 1.00 84.81 600 GLN A N 1
ATOM 4891 C CA . GLN A 1 600 ? 2.767 -18.452 -38.013 1.00 84.81 600 GLN A CA 1
ATOM 4892 C C . GLN A 1 600 ? 1.809 -19.238 -37.115 1.00 84.81 600 GLN A C 1
ATOM 4894 O O . GLN A 1 600 ? 1.339 -20.286 -37.556 1.00 84.81 600 GLN A O 1
ATOM 4899 N N . ARG A 1 601 ? 1.504 -18.758 -35.900 1.00 87.25 601 ARG A N 1
ATOM 4900 C CA . ARG A 1 601 ? 0.676 -19.481 -34.918 1.00 87.25 601 ARG A CA 1
ATOM 4901 C C . ARG A 1 601 ? -0.662 -18.784 -34.645 1.00 87.25 601 ARG A C 1
ATOM 4903 O O . ARG A 1 601 ? -1.701 -19.370 -34.929 1.00 87.25 601 ARG A O 1
ATOM 4910 N N . ILE A 1 602 ? -0.662 -17.540 -34.151 1.00 87.81 602 ILE A N 1
ATOM 4911 C CA . ILE A 1 602 ? -1.888 -16.878 -33.643 1.00 87.81 602 ILE A CA 1
ATOM 4912 C C . ILE A 1 602 ? -2.928 -16.669 -34.755 1.00 87.81 602 ILE A C 1
ATOM 4914 O O . ILE A 1 602 ? -4.085 -17.047 -34.600 1.00 87.81 602 ILE A O 1
ATOM 4918 N N . SER A 1 603 ? -2.513 -16.133 -35.908 1.00 84.94 603 SER A N 1
ATOM 4919 C CA . SER A 1 603 ? -3.401 -15.886 -37.061 1.00 84.94 603 SER A CA 1
ATOM 4920 C C . SER A 1 603 ? -3.911 -17.157 -37.757 1.00 84.94 603 SER A C 1
ATOM 4922 O O . SER A 1 603 ? -4.791 -17.073 -38.611 1.00 84.94 603 SER A O 1
ATOM 4924 N N . LYS A 1 604 ? -3.370 -18.330 -37.399 1.00 85.81 604 LYS A N 1
ATOM 4925 C CA . LYS A 1 604 ? -3.722 -19.649 -37.954 1.00 85.81 604 LYS A CA 1
ATOM 4926 C C . LYS A 1 604 ? -4.315 -20.595 -36.904 1.00 85.81 604 LYS A C 1
ATOM 4928 O O . LYS A 1 604 ? -4.473 -21.785 -37.170 1.00 85.81 604 LYS A O 1
ATOM 4933 N N . LEU A 1 605 ? -4.613 -20.086 -35.710 1.00 86.31 605 LEU A N 1
ATOM 4934 C CA . LEU A 1 605 ? -5.156 -20.870 -34.611 1.00 86.31 605 LEU A CA 1
ATOM 4935 C C . LEU A 1 605 ? -6.554 -21.402 -34.967 1.00 86.31 605 LEU A C 1
ATOM 4937 O O . LEU A 1 605 ? -7.416 -20.658 -35.430 1.00 86.31 605 LEU A O 1
ATOM 4941 N N . ASN A 1 606 ? -6.787 -22.692 -34.723 1.00 81.50 606 ASN A N 1
ATOM 4942 C CA . ASN A 1 606 ? -8.092 -23.312 -34.939 1.00 81.50 606 ASN A CA 1
ATOM 4943 C C . ASN A 1 606 ? -9.135 -22.717 -33.958 1.00 81.50 606 ASN A C 1
ATOM 4945 O O . ASN A 1 606 ? -8.884 -22.745 -32.749 1.00 81.50 606 ASN A O 1
ATOM 4949 N N . PRO A 1 607 ? -10.307 -22.238 -34.433 1.00 82.94 607 PRO A N 1
ATOM 4950 C CA . PRO A 1 607 ? -11.406 -21.749 -33.592 1.00 82.94 607 PRO A CA 1
ATOM 4951 C C . PRO A 1 607 ? -11.802 -22.651 -32.416 1.00 82.94 607 PRO A C 1
ATOM 4953 O O . PRO A 1 607 ? -12.255 -22.139 -31.397 1.00 82.94 607 PRO A O 1
ATOM 4956 N N . ILE A 1 608 ? -11.593 -23.970 -32.504 1.00 80.81 608 ILE A N 1
ATOM 4957 C CA . ILE A 1 608 ? -11.900 -24.911 -31.412 1.00 80.81 608 ILE A CA 1
ATOM 4958 C C . ILE A 1 608 ? -11.043 -24.704 -30.144 1.00 80.81 608 ILE A C 1
ATOM 4960 O O . ILE A 1 608 ? -11.430 -25.143 -29.064 1.00 80.81 608 ILE A O 1
ATOM 4964 N N . TYR A 1 609 ? -9.898 -24.019 -30.251 1.00 79.69 609 TYR A N 1
ATOM 4965 C CA . TYR A 1 609 ? -8.995 -23.729 -29.127 1.00 79.69 609 TYR A CA 1
ATOM 4966 C C . TYR A 1 609 ? -9.127 -22.293 -28.585 1.00 79.69 609 TYR A C 1
ATOM 4968 O O . TYR A 1 609 ? -8.385 -21.909 -27.680 1.00 79.69 609 TYR A O 1
ATOM 4976 N N . LEU A 1 610 ? -10.046 -21.483 -29.124 1.00 81.19 610 LEU A N 1
ATOM 4977 C CA . LEU A 1 610 ? -10.219 -20.075 -28.759 1.00 81.19 610 LEU A CA 1
ATOM 4978 C C . LEU A 1 610 ? -11.178 -19.893 -27.571 1.00 81.19 610 LEU A C 1
ATOM 4980 O O . LEU A 1 610 ? -12.391 -20.051 -27.679 1.00 81.19 610 LEU A O 1
ATOM 4984 N N . CYS A 1 611 ? -10.609 -19.496 -26.434 1.00 85.12 611 CYS A N 1
ATOM 4985 C CA . CYS A 1 611 ? -11.319 -19.055 -25.231 1.00 85.12 611 CYS A CA 1
ATOM 4986 C C . CYS A 1 611 ? -11.389 -17.505 -25.157 1.00 85.12 611 CYS A C 1
ATOM 4988 O O . CYS A 1 611 ? -10.806 -16.825 -26.012 1.00 85.12 611 CYS A O 1
ATOM 4990 N N . PRO A 1 612 ? -12.065 -16.900 -24.156 1.00 85.69 612 PRO A N 1
ATOM 4991 C CA . PRO A 1 612 ? -12.117 -15.443 -23.986 1.00 85.69 612 PRO A CA 1
ATOM 4992 C C . PRO A 1 612 ? -10.741 -14.756 -23.961 1.00 85.69 612 PRO A C 1
ATOM 4994 O O . PRO A 1 612 ? -10.552 -13.761 -24.668 1.00 85.69 612 PRO A O 1
ATOM 4997 N N . LYS A 1 613 ? -9.747 -15.302 -23.241 1.00 86.56 613 LYS A N 1
ATOM 4998 C CA . LYS A 1 613 ? -8.361 -14.795 -23.288 1.00 86.56 613 LYS A CA 1
ATOM 4999 C C . LYS A 1 613 ? -7.702 -14.994 -24.653 1.00 86.56 613 LYS A C 1
ATOM 5001 O O . LYS A 1 613 ? -6.944 -14.126 -25.076 1.00 86.56 613 LYS A O 1
ATOM 5006 N N . GLY A 1 614 ? -8.024 -16.069 -25.374 1.00 85.94 614 GLY A N 1
ATOM 5007 C CA . GLY A 1 614 ? -7.547 -16.302 -26.742 1.00 85.94 614 GLY A CA 1
ATOM 5008 C C . GLY A 1 614 ? -8.005 -15.221 -27.724 1.00 85.94 614 GLY A C 1
ATOM 5009 O O . GLY A 1 614 ? -7.192 -14.706 -28.490 1.00 85.94 614 GLY A O 1
ATOM 5010 N N . ASN A 1 615 ? -9.272 -14.800 -27.647 1.00 84.88 615 ASN A N 1
ATOM 5011 C CA . ASN A 1 615 ? -9.796 -13.686 -28.449 1.00 84.88 615 ASN A CA 1
ATOM 5012 C C . ASN A 1 615 ? -9.085 -12.358 -28.129 1.00 84.88 615 ASN A C 1
ATOM 5014 O O . ASN A 1 615 ? -8.736 -11.606 -29.042 1.00 84.88 615 ASN A O 1
ATOM 5018 N N . ALA A 1 616 ? -8.827 -12.077 -26.846 1.00 84.75 616 ALA A N 1
ATOM 5019 C CA . ALA A 1 616 ? -8.059 -10.899 -26.437 1.00 84.75 616 ALA A CA 1
ATOM 5020 C C . ALA A 1 616 ? -6.605 -10.953 -26.945 1.00 84.75 616 ALA A C 1
ATOM 5022 O O . ALA A 1 616 ? -6.096 -9.958 -27.461 1.00 84.75 616 ALA A O 1
ATOM 5023 N N . CYS A 1 617 ? -5.963 -12.123 -26.866 1.00 87.81 617 CYS A N 1
ATOM 5024 C CA . CYS A 1 617 ? -4.604 -12.358 -27.350 1.00 87.81 617 CYS A CA 1
ATOM 5025 C C . CYS A 1 617 ? -4.506 -12.134 -28.869 1.00 87.81 617 CYS A C 1
ATOM 5027 O O . CYS A 1 617 ? -3.659 -11.363 -29.320 1.00 87.81 617 CYS A O 1
ATOM 5029 N N . PHE A 1 618 ? -5.425 -12.719 -29.650 1.00 86.62 618 PHE A N 1
ATOM 5030 C CA . PHE A 1 618 ? -5.507 -12.513 -31.099 1.00 86.62 618 PHE A CA 1
ATOM 5031 C C . PHE A 1 618 ? -5.623 -11.028 -31.450 1.00 86.62 618 PHE A C 1
ATOM 5033 O O . PHE A 1 618 ? -4.869 -10.535 -32.290 1.00 86.62 618 PHE A O 1
ATOM 5040 N N . LYS A 1 619 ? -6.541 -10.306 -30.790 1.00 83.94 619 LYS A N 1
ATOM 5041 C CA . LYS A 1 619 ? -6.767 -8.881 -31.047 1.00 83.94 619 LYS A CA 1
ATOM 5042 C C . LYS A 1 619 ? -5.502 -8.057 -30.778 1.00 83.94 619 LYS A C 1
ATOM 5044 O O . LYS A 1 619 ? -5.045 -7.358 -31.678 1.00 83.94 619 LYS A O 1
ATOM 5049 N N . LEU A 1 620 ? -4.917 -8.186 -29.586 1.00 85.12 620 LEU A N 1
ATOM 5050 C CA . LEU A 1 620 ? -3.760 -7.386 -29.170 1.00 85.12 620 LEU A CA 1
ATOM 5051 C C . LEU A 1 620 ? -2.523 -7.661 -30.039 1.00 85.12 620 LEU A C 1
ATOM 5053 O O . LEU A 1 620 ? -1.860 -6.719 -30.470 1.00 85.12 620 LEU A O 1
ATOM 5057 N N . TYR A 1 621 ? -2.237 -8.927 -30.368 1.00 85.06 621 TYR A N 1
ATOM 5058 C CA . TYR A 1 621 ? -1.147 -9.242 -31.299 1.00 85.06 621 TYR A CA 1
ATOM 5059 C C . TYR A 1 621 ? -1.432 -8.745 -32.722 1.00 85.06 621 TYR A C 1
ATOM 5061 O O . TYR A 1 621 ? -0.499 -8.306 -33.392 1.00 85.06 621 TYR A O 1
ATOM 5069 N N . SER A 1 622 ? -2.687 -8.760 -33.188 1.00 81.06 622 SER A N 1
ATOM 5070 C CA . SER A 1 622 ? -3.041 -8.216 -34.506 1.00 81.06 622 SER A CA 1
ATOM 5071 C C . SER A 1 622 ? -2.872 -6.698 -34.572 1.00 81.06 622 SER A C 1
ATOM 5073 O O . SER A 1 622 ? -2.367 -6.194 -35.572 1.00 81.06 622 SER A O 1
ATOM 5075 N N . GLU A 1 623 ? -3.280 -5.971 -33.529 1.00 80.25 623 GLU A N 1
ATOM 5076 C CA . GLU A 1 623 ? -3.097 -4.518 -33.426 1.00 80.25 623 GLU A CA 1
ATOM 5077 C C . GLU A 1 623 ? -1.595 -4.184 -33.401 1.00 80.25 623 GLU A C 1
ATOM 5079 O O . GLU A 1 623 ? -1.112 -3.441 -34.260 1.00 80.25 623 GLU A O 1
ATOM 5084 N N . ARG A 1 624 ? -0.820 -4.855 -32.537 1.00 75.75 624 ARG A N 1
ATOM 5085 C CA . ARG A 1 624 ? 0.634 -4.665 -32.422 1.00 75.75 624 ARG A CA 1
ATOM 5086 C C . ARG A 1 624 ? 1.412 -5.023 -33.692 1.00 75.75 624 ARG A C 1
ATOM 5088 O O . ARG A 1 624 ? 2.385 -4.354 -34.035 1.00 75.75 624 ARG A O 1
ATOM 5095 N N . CYS A 1 625 ? 0.998 -6.061 -34.418 1.00 73.50 625 CYS A N 1
ATOM 5096 C CA . CYS A 1 625 ? 1.649 -6.442 -35.673 1.00 73.50 625 CYS A CA 1
ATOM 5097 C C . CYS A 1 625 ? 1.393 -5.448 -36.811 1.00 73.50 625 CYS A C 1
ATOM 5099 O O . CYS A 1 625 ? 2.212 -5.387 -37.727 1.00 73.50 625 CYS A O 1
ATOM 5101 N N . ASN A 1 626 ? 0.310 -4.667 -36.767 1.00 70.75 626 ASN A N 1
ATOM 5102 C CA . ASN A 1 626 ? 0.074 -3.603 -37.742 1.00 70.75 626 ASN A CA 1
ATOM 5103 C C . ASN A 1 626 ? 1.002 -2.407 -37.472 1.00 70.75 626 ASN A C 1
ATOM 5105 O O . ASN A 1 626 ? 1.747 -2.021 -38.368 1.00 70.75 626 ASN A O 1
ATOM 5109 N N . GLU A 1 627 ? 1.084 -1.934 -36.220 1.00 67.50 627 GLU A N 1
ATOM 5110 C CA . GLU A 1 627 ? 2.028 -0.875 -35.806 1.00 67.50 627 GLU A CA 1
ATOM 5111 C C . GLU A 1 627 ? 3.480 -1.185 -36.220 1.00 67.50 627 GLU A C 1
ATOM 5113 O O . GLU A 1 627 ? 4.209 -0.326 -36.719 1.00 67.50 627 GLU A O 1
ATOM 5118 N N . LEU A 1 628 ? 3.904 -2.441 -36.037 1.00 60.44 628 LEU A N 1
ATOM 5119 C CA . LEU A 1 628 ? 5.245 -2.895 -36.402 1.00 60.44 628 LEU A CA 1
ATOM 5120 C C . LEU A 1 628 ? 5.454 -3.004 -37.921 1.00 60.44 628 LEU A C 1
ATOM 5122 O O . LEU A 1 628 ? 6.573 -2.799 -38.385 1.00 60.44 628 LEU A O 1
ATOM 5126 N N . ARG A 1 629 ? 4.412 -3.299 -38.710 1.00 54.16 629 ARG A N 1
ATOM 5127 C CA . ARG A 1 629 ? 4.500 -3.302 -40.183 1.00 54.16 629 ARG A CA 1
ATOM 5128 C C . ARG A 1 629 ? 4.641 -1.888 -40.736 1.00 54.16 629 ARG A C 1
ATOM 5130 O O . ARG A 1 629 ? 5.460 -1.689 -41.631 1.00 54.16 629 ARG A O 1
ATOM 5137 N N . ASP A 1 630 ? 3.933 -0.917 -40.167 1.00 50.22 630 ASP A N 1
ATOM 5138 C CA . ASP A 1 630 ? 4.028 0.488 -40.578 1.00 50.22 630 ASP A CA 1
ATOM 5139 C C . ASP A 1 630 ? 5.437 1.057 -40.302 1.00 50.22 630 ASP A C 1
ATOM 5141 O O . ASP A 1 630 ? 6.027 1.714 -41.162 1.00 50.22 630 ASP A O 1
ATOM 5145 N N . LEU A 1 631 ? 6.048 0.695 -39.164 1.00 47.91 631 LEU A N 1
ATOM 5146 C CA . LEU A 1 631 ? 7.452 1.011 -38.844 1.00 47.91 631 LEU A CA 1
ATOM 5147 C C . LEU A 1 631 ? 8.477 0.325 -39.776 1.00 47.91 631 LEU A C 1
ATOM 5149 O O . LEU A 1 631 ? 9.552 0.874 -40.036 1.00 47.91 631 LEU A O 1
ATOM 5153 N N . VAL A 1 632 ? 8.174 -0.874 -40.285 1.00 41.56 632 VAL A N 1
ATOM 5154 C CA . VAL A 1 632 ? 9.043 -1.600 -41.233 1.00 41.56 632 VAL A CA 1
ATOM 5155 C C . VAL A 1 632 ? 8.929 -1.036 -42.654 1.00 41.56 632 VAL A C 1
ATOM 5157 O O . VAL A 1 632 ? 9.931 -0.958 -43.367 1.00 41.56 632 VAL A O 1
ATOM 5160 N N . LEU A 1 633 ? 7.744 -0.576 -43.063 1.00 38.38 633 LEU A N 1
ATOM 5161 C CA . LEU A 1 633 ? 7.551 0.081 -44.358 1.00 38.38 633 LEU A CA 1
ATOM 5162 C C . LEU A 1 633 ? 8.379 1.374 -44.459 1.00 38.38 633 LEU A C 1
ATOM 5164 O O . LEU A 1 633 ? 9.123 1.528 -45.429 1.00 38.38 633 LEU A O 1
ATOM 5168 N N . ASP A 1 634 ? 8.355 2.229 -43.431 1.00 38.75 634 ASP A N 1
ATOM 5169 C CA . ASP A 1 634 ? 9.089 3.513 -43.406 1.00 38.75 634 ASP A CA 1
ATOM 5170 C C . ASP A 1 634 ? 10.626 3.359 -43.274 1.00 38.75 634 ASP A C 1
ATOM 5172 O O . ASP A 1 634 ? 11.393 4.274 -43.582 1.00 38.75 634 ASP A O 1
ATOM 5176 N N . SER A 1 635 ? 11.113 2.181 -42.861 1.00 40.12 635 SER A N 1
ATOM 5177 C CA . SER A 1 635 ? 12.553 1.877 -42.760 1.00 40.12 635 SER A CA 1
ATOM 5178 C C . SER A 1 635 ? 13.133 1.147 -43.981 1.00 40.12 635 SER A C 1
ATOM 5180 O O . SER A 1 635 ? 14.350 1.159 -44.180 1.00 40.12 635 SER A O 1
ATOM 5182 N N . SER A 1 636 ? 12.292 0.585 -44.855 1.00 31.67 636 SER A N 1
ATOM 5183 C CA . SER A 1 636 ? 12.721 -0.215 -46.016 1.00 31.67 636 SER A CA 1
ATOM 5184 C C . SER A 1 636 ? 13.395 0.569 -47.162 1.00 31.67 636 SER A C 1
ATOM 5186 O O . SER A 1 636 ? 13.954 -0.040 -48.073 1.00 31.67 636 SER A O 1
ATOM 5188 N N . THR A 1 637 ? 13.400 1.910 -47.121 1.00 33.12 637 THR A N 1
ATOM 5189 C CA . THR A 1 637 ? 13.884 2.776 -48.219 1.00 33.12 637 THR A CA 1
ATOM 5190 C C . THR A 1 637 ? 15.080 3.677 -47.875 1.00 33.12 637 THR A C 1
ATOM 5192 O O . THR A 1 637 ? 15.362 4.617 -48.620 1.00 33.12 637 THR A O 1
ATOM 5195 N N . LYS A 1 638 ? 15.817 3.430 -46.778 1.00 32.03 638 LYS A N 1
ATOM 5196 C CA . LYS A 1 638 ? 17.047 4.188 -46.449 1.00 32.03 638 LYS A CA 1
ATOM 5197 C C . LYS A 1 638 ? 18.271 3.295 -46.257 1.00 32.03 638 LYS A C 1
ATOM 5199 O O . LYS A 1 638 ? 18.508 2.730 -45.195 1.00 32.03 638 LYS A O 1
ATOM 5204 N N . SER A 1 639 ? 19.099 3.252 -47.299 1.00 30.12 639 SER A N 1
ATOM 5205 C CA . SER A 1 639 ? 20.465 2.729 -47.253 1.00 30.12 639 SER A CA 1
ATOM 5206 C C . SER A 1 639 ? 21.337 3.475 -46.236 1.00 30.12 639 SER A C 1
ATOM 5208 O O . SER A 1 639 ? 21.234 4.697 -46.125 1.00 30.12 639 SER A O 1
ATOM 5210 N N . LEU A 1 640 ? 22.256 2.740 -45.601 1.00 40.88 640 LEU A N 1
ATOM 5211 C CA . LEU A 1 640 ? 23.374 3.210 -44.768 1.00 40.88 640 LEU A CA 1
ATOM 5212 C C . LEU A 1 640 ? 23.851 4.643 -45.095 1.00 40.88 640 LEU A C 1
ATOM 5214 O O . LEU A 1 640 ? 24.449 4.886 -46.143 1.00 40.88 640 LEU A O 1
ATOM 5218 N N . GLN A 1 641 ? 23.642 5.574 -44.162 1.00 34.06 641 GLN A N 1
ATOM 5219 C CA . GLN A 1 641 ? 24.161 6.946 -44.201 1.00 34.06 641 GLN A CA 1
ATOM 5220 C C . GLN A 1 641 ? 24.803 7.273 -42.839 1.00 34.06 641 GLN A C 1
ATOM 5222 O O . GLN A 1 641 ? 24.189 6.995 -41.807 1.00 34.06 641 GLN A O 1
ATOM 5227 N N . PRO A 1 642 ? 26.018 7.853 -42.793 1.00 36.12 642 PRO A N 1
ATOM 5228 C CA . PRO A 1 642 ? 26.615 8.310 -41.545 1.00 36.12 642 PRO A CA 1
ATOM 5229 C C . PRO A 1 642 ? 25.866 9.540 -41.026 1.00 36.12 642 PRO A C 1
ATOM 5231 O O . PRO A 1 642 ? 25.512 10.438 -41.788 1.00 36.12 642 PRO A O 1
ATOM 5234 N N . ILE A 1 643 ? 25.652 9.599 -39.716 1.00 42.44 643 ILE A N 1
ATOM 5235 C CA . ILE A 1 643 ? 24.842 10.646 -39.096 1.00 42.44 643 ILE A CA 1
ATOM 5236 C C . ILE A 1 643 ? 25.745 11.834 -38.745 1.00 42.44 643 ILE A C 1
ATOM 5238 O O . ILE A 1 643 ? 26.710 11.683 -38.001 1.00 42.44 643 ILE A O 1
ATOM 5242 N N . ILE A 1 644 ? 25.470 13.009 -39.313 1.00 44.34 644 ILE A N 1
ATOM 5243 C CA . ILE A 1 644 ? 26.361 14.176 -39.232 1.00 44.34 644 ILE A CA 1
ATOM 5244 C C . ILE A 1 644 ? 25.758 15.232 -38.305 1.00 44.34 644 ILE A C 1
ATOM 5246 O O . ILE A 1 644 ? 24.821 15.927 -38.684 1.00 44.34 644 ILE A O 1
ATOM 5250 N N . SER A 1 645 ? 26.351 15.401 -37.121 1.00 43.09 645 SER A N 1
ATOM 5251 C CA . SER A 1 645 ? 26.142 16.593 -36.289 1.00 43.09 645 SER A CA 1
ATOM 5252 C C . SER A 1 645 ? 26.814 17.787 -36.975 1.00 43.09 645 SER A C 1
ATOM 5254 O O . SER A 1 645 ? 28.027 17.755 -37.169 1.00 43.09 645 SER A O 1
ATOM 5256 N N . ARG A 1 646 ? 26.053 18.808 -37.389 1.00 41.34 646 ARG A N 1
ATOM 5257 C CA . ARG A 1 646 ? 26.574 19.920 -38.215 1.00 41.34 646 ARG A CA 1
ATOM 5258 C C . ARG A 1 646 ? 27.080 21.129 -37.425 1.00 41.34 646 ARG A C 1
ATOM 5260 O O . ARG A 1 646 ? 27.954 21.832 -37.918 1.00 41.34 646 ARG A O 1
ATOM 5267 N N . ASP A 1 647 ? 26.587 21.338 -36.206 1.00 46.84 647 ASP A N 1
ATOM 5268 C CA . ASP A 1 647 ? 26.870 22.547 -35.406 1.00 46.84 647 ASP A CA 1
ATOM 5269 C C . ASP A 1 647 ? 28.193 22.497 -34.618 1.00 46.84 647 ASP A C 1
ATOM 5271 O O . ASP A 1 647 ? 28.565 23.445 -33.927 1.00 46.84 647 ASP A O 1
ATOM 5275 N N . LEU A 1 648 ? 28.919 21.382 -34.712 1.00 49.78 648 LEU A N 1
ATOM 5276 C CA . LEU A 1 648 ? 30.248 21.180 -34.141 1.00 49.78 648 LEU A CA 1
ATOM 5277 C C . LEU A 1 648 ? 31.148 20.616 -35.246 1.00 49.78 648 LEU A C 1
ATOM 5279 O O . LEU A 1 648 ? 30.714 19.753 -36.005 1.00 49.78 648 LEU A O 1
ATOM 5283 N N . ASN A 1 649 ? 32.420 21.026 -35.303 1.00 55.00 649 ASN A N 1
ATOM 5284 C CA . ASN A 1 649 ? 33.425 20.456 -36.221 1.00 55.00 649 ASN A CA 1
ATOM 5285 C C . ASN A 1 649 ? 33.891 19.055 -35.750 1.00 55.00 649 ASN A C 1
ATOM 5287 O O . ASN A 1 649 ? 35.082 18.795 -35.581 1.00 55.00 649 ASN A O 1
ATOM 5291 N N . ALA A 1 650 ? 32.931 18.174 -35.466 1.00 63.88 650 ALA A N 1
ATOM 5292 C CA . ALA A 1 650 ? 33.081 16.932 -34.722 1.00 63.88 650 ALA A CA 1
ATOM 5293 C C . ALA A 1 650 ? 32.017 15.915 -35.169 1.00 63.88 650 ALA A C 1
ATOM 5295 O O . ALA A 1 650 ? 30.820 16.114 -34.960 1.00 63.88 650 ALA A O 1
ATOM 5296 N N . LEU A 1 651 ? 32.447 14.812 -35.784 1.00 72.06 651 LEU A N 1
ATOM 5297 C CA . LEU A 1 651 ? 31.546 13.818 -36.368 1.00 72.06 651 LEU A CA 1
ATOM 5298 C C . LEU A 1 651 ? 31.323 12.630 -35.420 1.00 72.06 651 LEU A C 1
ATOM 5300 O O . LEU A 1 651 ? 32.225 11.814 -35.237 1.00 72.06 651 LEU A O 1
ATOM 5304 N N . VAL A 1 652 ? 30.118 12.508 -34.855 1.00 78.50 652 VAL A N 1
ATOM 5305 C CA . VAL A 1 652 ? 29.712 11.360 -34.021 1.00 78.50 652 VAL A CA 1
ATOM 5306 C C . VAL A 1 652 ? 29.130 10.252 -34.900 1.00 78.50 652 VAL A C 1
ATOM 5308 O O . VAL A 1 652 ? 28.153 10.472 -35.609 1.00 78.50 652 VAL A O 1
ATOM 5311 N N . ARG A 1 653 ? 29.706 9.049 -34.844 1.00 79.56 653 ARG A N 1
ATOM 5312 C CA . ARG A 1 653 ? 29.278 7.867 -35.606 1.00 79.56 653 ARG A CA 1
ATOM 5313 C C . ARG A 1 653 ? 28.846 6.738 -34.679 1.00 79.56 653 ARG A C 1
ATOM 5315 O O . ARG A 1 653 ? 29.375 6.585 -33.582 1.00 79.56 653 ARG A O 1
ATOM 5322 N N . ILE A 1 654 ? 27.942 5.900 -35.171 1.00 81.62 654 ILE A N 1
ATOM 5323 C CA . ILE A 1 654 ? 27.562 4.630 -34.555 1.00 81.62 654 ILE A CA 1
ATOM 5324 C C . ILE A 1 654 ? 27.423 3.565 -35.643 1.00 81.62 654 ILE A C 1
ATOM 5326 O O . ILE A 1 654 ? 26.776 3.805 -36.661 1.00 81.62 654 ILE A O 1
ATOM 5330 N N . TYR A 1 655 ? 28.033 2.396 -35.441 1.00 79.00 655 TYR A N 1
ATOM 5331 C CA . TYR A 1 655 ? 27.892 1.254 -36.346 1.00 79.00 655 TYR A CA 1
ATOM 5332 C C . TYR A 1 655 ? 28.177 -0.080 -35.640 1.00 79.00 655 TYR A C 1
ATOM 5334 O O . TYR A 1 655 ? 28.714 -0.118 -34.529 1.00 79.00 655 TYR A O 1
ATOM 5342 N N . GLN A 1 656 ? 27.793 -1.178 -36.293 1.00 75.06 656 GLN A N 1
ATOM 5343 C CA . GLN A 1 656 ? 28.111 -2.533 -35.852 1.00 75.06 656 GLN A CA 1
ATOM 5344 C C . GLN A 1 656 ? 29.437 -3.007 -36.473 1.00 75.06 656 GLN A C 1
ATOM 5346 O O . GLN A 1 656 ? 29.579 -3.004 -37.693 1.00 75.06 656 GLN A O 1
ATOM 5351 N N . GLY A 1 657 ? 30.407 -3.410 -35.648 1.00 77.94 657 GLY A N 1
ATOM 5352 C CA . GLY A 1 657 ? 31.759 -3.782 -36.077 1.00 77.94 657 GLY A CA 1
ATOM 5353 C C . GLY A 1 657 ? 32.680 -4.220 -34.930 1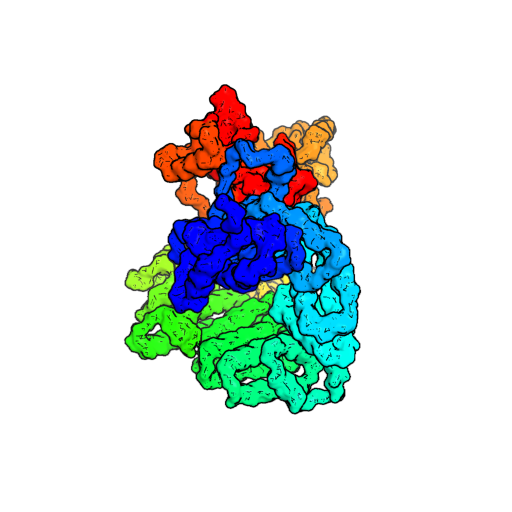.00 77.94 657 GLY A C 1
ATOM 5354 O O . GLY A 1 657 ? 32.239 -4.414 -33.796 1.00 77.94 657 GLY A O 1
ATOM 5355 N N . ASP A 1 658 ? 33.969 -4.381 -35.234 1.00 79.19 658 ASP A N 1
ATOM 5356 C CA . ASP A 1 658 ? 35.023 -4.726 -34.271 1.00 79.19 658 ASP A CA 1
ATOM 5357 C C . ASP A 1 658 ? 35.931 -3.511 -34.020 1.00 79.19 658 ASP A C 1
ATOM 5359 O O . ASP A 1 658 ? 36.444 -2.903 -34.960 1.00 79.19 658 ASP A O 1
ATOM 5363 N N . LEU A 1 659 ? 36.157 -3.167 -32.746 1.00 82.75 659 LEU A N 1
ATOM 5364 C CA . LEU A 1 659 ? 37.020 -2.051 -32.342 1.00 82.75 659 LEU A CA 1
ATOM 5365 C C . LEU A 1 659 ? 38.482 -2.251 -32.786 1.00 82.75 659 LEU A C 1
ATOM 5367 O O . LEU A 1 659 ? 39.208 -1.279 -32.963 1.00 82.75 659 LEU A O 1
ATOM 5371 N N . THR A 1 660 ? 38.932 -3.491 -32.978 1.00 79.19 660 THR A N 1
ATOM 5372 C CA . THR A 1 660 ? 40.306 -3.785 -33.420 1.00 79.19 660 THR A CA 1
ATOM 5373 C C . THR A 1 660 ? 40.547 -3.485 -34.905 1.00 79.19 660 THR A C 1
ATOM 5375 O O . THR A 1 660 ? 41.701 -3.364 -35.312 1.00 79.19 660 THR A O 1
ATOM 5378 N N . ALA A 1 661 ? 39.480 -3.287 -35.690 1.00 79.69 661 ALA A N 1
ATOM 5379 C CA . ALA A 1 661 ? 39.522 -2.883 -37.100 1.00 79.69 661 ALA A CA 1
ATOM 5380 C C . ALA A 1 661 ? 39.212 -1.382 -37.326 1.00 79.69 661 ALA A C 1
ATOM 5382 O O . ALA A 1 661 ? 39.191 -0.914 -38.465 1.00 79.69 661 ALA A O 1
ATOM 5383 N N . GLU A 1 662 ? 38.960 -0.622 -36.257 1.00 82.38 662 GLU A N 1
ATOM 5384 C CA . GLU A 1 662 ? 38.653 0.812 -36.301 1.00 82.38 662 GLU A CA 1
ATOM 5385 C C . GLU A 1 662 ? 39.883 1.651 -36.706 1.00 82.38 662 GLU A C 1
ATOM 5387 O O . GLU A 1 662 ? 41.005 1.395 -36.270 1.00 82.38 662 GLU A O 1
ATOM 5392 N N . GLN A 1 663 ? 39.656 2.691 -37.518 1.00 82.75 663 GLN A N 1
ATOM 5393 C CA . GLN A 1 663 ? 40.705 3.552 -38.096 1.00 82.75 663 GLN A CA 1
ATOM 5394 C C . GLN A 1 663 ? 40.822 4.938 -37.424 1.00 82.75 663 GLN A C 1
ATOM 5396 O O . GLN A 1 663 ? 41.455 5.842 -37.968 1.00 82.75 663 GLN A O 1
ATOM 5401 N N . SER A 1 664 ? 40.192 5.133 -36.260 1.00 86.19 664 SER A N 1
ATOM 5402 C CA . SER A 1 664 ? 40.343 6.352 -35.451 1.00 86.19 664 SER A CA 1
ATOM 5403 C C . SER A 1 664 ? 41.770 6.486 -34.900 1.00 86.19 664 SER A C 1
ATOM 5405 O O . SER A 1 664 ? 42.399 5.487 -34.561 1.00 86.19 664 SER A O 1
ATOM 5407 N N . ASP A 1 665 ? 42.271 7.719 -34.753 1.00 89.62 665 ASP A N 1
ATOM 5408 C CA . ASP A 1 665 ? 43.619 8.006 -34.233 1.00 89.62 665 ASP A CA 1
ATOM 5409 C C . ASP A 1 665 ? 43.864 7.309 -32.882 1.00 89.62 665 ASP A C 1
ATOM 5411 O O . ASP A 1 665 ? 44.924 6.714 -32.679 1.00 89.62 665 ASP A O 1
ATOM 5415 N N . ALA A 1 666 ? 42.869 7.334 -31.987 1.00 90.56 666 ALA A N 1
ATOM 5416 C CA . ALA A 1 666 ? 42.886 6.598 -30.727 1.00 90.56 666 ALA A CA 1
ATOM 5417 C C . ALA A 1 666 ? 41.712 5.613 -30.591 1.00 90.56 666 ALA A C 1
ATOM 5419 O O . ALA A 1 666 ? 40.559 5.959 -30.855 1.00 90.56 666 ALA A O 1
ATOM 5420 N N . ILE A 1 667 ? 41.988 4.410 -30.078 1.00 91.19 667 ILE A N 1
ATOM 5421 C CA . ILE A 1 667 ? 40.958 3.459 -29.625 1.00 91.19 667 ILE A CA 1
ATOM 5422 C C . ILE A 1 667 ? 40.995 3.309 -28.099 1.00 91.19 667 ILE A C 1
ATOM 5424 O O . ILE A 1 667 ? 42.058 3.156 -27.494 1.00 91.19 667 ILE A O 1
ATOM 5428 N N . VAL A 1 668 ? 39.824 3.359 -27.461 1.00 90.81 668 VAL A N 1
ATOM 5429 C CA . VAL A 1 668 ? 39.686 3.269 -26.001 1.00 90.81 668 VAL A CA 1
ATOM 5430 C C . VAL A 1 668 ? 39.425 1.827 -25.577 1.00 90.81 668 VAL A C 1
ATOM 5432 O O . VAL A 1 668 ? 38.513 1.175 -26.071 1.00 90.81 668 VAL A O 1
ATOM 5435 N N . VAL A 1 669 ? 40.176 1.323 -24.601 1.00 86.38 669 VAL A N 1
ATOM 5436 C CA . VAL A 1 669 ? 40.045 -0.043 -24.085 1.00 86.38 669 VAL A CA 1
ATOM 5437 C C . VAL A 1 669 ? 39.832 -0.005 -22.578 1.00 86.38 669 VAL A C 1
ATOM 5439 O O . VAL A 1 669 ? 40.680 0.460 -21.820 1.00 86.38 669 VAL A O 1
ATOM 5442 N N . CYS A 1 670 ? 38.705 -0.548 -22.114 1.00 82.19 670 CYS A N 1
ATOM 5443 C CA . CYS A 1 670 ? 38.503 -0.791 -20.688 1.00 82.19 670 CYS A CA 1
ATOM 5444 C C . CYS A 1 670 ? 39.440 -1.924 -20.237 1.00 82.19 670 CYS A C 1
ATOM 5446 O O . CYS A 1 670 ? 39.196 -3.088 -20.557 1.00 82.19 670 CYS A O 1
ATOM 5448 N N . SER A 1 671 ? 40.502 -1.605 -19.492 1.00 71.75 671 SER A N 1
ATOM 5449 C CA . SER A 1 671 ? 41.556 -2.570 -19.127 1.00 71.75 671 SER A CA 1
ATOM 5450 C C . SER A 1 671 ? 41.085 -3.683 -18.182 1.00 71.75 671 SER A C 1
ATOM 5452 O O . SER A 1 671 ? 41.695 -4.746 -18.122 1.00 71.75 671 SER A O 1
ATOM 5454 N N . LEU A 1 672 ? 39.953 -3.488 -17.494 1.00 69.19 672 LEU A N 1
ATOM 5455 C CA . LEU A 1 672 ? 39.296 -4.521 -16.681 1.00 69.19 672 LEU A CA 1
ATOM 5456 C C . LEU A 1 672 ? 38.369 -5.443 -17.503 1.00 69.19 672 LEU A C 1
ATOM 5458 O O . LEU A 1 672 ? 37.820 -6.410 -16.971 1.00 69.19 672 LEU A O 1
ATOM 5462 N N . SER A 1 673 ? 38.171 -5.171 -18.797 1.00 67.69 673 SER A N 1
ATOM 5463 C CA . SER A 1 673 ? 37.399 -6.019 -19.709 1.00 67.69 673 SER A CA 1
ATOM 5464 C C . SER A 1 673 ? 38.311 -7.042 -20.388 1.00 67.69 673 SER A C 1
ATOM 5466 O O . SER A 1 673 ? 38.803 -6.804 -21.491 1.00 67.69 673 SER A O 1
ATOM 5468 N N . LYS A 1 674 ? 38.531 -8.187 -19.721 1.00 66.12 674 LYS A N 1
ATOM 5469 C CA . LYS A 1 674 ? 39.435 -9.257 -20.189 1.00 66.12 674 LYS A CA 1
ATOM 5470 C C . LYS A 1 674 ? 39.310 -9.565 -21.681 1.00 66.12 674 LYS A C 1
ATOM 5472 O O . LYS A 1 674 ? 40.304 -9.487 -22.380 1.00 66.12 674 LYS A O 1
ATOM 5477 N N . THR A 1 675 ? 38.105 -9.827 -22.187 1.00 70.75 675 THR A N 1
ATOM 5478 C CA . THR A 1 675 ? 37.901 -10.237 -23.588 1.00 70.75 675 THR A CA 1
ATOM 5479 C C . THR A 1 675 ? 38.336 -9.177 -24.603 1.00 70.75 675 THR A C 1
ATOM 5481 O O . THR A 1 675 ? 38.971 -9.516 -25.601 1.00 70.75 675 THR A O 1
ATOM 5484 N N . LEU A 1 676 ? 38.036 -7.897 -24.357 1.00 73.50 676 LEU A N 1
ATOM 5485 C CA . LEU A 1 676 ? 38.443 -6.806 -25.249 1.00 73.50 676 LEU A CA 1
ATOM 5486 C C . LEU A 1 676 ? 39.946 -6.522 -25.125 1.00 73.50 676 LEU A C 1
ATOM 5488 O O . LEU A 1 676 ? 40.624 -6.356 -26.133 1.00 73.50 676 LEU A O 1
ATOM 5492 N N . HIS A 1 677 ? 40.472 -6.520 -23.899 1.00 77.19 677 HIS A N 1
ATOM 5493 C CA . HIS A 1 677 ? 41.894 -6.323 -23.622 1.00 77.19 677 HIS A CA 1
ATOM 5494 C C . HIS A 1 677 ? 42.752 -7.436 -24.254 1.00 77.19 677 HIS A C 1
ATOM 5496 O O . HIS A 1 677 ? 43.699 -7.146 -24.978 1.00 77.19 677 HIS A O 1
ATOM 5502 N N . GLU A 1 678 ? 42.372 -8.702 -24.071 1.00 77.56 678 GLU A N 1
ATOM 5503 C CA . GLU A 1 678 ? 43.039 -9.875 -24.652 1.00 77.56 678 GLU A CA 1
ATOM 5504 C C . GLU A 1 678 ? 42.947 -9.882 -26.191 1.00 77.56 678 GLU A C 1
ATOM 5506 O O . GLU A 1 678 ? 43.934 -10.208 -26.848 1.00 77.56 678 GLU A O 1
ATOM 5511 N N . SER A 1 679 ? 41.825 -9.449 -26.784 1.00 77.88 679 SER A N 1
ATOM 5512 C CA . SER A 1 679 ? 41.690 -9.323 -28.250 1.00 77.88 679 SER A CA 1
ATOM 5513 C C . SER A 1 679 ? 42.605 -8.238 -28.829 1.00 77.88 679 SER A C 1
ATOM 5515 O O . SER A 1 679 ? 43.331 -8.494 -29.790 1.00 77.88 679 SER A O 1
ATOM 5517 N N . VAL A 1 680 ? 42.636 -7.053 -28.209 1.00 80.69 680 VAL A N 1
ATOM 5518 C CA . VAL A 1 680 ? 43.514 -5.942 -28.616 1.00 80.69 680 VAL A CA 1
ATOM 5519 C C . VAL A 1 680 ? 44.990 -6.323 -28.466 1.00 80.69 680 VAL A C 1
ATOM 5521 O O . VAL A 1 680 ? 45.773 -6.068 -29.376 1.00 80.69 680 VAL A O 1
ATOM 5524 N N . LEU A 1 681 ? 45.380 -6.994 -27.374 1.00 80.19 681 LEU A N 1
ATOM 5525 C CA . LEU A 1 681 ? 46.754 -7.481 -27.197 1.00 80.19 681 LEU A CA 1
ATOM 5526 C C . LEU A 1 681 ? 47.125 -8.600 -28.185 1.00 80.19 681 LEU A C 1
ATOM 5528 O O . LEU A 1 681 ? 48.268 -8.661 -28.629 1.00 80.19 681 LEU A O 1
ATOM 5532 N N . LYS A 1 682 ? 46.180 -9.470 -28.564 1.00 79.75 682 LYS A N 1
ATOM 5533 C CA . LYS A 1 682 ? 46.413 -10.535 -29.553 1.00 79.75 682 LYS A CA 1
ATOM 5534 C C . LYS A 1 682 ? 46.644 -9.978 -30.963 1.00 79.75 682 LYS A C 1
ATOM 5536 O O . LYS A 1 682 ? 47.510 -10.482 -31.668 1.00 79.75 682 LYS A O 1
ATOM 5541 N N . ILE A 1 683 ? 45.887 -8.954 -31.361 1.00 77.88 683 ILE A N 1
ATOM 5542 C CA . ILE A 1 683 ? 45.964 -8.329 -32.696 1.00 77.88 683 ILE A CA 1
ATOM 5543 C C . ILE A 1 683 ? 47.092 -7.280 -32.761 1.00 77.88 683 ILE A C 1
ATOM 5545 O O . ILE A 1 683 ? 47.729 -7.109 -33.802 1.00 77.88 683 ILE A O 1
ATOM 5549 N N . GLY A 1 684 ? 47.411 -6.640 -31.632 1.00 76.62 684 GLY A N 1
ATOM 5550 C CA . GLY A 1 684 ? 48.579 -5.770 -31.472 1.00 76.62 684 GLY A CA 1
ATOM 5551 C C . GLY A 1 684 ? 49.925 -6.502 -31.376 1.00 76.62 684 GLY A C 1
ATOM 5552 O O . GLY A 1 684 ? 50.978 -5.903 -31.590 1.00 76.62 684 GLY A O 1
ATOM 5553 N N . GLY A 1 685 ? 49.902 -7.801 -31.069 1.00 79.00 685 GLY A N 1
ATOM 5554 C CA . GLY A 1 685 ? 51.094 -8.633 -30.917 1.00 79.00 685 GLY A CA 1
ATOM 5555 C C . GLY A 1 685 ? 51.935 -8.300 -29.679 1.00 79.00 685 GLY A C 1
ATOM 5556 O O . GLY A 1 685 ? 51.560 -7.505 -28.811 1.00 79.00 685 GLY A O 1
ATOM 5557 N N . ASP A 1 686 ? 53.112 -8.925 -29.589 1.00 76.75 686 ASP A N 1
ATOM 5558 C CA . ASP A 1 686 ? 53.960 -8.823 -28.396 1.00 76.75 686 ASP A CA 1
ATOM 5559 C C . ASP A 1 686 ? 54.522 -7.411 -28.147 1.00 76.75 686 ASP A C 1
ATOM 5561 O O . ASP A 1 686 ? 54.895 -7.107 -27.017 1.00 76.75 686 ASP A O 1
ATOM 5565 N N . LEU A 1 687 ? 54.524 -6.515 -29.143 1.00 77.31 687 LEU A N 1
ATOM 5566 C CA . LEU A 1 687 ? 54.954 -5.121 -28.970 1.00 77.31 687 LEU A CA 1
ATOM 5567 C C . LEU A 1 687 ? 54.017 -4.346 -28.028 1.00 77.31 687 LEU A C 1
ATOM 5569 O O . LEU A 1 687 ? 54.480 -3.869 -26.993 1.00 77.31 687 LEU A O 1
ATOM 5573 N N . ILE A 1 688 ? 52.702 -4.302 -28.296 1.00 81.81 688 ILE A N 1
ATOM 5574 C CA . ILE A 1 688 ? 51.743 -3.643 -27.383 1.00 81.81 688 ILE A CA 1
ATOM 5575 C C . ILE A 1 688 ? 51.739 -4.332 -26.015 1.00 81.81 688 ILE A C 1
ATOM 5577 O O . ILE A 1 688 ? 51.718 -3.667 -24.983 1.00 81.81 688 ILE A O 1
ATOM 5581 N N . LYS A 1 689 ? 51.796 -5.665 -25.992 1.00 79.62 689 LYS A N 1
ATOM 5582 C CA . LYS A 1 689 ? 51.783 -6.476 -24.766 1.00 79.62 689 LYS A CA 1
ATOM 5583 C C . LYS A 1 689 ? 52.990 -6.203 -23.861 1.00 79.62 689 LYS A C 1
ATOM 5585 O O . LYS A 1 689 ? 52.811 -6.035 -22.655 1.00 79.62 689 LYS A O 1
ATOM 5590 N N . ASN A 1 690 ? 54.193 -6.096 -24.426 1.00 80.12 690 ASN A N 1
ATOM 5591 C CA . ASN A 1 690 ? 55.411 -5.790 -23.674 1.00 80.12 690 ASN A CA 1
ATOM 5592 C C . ASN A 1 690 ? 55.472 -4.311 -23.261 1.00 80.12 690 ASN A C 1
ATOM 5594 O O . ASN A 1 690 ? 55.865 -4.017 -22.129 1.00 80.12 690 ASN A O 1
ATOM 5598 N N . SER A 1 691 ? 55.021 -3.385 -24.116 1.00 81.81 691 SER A N 1
ATOM 5599 C CA . SER A 1 691 ? 54.863 -1.969 -23.753 1.00 81.81 691 SER A CA 1
ATOM 5600 C C . SER A 1 691 ? 53.872 -1.797 -22.600 1.00 81.81 691 SER A C 1
ATOM 5602 O O . SER A 1 691 ? 54.214 -1.158 -21.609 1.00 81.81 691 SER A O 1
ATOM 5604 N N . PHE A 1 692 ? 52.704 -2.449 -22.656 1.00 83.12 692 PHE A N 1
ATOM 5605 C CA . PHE A 1 692 ? 51.690 -2.401 -21.598 1.00 83.12 692 PHE A CA 1
ATOM 5606 C C . PHE A 1 692 ? 52.210 -2.977 -20.285 1.00 83.12 692 PHE A C 1
ATOM 5608 O O . PHE A 1 692 ? 52.085 -2.333 -19.246 1.00 83.12 692 PHE A O 1
ATOM 5615 N N . ALA A 1 693 ? 52.859 -4.144 -20.323 1.00 80.00 693 ALA A N 1
ATOM 5616 C CA . ALA A 1 693 ? 53.478 -4.732 -19.138 1.00 80.00 693 ALA A CA 1
ATOM 5617 C C . ALA A 1 693 ? 54.560 -3.822 -18.523 1.00 80.00 693 ALA A C 1
ATOM 5619 O O . ALA A 1 693 ? 54.696 -3.777 -17.302 1.00 80.00 693 ALA A O 1
ATOM 5620 N N . THR A 1 694 ? 55.301 -3.073 -19.344 1.00 81.94 694 THR A N 1
ATOM 5621 C CA . THR A 1 694 ? 56.346 -2.148 -18.883 1.00 81.94 694 THR A CA 1
ATOM 5622 C C . THR A 1 694 ? 55.752 -0.870 -18.287 1.00 81.94 694 THR A C 1
ATOM 5624 O O . THR A 1 694 ? 56.106 -0.489 -17.173 1.00 81.94 694 THR A O 1
ATOM 5627 N N . GLU A 1 695 ? 54.817 -0.220 -18.981 1.00 79.31 695 GLU A N 1
ATOM 5628 C CA . GLU A 1 695 ? 54.203 1.037 -18.539 1.00 79.31 695 GLU A CA 1
ATOM 5629 C C . GLU A 1 695 ? 53.323 0.828 -17.294 1.00 79.31 695 GLU A C 1
ATOM 5631 O O . GLU A 1 695 ? 53.452 1.571 -16.320 1.00 79.31 695 GLU A O 1
ATOM 5636 N N . TYR A 1 696 ? 52.534 -0.255 -17.254 1.00 79.50 696 TYR A N 1
ATOM 5637 C CA . TYR A 1 696 ? 51.754 -0.655 -16.077 1.00 79.50 696 TYR A CA 1
ATOM 5638 C C . TYR A 1 696 ? 52.643 -0.984 -14.868 1.00 79.50 696 TYR A C 1
ATOM 5640 O O . TYR A 1 696 ? 52.293 -0.653 -13.738 1.00 79.50 696 TYR A O 1
ATOM 5648 N N . LYS A 1 697 ? 53.814 -1.604 -15.078 1.00 80.00 697 LYS A N 1
ATOM 5649 C CA . LYS A 1 697 ? 54.778 -1.880 -13.999 1.00 80.00 697 LYS A CA 1
ATOM 5650 C C . LYS A 1 697 ? 55.437 -0.603 -13.466 1.00 80.00 697 LYS A C 1
ATOM 5652 O O . LYS A 1 697 ? 55.717 -0.529 -12.273 1.00 80.00 697 LYS A O 1
ATOM 5657 N N . ASN A 1 698 ? 55.666 0.386 -14.329 1.00 77.38 698 ASN A N 1
ATOM 5658 C CA . ASN A 1 698 ? 56.273 1.663 -13.954 1.00 77.38 698 ASN A CA 1
ATOM 5659 C C . ASN A 1 698 ? 55.273 2.630 -13.291 1.00 77.38 698 ASN A C 1
ATOM 5661 O O . ASN A 1 698 ? 55.683 3.439 -12.464 1.00 77.38 698 ASN A O 1
ATOM 5665 N N . ASN A 1 699 ? 53.981 2.561 -13.636 1.00 73.31 699 ASN A N 1
ATOM 5666 C CA . ASN A 1 699 ? 52.932 3.443 -13.108 1.00 73.31 699 ASN A CA 1
ATOM 5667 C C . ASN A 1 699 ? 51.580 2.700 -12.920 1.00 73.31 699 ASN A C 1
ATOM 5669 O O . ASN A 1 699 ? 50.601 2.980 -13.616 1.00 73.31 699 ASN A O 1
ATOM 5673 N N . PRO A 1 700 ? 51.474 1.767 -11.951 1.00 67.44 700 PRO A N 1
ATOM 5674 C CA . PRO A 1 700 ? 50.293 0.903 -11.778 1.00 67.44 700 PRO A CA 1
ATOM 5675 C C . PRO A 1 700 ? 49.023 1.636 -11.309 1.00 67.44 700 PRO A C 1
ATOM 5677 O O . PRO A 1 700 ? 47.937 1.057 -11.315 1.00 67.44 700 PRO A O 1
ATOM 5680 N N . THR A 1 701 ? 49.142 2.899 -10.891 1.00 69.44 701 THR A N 1
ATOM 5681 C CA . THR A 1 701 ? 48.040 3.767 -10.444 1.00 69.44 701 THR A CA 1
ATOM 5682 C C . THR A 1 701 ? 47.621 4.813 -11.484 1.00 69.44 701 THR A C 1
ATOM 5684 O O . THR A 1 701 ? 46.777 5.659 -11.184 1.00 69.44 701 THR A O 1
ATOM 5687 N N . ALA A 1 702 ? 48.180 4.781 -12.701 1.00 71.38 702 ALA A N 1
ATOM 5688 C CA . ALA A 1 702 ? 47.846 5.745 -13.746 1.00 71.38 702 ALA A CA 1
ATOM 5689 C C . ALA A 1 702 ? 46.352 5.680 -14.146 1.00 71.38 702 ALA A C 1
ATOM 5691 O O . ALA A 1 702 ? 45.814 4.590 -14.359 1.00 71.38 702 ALA A O 1
ATOM 5692 N N . PRO A 1 703 ? 45.663 6.831 -14.303 1.00 72.00 703 PRO A N 1
ATOM 5693 C CA . PRO A 1 703 ? 44.252 6.865 -14.698 1.00 72.00 703 PRO A CA 1
ATOM 5694 C C . PRO A 1 703 ? 44.028 6.510 -16.178 1.00 72.00 703 PRO A C 1
ATOM 5696 O O . PRO A 1 703 ? 42.897 6.231 -16.574 1.00 72.00 703 PRO A O 1
ATOM 5699 N N . ILE A 1 704 ? 45.090 6.554 -16.989 1.00 84.06 704 ILE A N 1
ATOM 5700 C CA . ILE A 1 704 ? 45.147 6.181 -18.405 1.00 84.06 704 ILE A CA 1
ATOM 5701 C C . ILE A 1 704 ? 46.563 5.658 -18.674 1.00 84.06 704 ILE A C 1
ATOM 5703 O O . ILE A 1 704 ? 47.525 6.278 -18.225 1.00 84.06 704 ILE A O 1
ATOM 5707 N N . ILE A 1 705 ? 46.685 4.567 -19.427 1.00 83.94 705 ILE A N 1
ATOM 5708 C CA . ILE A 1 705 ? 47.946 4.065 -19.998 1.00 83.94 705 ILE A CA 1
ATOM 5709 C C . ILE A 1 705 ? 47.830 4.194 -21.522 1.00 83.94 705 ILE A C 1
ATOM 5711 O O . ILE A 1 705 ? 46.805 3.793 -22.082 1.00 83.94 705 ILE A O 1
ATOM 5715 N N . ALA A 1 706 ? 48.815 4.806 -22.185 1.00 84.62 706 ALA A N 1
ATOM 5716 C CA . ALA A 1 706 ? 48.667 5.319 -23.553 1.00 84.62 706 ALA A CA 1
ATOM 5717 C C . ALA A 1 706 ? 49.787 4.816 -24.474 1.00 84.62 706 ALA A C 1
ATOM 5719 O O . ALA A 1 706 ? 50.894 5.347 -24.482 1.00 84.62 706 ALA A O 1
ATOM 5720 N N . ILE A 1 707 ? 49.477 3.793 -25.274 1.00 84.69 707 ILE A N 1
ATOM 5721 C CA . ILE A 1 707 ? 50.485 2.991 -25.977 1.00 84.69 707 ILE A CA 1
ATOM 5722 C C . ILE A 1 707 ? 50.345 3.160 -27.483 1.00 84.69 707 ILE A C 1
ATOM 5724 O O . ILE A 1 707 ? 49.262 2.953 -28.029 1.00 84.69 707 ILE A O 1
ATOM 5728 N N . ALA A 1 708 ? 51.450 3.477 -28.158 1.00 82.69 708 ALA A N 1
ATOM 5729 C CA . ALA A 1 708 ? 51.509 3.505 -29.615 1.00 82.69 708 ALA A CA 1
ATOM 5730 C C . ALA A 1 708 ? 51.070 2.150 -30.203 1.00 82.69 708 ALA A C 1
ATOM 5732 O O . ALA A 1 708 ? 51.569 1.087 -29.820 1.00 82.69 708 ALA A O 1
ATOM 5733 N N . ALA A 1 709 ? 50.116 2.192 -31.126 1.00 77.25 709 ALA A N 1
ATOM 5734 C CA . ALA A 1 709 ? 49.593 1.008 -31.781 1.00 77.25 709 ALA A CA 1
ATOM 5735 C C . ALA A 1 709 ? 50.670 0.340 -32.653 1.00 77.25 709 ALA A C 1
ATOM 5737 O O . ALA A 1 709 ? 51.571 0.976 -33.197 1.00 77.25 709 ALA A O 1
ATOM 5738 N N . SER A 1 710 ? 50.579 -0.979 -32.757 1.00 68.19 710 SER A N 1
ATOM 5739 C CA . SER A 1 710 ? 51.443 -1.836 -33.568 1.00 68.19 710 SER A CA 1
ATOM 5740 C C . SER A 1 710 ? 50.696 -3.139 -33.880 1.00 68.19 710 SER A C 1
ATOM 5742 O O . SER A 1 710 ? 49.528 -3.288 -33.509 1.00 68.19 710 SER A O 1
ATOM 5744 N N . GLY A 1 711 ? 51.321 -4.064 -34.613 1.00 74.19 711 GLY A N 1
ATOM 5745 C CA . GLY A 1 711 ? 50.646 -5.272 -35.095 1.00 74.19 711 GLY A CA 1
ATOM 5746 C C . GLY A 1 711 ? 49.678 -4.957 -36.238 1.00 74.19 711 GLY A C 1
ATOM 5747 O O . GLY A 1 711 ? 50.057 -4.284 -37.193 1.00 74.19 711 GLY A O 1
ATOM 5748 N N . GLN A 1 712 ? 48.446 -5.463 -36.155 1.00 74.44 712 GLN A N 1
ATOM 5749 C CA . GLN A 1 712 ? 47.404 -5.289 -37.182 1.00 74.44 712 GLN A CA 1
ATOM 5750 C C . GLN A 1 712 ? 46.358 -4.207 -36.841 1.00 74.44 712 GLN A C 1
ATOM 5752 O O . GLN A 1 712 ? 45.389 -4.045 -37.579 1.00 74.44 712 GLN A O 1
ATOM 5757 N N . LEU A 1 713 ? 46.529 -3.464 -35.742 1.00 81.88 713 LEU A N 1
ATOM 5758 C CA . LEU A 1 713 ? 45.625 -2.368 -35.374 1.00 81.88 713 LEU A CA 1
ATOM 5759 C C . LEU A 1 713 ? 45.831 -1.155 -36.297 1.00 81.88 713 LEU A C 1
ATOM 5761 O O . LEU A 1 713 ? 46.961 -0.717 -36.496 1.00 81.88 713 LEU A O 1
ATOM 5765 N N . ALA A 1 714 ? 44.738 -0.585 -36.813 1.00 79.06 714 ALA A N 1
ATOM 5766 C CA . ALA A 1 714 ? 44.775 0.560 -37.734 1.00 79.06 714 ALA A CA 1
ATOM 5767 C C . ALA A 1 714 ? 44.782 1.943 -37.043 1.00 79.06 714 ALA A C 1
ATOM 5769 O O . ALA A 1 714 ? 44.962 2.965 -37.707 1.00 79.06 714 ALA A O 1
ATOM 5770 N N . ALA A 1 715 ? 44.589 1.980 -35.722 1.00 85.25 715 ALA A N 1
ATOM 5771 C CA . ALA A 1 715 ? 44.723 3.184 -34.904 1.00 85.25 715 ALA A CA 1
ATOM 5772 C C . ALA A 1 715 ? 46.190 3.637 -34.775 1.00 85.25 715 ALA A C 1
ATOM 5774 O O . ALA A 1 715 ? 47.111 2.894 -35.106 1.00 85.25 715 ALA A O 1
ATOM 5775 N N . LYS A 1 716 ? 46.428 4.841 -34.236 1.00 86.38 716 LYS A N 1
ATOM 5776 C CA . LYS A 1 716 ? 47.782 5.323 -33.889 1.00 86.38 716 LYS A CA 1
ATOM 5777 C C . LYS A 1 716 ? 48.150 5.009 -32.444 1.00 86.38 716 LYS A C 1
ATOM 5779 O O . LYS A 1 716 ? 49.303 4.686 -32.174 1.00 86.38 716 LYS A O 1
ATOM 5784 N N . THR A 1 717 ? 47.173 5.062 -31.537 1.00 89.38 717 THR A N 1
ATOM 5785 C CA . THR A 1 717 ? 47.376 4.879 -30.093 1.00 89.38 717 THR A CA 1
ATOM 5786 C C . THR A 1 717 ? 46.213 4.113 -29.458 1.00 89.38 717 THR A C 1
ATOM 5788 O O . THR A 1 717 ? 45.054 4.247 -29.850 1.00 89.38 717 THR A O 1
ATOM 5791 N N . VAL A 1 718 ? 46.520 3.298 -28.451 1.00 89.12 718 VAL A N 1
ATOM 5792 C CA . VAL A 1 718 ? 45.557 2.540 -27.650 1.00 89.12 718 VAL A CA 1
ATOM 5793 C C . VAL A 1 718 ? 45.540 3.108 -26.233 1.00 89.12 718 VAL A C 1
ATOM 5795 O O . VAL A 1 718 ? 46.559 3.099 -25.539 1.00 89.12 718 VAL A O 1
ATOM 5798 N N . TYR A 1 719 ? 44.378 3.590 -25.790 1.00 90.81 719 TYR A N 1
ATOM 5799 C CA . TYR A 1 719 ? 44.180 4.111 -24.437 1.00 90.81 719 TYR A CA 1
ATOM 5800 C C . TYR A 1 719 ? 43.553 3.050 -23.537 1.00 90.81 719 TYR A C 1
ATOM 5802 O O . TYR A 1 719 ? 42.353 2.779 -23.608 1.00 90.81 719 TYR A O 1
ATOM 5810 N N . PHE A 1 720 ? 44.353 2.477 -22.644 1.00 86.69 720 PHE A N 1
ATOM 5811 C CA . PHE A 1 720 ? 43.891 1.539 -21.631 1.00 86.69 720 PHE A CA 1
ATOM 5812 C C . PHE A 1 720 ? 43.444 2.303 -20.377 1.00 86.69 720 PHE A C 1
ATOM 5814 O O . PHE A 1 720 ? 44.271 2.821 -19.627 1.00 86.69 720 PHE A O 1
ATOM 5821 N N . LEU A 1 721 ? 42.130 2.362 -20.138 1.00 86.81 721 LEU A N 1
ATOM 5822 C CA . LEU A 1 721 ? 41.536 3.011 -18.964 1.00 86.81 721 LEU A CA 1
ATOM 5823 C C . LEU A 1 721 ? 40.952 1.970 -17.988 1.00 86.81 721 LEU A C 1
ATOM 5825 O O . LEU A 1 721 ? 40.111 1.155 -18.394 1.00 86.81 721 LEU A O 1
ATOM 5829 N N . PRO A 1 722 ? 41.320 1.999 -16.692 1.00 76.56 722 PRO A N 1
ATOM 5830 C CA . PRO A 1 722 ? 40.682 1.178 -15.671 1.00 76.56 722 PRO A CA 1
ATOM 5831 C C . PRO A 1 722 ? 39.300 1.748 -15.320 1.00 76.56 722 PRO A C 1
ATOM 5833 O O . PRO A 1 722 ? 39.182 2.806 -14.706 1.00 76.56 722 PRO A O 1
ATOM 5836 N N . TRP A 1 723 ? 38.234 1.025 -15.671 1.00 78.25 723 TRP A N 1
ATOM 5837 C CA . TRP A 1 723 ? 36.864 1.378 -15.287 1.00 78.25 723 TRP A CA 1
ATOM 5838 C C . TRP A 1 723 ? 36.149 0.200 -14.631 1.00 78.25 723 TRP A C 1
ATOM 5840 O O . TRP A 1 723 ? 36.083 -0.894 -15.193 1.00 78.25 723 TRP A O 1
ATOM 5850 N N . LYS A 1 724 ? 35.602 0.444 -13.437 1.00 69.19 724 LYS A N 1
ATOM 5851 C CA . LYS A 1 724 ? 34.801 -0.502 -12.658 1.00 69.19 724 LYS A CA 1
ATOM 5852 C C . LYS A 1 724 ? 33.438 0.144 -12.366 1.00 69.19 724 LYS A C 1
ATOM 5854 O O . LYS A 1 724 ? 33.427 1.238 -11.799 1.00 69.19 724 LYS A O 1
ATOM 5859 N N . PRO A 1 725 ? 32.311 -0.501 -12.709 1.00 67.56 725 PRO A N 1
ATOM 5860 C CA . PRO A 1 725 ? 30.992 0.043 -12.417 1.00 67.56 725 PRO A CA 1
ATOM 5861 C C . PRO A 1 725 ? 30.697 0.073 -10.917 1.00 67.56 725 PRO A C 1
ATOM 5863 O O . PRO A 1 725 ? 31.216 -0.734 -10.140 1.00 67.56 725 PRO A O 1
ATOM 5866 N N . ASN A 1 726 ? 29.813 0.992 -10.531 1.00 65.69 726 ASN A N 1
ATOM 5867 C CA . ASN A 1 726 ? 29.218 1.042 -9.201 1.00 65.69 726 ASN A CA 1
ATOM 5868 C C . ASN A 1 726 ? 27.844 0.345 -9.213 1.00 65.69 726 ASN A C 1
ATOM 5870 O O . ASN A 1 726 ? 27.195 0.285 -10.254 1.00 65.69 726 ASN A O 1
ATOM 5874 N N . ILE A 1 727 ? 27.406 -0.168 -8.060 1.00 57.69 727 ILE A N 1
ATOM 5875 C CA . ILE A 1 727 ? 26.077 -0.783 -7.878 1.00 57.69 727 ILE A CA 1
ATOM 5876 C C . ILE A 1 727 ? 24.988 0.304 -7.826 1.00 57.69 727 ILE A C 1
ATOM 5878 O O . ILE A 1 727 ? 23.866 0.097 -8.276 1.00 57.69 727 ILE A O 1
ATOM 5882 N N . ASP A 1 728 ? 25.335 1.483 -7.309 1.00 68.75 728 ASP A N 1
ATOM 5883 C CA . ASP A 1 728 ? 24.494 2.677 -7.332 1.00 68.75 728 ASP A CA 1
ATOM 5884 C C . ASP A 1 728 ? 24.468 3.279 -8.749 1.00 68.75 728 ASP A C 1
ATOM 5886 O O . ASP A 1 728 ? 25.510 3.678 -9.276 1.00 68.75 728 ASP A O 1
ATOM 5890 N N . ASN A 1 729 ? 23.275 3.384 -9.347 1.00 63.03 729 ASN A N 1
ATOM 5891 C CA . ASN A 1 729 ? 23.064 3.942 -10.688 1.00 63.03 729 ASN A CA 1
ATOM 5892 C C . ASN A 1 729 ? 23.627 5.366 -10.852 1.00 63.03 729 ASN A C 1
ATOM 5894 O O . ASN A 1 729 ? 24.185 5.675 -11.904 1.00 63.03 729 ASN A O 1
ATOM 5898 N N . ILE A 1 730 ? 23.531 6.227 -9.833 1.00 62.34 730 ILE A N 1
ATOM 5899 C CA . ILE A 1 730 ? 24.020 7.615 -9.888 1.00 62.34 730 ILE A CA 1
ATOM 5900 C C . ILE A 1 730 ? 25.550 7.611 -9.952 1.00 62.34 730 ILE A C 1
ATOM 5902 O O . ILE A 1 730 ? 26.143 8.198 -10.861 1.00 62.34 730 ILE A O 1
ATOM 5906 N N . LYS A 1 731 ? 26.193 6.865 -9.046 1.00 69.56 731 LYS A N 1
ATOM 5907 C CA . LYS A 1 731 ? 27.658 6.705 -9.017 1.00 69.56 731 LYS A CA 1
ATOM 5908 C C . LYS A 1 731 ? 28.179 5.948 -10.246 1.00 69.56 731 LYS A C 1
ATOM 5910 O O . LYS A 1 731 ? 29.294 6.202 -10.701 1.00 69.56 731 LYS A O 1
ATOM 5915 N N . CYS A 1 732 ? 27.379 5.047 -10.820 1.00 70.69 732 CYS A N 1
ATOM 5916 C CA . CYS A 1 732 ? 27.686 4.391 -12.087 1.00 70.69 732 CYS A CA 1
ATOM 5917 C C . CYS A 1 732 ? 27.728 5.421 -13.223 1.00 70.69 732 CYS A C 1
ATOM 5919 O O . CYS A 1 732 ? 28.735 5.478 -13.931 1.00 70.69 732 CYS A O 1
ATOM 5921 N N . CYS A 1 733 ? 26.723 6.297 -13.339 1.00 71.75 733 CYS A N 1
ATOM 5922 C CA . CYS A 1 733 ? 26.744 7.393 -14.309 1.00 71.75 733 CYS A CA 1
ATOM 5923 C C . CYS A 1 733 ? 27.976 8.291 -14.125 1.00 71.75 733 CYS A C 1
ATOM 5925 O O . CYS A 1 733 ? 28.703 8.527 -15.084 1.00 71.75 733 CYS A O 1
ATOM 5927 N N . GLU A 1 734 ? 28.282 8.735 -12.902 1.00 76.69 734 GLU A N 1
ATOM 5928 C CA . GLU A 1 734 ? 29.487 9.536 -12.624 1.00 76.69 734 GLU A CA 1
ATOM 5929 C C . GLU A 1 734 ? 30.793 8.837 -13.037 1.00 76.69 734 GLU A C 1
ATOM 5931 O O . GLU A 1 734 ? 31.703 9.487 -13.556 1.00 76.69 734 GLU A O 1
ATOM 5936 N N . SER A 1 735 ? 30.892 7.517 -12.845 1.00 80.62 735 SER A N 1
ATOM 5937 C CA . SER A 1 735 ? 32.070 6.742 -13.256 1.00 80.62 735 SER A CA 1
ATOM 5938 C C . SER A 1 735 ? 32.227 6.664 -14.780 1.00 80.62 735 SER A C 1
ATOM 5940 O O . SER A 1 735 ? 33.344 6.773 -15.282 1.00 80.62 735 SER A O 1
ATOM 5942 N N . ILE A 1 736 ? 31.118 6.522 -15.518 1.00 82.38 736 ILE A N 1
ATOM 5943 C CA . ILE A 1 736 ? 31.096 6.516 -16.990 1.00 82.38 736 ILE A CA 1
ATOM 5944 C C . ILE A 1 736 ? 31.470 7.904 -17.520 1.00 82.38 736 ILE A C 1
ATOM 5946 O O . ILE A 1 736 ? 32.271 8.016 -18.446 1.00 82.38 736 ILE A O 1
ATOM 5950 N N . ARG A 1 737 ? 30.958 8.967 -16.887 1.00 84.44 737 ARG A N 1
ATOM 5951 C CA . ARG A 1 737 ? 31.291 10.347 -17.253 1.00 84.44 737 ARG A CA 1
ATOM 5952 C C . ARG A 1 737 ? 32.788 10.622 -17.125 1.00 84.44 737 ARG A C 1
ATOM 5954 O O . ARG A 1 737 ? 33.402 11.076 -18.081 1.00 84.44 737 ARG A O 1
ATOM 5961 N N . LYS A 1 738 ? 33.398 10.240 -15.995 1.00 85.00 738 LYS A N 1
ATOM 5962 C CA . LYS A 1 738 ? 34.855 10.342 -15.784 1.00 85.00 738 LYS A CA 1
ATOM 5963 C C . LYS A 1 738 ? 35.657 9.535 -16.813 1.00 85.00 738 LYS A C 1
ATOM 5965 O O . LYS A 1 738 ? 36.656 10.032 -17.316 1.00 85.00 738 LYS A O 1
ATOM 5970 N N . PHE A 1 739 ? 35.211 8.328 -17.168 1.00 88.50 739 PHE A N 1
ATOM 5971 C CA . PHE A 1 739 ? 35.859 7.504 -18.198 1.00 88.50 739 PHE A CA 1
ATOM 5972 C C . PHE A 1 739 ? 35.893 8.196 -19.574 1.00 88.50 739 PHE A C 1
ATOM 5974 O O . PHE A 1 739 ? 36.946 8.227 -20.209 1.00 88.50 739 PHE A O 1
ATOM 5981 N N . VAL A 1 740 ? 34.781 8.805 -20.004 1.00 90.00 740 VAL A N 1
ATOM 5982 C CA . VAL A 1 740 ? 34.718 9.576 -21.261 1.00 90.00 740 VAL A CA 1
ATOM 5983 C C . VAL A 1 740 ? 35.555 10.854 -21.177 1.00 90.00 740 VAL A C 1
ATOM 5985 O O . VAL A 1 740 ? 36.362 11.096 -22.074 1.00 90.00 740 VAL A O 1
ATOM 5988 N N . SER A 1 741 ? 35.414 11.644 -20.101 1.00 88.38 741 SER A N 1
ATOM 5989 C CA . SER A 1 741 ? 36.188 12.878 -19.893 1.00 88.38 741 SER A CA 1
ATOM 5990 C C . SER A 1 741 ? 37.690 12.627 -20.013 1.00 88.38 741 SER A C 1
ATOM 5992 O O . SER A 1 741 ? 38.342 13.252 -20.844 1.00 88.38 741 SER A O 1
ATOM 5994 N N . ASN A 1 742 ? 38.212 11.664 -19.246 1.00 89.19 742 ASN A N 1
ATOM 5995 C CA . ASN A 1 742 ? 39.635 11.337 -19.206 1.00 89.19 742 ASN A CA 1
ATOM 5996 C C . ASN A 1 742 ? 40.172 10.947 -20.597 1.00 89.19 742 ASN A C 1
ATOM 5998 O O . ASN A 1 742 ? 41.232 11.414 -21.008 1.00 89.19 742 ASN A O 1
ATOM 6002 N N . ALA A 1 743 ? 39.442 10.103 -21.335 1.00 91.00 743 ALA A N 1
ATOM 6003 C CA . ALA A 1 743 ? 39.869 9.635 -22.652 1.00 91.00 743 ALA A CA 1
ATOM 6004 C C . ALA A 1 743 ? 39.878 10.756 -23.711 1.00 91.00 743 ALA A C 1
ATOM 6006 O O . ALA A 1 743 ? 40.816 10.837 -24.505 1.00 91.00 743 ALA A O 1
ATOM 6007 N N . MET A 1 744 ? 38.874 11.641 -23.710 1.00 91.69 744 MET A N 1
ATOM 6008 C CA . MET A 1 744 ? 38.801 12.762 -24.660 1.00 91.69 744 MET A CA 1
ATOM 6009 C C . MET A 1 744 ? 39.790 13.885 -24.326 1.00 91.69 744 MET A C 1
ATOM 6011 O O . MET A 1 744 ? 40.404 14.441 -25.233 1.00 91.69 744 MET A O 1
ATOM 6015 N N . GLU A 1 745 ? 40.005 14.185 -23.044 1.00 90.50 745 GLU A N 1
ATOM 6016 C CA . GLU A 1 745 ? 41.021 15.148 -22.599 1.00 90.50 745 GLU A CA 1
ATOM 6017 C C . GLU A 1 745 ? 42.436 14.685 -22.993 1.00 90.50 745 GLU A C 1
ATOM 6019 O O . GLU A 1 745 ? 43.238 15.474 -23.499 1.00 90.50 745 GLU A O 1
ATOM 6024 N N . LYS A 1 746 ? 42.720 13.380 -22.873 1.00 89.69 746 LYS A N 1
ATOM 6025 C CA . LYS A 1 746 ? 43.987 12.781 -23.313 1.00 89.69 746 LYS A CA 1
ATOM 6026 C C . LYS A 1 746 ? 44.160 12.830 -24.837 1.00 89.69 746 LYS A C 1
ATOM 6028 O O . LYS A 1 746 ? 45.204 13.303 -25.286 1.00 89.69 746 LYS A O 1
ATOM 6033 N N . ALA A 1 747 ? 43.132 12.475 -25.617 1.00 90.00 747 ALA A N 1
ATOM 6034 C CA . ALA A 1 747 ? 43.140 12.624 -27.081 1.00 90.00 747 ALA A CA 1
ATOM 6035 C C . ALA A 1 747 ? 43.395 14.070 -27.530 1.00 90.00 747 ALA A C 1
ATOM 6037 O O . ALA A 1 747 ? 44.188 14.306 -28.443 1.00 90.00 747 ALA A O 1
ATOM 6038 N N . ALA A 1 748 ? 42.770 15.043 -26.860 1.00 87.62 748 ALA A N 1
ATOM 6039 C CA . ALA A 1 748 ? 42.985 16.459 -27.132 1.00 87.62 748 ALA A CA 1
ATOM 6040 C C . ALA A 1 748 ? 44.426 16.893 -26.814 1.00 87.62 748 ALA A C 1
ATOM 6042 O O . ALA A 1 748 ? 45.039 17.593 -27.618 1.00 87.62 748 ALA A O 1
ATOM 6043 N N . SER A 1 749 ? 45.001 16.428 -25.696 1.00 88.75 749 SER A N 1
ATOM 6044 C CA . SER A 1 749 ? 46.399 16.720 -25.334 1.00 88.75 749 SER A CA 1
ATOM 6045 C C . SER A 1 749 ? 47.425 16.164 -26.335 1.00 88.75 749 SER A C 1
ATOM 6047 O O . SER A 1 749 ? 48.509 16.724 -26.485 1.00 88.75 749 SER A O 1
ATOM 6049 N N . GLU A 1 750 ? 47.069 15.101 -27.064 1.00 88.19 750 GLU A N 1
ATOM 6050 C CA . GLU A 1 750 ? 47.888 14.477 -28.114 1.00 88.19 750 GLU A CA 1
ATOM 6051 C C . GLU A 1 750 ? 47.538 14.980 -29.532 1.00 88.19 750 GLU A C 1
ATOM 6053 O O . GLU A 1 750 ? 48.118 14.523 -30.515 1.00 88.19 750 GLU A O 1
ATOM 6058 N N . ASN A 1 751 ? 46.649 15.977 -29.649 1.00 87.12 751 ASN A N 1
ATOM 6059 C CA . ASN A 1 751 ? 46.181 16.583 -30.906 1.00 87.12 751 ASN A CA 1
ATOM 6060 C C . ASN A 1 751 ? 45.521 15.592 -31.892 1.00 87.12 751 ASN A C 1
ATOM 6062 O O . ASN A 1 751 ? 45.543 15.800 -33.112 1.00 87.12 751 ASN A O 1
ATOM 6066 N N . TYR A 1 752 ? 44.908 14.521 -31.384 1.00 91.31 752 TYR A N 1
ATOM 6067 C CA . TYR A 1 752 ? 44.157 13.571 -32.205 1.00 91.31 752 TYR A CA 1
ATOM 6068 C C . TYR A 1 752 ? 42.810 14.141 -32.662 1.00 91.31 752 TYR A C 1
ATOM 6070 O O . TYR A 1 752 ? 42.164 14.921 -31.963 1.00 91.31 752 TYR A O 1
ATOM 6078 N N . LYS A 1 753 ? 42.381 13.735 -33.862 1.00 86.50 753 LYS A N 1
ATOM 6079 C CA . LYS A 1 753 ? 41.174 14.236 -34.539 1.00 86.50 753 LYS A CA 1
ATOM 6080 C C . LYS A 1 753 ? 40.033 13.221 -34.538 1.00 86.50 753 LYS A C 1
ATOM 6082 O O . LYS A 1 753 ? 38.923 13.559 -34.953 1.00 86.50 753 LYS A O 1
ATOM 6087 N N . SER A 1 754 ? 40.291 11.995 -34.092 1.00 90.00 754 SER A N 1
ATOM 6088 C CA . SER A 1 754 ? 39.327 10.900 -34.034 1.00 90.00 754 SER A CA 1
ATOM 6089 C C . SER A 1 754 ? 39.602 9.949 -32.863 1.00 90.00 754 SER A C 1
ATOM 6091 O O . SER A 1 754 ? 40.743 9.558 -32.621 1.00 90.00 754 SER A O 1
ATOM 6093 N N . ILE A 1 755 ? 38.551 9.573 -32.135 1.00 93.00 755 ILE A N 1
ATOM 6094 C CA . ILE A 1 755 ? 38.601 8.621 -31.020 1.00 93.00 755 ILE A CA 1
ATOM 6095 C C . ILE A 1 755 ? 37.441 7.627 -31.121 1.00 93.00 755 ILE A C 1
ATOM 6097 O O . ILE A 1 755 ? 36.330 8.002 -31.493 1.00 93.00 755 ILE A O 1
ATOM 6101 N N . ALA A 1 756 ? 37.663 6.367 -30.751 1.00 91.19 756 ALA A N 1
ATOM 6102 C CA . ALA A 1 756 ? 36.604 5.362 -30.718 1.00 91.19 756 ALA A CA 1
ATOM 6103 C C . ALA A 1 756 ? 36.379 4.763 -29.329 1.00 91.19 756 ALA A C 1
ATOM 6105 O O . ALA A 1 756 ? 37.324 4.377 -28.635 1.00 91.19 756 ALA A O 1
ATOM 6106 N N . PHE A 1 757 ? 35.105 4.639 -28.957 1.00 91.44 757 PHE A N 1
ATOM 6107 C CA . PHE A 1 757 ? 34.647 4.087 -27.688 1.00 91.44 757 PHE A CA 1
ATOM 6108 C C . PHE A 1 757 ? 33.925 2.743 -27.878 1.00 91.44 757 PHE A C 1
ATOM 6110 O O . PHE A 1 757 ? 32.958 2.665 -28.645 1.00 91.44 757 PHE A O 1
ATOM 6117 N N . PRO A 1 758 ? 34.310 1.696 -27.125 1.00 86.56 758 PRO A N 1
ATOM 6118 C CA . PRO A 1 758 ? 33.487 0.514 -26.929 1.00 86.56 758 PRO A CA 1
ATOM 6119 C C . PRO A 1 758 ? 32.362 0.813 -25.935 1.00 86.56 758 PRO A C 1
ATOM 6121 O O . PRO A 1 758 ? 32.492 1.652 -25.039 1.00 86.56 758 PRO A O 1
ATOM 6124 N N . VAL A 1 759 ? 31.277 0.047 -26.016 1.00 79.38 759 VAL A N 1
ATOM 6125 C CA . VAL A 1 759 ? 30.190 0.140 -25.035 1.00 79.38 759 VAL A CA 1
ATOM 6126 C C . VAL A 1 759 ? 30.602 -0.523 -23.717 1.00 79.38 759 VAL A C 1
ATOM 6128 O O . VAL A 1 759 ? 30.585 -1.746 -23.574 1.00 79.38 759 VAL A O 1
ATOM 6131 N N . VAL A 1 760 ? 30.971 0.296 -22.732 1.00 73.69 760 VAL A N 1
ATOM 6132 C CA . VAL A 1 760 ? 31.297 -0.149 -21.368 1.00 73.69 760 VAL A CA 1
ATOM 6133 C C . VAL A 1 760 ? 30.039 -0.466 -20.545 1.00 73.69 760 VAL A C 1
ATOM 6135 O O . VAL A 1 760 ? 28.992 0.142 -20.720 1.00 73.69 760 VAL A O 1
ATOM 6138 N N . GLY A 1 761 ? 30.126 -1.438 -19.631 1.00 64.19 761 GLY A N 1
ATOM 6139 C CA . GLY A 1 761 ? 29.043 -1.801 -18.696 1.00 64.19 761 GLY A CA 1
ATOM 6140 C C . GLY A 1 761 ? 27.989 -2.795 -19.214 1.00 64.19 761 GLY A C 1
ATOM 6141 O O . GLY A 1 761 ? 27.479 -3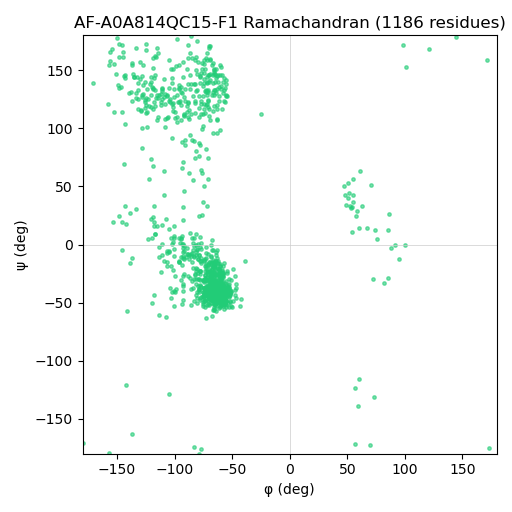.588 -18.425 1.00 64.19 761 GLY A O 1
ATOM 6142 N N . SER A 1 762 ? 27.728 -2.839 -20.523 1.00 56.72 762 SER A N 1
ATOM 6143 C CA . SER A 1 762 ? 26.675 -3.653 -21.181 1.00 56.72 762 SER A CA 1
ATOM 6144 C C . SER A 1 762 ? 26.978 -5.161 -21.347 1.00 56.72 762 SER A C 1
ATOM 6146 O O . SER A 1 762 ? 26.193 -5.905 -21.946 1.00 56.72 762 SER A O 1
ATOM 6148 N N . GLY A 1 763 ? 28.140 -5.606 -20.857 1.00 59.06 763 GLY A N 1
ATOM 6149 C CA . GLY A 1 763 ? 28.586 -7.004 -20.844 1.00 59.06 763 GLY A CA 1
ATOM 6150 C C . GLY A 1 763 ? 28.498 -7.629 -19.447 1.00 59.06 763 GLY A C 1
ATOM 6151 O O . GLY A 1 763 ? 27.483 -7.511 -18.764 1.00 59.06 763 GLY A O 1
ATOM 6152 N N . ARG A 1 764 ? 29.600 -8.242 -18.981 1.00 49.19 764 ARG A N 1
ATOM 6153 C CA . ARG A 1 764 ? 29.731 -8.939 -17.676 1.00 49.19 764 ARG A CA 1
ATOM 6154 C C . ARG A 1 764 ? 29.237 -8.144 -16.451 1.00 49.19 764 ARG A C 1
ATOM 6156 O O . ARG A 1 764 ? 28.959 -8.739 -15.414 1.00 49.19 764 ARG A O 1
ATOM 6163 N N . TYR A 1 765 ? 29.149 -6.822 -16.568 1.00 54.53 765 TYR A N 1
ATOM 6164 C CA . TYR A 1 765 ? 28.798 -5.897 -15.494 1.00 54.53 765 TYR A CA 1
ATOM 6165 C C . TYR A 1 765 ? 27.301 -5.553 -15.382 1.00 54.53 765 TYR A C 1
ATOM 6167 O O . TYR A 1 765 ? 26.912 -4.979 -14.371 1.00 54.53 765 TYR A O 1
ATOM 6175 N N . LYS A 1 766 ? 26.469 -5.941 -16.362 1.00 57.28 766 LYS A N 1
ATOM 6176 C CA . LYS A 1 766 ? 24.991 -5.873 -16.319 1.00 57.28 766 LYS A CA 1
ATOM 6177 C C . LYS A 1 766 ? 24.368 -4.486 -16.067 1.00 57.28 766 LYS A C 1
ATOM 6179 O O . LYS A 1 766 ? 23.231 -4.398 -15.604 1.00 57.28 766 LYS A O 1
ATOM 6184 N N . CYS A 1 767 ? 25.074 -3.403 -16.388 1.00 63.34 767 CYS A N 1
ATOM 6185 C CA . CYS A 1 767 ? 24.504 -2.057 -16.313 1.00 63.34 767 CYS A CA 1
ATOM 6186 C C . CYS A 1 767 ? 23.340 -1.912 -17.316 1.00 63.34 767 CYS A C 1
ATOM 6188 O O . CYS A 1 767 ? 23.418 -2.442 -18.425 1.00 63.34 767 CYS A O 1
ATOM 6190 N N . SER A 1 768 ? 22.285 -1.169 -16.954 1.00 72.94 768 SER A N 1
ATOM 6191 C CA . SER A 1 768 ? 21.139 -0.918 -17.847 1.00 72.94 768 SER A CA 1
ATOM 6192 C C . SER A 1 768 ? 21.590 -0.304 -19.177 1.00 72.94 768 SER A C 1
ATOM 6194 O O . SER A 1 768 ? 22.306 0.700 -19.186 1.00 72.94 768 SER A O 1
ATOM 6196 N N . ILE A 1 769 ? 21.154 -0.893 -20.297 1.00 73.56 769 ILE A N 1
ATOM 6197 C CA . ILE A 1 769 ? 21.583 -0.497 -21.647 1.00 73.56 769 ILE A CA 1
ATOM 6198 C C . ILE A 1 769 ? 21.185 0.954 -21.937 1.00 73.56 769 ILE A C 1
ATOM 6200 O O . ILE A 1 769 ? 22.041 1.732 -22.344 1.00 73.56 769 ILE A O 1
ATOM 6204 N N . SER A 1 770 ? 19.945 1.356 -21.634 1.00 70.06 770 SER A N 1
ATOM 6205 C CA . SER A 1 770 ? 19.496 2.751 -21.766 1.00 70.06 770 SER A CA 1
ATOM 6206 C C . SER A 1 770 ? 20.293 3.721 -20.896 1.00 70.06 770 SER A C 1
ATOM 6208 O O . SER A 1 770 ? 20.627 4.811 -21.350 1.00 70.06 770 SER A O 1
ATOM 6210 N N . LEU A 1 771 ? 20.643 3.334 -19.661 1.00 74.19 771 LEU A N 1
ATOM 6211 C CA . LEU A 1 771 ? 21.425 4.187 -18.759 1.00 74.19 771 LEU A CA 1
ATOM 6212 C C . LEU A 1 771 ? 22.859 4.388 -19.278 1.00 74.19 771 LEU A C 1
ATOM 6214 O O . LEU A 1 771 ? 23.379 5.504 -19.256 1.00 74.19 771 LEU A O 1
ATOM 6218 N N . VAL A 1 772 ? 23.479 3.312 -19.770 1.00 78.00 772 VAL A N 1
ATOM 6219 C CA . VAL A 1 772 ? 24.811 3.309 -20.391 1.00 78.00 772 VAL A CA 1
ATOM 6220 C C . VAL A 1 772 ? 24.815 4.128 -21.681 1.00 78.00 772 VAL A C 1
ATOM 6222 O O . VAL A 1 772 ? 25.644 5.025 -21.817 1.00 78.00 772 VAL A O 1
ATOM 6225 N N . ALA A 1 773 ? 23.876 3.856 -22.592 1.00 79.50 773 ALA A N 1
ATOM 6226 C CA . ALA A 1 773 ? 23.740 4.541 -23.874 1.00 79.50 773 ALA A CA 1
ATOM 6227 C C . ALA A 1 773 ? 23.524 6.043 -23.679 1.00 79.50 773 ALA A C 1
ATOM 6229 O O . ALA A 1 773 ? 24.277 6.850 -24.221 1.00 79.50 773 ALA A O 1
ATOM 6230 N N . TRP A 1 774 ? 22.558 6.419 -22.834 1.00 77.81 774 TRP A N 1
ATOM 6231 C CA . TRP A 1 774 ? 22.301 7.819 -22.519 1.00 77.81 774 TRP A CA 1
ATOM 6232 C C . TRP A 1 774 ? 23.535 8.495 -21.915 1.00 77.81 774 TRP A C 1
ATOM 6234 O O . TRP A 1 774 ? 23.944 9.537 -22.412 1.00 77.81 774 TRP A O 1
ATOM 6244 N N . THR A 1 775 ? 24.176 7.898 -20.901 1.00 77.75 775 THR A N 1
ATOM 6245 C CA . THR A 1 775 ? 25.308 8.542 -20.208 1.00 77.75 775 THR A CA 1
ATOM 6246 C C . THR A 1 775 ? 26.541 8.695 -21.102 1.00 77.75 775 THR A C 1
ATOM 6248 O O . THR A 1 775 ? 27.218 9.720 -21.023 1.00 77.75 775 THR A O 1
ATOM 6251 N N . LEU A 1 776 ? 26.843 7.702 -21.947 1.00 84.38 776 LEU A N 1
ATOM 6252 C CA . LEU A 1 776 ? 27.971 7.768 -22.881 1.00 84.38 776 LEU A CA 1
ATOM 6253 C C . LEU A 1 776 ? 27.748 8.840 -23.952 1.00 84.38 776 LEU A C 1
ATOM 6255 O O . LEU A 1 776 ? 28.651 9.637 -24.201 1.00 84.38 776 LEU A O 1
ATOM 6259 N N . VAL A 1 777 ? 26.553 8.903 -24.548 1.00 82.12 777 VAL A N 1
ATOM 6260 C CA . VAL A 1 777 ? 26.237 9.901 -25.581 1.00 82.12 777 VAL A CA 1
ATOM 6261 C C . VAL A 1 777 ? 26.140 11.311 -24.971 1.00 82.12 777 VAL A C 1
ATOM 6263 O O . VAL A 1 777 ? 26.769 12.228 -25.492 1.00 82.12 777 VAL A O 1
ATOM 6266 N N . ASP A 1 778 ? 25.449 11.488 -23.837 1.00 78.88 778 ASP A N 1
ATOM 6267 C CA . ASP A 1 778 ? 25.344 12.762 -23.095 1.00 78.88 778 ASP A CA 1
ATOM 6268 C C . ASP A 1 778 ? 26.721 13.315 -22.683 1.00 78.88 778 ASP A C 1
ATOM 6270 O O . ASP A 1 778 ? 26.983 14.506 -22.856 1.00 78.88 778 ASP A O 1
ATOM 6274 N N . GLU A 1 779 ? 27.638 12.479 -22.179 1.00 84.25 779 GLU A N 1
ATOM 6275 C CA . GLU A 1 779 ? 28.984 12.959 -21.846 1.00 84.25 779 GLU A CA 1
ATOM 6276 C C . GLU A 1 779 ? 29.823 13.268 -23.090 1.00 84.25 779 GLU A C 1
ATOM 6278 O O . GLU A 1 779 ? 30.461 14.318 -23.113 1.00 84.25 779 GLU A O 1
ATOM 6283 N N . VAL A 1 780 ? 29.797 12.428 -24.135 1.00 85.25 780 VAL A N 1
ATOM 6284 C CA . VAL A 1 780 ? 30.520 12.715 -25.389 1.00 85.25 780 VAL A CA 1
ATOM 6285 C C . VAL A 1 780 ? 30.067 14.055 -25.969 1.00 85.25 780 VAL A C 1
ATOM 6287 O O . VAL A 1 780 ? 30.905 14.923 -26.207 1.00 85.25 780 VAL A O 1
ATOM 6290 N N . TYR A 1 781 ? 28.758 14.289 -26.102 1.00 77.94 781 TYR A N 1
ATOM 6291 C CA . TYR A 1 781 ? 28.238 15.574 -26.582 1.00 77.94 781 TYR A CA 1
ATOM 6292 C C . TYR A 1 781 ? 28.640 16.750 -25.671 1.00 77.94 781 TYR A C 1
ATOM 6294 O O . TYR A 1 781 ? 28.959 17.825 -26.178 1.00 77.94 781 TYR A O 1
ATOM 6302 N N . ARG A 1 782 ? 28.713 16.566 -24.342 1.00 73.56 782 ARG A N 1
ATOM 6303 C CA . ARG A 1 782 ? 29.188 17.614 -23.412 1.00 73.56 782 ARG A CA 1
ATOM 6304 C C . ARG A 1 782 ? 30.703 17.858 -23.454 1.00 73.56 782 ARG A C 1
ATOM 6306 O O . ARG A 1 782 ? 31.125 18.972 -23.145 1.00 73.56 782 ARG A O 1
ATOM 6313 N N . GLN A 1 783 ? 31.523 16.881 -23.843 1.00 79.62 783 GLN A N 1
ATOM 6314 C CA . GLN A 1 783 ? 32.973 17.066 -24.011 1.00 79.62 783 GLN A CA 1
ATOM 6315 C C . GLN A 1 783 ? 33.348 17.579 -25.410 1.00 79.62 783 GLN A C 1
ATOM 6317 O O . GLN A 1 783 ? 34.305 18.342 -25.520 1.00 79.62 783 GLN A O 1
ATOM 6322 N N . LEU A 1 784 ? 32.572 17.273 -26.457 1.00 76.94 784 LEU A N 1
ATOM 6323 C CA . LEU A 1 784 ? 32.789 17.802 -27.815 1.00 76.94 784 LEU A CA 1
ATOM 6324 C C . LEU A 1 784 ? 32.689 19.332 -27.913 1.00 76.94 784 LEU A C 1
ATOM 6326 O O . LEU A 1 784 ? 33.338 19.930 -28.766 1.00 76.94 784 LEU A O 1
ATOM 6330 N N . VAL A 1 785 ? 31.945 19.973 -27.005 1.00 71.38 785 VAL A N 1
ATOM 6331 C CA . VAL A 1 785 ? 31.894 21.443 -26.865 1.00 71.38 785 VAL A CA 1
ATOM 6332 C C . VAL A 1 785 ? 33.242 22.034 -26.408 1.00 71.38 785 VAL A C 1
ATOM 6334 O O . VAL A 1 785 ? 33.513 23.205 -26.658 1.00 71.38 785 VAL A O 1
ATOM 6337 N N . LYS A 1 786 ? 34.101 21.240 -25.753 1.00 76.38 786 LYS A N 1
ATOM 6338 C CA . LYS A 1 786 ? 35.453 21.645 -25.317 1.00 76.38 786 LYS A CA 1
ATOM 6339 C C . LYS A 1 786 ? 36.552 21.142 -26.252 1.00 76.38 786 LYS A C 1
ATOM 6341 O O . LYS A 1 786 ? 37.525 21.848 -26.491 1.00 76.38 786 LYS A O 1
ATOM 6346 N N . TYR A 1 787 ? 36.407 19.907 -26.730 1.00 82.56 787 TYR A N 1
ATOM 6347 C CA . TYR A 1 787 ? 37.423 19.163 -27.466 1.00 82.56 787 TYR A CA 1
ATOM 6348 C C . TYR A 1 787 ? 36.813 18.623 -28.775 1.00 82.56 787 TYR A C 1
ATOM 6350 O O . TYR A 1 787 ? 36.357 17.477 -28.813 1.00 82.56 787 TYR A O 1
ATOM 6358 N N . PRO A 1 788 ? 36.741 19.439 -29.844 1.00 79.62 788 PRO A N 1
ATOM 6359 C CA . PRO A 1 788 ? 36.118 19.034 -31.101 1.00 79.62 788 PRO A CA 1
ATOM 6360 C C . PRO A 1 788 ? 36.964 17.972 -31.822 1.00 79.62 788 PRO A C 1
ATOM 6362 O O . PRO A 1 788 ? 38.051 18.252 -32.325 1.00 79.62 788 PRO A O 1
ATOM 6365 N N . MET A 1 789 ? 36.445 16.746 -31.876 1.00 83.44 789 MET A N 1
ATOM 6366 C CA . MET A 1 789 ? 37.042 15.591 -32.556 1.00 83.44 789 MET A CA 1
ATOM 6367 C C . MET A 1 789 ? 35.943 14.664 -33.094 1.00 83.44 789 MET A C 1
ATOM 6369 O O . MET A 1 789 ? 34.796 14.730 -32.659 1.00 83.44 789 MET A O 1
ATOM 6373 N N . SER A 1 790 ? 36.267 13.784 -34.038 1.00 86.00 790 SER A N 1
ATOM 6374 C CA . SER A 1 790 ? 35.340 12.729 -34.473 1.00 86.00 790 SER A CA 1
ATOM 6375 C C . SER A 1 790 ? 35.258 11.624 -33.418 1.00 86.00 790 SER A C 1
ATOM 6377 O O . SER A 1 790 ? 36.273 11.284 -32.812 1.00 86.00 790 SER A O 1
ATOM 6379 N N . VAL A 1 791 ? 34.072 11.053 -33.199 1.00 89.00 791 VAL A N 1
ATOM 6380 C CA . VAL A 1 791 ? 33.847 10.028 -32.168 1.00 89.00 791 VAL A CA 1
ATOM 6381 C C . VAL A 1 791 ? 33.083 8.838 -32.742 1.00 89.00 791 VAL A C 1
ATOM 6383 O O . VAL A 1 791 ? 31.925 8.981 -33.128 1.00 89.00 791 VAL A O 1
ATOM 6386 N N . SER A 1 792 ? 33.703 7.657 -32.768 1.00 87.25 792 SER A N 1
ATOM 6387 C CA . SER A 1 792 ? 33.062 6.397 -33.179 1.00 87.25 792 SER A CA 1
ATOM 6388 C C . SER A 1 792 ? 32.558 5.612 -31.962 1.00 87.25 792 SER A C 1
ATOM 6390 O O . SER A 1 792 ? 33.349 5.230 -31.101 1.00 87.25 792 SER A O 1
ATOM 6392 N N . PHE A 1 793 ? 31.264 5.292 -31.901 1.00 89.19 793 PHE A N 1
ATOM 6393 C CA . PHE A 1 793 ? 30.737 4.240 -31.026 1.00 89.19 793 PHE A CA 1
ATOM 6394 C C . PHE A 1 793 ? 30.706 2.911 -31.788 1.00 89.19 793 PHE A C 1
ATOM 6396 O O . PHE A 1 793 ? 29.909 2.742 -32.715 1.00 89.19 793 PHE A O 1
ATOM 6403 N N . VAL A 1 794 ? 31.569 1.970 -31.392 1.00 85.75 794 VAL A N 1
ATOM 6404 C CA . VAL A 1 794 ? 31.694 0.656 -32.046 1.00 85.75 794 VAL A CA 1
ATOM 6405 C C . VAL A 1 794 ? 30.974 -0.403 -31.214 1.00 85.75 794 VAL A C 1
ATOM 6407 O O . VAL A 1 794 ? 31.272 -0.603 -30.031 1.00 85.75 794 VAL A O 1
ATOM 6410 N N . ILE A 1 795 ? 29.999 -1.073 -31.829 1.00 83.06 795 ILE A N 1
ATOM 6411 C CA . ILE A 1 795 ? 29.103 -2.036 -31.177 1.00 83.06 795 ILE A CA 1
ATOM 6412 C C . ILE A 1 795 ? 29.295 -3.405 -31.827 1.00 83.06 795 ILE A C 1
ATOM 6414 O O . ILE A 1 795 ? 29.325 -3.506 -33.046 1.00 83.06 795 ILE A O 1
ATOM 6418 N N . LEU A 1 796 ? 29.402 -4.477 -31.037 1.00 74.69 796 LEU A N 1
ATOM 6419 C CA . LEU A 1 796 ? 29.598 -5.817 -31.601 1.00 74.69 796 LEU A CA 1
ATOM 6420 C C . LEU A 1 796 ? 28.401 -6.227 -32.492 1.00 74.69 796 LEU A C 1
ATOM 6422 O O . LEU A 1 796 ? 27.256 -5.984 -32.096 1.00 74.69 796 LEU A O 1
ATOM 6426 N N . PRO A 1 797 ? 28.613 -6.885 -33.654 1.00 67.88 7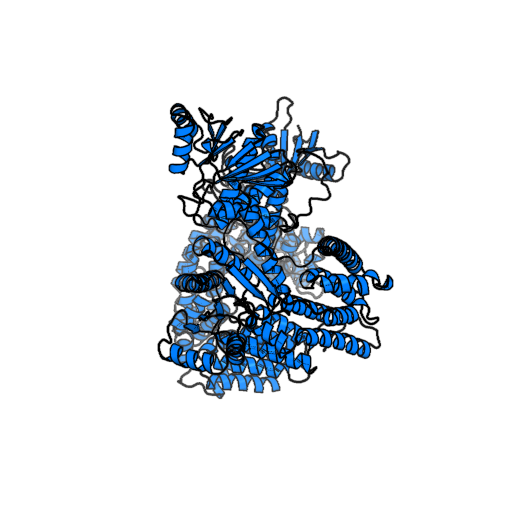97 PRO A N 1
ATOM 6427 C CA . PRO A 1 797 ? 27.535 -7.200 -34.603 1.00 67.88 797 PRO A CA 1
ATOM 6428 C C . PRO A 1 797 ? 26.390 -8.055 -34.048 1.00 67.88 797 PRO A C 1
ATOM 6430 O O . PRO A 1 797 ? 25.278 -8.008 -34.558 1.00 67.88 797 PRO A O 1
ATOM 6433 N N . ASN A 1 798 ? 26.630 -8.807 -32.972 1.00 65.88 798 ASN A N 1
ATOM 6434 C CA . ASN A 1 798 ? 25.619 -9.605 -32.279 1.00 65.88 798 ASN A CA 1
ATOM 6435 C C . ASN A 1 798 ? 24.832 -8.833 -31.195 1.00 65.88 798 ASN A C 1
ATOM 6437 O O . ASN A 1 798 ? 24.115 -9.457 -30.416 1.00 65.88 798 ASN A O 1
ATOM 6441 N N . ARG A 1 799 ? 24.968 -7.499 -31.108 1.00 68.44 799 ARG A N 1
ATOM 6442 C CA . ARG A 1 799 ? 24.307 -6.634 -30.107 1.00 68.44 799 ARG A CA 1
ATOM 6443 C C . ARG A 1 799 ? 23.450 -5.529 -30.735 1.00 68.44 799 ARG A C 1
ATOM 6445 O O . ARG A 1 799 ? 23.636 -4.336 -30.482 1.00 68.44 799 ARG A O 1
ATOM 6452 N N . THR A 1 800 ? 22.492 -5.929 -31.569 1.00 71.62 800 THR A N 1
ATOM 6453 C CA . THR A 1 800 ? 21.497 -5.028 -32.185 1.00 71.62 800 THR A CA 1
ATOM 6454 C C . THR A 1 800 ? 20.605 -4.339 -31.141 1.00 71.62 800 THR A C 1
ATOM 6456 O O . THR A 1 800 ? 20.164 -3.212 -31.346 1.00 71.62 800 THR A O 1
ATOM 6459 N N . ASP A 1 801 ? 20.423 -4.963 -29.973 1.00 67.00 801 ASP A N 1
ATOM 6460 C CA . ASP A 1 801 ? 19.770 -4.384 -28.793 1.00 67.00 801 ASP A CA 1
ATOM 6461 C C . ASP A 1 801 ? 20.464 -3.100 -28.302 1.00 67.00 801 ASP A C 1
ATOM 6463 O O . ASP A 1 801 ? 19.807 -2.093 -28.037 1.00 67.00 801 ASP A O 1
ATOM 6467 N N . ILE A 1 802 ? 21.800 -3.106 -28.241 1.00 74.25 802 ILE A N 1
ATOM 6468 C CA . ILE A 1 802 ? 22.592 -1.928 -27.872 1.00 74.25 802 ILE A CA 1
ATOM 6469 C C . ILE A 1 802 ? 22.576 -0.898 -29.007 1.00 74.25 802 ILE A C 1
ATOM 6471 O O . ILE A 1 802 ? 22.418 0.295 -28.741 1.00 74.25 802 ILE A O 1
ATOM 6475 N N . TYR A 1 803 ? 22.732 -1.347 -30.258 1.00 76.62 803 TYR A N 1
ATOM 6476 C CA . TYR A 1 803 ? 22.750 -0.466 -31.430 1.00 76.62 803 TYR A CA 1
ATOM 6477 C C . TYR A 1 803 ? 21.473 0.378 -31.520 1.00 76.62 803 TYR A C 1
ATOM 6479 O O . TYR A 1 803 ? 21.560 1.603 -31.571 1.00 76.62 803 TYR A O 1
ATOM 6487 N N . ASN A 1 804 ? 20.301 -0.255 -31.424 1.00 71.88 804 ASN A N 1
ATOM 6488 C CA . ASN A 1 804 ? 19.009 0.428 -31.499 1.00 71.88 804 ASN A CA 1
ATOM 6489 C C . ASN A 1 804 ? 18.822 1.465 -30.376 1.00 71.88 804 ASN A C 1
ATOM 6491 O O . ASN A 1 804 ? 18.319 2.562 -30.627 1.00 71.88 804 ASN A O 1
ATOM 6495 N N . GLU A 1 805 ? 19.251 1.161 -29.147 1.00 70.44 805 GLU A N 1
ATOM 6496 C CA . GLU A 1 805 ? 19.108 2.095 -28.025 1.00 70.44 805 GLU A CA 1
ATOM 6497 C C . GLU A 1 805 ? 20.072 3.286 -28.137 1.00 70.44 805 GLU A C 1
ATOM 6499 O O . GLU A 1 805 ? 19.639 4.423 -27.971 1.00 70.44 805 GLU A O 1
ATOM 6504 N N . PHE A 1 806 ? 21.347 3.085 -28.493 1.00 76.56 806 PHE A N 1
ATOM 6505 C CA . PHE A 1 806 ? 22.245 4.219 -28.767 1.00 76.56 806 PHE A CA 1
ATOM 6506 C C . PHE A 1 806 ? 21.756 5.057 -29.957 1.00 76.56 806 PHE A C 1
ATOM 6508 O O . PHE A 1 806 ? 21.777 6.285 -29.883 1.00 76.56 806 PHE A O 1
ATOM 6515 N N . GLN A 1 807 ? 21.286 4.416 -31.030 1.00 74.25 807 GLN A N 1
ATOM 6516 C CA . GLN A 1 807 ? 20.744 5.085 -32.213 1.00 74.25 807 GLN A CA 1
ATOM 6517 C C . GLN A 1 807 ? 19.560 5.996 -31.846 1.00 74.25 807 GLN A C 1
ATOM 6519 O O . GLN A 1 807 ? 19.479 7.139 -32.297 1.00 74.25 807 GLN A O 1
ATOM 6524 N N . LYS A 1 808 ? 18.681 5.523 -30.957 1.00 72.69 808 LYS A N 1
ATOM 6525 C CA . LYS A 1 808 ? 17.580 6.289 -30.360 1.00 72.69 808 LYS A CA 1
ATOM 6526 C C . LYS A 1 808 ? 18.072 7.458 -29.496 1.00 72.69 808 LYS A C 1
ATOM 6528 O O . LYS A 1 808 ? 17.564 8.565 -29.661 1.00 72.69 808 LYS A O 1
ATOM 6533 N N . GLN A 1 809 ? 19.072 7.265 -28.628 1.00 66.06 809 GLN A N 1
ATOM 6534 C CA . GLN A 1 809 ? 19.625 8.355 -27.802 1.00 66.06 809 GLN A CA 1
ATOM 6535 C C . GLN A 1 809 ? 20.323 9.441 -28.649 1.00 66.06 809 GLN A C 1
ATOM 6537 O O . GLN A 1 809 ? 20.144 10.630 -28.388 1.00 66.06 809 GLN A O 1
ATOM 6542 N N . ILE A 1 810 ? 21.059 9.054 -29.698 1.00 69.12 810 ILE A N 1
ATOM 6543 C CA . ILE A 1 810 ? 21.692 9.986 -30.648 1.00 69.12 810 ILE A CA 1
ATOM 6544 C C . ILE A 1 810 ? 20.624 10.777 -31.420 1.00 69.12 810 ILE A C 1
ATOM 6546 O O . ILE A 1 810 ? 20.709 12.003 -31.482 1.00 69.12 810 ILE A O 1
ATOM 6550 N N . ASN A 1 811 ? 19.581 10.109 -31.928 1.00 65.69 811 ASN A N 1
ATOM 6551 C CA . ASN A 1 811 ? 18.473 10.770 -32.627 1.00 65.69 811 ASN A CA 1
ATOM 6552 C C . ASN A 1 811 ? 17.750 11.793 -31.733 1.00 65.69 811 ASN A C 1
ATOM 6554 O O . ASN A 1 811 ? 17.451 12.894 -32.189 1.00 65.69 811 ASN A O 1
ATOM 6558 N N . LEU A 1 812 ? 17.503 11.462 -30.458 1.00 57.97 812 LEU A N 1
ATOM 6559 C CA . LEU A 1 812 ? 16.884 12.379 -29.490 1.00 57.97 812 LEU A CA 1
ATOM 6560 C C . LEU A 1 812 ? 17.743 13.627 -29.237 1.00 57.97 812 LEU A C 1
ATOM 6562 O O . LEU A 1 812 ? 17.210 14.732 -29.169 1.00 57.97 812 LEU A O 1
ATOM 6566 N N . ILE A 1 813 ? 19.066 13.468 -29.124 1.00 58.28 813 ILE A N 1
ATOM 6567 C CA . ILE A 1 813 ? 19.985 14.587 -28.872 1.00 58.28 813 ILE A CA 1
ATOM 6568 C C . ILE A 1 813 ? 20.140 15.476 -30.112 1.00 58.28 813 ILE A C 1
ATOM 6570 O O . ILE A 1 813 ? 20.123 16.698 -29.976 1.00 58.28 813 ILE A O 1
ATOM 6574 N N . GLN A 1 814 ? 20.203 14.909 -31.317 1.00 56.16 814 GLN A N 1
ATOM 6575 C CA . GLN A 1 814 ? 20.270 15.694 -32.558 1.00 56.16 814 GLN A CA 1
ATOM 6576 C C . GLN A 1 814 ? 18.963 16.448 -32.842 1.00 56.16 814 GLN A C 1
ATOM 6578 O O . GLN A 1 814 ? 18.996 17.616 -33.220 1.00 56.16 814 GLN A O 1
ATOM 6583 N N . GLN A 1 815 ? 17.808 15.850 -32.522 1.00 50.34 815 GLN A N 1
ATOM 6584 C CA . GLN A 1 815 ? 16.517 16.554 -32.489 1.00 50.34 815 GLN A CA 1
ATOM 6585 C C . GLN A 1 815 ? 16.443 17.664 -31.421 1.00 50.34 815 GLN A C 1
ATOM 6587 O O . GLN A 1 815 ? 15.451 18.386 -31.382 1.00 50.34 815 GLN A O 1
ATOM 6592 N N . SER A 1 816 ? 17.454 17.820 -30.557 1.00 45.91 816 SER A N 1
ATOM 6593 C CA . SER A 1 816 ? 17.527 18.896 -29.557 1.00 45.91 816 SER A CA 1
ATOM 6594 C C . SER A 1 816 ? 18.548 19.997 -29.881 1.00 45.91 816 SER A C 1
ATOM 6596 O O . SER A 1 816 ? 18.476 21.058 -29.265 1.00 45.91 816 SER A O 1
ATOM 6598 N N . SER A 1 817 ? 19.488 19.780 -30.816 1.00 45.94 817 SER A N 1
ATOM 6599 C CA . SER A 1 817 ? 20.616 20.700 -31.057 1.00 45.94 817 SER A CA 1
ATOM 6600 C C . SER A 1 817 ? 20.364 21.754 -32.139 1.00 45.94 817 SER A C 1
ATOM 6602 O O . SER A 1 817 ? 20.715 22.910 -31.924 1.00 45.94 817 SER A O 1
ATOM 6604 N N . GLU A 1 818 ? 19.703 21.407 -33.250 1.00 42.94 818 GLU A N 1
ATOM 6605 C CA . GLU A 1 818 ? 19.366 22.376 -34.317 1.00 42.94 818 GLU A CA 1
ATOM 6606 C C . GLU A 1 818 ? 18.225 23.342 -33.911 1.00 42.94 818 GLU A C 1
ATOM 6608 O O . GLU A 1 818 ? 17.895 24.286 -34.631 1.00 42.94 818 GLU A O 1
ATOM 6613 N N . ILE A 1 819 ? 17.585 23.115 -32.759 1.00 48.44 819 ILE A N 1
ATOM 6614 C CA . ILE A 1 819 ? 16.328 23.766 -32.385 1.00 48.44 819 ILE A CA 1
ATOM 6615 C C . ILE A 1 819 ? 16.557 24.936 -31.418 1.00 48.44 819 ILE A C 1
ATOM 6617 O O . ILE A 1 819 ? 16.795 24.740 -30.231 1.00 48.44 819 ILE A O 1
ATOM 6621 N N . GLN A 1 820 ? 16.371 26.170 -31.900 1.00 50.97 820 GLN A N 1
ATOM 6622 C CA . GLN A 1 820 ? 16.291 27.373 -31.048 1.00 50.97 820 GLN A CA 1
ATOM 6623 C C . GLN A 1 820 ? 14.911 27.550 -30.380 1.00 50.97 820 GLN A C 1
ATOM 6625 O O . GLN A 1 820 ? 14.802 28.201 -29.338 1.00 50.97 820 GLN A O 1
ATOM 6630 N N . SER A 1 821 ? 13.857 26.976 -30.976 1.00 55.28 821 SER A N 1
ATOM 6631 C CA . SER A 1 821 ? 12.499 26.937 -30.419 1.00 55.28 821 SER A CA 1
ATOM 6632 C C . SER A 1 821 ? 11.771 25.634 -30.786 1.00 55.28 821 SER A C 1
ATOM 6634 O O . SER A 1 821 ? 11.504 25.360 -31.954 1.00 55.28 821 SER A O 1
ATOM 6636 N N . LEU A 1 822 ? 11.476 24.793 -29.790 1.00 67.38 822 LEU A N 1
ATOM 6637 C CA . LEU A 1 822 ? 10.755 23.527 -29.964 1.00 67.38 822 LEU A CA 1
ATOM 6638 C C . LEU A 1 822 ? 9.267 23.752 -29.704 1.00 67.38 822 LEU A C 1
ATOM 6640 O O . LEU A 1 822 ? 8.900 24.072 -28.577 1.00 67.38 822 LEU A O 1
ATOM 6644 N N . LEU A 1 823 ? 8.414 23.496 -30.699 1.00 72.38 823 LEU A N 1
ATOM 6645 C CA . LEU A 1 823 ? 6.956 23.506 -30.551 1.00 72.38 823 LEU A CA 1
ATOM 6646 C C . LEU A 1 823 ? 6.375 22.089 -30.671 1.00 72.38 823 LEU A C 1
ATOM 6648 O O . LEU A 1 823 ? 6.721 21.328 -31.576 1.00 72.38 823 LEU A O 1
ATOM 6652 N N . VAL A 1 824 ? 5.460 21.735 -29.764 1.00 70.69 824 VAL A N 1
ATOM 6653 C CA . VAL A 1 824 ? 4.693 20.482 -29.776 1.00 70.69 824 VAL A CA 1
ATOM 6654 C C . VAL A 1 824 ? 3.215 20.774 -29.515 1.00 70.69 824 VAL A C 1
ATOM 6656 O O . VAL A 1 824 ? 2.859 21.392 -28.515 1.00 70.69 824 VAL A O 1
ATOM 6659 N N . ILE A 1 825 ? 2.353 20.298 -30.414 1.00 65.56 825 ILE A N 1
ATOM 6660 C CA . ILE A 1 825 ? 0.890 20.402 -30.320 1.00 65.56 825 ILE A CA 1
ATOM 6661 C C . ILE A 1 825 ? 0.355 19.272 -29.424 1.00 65.56 825 ILE A C 1
ATOM 6663 O O . ILE A 1 825 ? 0.840 18.141 -29.510 1.00 65.56 825 ILE A O 1
ATOM 6667 N N . ILE A 1 826 ? -0.611 19.575 -28.551 1.00 67.69 826 ILE A N 1
ATOM 6668 C CA . ILE A 1 826 ? -1.236 18.646 -27.595 1.00 67.69 826 ILE A CA 1
ATOM 6669 C C . ILE A 1 826 ? -2.727 18.992 -27.487 1.00 67.69 826 ILE A C 1
ATOM 6671 O O . ILE A 1 826 ? -3.095 19.987 -26.861 1.00 67.69 826 ILE A O 1
ATOM 6675 N N . GLY A 1 827 ? -3.582 18.181 -28.119 1.00 68.06 827 GLY A N 1
ATOM 6676 C CA . GLY A 1 827 ? -4.970 18.575 -28.386 1.00 68.06 827 GLY A CA 1
ATOM 6677 C C . GLY A 1 827 ? -5.003 19.842 -29.249 1.00 68.06 827 GLY A C 1
ATOM 6678 O O . GLY A 1 827 ? -4.173 20.006 -30.143 1.00 68.06 827 GLY A O 1
ATOM 6679 N N . LYS A 1 828 ? -5.902 20.779 -28.940 1.00 71.38 828 LYS A N 1
ATOM 6680 C CA . LYS A 1 828 ? -5.892 22.147 -29.492 1.00 71.38 828 LYS A CA 1
ATOM 6681 C C . LYS A 1 828 ? -4.779 23.042 -28.920 1.00 71.38 828 LYS A C 1
ATOM 6683 O O . LYS A 1 828 ? -4.570 24.136 -29.441 1.00 71.38 828 LYS A O 1
ATOM 6688 N N . GLY A 1 829 ? -4.099 22.624 -27.852 1.00 76.94 829 GLY A N 1
ATOM 6689 C CA . GLY A 1 829 ? -3.069 23.410 -27.170 1.00 76.94 829 GLY A CA 1
ATOM 6690 C C . GLY A 1 829 ? -1.681 23.249 -27.785 1.00 76.94 829 GLY A C 1
ATOM 6691 O O . GLY A 1 829 ? -1.412 22.303 -28.526 1.00 76.94 829 GLY A O 1
ATOM 6692 N N . THR A 1 830 ? -0.761 24.148 -27.442 1.00 83.94 830 THR A N 1
ATOM 6693 C CA . THR A 1 830 ? 0.650 24.044 -27.843 1.00 83.94 830 THR A CA 1
ATOM 6694 C C . THR A 1 830 ? 1.574 24.267 -26.651 1.00 83.94 830 THR A C 1
ATOM 6696 O O . THR A 1 830 ? 1.342 25.136 -25.811 1.00 83.94 830 THR A O 1
ATOM 6699 N N . ILE A 1 831 ? 2.641 23.471 -26.573 1.00 87.94 831 ILE A N 1
ATOM 6700 C CA . ILE A 1 831 ? 3.795 23.745 -25.716 1.00 87.94 831 ILE A CA 1
ATOM 6701 C C . ILE A 1 831 ? 4.937 24.183 -26.617 1.00 87.94 831 ILE A C 1
ATOM 6703 O O . ILE A 1 831 ? 5.302 23.472 -27.551 1.00 87.94 831 ILE A O 1
ATOM 6707 N N . GLU A 1 832 ? 5.526 25.324 -26.299 1.00 85.56 832 GLU A N 1
ATOM 6708 C CA . GLU A 1 832 ? 6.736 25.830 -26.928 1.00 85.56 832 GLU A CA 1
ATOM 6709 C C . GLU A 1 832 ? 7.840 25.937 -25.869 1.00 85.56 832 GLU A C 1
ATOM 6711 O O . GLU A 1 832 ? 7.568 26.303 -24.727 1.00 85.56 832 GLU A O 1
ATOM 6716 N N . VAL A 1 833 ? 9.093 25.659 -26.215 1.00 87.75 833 VAL A N 1
ATOM 6717 C CA . VAL A 1 833 ? 10.253 26.093 -25.425 1.00 87.75 833 VAL A CA 1
ATOM 6718 C C . VAL A 1 833 ? 11.238 26.804 -26.336 1.00 87.75 833 VAL A C 1
ATOM 6720 O O . VAL A 1 833 ? 11.599 26.271 -27.379 1.00 87.75 833 VAL A O 1
ATOM 6723 N N . GLN A 1 834 ? 11.667 28.002 -25.948 1.00 86.00 834 GLN A N 1
ATOM 6724 C CA . GLN A 1 834 ? 12.559 28.862 -26.727 1.00 86.00 834 GLN A CA 1
ATOM 6725 C C . GLN A 1 834 ? 13.644 29.487 -25.842 1.00 86.00 834 GLN A C 1
ATOM 6727 O O . GLN A 1 834 ? 13.451 29.695 -24.637 1.00 86.00 834 GLN A O 1
ATOM 6732 N N . ILE A 1 835 ? 14.777 29.824 -26.454 1.00 81.94 835 ILE A N 1
ATOM 6733 C CA . ILE A 1 835 ? 15.812 30.647 -25.822 1.00 81.94 835 ILE A CA 1
ATOM 6734 C C . ILE A 1 835 ? 15.451 32.127 -26.003 1.00 81.94 835 ILE A C 1
ATOM 6736 O O . ILE A 1 835 ? 15.204 32.574 -27.120 1.00 81.94 835 ILE A O 1
ATOM 6740 N N . GLY A 1 836 ? 15.434 32.907 -24.920 1.00 84.69 836 GLY A N 1
ATOM 6741 C CA . GLY A 1 836 ? 15.119 34.334 -24.988 1.00 84.69 836 GLY A CA 1
ATOM 6742 C C . GLY A 1 836 ? 14.977 35.021 -23.631 1.00 84.69 836 GLY A C 1
ATOM 6743 O O . GLY A 1 836 ? 15.208 34.429 -22.577 1.00 84.69 836 GLY A O 1
ATOM 6744 N N . ASP A 1 837 ? 14.583 36.292 -23.670 1.00 86.19 837 ASP A N 1
ATOM 6745 C CA . ASP A 1 837 ? 14.237 37.090 -22.491 1.00 86.19 837 ASP A CA 1
ATOM 6746 C C . ASP A 1 837 ? 12.712 37.100 -22.302 1.00 86.19 837 ASP A C 1
ATOM 6748 O O . ASP A 1 837 ? 11.968 37.405 -23.241 1.00 86.19 837 ASP A O 1
ATOM 6752 N N . ILE A 1 838 ? 12.233 36.775 -21.097 1.00 89.50 838 ILE A N 1
ATOM 6753 C CA . ILE A 1 838 ? 10.799 36.734 -20.783 1.00 89.50 838 ILE A CA 1
ATOM 6754 C C . ILE A 1 838 ? 10.140 38.124 -20.793 1.00 89.50 838 ILE A C 1
ATOM 6756 O O . ILE A 1 838 ? 8.960 38.234 -21.115 1.00 89.50 838 ILE A O 1
ATOM 6760 N N . THR A 1 839 ? 10.892 39.195 -20.529 1.00 88.44 839 THR A N 1
ATOM 6761 C CA . THR A 1 839 ? 10.381 40.578 -20.527 1.00 88.44 839 THR A CA 1
ATOM 6762 C C . THR A 1 839 ? 10.048 41.096 -21.931 1.00 88.44 839 THR A C 1
ATOM 6764 O O . THR A 1 839 ? 9.282 42.043 -22.078 1.00 88.44 839 THR A O 1
ATOM 6767 N N . THR A 1 840 ? 10.564 40.452 -22.983 1.00 87.56 840 THR A N 1
ATOM 6768 C CA . THR A 1 840 ? 10.348 40.856 -24.387 1.00 87.56 840 THR A CA 1
ATOM 6769 C C . THR A 1 840 ? 9.153 40.165 -25.061 1.00 87.56 840 THR A C 1
ATOM 6771 O O . THR A 1 840 ? 8.873 40.404 -26.238 1.00 87.56 840 THR A O 1
ATOM 6774 N N . GLN A 1 841 ? 8.434 39.298 -24.341 1.00 88.69 841 GLN A N 1
ATOM 6775 C CA . GLN A 1 841 ? 7.481 38.353 -24.928 1.00 88.69 841 GLN A CA 1
ATOM 6776 C C . GLN A 1 841 ? 6.107 38.965 -25.222 1.00 88.69 841 GLN A C 1
ATOM 6778 O O . GLN A 1 841 ? 5.403 39.412 -24.321 1.00 88.69 841 GLN A O 1
ATOM 6783 N N . LYS A 1 842 ? 5.696 38.904 -26.495 1.00 90.56 842 LYS A N 1
ATOM 6784 C CA . LYS A 1 842 ? 4.366 39.321 -26.971 1.00 90.56 842 LYS A CA 1
ATOM 6785 C C . LYS A 1 842 ? 3.342 38.204 -26.756 1.00 90.56 842 LYS A C 1
ATOM 6787 O O . LYS A 1 842 ? 3.166 37.353 -27.625 1.00 90.56 842 LYS A O 1
ATOM 6792 N N . ILE A 1 843 ? 2.714 38.198 -25.584 1.00 92.50 843 ILE A N 1
ATOM 6793 C CA . ILE A 1 843 ? 1.788 37.159 -25.095 1.00 92.50 843 ILE A CA 1
ATOM 6794 C C . ILE A 1 843 ? 0.721 37.774 -24.181 1.00 92.50 843 ILE A C 1
ATOM 6796 O O . ILE A 1 843 ? 0.830 38.931 -23.790 1.00 92.50 843 ILE A O 1
ATOM 6800 N N . ASP A 1 844 ? -0.292 37.016 -23.770 1.00 93.31 844 ASP A N 1
ATOM 6801 C CA . ASP A 1 844 ? -1.284 37.520 -22.819 1.00 93.31 844 ASP A CA 1
ATOM 6802 C C . ASP A 1 844 ? -0.713 37.607 -21.391 1.00 93.31 844 ASP A C 1
ATOM 6804 O O . ASP A 1 844 ? -0.822 38.661 -20.762 1.00 93.31 844 ASP A O 1
ATOM 6808 N N . VAL A 1 845 ? -0.068 36.539 -20.897 1.00 95.69 845 VAL A N 1
ATOM 6809 C CA . VAL A 1 845 ? 0.381 36.429 -19.493 1.00 95.69 845 VAL A CA 1
ATOM 6810 C C . VAL A 1 845 ? 1.872 36.104 -19.353 1.00 95.69 845 VAL A C 1
ATOM 6812 O O . VAL A 1 845 ? 2.333 35.058 -19.811 1.00 95.69 845 VAL A O 1
ATOM 6815 N N . ILE A 1 846 ? 2.614 36.945 -18.625 1.00 94.75 846 ILE A N 1
ATOM 6816 C CA . ILE A 1 846 ? 3.972 36.639 -18.132 1.00 94.75 846 ILE A CA 1
ATOM 6817 C C . ILE A 1 846 ? 3.890 36.085 -16.701 1.00 94.75 846 ILE A C 1
ATOM 6819 O O . ILE A 1 846 ? 3.180 36.641 -15.863 1.00 94.75 846 ILE A O 1
ATOM 6823 N N . ILE A 1 847 ? 4.640 35.018 -16.399 1.00 93.69 847 ILE A N 1
ATOM 6824 C CA . ILE A 1 847 ? 4.734 34.448 -15.047 1.00 93.69 847 ILE A CA 1
ATOM 6825 C C . ILE A 1 847 ? 6.021 34.881 -14.334 1.00 93.69 847 ILE A C 1
ATOM 6827 O O . ILE A 1 847 ? 7.128 34.662 -14.825 1.00 93.69 847 ILE A O 1
ATOM 6831 N N . GLY A 1 848 ? 5.873 35.427 -13.126 1.00 89.12 848 GLY A N 1
ATOM 6832 C CA . GLY A 1 848 ? 6.957 35.701 -12.178 1.00 89.12 848 GLY A CA 1
ATOM 6833 C C . GLY A 1 848 ? 6.842 34.870 -10.893 1.00 89.12 848 GLY A C 1
ATOM 6834 O O . GLY A 1 848 ? 5.808 34.263 -10.614 1.00 89.12 848 GLY A O 1
ATOM 6835 N N . ASN A 1 849 ? 7.892 34.871 -10.065 1.00 87.06 849 ASN A N 1
ATOM 6836 C CA . ASN A 1 849 ? 7.851 34.318 -8.703 1.00 87.06 849 ASN A CA 1
ATOM 6837 C C . ASN A 1 849 ? 8.111 35.435 -7.679 1.00 87.06 849 ASN A C 1
ATOM 6839 O O . ASN A 1 849 ? 9.188 36.033 -7.679 1.00 87.06 849 ASN A O 1
ATOM 6843 N N . SER A 1 850 ? 7.144 35.694 -6.792 1.00 81.88 850 SER A N 1
ATOM 6844 C CA . SER A 1 850 ? 7.233 36.690 -5.711 1.00 81.88 850 SER A CA 1
ATOM 6845 C C . SER A 1 850 ? 8.445 36.475 -4.802 1.00 81.88 850 SER A C 1
ATOM 6847 O O . SER A 1 850 ? 9.054 37.440 -4.329 1.00 81.88 850 SER A O 1
ATOM 6849 N N . SER A 1 851 ? 8.801 35.209 -4.582 1.00 78.06 851 SER A N 1
ATOM 6850 C CA . SER A 1 851 ? 9.872 34.775 -3.690 1.00 78.06 851 SER A CA 1
ATOM 6851 C C . SER A 1 851 ? 11.273 34.861 -4.299 1.00 78.06 851 SER A C 1
ATOM 6853 O O . SER A 1 851 ? 12.241 34.565 -3.599 1.00 78.06 851 SER A O 1
ATOM 6855 N N . SER A 1 852 ? 11.416 35.178 -5.594 1.00 76.62 852 SER A N 1
ATOM 6856 C CA . SER A 1 852 ? 12.721 35.219 -6.270 1.00 76.62 852 SER A CA 1
ATOM 6857 C C . SER A 1 852 ? 13.112 36.656 -6.566 1.00 76.62 852 SER A C 1
ATOM 6859 O O . SER A 1 852 ? 12.633 37.254 -7.525 1.00 76.62 852 SER A O 1
ATOM 6861 N N . ASP A 1 853 ? 13.999 37.221 -5.749 1.00 72.31 853 ASP A N 1
ATOM 6862 C CA . ASP A 1 853 ? 14.361 38.638 -5.856 1.00 72.31 853 ASP A CA 1
ATOM 6863 C C . ASP A 1 853 ? 15.085 39.001 -7.154 1.00 72.31 853 ASP A C 1
ATOM 6865 O O . ASP A 1 853 ? 15.028 40.157 -7.559 1.00 72.31 853 ASP A O 1
ATOM 6869 N N . ILE A 1 854 ? 15.723 38.036 -7.826 1.00 80.38 854 ILE A N 1
ATOM 6870 C CA . ILE A 1 854 ? 16.352 38.250 -9.137 1.00 80.38 854 ILE A CA 1
ATOM 6871 C C . ILE A 1 854 ? 15.264 38.389 -10.210 1.00 80.38 854 ILE A C 1
ATOM 6873 O O . ILE A 1 854 ? 15.084 39.472 -10.760 1.00 80.38 854 ILE A O 1
ATOM 6877 N N . LEU A 1 855 ? 14.469 37.334 -10.433 1.00 83.56 855 LEU A N 1
ATOM 6878 C CA . LEU A 1 855 ? 13.414 37.312 -11.455 1.00 83.56 855 LEU A CA 1
ATOM 6879 C C . LEU A 1 855 ? 12.347 38.394 -11.218 1.00 83.56 855 LEU A C 1
ATOM 6881 O O . LEU A 1 855 ? 11.867 39.014 -12.164 1.00 83.56 855 LEU A O 1
ATOM 6885 N N . LYS A 1 856 ? 11.987 38.657 -9.955 1.00 85.62 856 LYS A N 1
ATOM 6886 C CA . LYS A 1 856 ? 11.064 39.739 -9.593 1.00 85.62 856 LYS A CA 1
ATOM 6887 C C . LYS A 1 856 ? 11.635 41.102 -9.983 1.00 85.62 856 LYS A C 1
ATOM 6889 O O . LYS A 1 856 ? 10.916 41.869 -10.605 1.00 85.62 856 LYS A O 1
ATOM 6894 N N . LYS A 1 857 ? 12.908 41.398 -9.687 1.00 84.25 857 LYS A N 1
ATOM 6895 C CA . LYS A 1 857 ? 13.535 42.673 -10.086 1.00 84.25 857 LYS A CA 1
ATOM 6896 C C . LYS A 1 857 ? 13.681 42.804 -11.600 1.00 84.25 857 LYS A C 1
ATOM 6898 O O . LYS A 1 857 ? 13.414 43.878 -12.120 1.00 84.25 857 LYS A O 1
ATOM 6903 N N . GLU A 1 858 ? 14.046 41.734 -12.307 1.00 85.38 858 GLU A N 1
ATOM 6904 C CA . GLU A 1 858 ? 14.096 41.722 -13.779 1.00 85.38 858 GLU A CA 1
ATOM 6905 C C . GLU A 1 858 ? 12.730 42.106 -14.384 1.00 85.38 858 GLU A C 1
ATOM 6907 O O . GLU A 1 858 ? 12.655 43.015 -15.210 1.00 85.38 858 GLU A O 1
ATOM 6912 N N . ILE A 1 859 ? 11.642 41.492 -13.903 1.00 88.44 859 ILE A N 1
ATOM 6913 C CA . ILE A 1 859 ? 10.274 41.777 -14.367 1.00 88.44 859 ILE A CA 1
ATOM 6914 C C . ILE A 1 859 ? 9.799 43.180 -13.941 1.00 88.44 859 ILE A C 1
ATOM 6916 O O . ILE A 1 859 ? 9.263 43.903 -14.779 1.00 88.44 859 ILE A O 1
ATOM 6920 N N . MET A 1 860 ? 10.009 43.603 -12.686 1.00 86.06 860 MET A N 1
ATOM 6921 C CA . MET A 1 860 ? 9.566 44.926 -12.204 1.00 86.06 860 MET A CA 1
ATOM 6922 C C . MET A 1 860 ? 10.297 46.078 -12.901 1.00 86.06 860 MET A C 1
ATOM 6924 O O . MET A 1 860 ? 9.652 47.026 -13.343 1.00 86.06 860 MET A O 1
ATOM 6928 N N . ASN A 1 861 ? 11.621 45.981 -13.077 1.00 86.19 861 ASN A N 1
ATOM 6929 C CA . ASN A 1 861 ? 12.409 47.006 -13.769 1.00 86.19 861 ASN A CA 1
ATOM 6930 C C . ASN A 1 861 ? 11.939 47.201 -15.221 1.00 86.19 861 ASN A C 1
ATOM 6932 O O . ASN A 1 861 ? 11.898 48.329 -15.711 1.00 86.19 861 ASN A O 1
ATOM 6936 N N . ALA A 1 862 ? 11.570 46.111 -15.902 1.00 87.12 862 ALA A N 1
ATOM 6937 C CA . ALA A 1 862 ? 11.066 46.151 -17.272 1.00 87.12 862 ALA A CA 1
ATOM 6938 C C . ALA A 1 862 ? 9.585 46.583 -17.363 1.00 87.12 862 ALA A C 1
ATOM 6940 O O . ALA A 1 862 ? 9.196 47.220 -18.341 1.00 87.12 862 ALA A O 1
ATOM 6941 N N . ALA A 1 863 ? 8.766 46.304 -16.342 1.00 87.56 863 ALA A N 1
ATOM 6942 C CA . ALA A 1 863 ? 7.380 46.777 -16.251 1.00 87.56 863 ALA A CA 1
ATOM 6943 C C . ALA A 1 863 ? 7.273 48.269 -15.871 1.00 87.56 863 ALA A C 1
ATOM 6945 O O . ALA A 1 863 ? 6.357 48.955 -16.330 1.00 87.56 863 ALA A O 1
ATOM 6946 N N . GLY A 1 864 ? 8.234 48.787 -15.100 1.00 84.75 864 GLY A N 1
ATOM 6947 C CA . GLY A 1 864 ? 8.335 50.183 -14.673 1.00 84.75 864 GLY A CA 1
ATOM 6948 C C . GLY A 1 864 ? 7.851 50.433 -13.240 1.00 84.75 864 GLY A C 1
ATOM 6949 O O . GLY A 1 864 ? 6.984 49.733 -12.724 1.00 84.75 864 GLY A O 1
ATOM 6950 N N . ASN A 1 865 ? 8.413 51.470 -12.611 1.00 79.06 865 ASN A N 1
ATOM 6951 C CA . ASN A 1 865 ? 8.323 51.758 -11.172 1.00 79.06 865 ASN A CA 1
ATOM 6952 C C . ASN A 1 865 ? 6.885 51.794 -10.613 1.00 79.06 865 ASN A C 1
ATOM 6954 O O . ASN A 1 865 ? 6.652 51.369 -9.484 1.00 79.06 865 ASN A O 1
ATOM 6958 N N . ASP A 1 866 ? 5.911 52.259 -11.401 1.00 78.31 866 ASP A N 1
ATOM 6959 C CA . ASP A 1 866 ? 4.498 52.352 -10.999 1.00 78.31 866 ASP A CA 1
ATOM 6960 C C . ASP A 1 866 ? 3.891 50.975 -10.645 1.00 78.31 866 ASP A C 1
ATOM 6962 O O . ASP A 1 866 ? 2.954 50.869 -9.848 1.00 78.31 866 ASP A O 1
ATOM 6966 N N . ILE A 1 867 ? 4.457 49.898 -11.202 1.00 86.69 867 ILE A N 1
ATOM 6967 C CA . ILE A 1 867 ? 4.022 48.514 -10.985 1.00 86.69 867 ILE A CA 1
ATOM 6968 C C . ILE A 1 867 ? 4.500 47.959 -9.636 1.00 86.69 867 ILE A C 1
ATOM 6970 O O . ILE A 1 867 ? 3.829 47.087 -9.084 1.00 86.69 867 ILE A O 1
ATOM 6974 N N . GLU A 1 868 ? 5.564 48.500 -9.028 1.00 81.38 868 GLU A N 1
ATOM 6975 C CA . GLU A 1 868 ? 5.957 48.105 -7.664 1.00 81.38 868 GLU A CA 1
ATOM 6976 C C . GLU A 1 868 ? 4.888 48.506 -6.634 1.00 81.38 868 GLU A C 1
ATOM 6978 O O . GLU A 1 868 ? 4.585 47.733 -5.723 1.00 81.38 868 GLU A O 1
ATOM 6983 N N . ILE A 1 869 ? 4.241 49.663 -6.825 1.00 81.88 869 ILE A N 1
ATOM 6984 C CA . ILE A 1 869 ? 3.132 50.139 -5.982 1.00 81.88 869 ILE A CA 1
ATOM 6985 C C . ILE A 1 869 ? 1.895 49.247 -6.169 1.00 81.88 869 ILE A C 1
ATOM 6987 O O . ILE A 1 869 ? 1.264 48.841 -5.190 1.00 81.88 869 ILE A O 1
ATOM 6991 N N . ALA A 1 870 ? 1.565 48.896 -7.418 1.00 82.44 870 ALA A N 1
ATOM 6992 C CA . ALA A 1 870 ? 0.464 47.981 -7.721 1.00 82.44 870 ALA A CA 1
ATOM 6993 C C . ALA A 1 870 ? 0.702 46.579 -7.128 1.00 82.44 870 ALA A C 1
ATOM 6995 O O . ALA A 1 870 ? -0.206 45.993 -6.538 1.00 82.44 870 ALA A O 1
ATOM 6996 N N . TYR A 1 871 ? 1.933 46.067 -7.225 1.00 86.19 871 TYR A N 1
ATOM 6997 C CA . TYR A 1 871 ? 2.331 44.793 -6.632 1.00 86.19 871 TYR A CA 1
ATOM 6998 C C . TYR A 1 871 ? 2.276 44.816 -5.103 1.00 86.19 871 TYR A C 1
ATOM 7000 O O . TYR A 1 871 ? 1.761 43.867 -4.520 1.00 86.19 871 TYR A O 1
ATOM 7008 N N . ALA A 1 872 ? 2.763 45.874 -4.446 1.00 83.50 872 ALA A N 1
ATOM 7009 C CA . ALA A 1 872 ? 2.698 45.997 -2.989 1.00 83.50 872 ALA A CA 1
ATOM 7010 C C . ALA A 1 872 ? 1.242 45.956 -2.495 1.00 83.50 872 ALA A C 1
ATOM 7012 O O . ALA A 1 872 ? 0.900 45.134 -1.644 1.00 83.50 872 ALA A O 1
ATOM 7013 N N . LYS A 1 873 ? 0.368 46.757 -3.119 1.00 84.00 873 LYS A N 1
ATOM 7014 C CA . LYS A 1 873 ? -1.066 46.803 -2.808 1.00 84.00 873 LYS A CA 1
ATOM 7015 C C . LYS A 1 873 ? -1.753 45.445 -2.992 1.00 84.00 873 LYS A C 1
ATOM 7017 O O . LYS A 1 873 ? -2.517 45.027 -2.127 1.00 84.00 873 LYS A O 1
ATOM 7022 N N . GLU A 1 874 ? -1.464 44.725 -4.076 1.00 82.38 874 GLU A N 1
ATOM 7023 C CA . GLU A 1 874 ? -2.031 43.386 -4.281 1.00 82.38 874 GLU A CA 1
ATOM 7024 C C . GLU A 1 874 ? -1.411 42.312 -3.382 1.00 82.38 874 GLU A C 1
ATOM 7026 O O . GLU A 1 874 ? -2.104 41.386 -2.959 1.00 82.38 874 GLU A O 1
ATOM 7031 N N . TYR A 1 875 ? -0.140 42.442 -3.004 1.00 82.12 875 TYR A N 1
ATOM 7032 C CA . TYR A 1 875 ? 0.485 41.544 -2.035 1.00 82.12 875 TYR A CA 1
ATOM 7033 C C . TYR A 1 875 ? -0.166 41.658 -0.646 1.00 82.12 875 TYR A C 1
ATOM 7035 O O . TYR A 1 875 ? -0.343 40.635 0.023 1.00 82.12 875 TYR A O 1
ATOM 7043 N N . GLU A 1 876 ? -0.556 42.874 -0.246 1.00 79.25 876 GLU A N 1
ATOM 7044 C CA . GLU A 1 876 ? -1.309 43.167 0.980 1.00 79.25 876 GLU A CA 1
ATOM 7045 C C . GLU A 1 876 ? -2.774 42.712 0.897 1.00 79.25 876 GLU A C 1
ATOM 7047 O O . GLU A 1 876 ? -3.213 41.945 1.755 1.00 79.25 876 GLU A O 1
ATOM 7052 N N . ASN A 1 877 ? -3.513 43.105 -0.149 1.00 74.88 877 ASN A N 1
ATOM 7053 C CA . ASN A 1 877 ? -4.913 42.702 -0.350 1.00 74.88 877 ASN A CA 1
ATOM 7054 C C . ASN A 1 877 ? -5.067 41.173 -0.382 1.00 74.88 877 ASN A C 1
ATOM 7056 O O . ASN A 1 877 ? -5.942 40.601 0.268 1.00 74.88 877 ASN A O 1
ATOM 7060 N N . ASN A 1 878 ? -4.193 40.500 -1.134 1.00 73.62 878 ASN A N 1
ATOM 7061 C CA . ASN A 1 878 ? -4.275 39.075 -1.429 1.00 73.62 878 ASN A CA 1
ATOM 7062 C C . ASN A 1 878 ? -3.174 38.274 -0.715 1.00 73.62 878 ASN A C 1
ATOM 7064 O O . ASN A 1 878 ? -2.575 37.358 -1.289 1.00 73.62 878 ASN A O 1
ATOM 7068 N N . GLN A 1 879 ? -2.908 38.575 0.566 1.00 65.06 879 GLN A N 1
ATOM 7069 C CA . GLN A 1 879 ? -1.900 37.886 1.395 1.00 65.06 879 GLN A CA 1
ATOM 7070 C C . GLN A 1 879 ? -1.963 36.352 1.294 1.00 65.06 879 GLN A C 1
ATOM 7072 O O . GLN A 1 879 ? -0.925 35.722 1.085 1.00 65.06 879 GLN A O 1
ATOM 7077 N N . LYS A 1 880 ? -3.166 35.763 1.371 1.00 63.19 880 LYS A N 1
ATOM 7078 C CA . LYS A 1 880 ? -3.390 34.303 1.356 1.00 63.19 880 LYS A CA 1
ATOM 7079 C C . LYS A 1 880 ? -3.426 33.657 -0.037 1.00 63.19 880 LYS A C 1
ATOM 7081 O O . LYS A 1 880 ? -3.442 32.432 -0.110 1.00 63.19 880 LYS A O 1
ATOM 7086 N N . SER A 1 881 ? -3.459 34.429 -1.127 1.00 69.38 881 SER A N 1
ATOM 7087 C CA . SER A 1 881 ? -3.492 33.852 -2.478 1.00 69.38 881 SER A CA 1
ATOM 7088 C C . SER A 1 881 ? -2.122 33.309 -2.890 1.00 69.38 881 SER A C 1
ATOM 7090 O O . SER A 1 881 ? -1.107 33.988 -2.721 1.00 69.38 881 SER A O 1
ATOM 7092 N N . LEU A 1 882 ? -2.102 32.115 -3.495 1.00 73.38 882 LEU A N 1
ATOM 7093 C CA . LEU A 1 882 ? -0.914 31.544 -4.145 1.00 73.38 882 LEU A CA 1
ATOM 7094 C C . LEU A 1 882 ? -0.504 32.340 -5.398 1.00 73.38 882 LEU A C 1
ATOM 7096 O O . LEU A 1 882 ? 0.664 32.311 -5.786 1.00 73.38 882 LEU A O 1
ATOM 7100 N N . LEU A 1 883 ? -1.451 33.054 -6.013 1.00 83.75 883 LEU A N 1
ATOM 7101 C CA . LEU A 1 883 ? -1.271 33.806 -7.251 1.00 83.75 883 LEU A CA 1
ATOM 7102 C C . LEU A 1 883 ? -1.687 35.270 -7.058 1.00 83.75 883 LEU A C 1
ATOM 7104 O O . LEU A 1 883 ? -2.810 35.556 -6.643 1.00 83.75 883 LEU A O 1
ATOM 7108 N N . LEU A 1 884 ? -0.790 36.198 -7.378 1.00 86.56 884 LEU A N 1
ATOM 7109 C CA . LEU A 1 884 ? -1.081 37.626 -7.491 1.00 86.56 884 LEU A CA 1
ATOM 7110 C C . LEU A 1 884 ? -1.194 38.000 -8.963 1.00 86.56 884 LEU A C 1
ATOM 7112 O O . LEU A 1 884 ? -0.387 37.549 -9.772 1.00 86.56 884 LEU A O 1
ATOM 7116 N N . SER A 1 885 ? -2.164 38.842 -9.304 1.00 88.06 885 SER A N 1
ATOM 7117 C CA . SER A 1 885 ? -2.408 39.284 -10.675 1.00 88.06 885 SER A CA 1
ATOM 7118 C C . SER A 1 885 ? -2.236 40.796 -10.755 1.00 88.06 885 SER A C 1
ATOM 7120 O O . SER A 1 885 ? -2.961 41.524 -10.081 1.00 88.06 885 SER A O 1
ATOM 7122 N N . ILE A 1 886 ? -1.259 41.271 -11.532 1.00 89.75 886 ILE A N 1
ATOM 7123 C CA . ILE A 1 886 ? -0.912 42.698 -11.616 1.00 89.75 886 ILE A CA 1
ATOM 7124 C C . ILE A 1 886 ? -0.892 43.192 -13.075 1.00 89.75 886 ILE A C 1
ATOM 7126 O O . ILE A 1 886 ? -0.678 42.386 -13.990 1.00 89.75 886 ILE A O 1
ATOM 7130 N N . PRO A 1 887 ? -1.106 44.499 -13.328 1.00 87.44 887 PRO A N 1
ATOM 7131 C CA . PRO A 1 887 ? -1.012 45.073 -14.671 1.00 87.44 887 PRO A CA 1
ATOM 7132 C C . PRO A 1 887 ? 0.376 44.881 -15.297 1.00 87.44 887 PRO A C 1
ATOM 7134 O O . PRO A 1 887 ? 1.381 44.827 -14.591 1.00 87.44 887 PRO A O 1
ATOM 7137 N N . SER A 1 888 ? 0.445 44.827 -16.627 1.00 85.25 888 SER A N 1
ATOM 7138 C CA . SER A 1 888 ? 1.703 44.646 -17.369 1.00 85.25 888 SER A CA 1
ATOM 7139 C C . SER A 1 888 ? 2.633 45.863 -17.387 1.00 85.25 888 SER A C 1
ATOM 7141 O O . SER A 1 888 ? 3.832 45.713 -17.632 1.00 85.25 888 SER A O 1
ATOM 7143 N N . GLY A 1 889 ? 2.110 47.064 -17.124 1.00 88.00 889 GLY A N 1
ATOM 7144 C CA . GLY A 1 889 ? 2.881 48.306 -17.183 1.00 88.00 889 GLY A CA 1
ATOM 7145 C C . GLY A 1 889 ? 3.444 48.543 -18.582 1.00 88.00 889 GLY A C 1
ATOM 7146 O O . GLY A 1 889 ? 2.691 48.730 -19.534 1.00 88.00 889 GLY A O 1
ATOM 7147 N N . LYS A 1 890 ? 4.774 48.537 -18.699 1.00 87.50 890 LYS A N 1
ATOM 7148 C CA . LYS A 1 890 ? 5.510 48.691 -19.964 1.00 87.50 890 LYS A CA 1
ATOM 7149 C C . LYS A 1 890 ? 5.842 47.365 -20.662 1.00 87.50 890 LYS A C 1
ATOM 7151 O O . LYS A 1 890 ? 6.368 47.402 -21.774 1.00 87.50 890 LYS A O 1
ATOM 7156 N N . LEU A 1 891 ? 5.552 46.208 -20.054 1.00 89.81 891 LEU A N 1
ATOM 7157 C CA . LEU A 1 891 ? 5.802 44.911 -20.693 1.00 89.81 891 LEU A CA 1
ATOM 7158 C C . LEU A 1 891 ? 4.840 44.670 -21.870 1.00 89.81 891 LEU A C 1
ATOM 7160 O O . LEU A 1 891 ? 3.668 45.039 -21.786 1.00 89.81 891 LEU A O 1
ATOM 7164 N N . PRO A 1 892 ? 5.281 43.982 -22.940 1.00 87.94 892 PRO A N 1
ATOM 7165 C CA . PRO A 1 892 ? 4.475 43.683 -24.126 1.00 87.94 892 PRO A CA 1
ATOM 7166 C C . PRO A 1 892 ? 3.435 42.560 -23.908 1.00 87.94 892 PRO A C 1
ATOM 7168 O O . PRO A 1 892 ? 3.166 41.776 -24.819 1.00 87.94 892 PRO A O 1
ATOM 7171 N N . CYS A 1 893 ? 2.832 42.488 -22.717 1.00 91.75 893 CYS A N 1
ATOM 7172 C CA . CYS A 1 893 ? 1.793 41.525 -22.356 1.00 91.75 893 CYS A CA 1
ATOM 7173 C C . CYS A 1 893 ? 0.515 42.198 -21.826 1.00 91.75 893 CYS A C 1
ATOM 7175 O O . CYS A 1 893 ? 0.485 43.408 -21.596 1.00 91.75 893 CYS A O 1
ATOM 7177 N N . LYS A 1 894 ? -0.559 41.425 -21.611 1.00 91.25 894 LYS A N 1
ATOM 7178 C CA . LYS A 1 894 ? -1.812 41.937 -21.017 1.00 91.25 894 LYS A CA 1
ATOM 7179 C C . LYS A 1 894 ? -1.760 41.963 -19.489 1.00 91.25 894 LYS A C 1
ATOM 7181 O O . LYS A 1 894 ? -2.285 42.890 -18.881 1.00 91.25 894 LYS A O 1
ATOM 7186 N N . GLN A 1 895 ? -1.129 40.965 -18.868 1.00 92.25 895 GLN A N 1
ATOM 7187 C CA . GLN A 1 895 ? -1.067 40.847 -17.408 1.00 92.25 895 GLN A CA 1
ATOM 7188 C C . GLN A 1 895 ? 0.184 40.087 -16.950 1.00 92.25 895 GLN A C 1
ATOM 7190 O O . GLN A 1 895 ? 0.743 39.282 -17.698 1.00 92.25 895 GLN A O 1
ATOM 7195 N N . ILE A 1 896 ? 0.623 40.328 -15.715 1.00 92.44 896 ILE A N 1
ATOM 7196 C CA . ILE A 1 896 ? 1.703 39.567 -15.074 1.00 92.44 896 ILE A CA 1
ATOM 7197 C C . ILE A 1 896 ? 1.091 38.809 -13.900 1.00 92.44 896 ILE A C 1
ATOM 7199 O O . ILE A 1 896 ? 0.456 39.423 -13.038 1.00 92.44 896 ILE A O 1
ATOM 7203 N N . PHE A 1 897 ? 1.286 37.491 -13.834 1.00 93.00 897 PHE A N 1
ATOM 7204 C CA . PHE A 1 897 ? 0.925 36.722 -12.644 1.00 93.00 897 PHE A CA 1
ATOM 7205 C C . PHE A 1 897 ? 2.182 36.377 -11.838 1.00 93.00 897 PHE A C 1
ATOM 7207 O O . PHE A 1 897 ? 3.102 35.727 -12.334 1.00 93.00 897 PHE A O 1
ATOM 7214 N N . PHE A 1 898 ? 2.212 36.786 -10.574 1.00 90.31 898 PHE A N 1
ATOM 7215 C CA . PHE A 1 898 ? 3.280 36.471 -9.631 1.00 90.31 898 PHE A CA 1
ATOM 7216 C C . PHE A 1 898 ? 2.851 35.336 -8.698 1.00 90.31 898 PHE A C 1
ATOM 7218 O O . PHE A 1 898 ? 1.892 35.469 -7.939 1.00 90.31 898 PHE A O 1
ATOM 7225 N N . ILE A 1 899 ? 3.572 34.217 -8.739 1.00 89.50 899 ILE A N 1
ATOM 7226 C CA . ILE A 1 899 ? 3.316 33.058 -7.876 1.00 89.50 899 ILE A CA 1
ATOM 7227 C C . ILE A 1 899 ? 4.064 33.237 -6.548 1.00 89.50 899 ILE A C 1
ATOM 7229 O O . ILE A 1 899 ? 5.260 33.529 -6.552 1.00 89.50 899 ILE A O 1
ATOM 7233 N N . LYS A 1 900 ? 3.407 32.998 -5.407 1.00 85.31 900 LYS A N 1
ATOM 7234 C CA . LYS A 1 900 ? 4.034 32.949 -4.070 1.00 85.31 900 LYS A CA 1
ATOM 7235 C C . LYS A 1 900 ? 4.629 31.564 -3.771 1.00 85.31 900 LYS A C 1
ATOM 7237 O O . LYS A 1 900 ? 4.253 30.917 -2.796 1.00 85.31 900 LYS A O 1
ATOM 7242 N N . TRP A 1 901 ? 5.521 31.072 -4.634 1.00 85.12 901 TRP A N 1
ATOM 7243 C CA . TRP A 1 901 ? 6.027 29.696 -4.553 1.00 85.12 901 TRP A CA 1
ATOM 7244 C C . TRP A 1 901 ? 7.421 29.597 -3.920 1.00 85.12 901 TRP A C 1
ATOM 7246 O O . TRP A 1 901 ? 8.425 30.035 -4.491 1.00 85.12 901 TRP A O 1
ATOM 7256 N N . ASN A 1 902 ? 7.464 28.949 -2.753 1.00 80.62 902 ASN A N 1
ATOM 7257 C CA . ASN A 1 902 ? 8.677 28.556 -2.039 1.00 80.62 902 ASN A CA 1
ATOM 7258 C C . ASN A 1 902 ? 8.869 27.030 -2.159 1.00 80.62 902 ASN A C 1
ATOM 7260 O O . ASN A 1 902 ? 8.106 26.291 -1.532 1.00 80.62 902 ASN A O 1
ATOM 7264 N N . PRO A 1 903 ? 9.854 26.533 -2.930 1.00 74.69 903 PRO A N 1
ATOM 7265 C CA . PRO A 1 903 ? 10.084 25.096 -3.069 1.00 74.69 903 PRO A CA 1
ATOM 7266 C C . PRO A 1 903 ? 10.549 24.440 -1.762 1.00 74.69 903 PRO A C 1
ATOM 7268 O O . PRO A 1 903 ? 11.410 24.965 -1.052 1.00 74.69 903 PRO A O 1
ATOM 7271 N N . ASN A 1 904 ? 10.017 23.250 -1.474 1.00 72.44 904 ASN A N 1
ATOM 7272 C CA . ASN A 1 904 ? 10.472 22.402 -0.371 1.00 72.44 904 ASN A CA 1
ATOM 7273 C C . ASN A 1 904 ? 11.724 21.589 -0.781 1.00 72.44 904 ASN A C 1
ATOM 7275 O O . ASN A 1 904 ? 11.984 21.381 -1.965 1.00 72.44 904 ASN A O 1
ATOM 7279 N N . LYS A 1 905 ? 12.498 21.116 0.205 1.00 62.69 905 LYS A N 1
ATOM 7280 C CA . LYS A 1 905 ? 13.624 20.185 0.012 1.00 62.69 905 LYS A CA 1
ATOM 7281 C C . LYS A 1 905 ? 13.187 18.719 -0.107 1.00 62.69 905 LYS A C 1
ATOM 7283 O O . LYS A 1 905 ? 13.941 17.922 -0.652 1.00 62.69 905 LYS A O 1
ATOM 7288 N N . ASN A 1 906 ? 12.013 18.354 0.415 1.00 74.75 906 ASN A N 1
ATOM 7289 C CA . ASN A 1 906 ? 11.415 17.035 0.198 1.00 74.75 906 ASN A CA 1
ATOM 7290 C C . ASN A 1 906 ? 10.888 16.933 -1.249 1.00 74.75 906 ASN A C 1
ATOM 7292 O O . ASN A 1 906 ? 10.191 17.839 -1.706 1.00 74.75 906 ASN A O 1
ATOM 7296 N N . GLU A 1 907 ? 11.216 15.847 -1.959 1.00 68.19 907 GLU A N 1
ATOM 7297 C CA . GLU A 1 907 ? 10.881 15.700 -3.384 1.00 68.19 907 GLU A CA 1
ATOM 7298 C C . GLU A 1 907 ? 9.379 15.607 -3.665 1.00 68.19 907 GLU A C 1
ATOM 7300 O O . GLU A 1 907 ? 8.921 16.171 -4.655 1.00 68.19 907 GLU A O 1
ATOM 7305 N N . ASP A 1 908 ? 8.605 14.926 -2.826 1.00 59.75 908 ASP A N 1
ATOM 7306 C CA . ASP A 1 908 ? 7.180 14.688 -3.077 1.00 59.75 908 ASP A CA 1
ATOM 7307 C C . ASP A 1 908 ? 6.359 15.953 -2.817 1.00 59.75 908 ASP A C 1
ATOM 7309 O O . ASP A 1 908 ? 5.532 16.349 -3.641 1.00 59.75 908 ASP A O 1
ATOM 7313 N N . VAL A 1 909 ? 6.686 16.681 -1.744 1.00 66.06 909 VAL A N 1
ATOM 7314 C CA . VAL A 1 909 ? 6.132 18.018 -1.482 1.00 66.06 909 VAL A CA 1
ATOM 7315 C C . VAL A 1 909 ? 6.562 19.010 -2.570 1.00 66.06 909 VAL A C 1
ATOM 7317 O O . VAL A 1 909 ? 5.763 19.852 -2.984 1.00 66.06 909 VAL A O 1
ATOM 7320 N N . LEU A 1 910 ? 7.794 18.905 -3.089 1.00 75.50 910 LEU A N 1
ATOM 7321 C CA . LEU A 1 910 ? 8.241 19.703 -4.233 1.00 75.50 910 LEU A CA 1
ATOM 7322 C C . LEU A 1 910 ? 7.398 19.398 -5.483 1.00 75.50 910 LEU A C 1
ATOM 7324 O O . LEU A 1 910 ? 6.892 20.338 -6.095 1.00 75.50 910 LEU A O 1
ATOM 7328 N N . ARG A 1 911 ? 7.195 18.117 -5.829 1.00 73.50 911 ARG A N 1
ATOM 7329 C CA . ARG A 1 911 ? 6.360 17.683 -6.966 1.00 73.50 911 ARG A CA 1
ATOM 7330 C C . ARG A 1 911 ? 4.932 18.208 -6.845 1.00 73.50 911 ARG A C 1
ATOM 7332 O O . ARG A 1 911 ? 4.461 18.852 -7.781 1.00 73.50 911 ARG A O 1
ATOM 7339 N N . GLN A 1 912 ? 4.282 18.000 -5.699 1.00 70.81 912 GLN A N 1
ATOM 7340 C CA . GLN A 1 912 ? 2.908 18.454 -5.487 1.00 70.81 912 GLN A CA 1
ATOM 7341 C C . GLN A 1 912 ? 2.8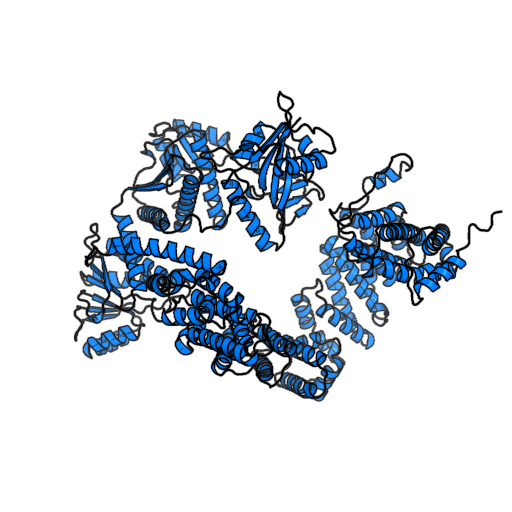03 19.979 -5.596 1.00 70.81 912 GLN A C 1
ATOM 7343 O O . GLN A 1 912 ? 1.965 20.478 -6.337 1.00 70.81 912 GLN A O 1
ATOM 7348 N N . SER A 1 913 ? 3.730 20.730 -4.989 1.00 76.38 913 SER A N 1
ATOM 7349 C CA . SER A 1 913 ? 3.711 22.199 -5.070 1.00 76.38 913 SER A CA 1
ATOM 7350 C C . SER A 1 913 ? 3.855 22.751 -6.500 1.00 76.38 913 SER A C 1
ATOM 7352 O O . SER A 1 913 ? 3.378 23.852 -6.776 1.00 76.38 913 SER A O 1
ATOM 7354 N N . ILE A 1 914 ? 4.496 22.001 -7.410 1.00 84.31 914 ILE A N 1
ATOM 7355 C CA . ILE A 1 914 ? 4.603 22.347 -8.837 1.00 84.31 914 ILE A CA 1
ATOM 7356 C C . ILE A 1 914 ? 3.274 22.088 -9.553 1.00 84.31 914 ILE A C 1
ATOM 7358 O O . ILE A 1 914 ? 2.818 22.942 -10.315 1.00 84.31 914 ILE A O 1
ATOM 7362 N N . VAL A 1 915 ? 2.635 20.946 -9.275 1.00 81.00 915 VAL A N 1
ATOM 7363 C CA . VAL A 1 915 ? 1.280 20.641 -9.761 1.00 81.00 915 VAL A CA 1
ATOM 7364 C C . VAL A 1 915 ? 0.303 21.723 -9.298 1.00 81.00 915 VAL A C 1
ATOM 7366 O O . VAL A 1 915 ? -0.394 22.305 -10.124 1.00 81.00 915 VAL A O 1
ATOM 7369 N N . ASP A 1 916 ? 0.326 22.083 -8.014 1.00 73.12 916 ASP A N 1
ATOM 7370 C CA . ASP A 1 916 ? -0.581 23.064 -7.414 1.00 73.12 916 ASP A CA 1
ATOM 7371 C C . ASP A 1 916 ? -0.453 24.465 -8.037 1.00 73.12 916 ASP A C 1
ATOM 7373 O O . ASP A 1 916 ? -1.471 25.125 -8.280 1.00 73.12 916 ASP A O 1
ATOM 7377 N N . PHE A 1 917 ? 0.763 24.952 -8.334 1.00 84.81 917 PHE A N 1
ATOM 7378 C CA . PHE A 1 917 ? 0.892 26.274 -8.960 1.00 84.81 917 PHE A CA 1
ATOM 7379 C C . PHE A 1 917 ? 0.489 26.264 -10.437 1.00 84.81 917 PHE A C 1
ATOM 7381 O O . PHE A 1 917 ? -0.157 27.210 -10.886 1.00 84.81 917 PHE A O 1
ATOM 7388 N N . ILE A 1 918 ? 0.794 25.202 -11.190 1.00 89.25 918 ILE A N 1
ATOM 7389 C CA . ILE A 1 918 ? 0.367 25.077 -12.595 1.00 89.25 918 ILE A CA 1
ATOM 7390 C C . ILE A 1 918 ? -1.162 24.921 -12.672 1.00 89.25 918 ILE A C 1
ATOM 7392 O O . ILE A 1 918 ? -1.798 25.581 -13.499 1.00 89.25 918 ILE A O 1
ATOM 7396 N N . TRP A 1 919 ? -1.751 24.147 -11.750 1.00 79.00 919 TRP A N 1
ATOM 7397 C CA . TRP A 1 919 ? -3.196 23.994 -11.548 1.00 79.00 919 TRP A CA 1
ATOM 7398 C C . TRP A 1 919 ? -3.895 25.347 -11.379 1.00 79.00 919 TRP A C 1
ATOM 7400 O O . TRP A 1 919 ? -4.918 25.598 -12.015 1.00 79.00 919 TRP A O 1
ATOM 7410 N N . ASN A 1 920 ? -3.328 26.242 -10.565 1.00 78.31 920 ASN A N 1
ATOM 7411 C CA . ASN A 1 920 ? -3.882 27.576 -10.329 1.00 78.31 920 ASN A CA 1
ATOM 7412 C C . ASN A 1 920 ? -3.657 28.532 -11.510 1.00 78.31 920 ASN A C 1
ATOM 7414 O O . ASN A 1 920 ? -4.589 29.225 -11.922 1.00 78.31 920 ASN A O 1
ATOM 7418 N N . VAL A 1 921 ? -2.445 28.572 -12.071 1.00 86.94 921 VAL A N 1
ATOM 7419 C CA . VAL A 1 921 ? -2.081 29.492 -13.161 1.00 86.94 921 VAL A CA 1
ATOM 7420 C C . VAL A 1 921 ? -2.927 29.247 -14.413 1.00 86.94 921 VAL A C 1
ATOM 7422 O O . VAL A 1 921 ? -3.482 30.197 -14.965 1.00 86.94 921 VAL A O 1
ATOM 7425 N N . ILE A 1 922 ? -3.083 27.988 -14.840 1.00 85.19 922 ILE A N 1
ATOM 7426 C CA . ILE A 1 922 ? -3.849 27.667 -16.054 1.00 85.19 922 ILE A CA 1
ATOM 7427 C C . ILE A 1 922 ? -5.350 27.939 -15.854 1.00 85.19 922 ILE A C 1
ATOM 7429 O O . ILE A 1 922 ? -5.993 28.440 -16.774 1.00 85.19 922 ILE A O 1
ATOM 7433 N N . GLN A 1 923 ? -5.909 27.719 -14.657 1.00 77.81 923 GLN A N 1
ATOM 7434 C CA . GLN A 1 923 ? -7.311 28.074 -14.387 1.00 77.81 923 GLN A CA 1
ATOM 7435 C C . GLN A 1 923 ? -7.554 29.591 -14.464 1.00 77.81 923 GLN A C 1
ATOM 7437 O O . GLN A 1 923 ? -8.556 30.011 -15.038 1.00 77.81 923 GLN A O 1
ATOM 7442 N N . HIS A 1 924 ? -6.627 30.430 -13.984 1.00 79.38 924 HIS A N 1
ATOM 7443 C CA . HIS A 1 924 ? -6.751 31.888 -14.132 1.00 79.38 924 HIS A CA 1
ATOM 7444 C C . HIS A 1 924 ? -6.622 32.333 -15.599 1.00 79.38 924 HIS A C 1
ATOM 7446 O O . HIS A 1 924 ? -7.376 33.194 -16.045 1.00 79.38 924 HIS A O 1
ATOM 7452 N N . VAL A 1 925 ? -5.723 31.714 -16.374 1.00 85.25 925 VAL A N 1
ATOM 7453 C CA . VAL A 1 925 ? -5.615 31.930 -17.830 1.00 85.25 925 VAL A CA 1
ATOM 7454 C C . VAL A 1 925 ? -6.945 31.641 -18.539 1.00 85.25 925 VAL A C 1
ATOM 7456 O O . VAL A 1 925 ? -7.388 32.451 -19.351 1.00 85.25 925 VAL A O 1
ATOM 7459 N N . ILE A 1 926 ? -7.620 30.540 -18.192 1.00 78.44 926 ILE A N 1
ATOM 7460 C CA . ILE A 1 926 ? -8.926 30.168 -18.761 1.00 78.44 926 ILE A CA 1
ATOM 7461 C C . ILE A 1 926 ? -10.026 31.146 -18.326 1.00 78.44 926 ILE A C 1
ATOM 7463 O O . ILE A 1 926 ? -10.787 31.617 -19.172 1.00 78.44 926 ILE A O 1
ATOM 7467 N N . LEU A 1 927 ? -10.090 31.488 -17.034 1.00 76.31 927 LEU A N 1
ATOM 7468 C CA . LEU A 1 927 ? -11.089 32.399 -16.462 1.00 76.31 927 LEU A CA 1
ATOM 7469 C C . LEU A 1 927 ? -11.073 33.775 -17.147 1.00 76.31 927 LEU A C 1
ATOM 7471 O O . LEU A 1 927 ? -12.122 34.292 -17.532 1.00 76.31 927 LEU A O 1
ATOM 7475 N N . TYR A 1 928 ? -9.880 34.335 -17.361 1.00 79.00 928 TYR A N 1
ATOM 7476 C CA . TYR A 1 928 ? -9.685 35.608 -18.066 1.00 79.00 928 TYR A CA 1
ATOM 7477 C C . TYR A 1 928 ? -9.626 35.468 -19.601 1.00 79.00 928 TYR A C 1
ATOM 7479 O O . TYR A 1 928 ? -9.409 36.457 -20.300 1.00 79.00 928 TYR A O 1
ATOM 7487 N N . LYS A 1 929 ? -9.867 34.262 -20.140 1.00 84.19 929 LYS A N 1
ATOM 7488 C CA . LYS A 1 929 ? -9.893 33.938 -21.581 1.00 84.19 929 LYS A CA 1
ATOM 7489 C C . LYS A 1 929 ? -8.606 34.324 -22.323 1.00 84.19 929 LYS A C 1
ATOM 7491 O O . LYS A 1 929 ? -8.636 34.739 -23.482 1.00 84.19 929 LYS A O 1
ATOM 7496 N N . PHE A 1 930 ? -7.471 34.173 -21.650 1.00 90.50 930 PHE A N 1
ATOM 7497 C CA . PHE A 1 930 ? -6.147 34.336 -22.235 1.00 90.50 930 PHE A CA 1
ATOM 7498 C C . PHE A 1 930 ? -5.756 33.094 -23.054 1.00 90.50 930 PHE A C 1
ATOM 7500 O O . PHE A 1 930 ? -6.096 31.963 -22.713 1.00 90.50 930 PHE A O 1
ATOM 7507 N N . THR A 1 931 ? -5.031 33.315 -24.150 1.00 90.69 931 THR A N 1
ATOM 7508 C CA . THR A 1 931 ? -4.683 32.304 -25.169 1.00 90.69 931 THR A CA 1
ATOM 7509 C C . THR A 1 931 ? -3.188 31.985 -25.223 1.00 90.69 931 THR A C 1
ATOM 7511 O O . THR A 1 931 ? -2.779 31.024 -25.874 1.00 90.69 931 THR A O 1
ATOM 7514 N N . SER A 1 932 ? -2.355 32.769 -24.534 1.00 93.94 932 SER A N 1
ATOM 7515 C CA . SER A 1 932 ? -0.898 32.637 -24.534 1.00 93.94 932 SER A CA 1
ATOM 7516 C C . SER A 1 932 ? -0.268 33.014 -23.188 1.00 93.94 932 SER A C 1
ATOM 7518 O O . SER A 1 932 ? -0.607 34.027 -22.577 1.00 93.94 932 SER A O 1
ATOM 7520 N N . ILE A 1 933 ? 0.672 32.197 -22.720 1.00 95.56 933 ILE A N 1
ATOM 7521 C CA . ILE A 1 933 ? 1.332 32.335 -21.414 1.00 95.56 933 ILE A CA 1
ATOM 7522 C C . ILE A 1 933 ? 2.810 31.948 -21.514 1.00 95.56 933 ILE A C 1
ATOM 7524 O O . ILE A 1 933 ? 3.138 30.998 -22.223 1.00 95.56 933 ILE A O 1
ATOM 7528 N N . ALA A 1 934 ? 3.698 32.637 -20.787 1.00 95.44 934 ALA A N 1
ATOM 7529 C CA . ALA A 1 934 ? 5.110 32.264 -20.674 1.00 95.44 934 ALA A CA 1
ATOM 7530 C C . ALA A 1 934 ? 5.551 31.995 -19.232 1.00 95.44 934 ALA A C 1
ATOM 7532 O O . ALA A 1 934 ? 5.401 32.840 -18.347 1.00 95.44 934 ALA A O 1
ATOM 7533 N N . PHE A 1 935 ? 6.186 30.840 -19.037 1.00 94.38 935 PHE A N 1
ATOM 7534 C CA . PHE A 1 935 ? 6.912 30.464 -17.831 1.00 94.38 935 PHE A CA 1
ATOM 7535 C C . PHE A 1 935 ? 8.425 30.657 -18.037 1.00 94.38 935 PHE A C 1
ATOM 7537 O O . PHE A 1 935 ? 8.966 30.191 -19.043 1.00 94.38 935 PHE A O 1
ATOM 7544 N N . PRO A 1 936 ? 9.145 31.273 -17.085 1.00 90.62 936 PRO A N 1
ATOM 7545 C CA . PRO A 1 936 ? 10.599 31.197 -17.027 1.00 90.62 936 PRO A CA 1
ATOM 7546 C C . PRO A 1 936 ? 11.043 29.851 -16.424 1.00 90.62 936 PRO A C 1
ATOM 7548 O O . PRO A 1 936 ? 10.219 29.029 -16.015 1.00 90.62 936 PRO A O 1
ATOM 7551 N N . ALA A 1 937 ? 12.355 29.635 -16.306 1.00 85.12 937 ALA A N 1
ATOM 7552 C CA . ALA A 1 937 ? 12.963 28.471 -15.645 1.00 85.12 937 ALA A CA 1
ATOM 7553 C C . ALA A 1 937 ? 12.791 28.480 -14.100 1.00 85.12 937 ALA A C 1
ATOM 7555 O O . ALA A 1 937 ? 13.765 28.468 -13.341 1.00 85.12 937 ALA A O 1
ATOM 7556 N N . ILE A 1 938 ? 11.543 28.549 -13.623 1.00 84.06 938 ILE A N 1
ATOM 7557 C CA . ILE A 1 938 ? 11.168 28.605 -12.201 1.00 84.06 938 ILE A CA 1
ATOM 7558 C C . ILE A 1 938 ? 11.746 27.395 -11.453 1.00 84.06 938 ILE A C 1
ATOM 7560 O O . ILE A 1 938 ? 11.688 26.271 -11.933 1.00 84.06 938 ILE A O 1
ATOM 7564 N N . GLY A 1 939 ? 12.334 27.621 -10.274 1.00 75.25 939 GLY A N 1
ATOM 7565 C CA . GLY A 1 939 ? 12.957 26.574 -9.446 1.00 75.25 939 GLY A CA 1
ATOM 7566 C C . GLY A 1 939 ? 14.380 26.185 -9.865 1.00 75.25 939 GLY A C 1
ATOM 7567 O O . GLY A 1 939 ? 15.223 25.947 -9.000 1.00 75.25 939 GLY A O 1
ATOM 7568 N N . CYS A 1 940 ? 14.696 26.224 -11.161 1.00 72.75 940 CYS A N 1
ATOM 7569 C CA . CYS A 1 940 ? 15.976 25.808 -11.753 1.00 72.75 940 CYS A CA 1
ATOM 7570 C C . CYS A 1 940 ? 17.146 26.803 -11.549 1.00 72.75 940 CYS A C 1
ATOM 7572 O O . CYS A 1 940 ? 18.073 26.847 -12.354 1.00 72.75 940 CYS A O 1
ATOM 7574 N N . GLY A 1 941 ? 17.101 27.625 -10.495 1.00 70.38 941 GLY A N 1
ATOM 7575 C CA . GLY A 1 941 ? 18.044 28.721 -10.245 1.00 70.38 941 GLY A CA 1
ATOM 7576 C C . GLY A 1 941 ? 18.397 28.879 -8.764 1.00 70.38 941 GLY A C 1
ATOM 7577 O O . GLY A 1 941 ? 18.905 27.951 -8.138 1.00 70.38 941 GLY A O 1
ATOM 7578 N N . GLN A 1 942 ? 18.114 30.058 -8.198 1.00 62.84 942 GLN A N 1
ATOM 7579 C CA . GLN A 1 942 ? 18.493 30.483 -6.836 1.00 62.84 942 GLN A CA 1
ATOM 7580 C C . GLN A 1 942 ? 18.211 29.439 -5.731 1.00 62.84 942 GLN A C 1
ATOM 7582 O O . GLN A 1 942 ? 18.991 29.318 -4.788 1.00 62.84 942 GLN A O 1
ATOM 7587 N N . TYR A 1 943 ? 17.137 28.655 -5.864 1.00 63.97 943 TYR A N 1
ATOM 7588 C CA . TYR A 1 943 ? 16.702 27.654 -4.881 1.00 63.97 943 TYR A CA 1
ATOM 7589 C C . TYR A 1 943 ? 17.478 26.328 -4.901 1.00 63.97 943 TYR A C 1
ATOM 7591 O O . TYR A 1 943 ? 17.273 25.507 -4.010 1.00 63.97 943 TYR A O 1
ATOM 7599 N N . ARG A 1 944 ? 18.343 26.091 -5.900 1.00 64.69 944 ARG A N 1
ATOM 7600 C CA . ARG A 1 944 ? 19.101 24.832 -6.083 1.00 64.69 944 ARG A CA 1
ATOM 7601 C C . ARG A 1 944 ? 18.229 23.561 -6.092 1.00 64.69 944 ARG A C 1
ATOM 7603 O O . ARG A 1 944 ? 18.676 22.501 -5.660 1.00 64.69 944 ARG A O 1
ATOM 7610 N N . CYS A 1 945 ? 16.986 23.655 -6.568 1.00 75.25 945 CYS A N 1
ATOM 7611 C CA . CYS A 1 945 ? 16.108 22.492 -6.721 1.00 75.25 945 CYS A CA 1
ATOM 7612 C C . CYS A 1 945 ? 16.667 21.522 -7.780 1.00 75.25 945 CYS A C 1
ATOM 7614 O O . CYS A 1 945 ? 17.290 21.989 -8.738 1.00 75.25 945 CYS A O 1
ATOM 7616 N N . PRO A 1 946 ? 16.420 20.200 -7.686 1.00 76.00 946 PRO A N 1
ATOM 7617 C CA . PRO A 1 946 ? 16.851 19.259 -8.717 1.00 76.00 946 PRO A CA 1
ATOM 7618 C C . PRO A 1 946 ? 16.166 19.559 -10.061 1.00 76.00 946 PRO A C 1
ATOM 7620 O O . PRO A 1 946 ? 14.969 19.323 -10.239 1.00 76.00 946 PRO A O 1
ATOM 7623 N N . THR A 1 947 ? 16.925 20.105 -11.016 1.00 79.81 947 THR A N 1
ATOM 7624 C CA . THR A 1 947 ? 16.419 20.591 -12.314 1.00 79.81 947 THR A CA 1
ATOM 7625 C C . THR A 1 947 ? 15.632 19.519 -13.066 1.00 79.81 947 THR A C 1
ATOM 7627 O O . THR A 1 947 ? 14.560 19.794 -13.595 1.00 79.81 947 THR A O 1
ATOM 7630 N N . ASN A 1 948 ? 16.104 18.271 -13.025 1.00 76.50 948 ASN A N 1
ATOM 7631 C CA . ASN A 1 948 ? 15.435 17.112 -13.612 1.00 76.50 948 ASN A CA 1
ATOM 7632 C C . ASN A 1 948 ? 14.023 16.877 -13.043 1.00 76.50 948 ASN A C 1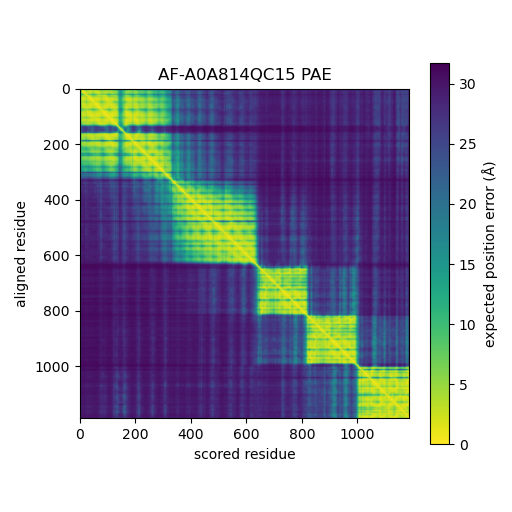
ATOM 7634 O O . ASN A 1 948 ? 13.120 16.531 -13.800 1.00 76.50 948 ASN A O 1
ATOM 7638 N N . ILE A 1 949 ? 13.815 17.070 -11.737 1.00 77.94 949 ILE A N 1
ATOM 7639 C CA . ILE A 1 949 ? 12.506 16.924 -11.085 1.00 77.94 949 ILE A CA 1
ATOM 7640 C C . ILE A 1 949 ? 11.593 18.069 -11.489 1.00 77.94 949 ILE A C 1
ATOM 7642 O O . ILE A 1 949 ? 10.452 17.823 -11.881 1.00 77.94 949 ILE A O 1
ATOM 7646 N N . VAL A 1 950 ? 12.098 19.302 -11.423 1.00 84.50 950 VAL A N 1
ATOM 7647 C CA . VAL A 1 950 ? 11.319 20.502 -11.739 1.00 84.50 950 VAL A CA 1
ATOM 7648 C C . VAL A 1 950 ? 10.859 20.464 -13.196 1.00 84.50 950 VAL A C 1
ATOM 7650 O O . VAL A 1 950 ? 9.658 20.465 -13.449 1.00 84.50 950 VAL A O 1
ATOM 7653 N N . VAL A 1 951 ? 11.785 20.302 -14.146 1.00 85.19 951 VAL A N 1
ATOM 7654 C CA . VAL A 1 951 ? 11.485 20.254 -15.585 1.00 85.19 951 VAL A CA 1
ATOM 7655 C C . VAL A 1 951 ? 10.549 19.087 -15.922 1.00 85.19 951 VAL A C 1
ATOM 7657 O O . VAL A 1 951 ? 9.543 19.295 -16.600 1.00 85.19 951 VAL A O 1
ATOM 7660 N N . LYS A 1 952 ? 10.807 17.872 -15.411 1.00 82.31 952 LYS A N 1
ATOM 7661 C CA . LYS A 1 952 ? 9.933 16.709 -15.656 1.00 82.31 952 LYS A CA 1
ATOM 7662 C C . LYS A 1 952 ? 8.519 16.923 -15.113 1.00 82.31 952 LYS A C 1
ATOM 7664 O O . LYS A 1 952 ? 7.560 16.537 -15.777 1.00 82.31 952 LYS A O 1
ATOM 7669 N N . THR A 1 953 ? 8.380 17.531 -13.934 1.00 82.44 953 THR A N 1
ATOM 7670 C CA . THR A 1 953 ? 7.068 17.756 -13.306 1.00 82.44 953 THR A CA 1
ATOM 7671 C C . THR A 1 953 ? 6.311 18.887 -14.002 1.00 82.44 953 THR A C 1
ATOM 7673 O O . THR A 1 953 ? 5.154 18.691 -14.358 1.00 82.44 953 THR A O 1
ATOM 7676 N N . MET A 1 954 ? 6.969 20.016 -14.303 1.00 90.38 954 MET A N 1
ATOM 7677 C CA . MET A 1 954 ? 6.356 21.126 -15.047 1.00 90.38 954 MET A CA 1
ATOM 7678 C C . MET A 1 954 ? 5.882 20.691 -16.440 1.00 90.38 954 MET A C 1
ATOM 7680 O O . MET A 1 954 ? 4.760 21.006 -16.832 1.00 90.38 954 MET A O 1
ATOM 7684 N N . VAL A 1 955 ? 6.706 19.935 -17.178 1.00 87.88 955 VAL A N 1
ATOM 7685 C CA . VAL A 1 955 ? 6.325 19.419 -18.501 1.00 87.88 955 VAL A CA 1
ATOM 7686 C C . VAL A 1 955 ? 5.208 18.381 -18.381 1.00 87.88 955 VAL A C 1
ATOM 7688 O O . VAL A 1 955 ? 4.222 18.513 -19.102 1.00 87.88 955 VAL A O 1
ATOM 7691 N N . LYS A 1 956 ? 5.299 17.388 -17.476 1.00 83.06 956 LYS A N 1
ATOM 7692 C CA . LYS A 1 956 ? 4.223 16.389 -17.297 1.00 83.06 956 LYS A CA 1
ATOM 7693 C C . LYS A 1 956 ? 2.887 17.068 -16.994 1.00 83.06 956 LYS A C 1
ATOM 7695 O O . LYS A 1 956 ? 1.890 16.722 -17.624 1.00 83.06 956 LYS A O 1
ATOM 7700 N N . GLU A 1 957 ? 2.880 18.036 -16.081 1.00 86.38 957 GLU A N 1
ATOM 7701 C CA . GLU A 1 957 ? 1.650 18.709 -15.677 1.00 86.38 957 GLU A CA 1
ATOM 7702 C C . GLU A 1 957 ? 1.068 19.564 -16.805 1.00 86.38 957 GLU A C 1
ATOM 7704 O O . GLU A 1 957 ? -0.104 19.419 -17.127 1.00 86.38 957 GLU A O 1
ATOM 7709 N N . ILE A 1 958 ? 1.867 20.389 -17.492 1.00 88.62 958 ILE A N 1
ATOM 7710 C CA . ILE A 1 958 ? 1.343 21.209 -18.598 1.00 88.62 958 ILE A CA 1
ATOM 7711 C C . ILE A 1 958 ? 0.829 20.323 -19.749 1.00 88.62 958 ILE A C 1
ATOM 7713 O O . ILE A 1 958 ? -0.225 20.622 -20.312 1.00 88.62 958 ILE A O 1
ATOM 7717 N N . LYS A 1 959 ? 1.485 19.189 -20.048 1.00 82.44 959 LYS A N 1
ATOM 7718 C CA . LYS A 1 959 ? 0.954 18.199 -21.003 1.00 82.44 959 LYS A CA 1
ATOM 7719 C C . LYS A 1 959 ? -0.408 17.651 -20.562 1.00 82.44 959 LYS A C 1
ATOM 7721 O O . LYS A 1 959 ? -1.332 17.625 -21.369 1.00 82.44 959 LYS A O 1
ATOM 7726 N N . HIS A 1 960 ? -0.545 17.264 -19.293 1.00 78.81 960 HIS A N 1
ATOM 7727 C CA . HIS A 1 960 ? -1.798 16.775 -18.707 1.00 78.81 960 HIS A CA 1
ATOM 7728 C C . HIS A 1 960 ? -2.911 17.840 -18.750 1.00 78.81 960 HIS A C 1
ATOM 7730 O O . HIS A 1 960 ? -4.022 17.546 -19.187 1.00 78.81 960 HIS A O 1
ATOM 7736 N N . GLN A 1 961 ? -2.602 19.093 -18.400 1.00 75.62 961 GLN A N 1
ATOM 7737 C CA . GLN A 1 961 ? -3.562 20.202 -18.367 1.00 75.62 961 GLN A CA 1
ATOM 7738 C C . GLN A 1 961 ? -4.053 20.659 -19.748 1.00 75.62 961 GLN A C 1
ATOM 7740 O O . GLN A 1 961 ? -5.196 21.113 -19.849 1.00 75.62 961 GLN A O 1
ATOM 7745 N N . LEU A 1 962 ? -3.223 20.549 -20.792 1.00 79.69 962 LEU A N 1
ATOM 7746 C CA . LEU A 1 962 ? -3.644 20.795 -22.176 1.00 79.69 962 LEU A CA 1
ATOM 7747 C C . LEU A 1 962 ? -4.444 19.610 -22.733 1.00 79.69 962 LEU A C 1
ATOM 7749 O O . LEU A 1 962 ? -5.515 19.823 -23.295 1.00 79.69 962 LEU A O 1
ATOM 7753 N N . ALA A 1 963 ? -3.982 18.373 -22.511 1.00 72.25 963 ALA A N 1
ATOM 7754 C CA . ALA A 1 963 ? -4.654 17.168 -22.997 1.00 72.25 963 ALA A CA 1
ATOM 7755 C C . ALA A 1 963 ? -6.050 16.961 -22.378 1.00 72.25 963 ALA A C 1
ATOM 7757 O O . ALA A 1 963 ? -6.986 16.661 -23.109 1.00 72.25 963 ALA A O 1
ATOM 7758 N N . MET A 1 964 ? -6.218 17.168 -21.064 1.00 67.69 964 MET A N 1
ATOM 7759 C CA . MET A 1 964 ? -7.518 16.992 -20.393 1.00 67.69 964 MET A CA 1
ATOM 7760 C C . MET A 1 964 ? -8.558 18.067 -20.729 1.00 67.69 964 MET A C 1
ATOM 7762 O O . MET A 1 964 ? -9.749 17.817 -20.573 1.00 67.69 964 MET A O 1
ATOM 7766 N N . ARG A 1 965 ? -8.143 19.276 -21.130 1.00 64.69 965 ARG A N 1
ATOM 7767 C CA . ARG A 1 965 ? -9.085 20.370 -21.432 1.00 64.69 965 ARG A CA 1
ATOM 7768 C C . ARG A 1 965 ? -9.304 20.633 -22.914 1.00 64.69 965 ARG A C 1
ATOM 7770 O O . ARG A 1 965 ? -10.247 21.338 -23.257 1.00 64.69 965 ARG A O 1
ATOM 7777 N N . ASP A 1 966 ? -8.399 20.159 -23.765 1.00 72.06 966 ASP A N 1
ATOM 7778 C CA . ASP A 1 966 ? -8.419 20.373 -25.213 1.00 72.06 966 ASP A CA 1
ATOM 7779 C C . ASP A 1 966 ? -8.645 21.852 -25.622 1.00 72.06 966 ASP A C 1
ATOM 7781 O O . ASP A 1 966 ? -9.433 22.184 -26.519 1.00 72.06 966 ASP A O 1
ATOM 7785 N N . ILE A 1 967 ? -7.957 22.756 -24.907 1.00 75.56 967 ILE A N 1
ATOM 7786 C CA . ILE A 1 967 ? -8.044 24.217 -25.058 1.00 75.56 967 ILE A CA 1
ATOM 7787 C C . ILE A 1 967 ? -6.999 24.780 -26.034 1.00 75.56 967 ILE A C 1
ATOM 7789 O O . ILE A 1 967 ? -5.852 24.335 -26.014 1.00 75.56 967 ILE A O 1
ATOM 7793 N N . PRO A 1 968 ? -7.335 25.825 -26.817 1.00 81.38 968 PRO A N 1
ATOM 7794 C CA . PRO A 1 968 ? -6.397 26.538 -27.685 1.00 81.38 968 PRO A CA 1
ATOM 7795 C C . PRO A 1 968 ? -5.498 27.500 -26.883 1.00 81.38 968 PRO A C 1
ATOM 7797 O O . PRO A 1 968 ? -5.571 28.720 -27.028 1.00 81.38 968 PRO A O 1
ATOM 7800 N N . LEU A 1 969 ? -4.668 26.943 -25.998 1.00 89.06 969 LEU A N 1
ATOM 7801 C CA . LEU A 1 969 ? -3.716 27.673 -25.159 1.00 89.06 969 LEU A CA 1
ATOM 7802 C C . LEU A 1 969 ? -2.276 27.384 -25.600 1.00 89.06 969 LEU A C 1
ATOM 7804 O O . LEU A 1 969 ? -1.851 26.230 -25.635 1.00 89.06 969 LEU A O 1
ATOM 7808 N N . THR A 1 970 ? -1.521 28.446 -25.885 1.00 92.25 970 THR A N 1
ATOM 7809 C CA . THR A 1 970 ? -0.077 28.404 -26.154 1.00 92.25 970 THR A CA 1
ATOM 7810 C C . THR A 1 970 ? 0.711 28.618 -24.864 1.00 92.25 970 THR A C 1
ATOM 7812 O O . THR A 1 970 ? 0.700 29.715 -24.302 1.00 92.25 970 THR A O 1
ATOM 7815 N N . VAL A 1 971 ? 1.421 27.591 -24.399 1.00 94.44 971 VAL A N 1
ATOM 7816 C CA . VAL A 1 971 ? 2.279 27.646 -23.208 1.00 94.44 971 VAL A CA 1
ATOM 7817 C C . VAL A 1 971 ? 3.744 27.676 -23.628 1.00 94.44 971 VAL A C 1
ATOM 7819 O O . VAL A 1 971 ? 4.279 26.673 -24.095 1.00 94.44 971 VAL A O 1
ATOM 7822 N N . LYS A 1 972 ? 4.409 28.818 -23.442 1.00 94.00 972 LYS A N 1
ATOM 7823 C CA . LYS A 1 972 ? 5.834 28.998 -23.741 1.00 94.00 972 LYS A CA 1
ATOM 7824 C C . LYS A 1 972 ? 6.696 28.803 -22.494 1.00 94.00 972 LYS A C 1
ATOM 7826 O O . LYS A 1 972 ? 6.433 29.398 -21.454 1.00 94.00 972 LYS A O 1
ATOM 7831 N N . PHE A 1 973 ? 7.780 28.051 -22.607 1.00 94.31 973 PHE A N 1
ATOM 7832 C CA . PHE A 1 973 ? 8.907 28.100 -21.681 1.00 94.31 973 PHE A CA 1
ATOM 7833 C C . PHE A 1 973 ? 9.987 29.005 -22.276 1.00 94.31 973 PHE A C 1
ATOM 7835 O O . PHE A 1 973 ? 10.452 28.768 -23.390 1.00 94.31 973 PHE A O 1
ATOM 7842 N N . VAL A 1 974 ? 10.379 30.050 -21.550 1.00 92.00 974 VAL A N 1
ATOM 7843 C CA . VAL A 1 974 ? 11.359 31.040 -22.020 1.00 92.00 974 VAL A CA 1
ATOM 7844 C C . VAL A 1 974 ? 12.601 30.956 -21.147 1.00 92.00 974 VAL A C 1
ATOM 7846 O O . VAL A 1 974 ? 12.575 31.274 -19.957 1.00 92.00 974 VAL A O 1
ATOM 7849 N N . ILE A 1 975 ? 13.678 30.452 -21.743 1.00 90.25 975 ILE A N 1
ATOM 7850 C CA . ILE A 1 975 ? 14.916 30.091 -21.052 1.00 90.25 975 ILE A CA 1
ATOM 7851 C C . ILE A 1 975 ? 15.987 31.131 -21.391 1.00 90.25 975 ILE A C 1
ATOM 7853 O O . ILE A 1 975 ? 16.219 31.411 -22.566 1.00 90.25 975 ILE A O 1
ATOM 7857 N N . GLN A 1 976 ? 16.653 31.708 -20.384 1.00 82.94 976 GLN A N 1
ATOM 7858 C CA . GLN A 1 976 ? 17.665 32.741 -20.638 1.00 82.94 976 GLN A CA 1
ATOM 7859 C C . GLN A 1 976 ? 18.828 32.167 -21.480 1.00 82.94 976 GLN A C 1
ATOM 7861 O O . GLN A 1 976 ? 19.236 31.029 -21.237 1.00 82.94 976 GLN A O 1
ATOM 7866 N N . PRO A 1 977 ? 19.465 32.937 -22.388 1.00 77.44 977 PRO A N 1
ATOM 7867 C CA . PRO A 1 977 ? 20.584 32.454 -23.217 1.00 77.44 977 PRO A CA 1
ATOM 7868 C C . PRO A 1 977 ? 21.767 31.838 -22.450 1.00 77.44 977 PRO A C 1
ATOM 7870 O O . PRO A 1 977 ? 22.507 31.020 -22.984 1.00 77.44 977 PRO A O 1
ATOM 7873 N N . LYS A 1 978 ? 21.935 32.183 -21.167 1.00 76.81 978 LYS A N 1
ATOM 7874 C CA . LYS A 1 978 ? 22.963 31.617 -20.273 1.00 76.81 978 LYS A CA 1
ATOM 7875 C C . LYS A 1 978 ? 22.611 30.218 -19.728 1.00 76.81 978 LYS A C 1
ATOM 7877 O O . LYS A 1 978 ? 23.395 29.648 -18.976 1.00 76.81 978 LYS A O 1
ATOM 7882 N N . GLN A 1 979 ? 21.438 29.675 -20.059 1.00 77.81 979 GLN A N 1
ATOM 7883 C CA . GLN A 1 979 ? 20.842 28.475 -19.455 1.00 77.81 979 GLN A CA 1
ATOM 7884 C C . GLN A 1 979 ? 20.633 27.323 -20.462 1.00 77.81 979 GLN A C 1
ATOM 7886 O O . GLN A 1 979 ? 19.706 26.527 -20.309 1.00 77.81 979 GLN A O 1
ATOM 7891 N N . GLN A 1 980 ? 21.508 27.185 -21.467 1.00 74.06 980 GLN A N 1
ATOM 7892 C CA . GLN A 1 980 ? 21.433 26.139 -22.506 1.00 74.06 980 GLN A CA 1
ATOM 7893 C C . GLN A 1 980 ? 21.198 24.721 -21.945 1.00 74.06 980 GLN A C 1
ATOM 7895 O O . GLN A 1 980 ? 20.412 23.950 -22.484 1.00 74.06 980 GLN A O 1
ATOM 7900 N N . THR A 1 981 ? 21.823 24.370 -20.818 1.00 72.69 981 THR A N 1
ATOM 7901 C CA . THR A 1 981 ? 21.646 23.055 -20.172 1.00 72.69 981 THR A CA 1
ATOM 7902 C C . THR A 1 981 ? 20.225 22.815 -19.653 1.00 72.69 981 THR A C 1
ATOM 7904 O O . THR A 1 981 ? 19.767 21.673 -19.644 1.00 72.69 981 THR A O 1
ATOM 7907 N N . ILE A 1 982 ? 19.511 23.870 -19.250 1.00 80.00 982 ILE A N 1
ATOM 7908 C CA . ILE A 1 982 ? 18.105 23.813 -18.828 1.00 80.00 982 ILE A CA 1
ATOM 7909 C C . ILE A 1 982 ? 17.200 23.743 -20.066 1.00 80.00 982 ILE A C 1
ATOM 7911 O O . ILE A 1 982 ? 16.273 22.934 -20.091 1.00 80.00 982 ILE A O 1
ATOM 7915 N N . PHE A 1 983 ? 17.507 24.511 -21.118 1.00 80.56 983 PHE A N 1
ATOM 7916 C CA . PHE A 1 983 ? 16.804 24.445 -22.405 1.00 80.56 983 PHE A CA 1
ATOM 7917 C C . PHE A 1 983 ? 16.835 23.026 -22.998 1.00 80.56 983 PHE A C 1
ATOM 7919 O O . PHE A 1 983 ? 15.780 22.458 -23.290 1.00 80.56 983 PHE A O 1
ATOM 7926 N N . ASN A 1 984 ? 18.016 22.401 -23.064 1.00 71.06 984 ASN A N 1
ATOM 7927 C CA . ASN A 1 984 ? 18.170 21.023 -23.538 1.00 71.06 984 ASN A CA 1
ATOM 7928 C C . ASN A 1 984 ? 17.374 20.027 -22.665 1.00 71.06 984 ASN A C 1
ATOM 7930 O O . ASN A 1 984 ? 16.812 19.065 -23.187 1.00 71.06 984 ASN A O 1
ATOM 7934 N N . GLN A 1 985 ? 17.265 20.248 -21.345 1.00 72.44 985 GLN A N 1
ATOM 7935 C CA . GLN A 1 985 ? 16.430 19.406 -20.473 1.00 72.44 985 GLN A CA 1
ATOM 7936 C C . GLN A 1 985 ? 14.928 19.573 -20.745 1.00 72.44 985 GLN A C 1
ATOM 7938 O O . GLN A 1 985 ? 14.219 18.565 -20.762 1.00 72.44 985 GLN A O 1
ATOM 7943 N N . PHE A 1 986 ? 14.438 20.793 -20.998 1.00 79.94 986 PHE A N 1
ATOM 7944 C CA . PHE A 1 986 ? 13.048 21.009 -21.420 1.00 79.94 986 PHE A CA 1
ATOM 7945 C C . PHE A 1 986 ? 12.768 20.334 -22.765 1.00 79.94 986 PHE A C 1
ATOM 7947 O O . PHE A 1 986 ? 11.815 19.560 -22.853 1.00 79.94 986 PHE A O 1
ATOM 7954 N N . CYS A 1 987 ? 13.627 20.539 -23.770 1.00 73.62 987 CYS A N 1
ATOM 7955 C CA . CYS A 1 987 ? 13.503 19.878 -25.072 1.00 73.62 987 CYS A CA 1
ATOM 7956 C C . CYS A 1 987 ? 13.450 18.352 -24.919 1.00 73.62 987 CYS A C 1
ATOM 7958 O O . CYS A 1 987 ? 12.509 17.715 -25.390 1.00 73.62 987 CYS A O 1
ATOM 7960 N N . ASN A 1 988 ? 14.378 17.772 -24.152 1.00 68.81 988 ASN A N 1
ATOM 7961 C CA . ASN A 1 988 ? 14.406 16.335 -23.901 1.00 68.81 988 ASN A CA 1
ATOM 7962 C C . ASN A 1 988 ? 13.146 15.829 -23.178 1.00 68.81 988 ASN A C 1
ATOM 7964 O O . ASN A 1 988 ? 12.610 14.803 -23.587 1.00 68.81 988 ASN A O 1
ATOM 7968 N N . GLN A 1 989 ? 12.623 16.507 -22.146 1.00 73.56 989 GLN A N 1
ATOM 7969 C CA . GLN A 1 989 ? 11.383 16.059 -21.482 1.00 73.56 989 GLN A CA 1
ATOM 7970 C C . GLN A 1 989 ? 10.137 16.215 -22.375 1.00 73.56 989 GLN A C 1
ATOM 7972 O O . GLN A 1 989 ? 9.235 15.372 -22.322 1.00 73.56 989 GLN A O 1
ATOM 7977 N N . ILE A 1 990 ? 10.095 17.245 -23.228 1.00 72.00 990 ILE A N 1
ATOM 7978 C CA . ILE A 1 990 ? 9.009 17.472 -24.190 1.00 72.00 990 ILE A CA 1
ATOM 7979 C C . ILE A 1 990 ? 9.036 16.418 -25.316 1.00 72.00 990 ILE A C 1
ATOM 7981 O O . ILE A 1 990 ? 7.968 15.915 -25.677 1.00 72.00 990 ILE A O 1
ATOM 7985 N N . LEU A 1 991 ? 10.219 16.031 -25.814 1.00 58.75 991 LEU A N 1
ATOM 7986 C CA . LEU A 1 991 ? 10.402 15.018 -26.866 1.00 58.75 991 LEU A CA 1
ATOM 7987 C C . LEU A 1 991 ? 10.281 13.572 -26.357 1.00 58.75 991 LEU A C 1
ATOM 7989 O O . LEU A 1 991 ? 9.566 12.776 -26.961 1.00 58.75 991 LEU A O 1
ATOM 7993 N N . SER A 1 992 ? 10.914 13.226 -25.227 1.00 53.34 992 SER A N 1
ATOM 7994 C CA . SER A 1 992 ? 10.969 11.840 -24.703 1.00 53.34 992 SER A CA 1
ATOM 7995 C C . SER A 1 992 ? 9.590 11.245 -24.405 1.00 53.34 992 SER A C 1
ATOM 7997 O O . SER A 1 992 ? 9.415 10.032 -24.406 1.00 53.34 992 SER A O 1
ATOM 7999 N N . SER A 1 993 ? 8.591 12.097 -24.171 1.00 51.06 993 SER A N 1
ATOM 8000 C CA . SER A 1 993 ? 7.194 11.705 -23.964 1.00 51.06 993 SER A CA 1
ATOM 8001 C C . SER A 1 993 ? 6.369 11.705 -25.266 1.00 51.06 993 SER A C 1
ATOM 8003 O O . SER A 1 993 ? 5.179 11.994 -25.234 1.00 51.06 993 SER A O 1
ATOM 8005 N N . ARG A 1 994 ? 6.991 11.399 -26.418 1.00 40.31 994 ARG A N 1
ATOM 8006 C CA . ARG A 1 994 ? 6.309 10.963 -27.659 1.00 40.31 994 ARG A CA 1
ATOM 8007 C C . ARG A 1 994 ? 6.183 9.436 -27.790 1.00 40.31 994 ARG A C 1
ATOM 8009 O O . ARG A 1 994 ? 5.456 8.977 -28.657 1.00 40.31 994 ARG A O 1
ATOM 8016 N N . GLY A 1 995 ? 6.881 8.671 -26.945 1.00 33.00 995 GLY A N 1
ATOM 8017 C CA . GLY A 1 995 ? 6.849 7.200 -26.906 1.00 33.00 995 GLY A CA 1
ATOM 8018 C C . GLY A 1 995 ? 6.349 6.632 -25.575 1.00 33.00 995 GLY A C 1
ATOM 8019 O O . GLY A 1 995 ? 6.720 5.524 -25.207 1.00 33.00 995 GLY A O 1
ATOM 8020 N N . VAL A 1 996 ? 5.567 7.414 -24.826 1.00 28.05 996 VAL A N 1
ATOM 8021 C CA . VAL A 1 996 ? 4.811 6.946 -23.659 1.00 28.05 996 VAL A CA 1
ATOM 8022 C C . VAL A 1 996 ? 3.349 7.158 -23.993 1.00 28.05 996 VAL A C 1
ATOM 8024 O O . VAL A 1 996 ? 2.950 8.285 -24.292 1.00 28.05 996 VAL A O 1
ATOM 8027 N N . ASP A 1 997 ? 2.569 6.087 -23.947 1.00 28.02 997 ASP A N 1
ATOM 8028 C CA . ASP A 1 997 ? 1.127 6.172 -24.105 1.00 28.02 997 ASP A CA 1
ATOM 8029 C C . ASP A 1 997 ? 0.561 6.998 -22.940 1.00 28.02 997 ASP A C 1
ATOM 8031 O O . ASP A 1 997 ? 0.740 6.649 -21.772 1.00 28.02 997 ASP A O 1
ATOM 8035 N N . PHE A 1 998 ? -0.110 8.121 -23.217 1.00 31.48 998 PHE A N 1
ATOM 8036 C CA . PHE A 1 998 ? -0.639 8.988 -22.149 1.00 31.48 998 PHE A CA 1
ATOM 8037 C C . PHE A 1 998 ? -1.791 8.336 -21.359 1.00 31.48 998 PHE A C 1
ATOM 8039 O O . PHE A 1 998 ? -2.290 8.923 -20.400 1.00 31.48 998 PHE A O 1
ATOM 8046 N N . ARG A 1 999 ? -2.168 7.104 -21.725 1.00 27.34 999 ARG A N 1
ATOM 8047 C CA . ARG A 1 999 ? -3.080 6.221 -20.992 1.00 27.34 999 ARG A CA 1
ATOM 8048 C C . ARG A 1 999 ? -2.384 5.402 -19.894 1.00 27.34 999 ARG A C 1
ATOM 8050 O O . ARG A 1 999 ? -2.982 5.178 -18.846 1.00 27.34 999 ARG A O 1
ATOM 8057 N N . THR A 1 1000 ? -1.112 5.021 -20.041 1.00 32.62 1000 THR A N 1
ATOM 8058 C CA . THR A 1 1000 ? -0.428 4.095 -19.111 1.00 32.62 1000 THR A CA 1
ATOM 8059 C C . THR A 1 1000 ? 0.320 4.788 -17.964 1.00 32.62 1000 THR A C 1
ATOM 8061 O O . THR A 1 1000 ? 1.435 4.426 -17.592 1.00 32.62 1000 THR A O 1
ATOM 8064 N N . SER A 1 1001 ? -0.329 5.763 -17.314 1.00 31.34 1001 SER A N 1
ATOM 8065 C CA . SER A 1 1001 ? 0.016 6.101 -15.922 1.00 31.34 1001 SER A CA 1
ATOM 8066 C C . SER A 1 1001 ? -1.180 6.494 -15.037 1.00 31.34 1001 SER A C 1
ATOM 8068 O O . SER A 1 1001 ? -1.008 7.365 -14.190 1.00 31.34 1001 SER A O 1
ATOM 8070 N N . ILE A 1 1002 ? -2.373 5.916 -15.244 1.00 32.94 1002 ILE A N 1
ATOM 8071 C CA . ILE A 1 1002 ? -3.049 4.933 -14.354 1.00 32.94 1002 ILE A CA 1
ATOM 8072 C C . ILE A 1 1002 ? -4.276 4.392 -15.125 1.00 32.94 1002 ILE A C 1
ATOM 8074 O O . ILE A 1 1002 ? -5.011 5.181 -15.710 1.00 32.94 1002 ILE A O 1
ATOM 8078 N N . ASP A 1 1003 ? -4.561 3.083 -15.062 1.00 34.88 1003 ASP A N 1
ATOM 8079 C CA . ASP A 1 1003 ? -5.839 2.520 -15.537 1.00 34.88 1003 ASP A CA 1
ATOM 8080 C C . ASP A 1 1003 ? -7.038 3.061 -14.740 1.00 34.88 1003 ASP A C 1
ATOM 8082 O O . ASP A 1 1003 ? -7.382 2.542 -13.672 1.00 34.88 1003 ASP A O 1
ATOM 8086 N N . TYR A 1 1004 ? -7.699 4.091 -15.263 1.00 43.31 1004 TYR A N 1
ATOM 8087 C CA . TYR A 1 1004 ? -9.029 4.506 -14.826 1.00 43.31 1004 TYR A CA 1
ATOM 8088 C C . TYR A 1 1004 ? -10.016 4.313 -15.966 1.00 43.31 1004 TYR A C 1
ATOM 8090 O O . TYR A 1 1004 ? -10.035 5.073 -16.932 1.00 43.31 1004 TYR A O 1
ATOM 8098 N N . GLN A 1 1005 ? -10.871 3.304 -15.830 1.00 55.59 1005 GLN A N 1
ATOM 8099 C CA . GLN A 1 1005 ? -12.113 3.277 -16.584 1.00 55.59 1005 GLN A CA 1
ATOM 8100 C C . GLN A 1 1005 ? -13.021 4.360 -15.992 1.00 55.59 1005 GLN A C 1
ATOM 8102 O O . GLN A 1 1005 ? -13.278 4.360 -14.788 1.00 55.59 1005 GLN A O 1
ATOM 8107 N N . LEU A 1 1006 ? -13.474 5.298 -16.824 1.00 74.19 1006 LEU A N 1
ATOM 8108 C CA . LEU A 1 1006 ? -14.547 6.212 -16.435 1.00 74.19 1006 LEU A CA 1
ATOM 8109 C C . LEU A 1 1006 ? -15.834 5.398 -16.208 1.00 74.19 1006 LEU A C 1
ATOM 8111 O O . LEU A 1 1006 ? -16.000 4.356 -16.853 1.00 74.19 1006 LEU A O 1
ATOM 8115 N N . PRO A 1 1007 ? -16.752 5.834 -15.326 1.00 79.69 1007 PRO A N 1
ATOM 8116 C CA . PRO A 1 1007 ? -17.979 5.093 -15.070 1.00 79.69 1007 PRO A CA 1
ATOM 8117 C C . PRO A 1 1007 ? -18.768 4.888 -16.365 1.00 79.69 1007 PRO A C 1
ATOM 8119 O O . PRO A 1 1007 ? -18.993 5.832 -17.120 1.00 79.69 1007 PRO A O 1
ATOM 8122 N N . SER A 1 1008 ? -19.241 3.667 -16.613 1.00 78.06 1008 SER A N 1
ATOM 8123 C CA . SER A 1 1008 ? -20.032 3.336 -17.810 1.00 78.06 1008 SER A CA 1
ATOM 8124 C C . SER A 1 1008 ? -21.388 4.057 -17.880 1.00 78.06 1008 SER A C 1
ATOM 8126 O O . SER A 1 1008 ? -22.051 4.021 -18.913 1.00 78.06 1008 SER A O 1
ATOM 8128 N N . THR A 1 1009 ? -21.787 4.734 -16.799 1.00 77.25 1009 THR A N 1
ATOM 8129 C CA . THR A 1 1009 ? -22.940 5.643 -16.715 1.00 77.25 1009 THR A CA 1
ATOM 8130 C C . THR A 1 1009 ? -22.660 7.052 -17.250 1.00 77.25 1009 THR A C 1
ATOM 8132 O O . THR A 1 1009 ? -23.593 7.842 -17.368 1.00 77.25 1009 THR A O 1
ATOM 8135 N N . TRP A 1 1010 ? -21.407 7.409 -17.559 1.00 85.94 1010 TRP A N 1
ATOM 8136 C CA . TRP A 1 1010 ? -21.063 8.750 -18.036 1.00 85.94 1010 TRP A CA 1
ATOM 8137 C C . TRP A 1 1010 ? -21.390 8.943 -19.522 1.00 85.94 1010 TRP A C 1
ATOM 8139 O O . TRP A 1 1010 ? -20.947 8.196 -20.394 1.00 85.94 1010 TRP A O 1
ATOM 8149 N N . GLU A 1 1011 ? -22.128 10.010 -19.818 1.00 82.00 1011 GLU A N 1
ATOM 8150 C CA . GLU A 1 1011 ? -22.457 10.426 -21.181 1.00 82.00 1011 GLU A CA 1
ATOM 8151 C C . GLU A 1 1011 ? -21.243 11.076 -21.857 1.00 82.00 1011 GLU A C 1
ATOM 8153 O O . GLU A 1 1011 ? -20.661 12.024 -21.326 1.00 82.00 1011 GLU A O 1
ATOM 8158 N N . GLN A 1 1012 ? -20.879 10.610 -23.053 1.00 67.94 1012 GLN A N 1
ATOM 8159 C CA . GLN A 1 1012 ? -19.832 11.244 -23.859 1.00 67.94 1012 GLN A CA 1
ATOM 8160 C C . GLN A 1 1012 ? -20.334 12.583 -24.421 1.00 67.94 1012 GLN A C 1
ATOM 8162 O O . GLN A 1 1012 ? -21.394 12.644 -25.043 1.00 67.94 1012 GLN A O 1
ATOM 8167 N N . SER A 1 1013 ? -19.569 13.666 -24.239 1.00 53.94 1013 SER A N 1
ATOM 8168 C CA . SER A 1 1013 ? -19.915 14.985 -24.785 1.00 53.94 1013 SER A CA 1
ATOM 8169 C C . SER A 1 1013 ? -18.677 15.759 -25.240 1.00 53.94 1013 SER A C 1
ATOM 8171 O O . SER A 1 1013 ? -17.621 15.666 -24.618 1.00 53.94 1013 SER A O 1
ATOM 8173 N N . MET A 1 1014 ? -18.808 16.544 -26.312 1.00 40.50 1014 MET A N 1
ATOM 8174 C CA . MET A 1 1014 ? -17.725 17.388 -26.825 1.00 40.50 1014 MET A CA 1
ATOM 8175 C C . MET A 1 1014 ? -17.779 18.790 -26.198 1.00 40.50 1014 MET A C 1
ATOM 8177 O O . MET A 1 1014 ? -18.425 19.690 -26.735 1.00 40.50 1014 MET A O 1
ATOM 8181 N N . GLY A 1 1015 ? -17.092 18.986 -25.070 1.00 48.81 1015 GLY A N 1
ATOM 8182 C CA . GLY A 1 1015 ? -16.876 20.302 -24.452 1.00 48.81 1015 GLY A CA 1
ATOM 8183 C C . GLY A 1 1015 ? -16.876 20.280 -22.921 1.00 48.81 1015 GLY A C 1
ATOM 8184 O O . GLY A 1 1015 ? -17.131 19.250 -22.307 1.00 48.81 1015 GLY A O 1
ATOM 8185 N N . ASN A 1 1016 ? -16.651 21.444 -22.299 1.00 58.47 1016 ASN A N 1
ATOM 8186 C CA . ASN A 1 1016 ? -16.576 21.629 -20.837 1.00 58.47 1016 ASN A CA 1
ATOM 8187 C C . ASN A 1 1016 ? -17.943 21.509 -20.113 1.00 58.47 1016 ASN A C 1
ATOM 8189 O O . ASN A 1 1016 ? -18.202 22.215 -19.138 1.00 58.47 1016 ASN A O 1
ATOM 8193 N N . LYS A 1 1017 ? -18.860 20.662 -20.593 1.00 77.88 1017 LYS A N 1
ATOM 8194 C CA . LYS A 1 1017 ? -20.155 20.417 -19.950 1.00 77.88 1017 LYS A CA 1
ATOM 8195 C C . LYS A 1 1017 ? -19.942 19.465 -18.772 1.00 77.88 1017 LYS A C 1
ATOM 8197 O O . LYS A 1 1017 ? -19.689 18.287 -18.976 1.00 77.88 1017 LYS A O 1
ATOM 8202 N N . LEU A 1 1018 ? -20.072 19.978 -17.547 1.00 86.62 1018 LEU A N 1
ATOM 8203 C CA . LEU A 1 1018 ? -19.842 19.203 -16.318 1.00 86.62 1018 LEU A CA 1
ATOM 8204 C C . LEU A 1 1018 ? -21.123 18.623 -15.689 1.00 86.62 1018 LEU A C 1
ATOM 8206 O O . LEU A 1 1018 ? -21.016 17.740 -14.845 1.00 86.62 1018 LEU A O 1
ATOM 8210 N N . ARG A 1 1019 ? -22.318 19.097 -16.081 1.00 90.56 1019 ARG A N 1
ATOM 8211 C CA . ARG A 1 1019 ? -23.629 18.668 -15.541 1.00 90.56 1019 ARG A CA 1
ATOM 8212 C C . ARG A 1 1019 ? -24.440 17.886 -16.568 1.00 90.56 1019 ARG A C 1
ATOM 8214 O O . ARG A 1 1019 ? -24.623 18.364 -17.689 1.00 90.56 1019 ARG A O 1
ATOM 8221 N N . PHE A 1 1020 ? -24.981 16.742 -16.164 1.00 92.88 1020 PHE A N 1
ATOM 8222 C CA . PHE A 1 1020 ? -25.828 15.879 -16.987 1.00 92.88 1020 PHE A CA 1
ATOM 8223 C C . PHE A 1 1020 ? -27.115 15.549 -16.230 1.00 92.88 1020 PHE A C 1
ATOM 8225 O O . PHE A 1 1020 ? -27.073 14.921 -15.176 1.00 92.88 1020 PHE A O 1
ATOM 8232 N N . VAL A 1 1021 ? -28.256 16.006 -16.755 1.00 93.94 1021 VAL A N 1
ATOM 8233 C CA . VAL A 1 1021 ? -29.562 15.853 -16.099 1.00 93.94 1021 VAL A CA 1
ATOM 8234 C C . VAL A 1 1021 ? -29.945 14.376 -16.063 1.00 93.94 1021 VAL A C 1
ATOM 8236 O O . VAL A 1 1021 ? -30.205 13.771 -17.103 1.00 93.94 1021 VAL A O 1
ATOM 8239 N N . VAL A 1 1022 ? -30.026 13.799 -14.866 1.00 92.94 1022 VAL A N 1
ATOM 8240 C CA . VAL A 1 1022 ? -30.438 12.407 -14.689 1.00 92.94 1022 VAL A CA 1
ATOM 8241 C C . VAL A 1 1022 ? -31.939 12.296 -14.965 1.00 92.94 1022 VAL A C 1
ATOM 8243 O O . VAL A 1 1022 ? -32.757 12.938 -14.306 1.00 92.94 1022 VAL A O 1
ATOM 8246 N N . SER A 1 1023 ? -32.317 11.471 -15.945 1.00 90.38 1023 SER A N 1
ATOM 8247 C CA . SER A 1 1023 ? -33.724 11.267 -16.311 1.00 90.38 1023 SER A CA 1
ATOM 8248 C C . SER A 1 1023 ? -34.530 10.688 -15.145 1.00 90.38 1023 SER A C 1
ATOM 8250 O O . SER A 1 1023 ? -34.190 9.627 -14.629 1.00 90.38 1023 SER A O 1
ATOM 8252 N N . SER A 1 1024 ? -35.655 11.318 -14.794 1.00 88.94 1024 SER A N 1
ATOM 8253 C CA . SER A 1 1024 ? -36.538 10.904 -13.687 1.00 88.94 1024 SER A CA 1
ATOM 8254 C C . SER A 1 1024 ? -37.088 9.473 -13.797 1.00 88.94 1024 SER A C 1
ATOM 8256 O O . SER A 1 1024 ? -37.511 8.877 -12.804 1.00 88.94 1024 SER A O 1
ATOM 8258 N N . ASN A 1 1025 ? -37.051 8.886 -14.995 1.00 89.25 1025 ASN A N 1
ATOM 8259 C CA . ASN A 1 1025 ? -37.457 7.505 -15.240 1.00 89.25 1025 ASN A CA 1
ATOM 8260 C C . ASN A 1 1025 ? -36.345 6.469 -14.981 1.00 89.25 1025 ASN A C 1
ATOM 8262 O O . ASN A 1 1025 ? -36.662 5.277 -14.884 1.00 89.25 1025 ASN A O 1
ATOM 8266 N N . SER A 1 1026 ? -35.075 6.873 -14.864 1.00 91.31 1026 SER A N 1
ATOM 8267 C CA . SER A 1 1026 ? -33.936 5.952 -14.738 1.00 91.31 1026 SER A CA 1
ATOM 8268 C C . SER A 1 1026 ? -33.870 5.265 -13.365 1.00 91.31 1026 SER A C 1
ATOM 8270 O O . SER A 1 1026 ? -34.457 5.722 -12.382 1.00 91.31 1026 SER A O 1
ATOM 8272 N N . ALA A 1 1027 ? -33.150 4.141 -13.288 1.00 90.25 1027 ALA A N 1
ATOM 8273 C CA . ALA A 1 1027 ? -32.868 3.469 -12.016 1.00 90.25 1027 ALA A CA 1
ATOM 8274 C C . ALA A 1 1027 ? -31.955 4.321 -11.109 1.00 90.25 1027 ALA A C 1
ATOM 8276 O O . ALA A 1 1027 ? -32.174 4.392 -9.904 1.00 90.25 1027 ALA A O 1
ATOM 8277 N N . GLU A 1 1028 ? -30.994 5.021 -11.714 1.00 91.38 1028 GLU A N 1
ATOM 8278 C CA . GLU A 1 1028 ? -30.074 5.978 -11.088 1.00 91.38 1028 GLU A CA 1
ATOM 8279 C C . GLU A 1 1028 ? -30.835 7.086 -10.335 1.00 91.38 1028 GLU A C 1
ATOM 8281 O O . GLU A 1 1028 ? -30.665 7.230 -9.125 1.00 91.38 1028 GLU A O 1
ATOM 8286 N N . TYR A 1 1029 ? -31.766 7.785 -11.002 1.00 93.12 1029 TYR A N 1
ATOM 8287 C CA . TYR A 1 1029 ? -32.596 8.819 -10.368 1.00 93.12 1029 TYR A CA 1
ATOM 8288 C C . TYR A 1 1029 ? -33.399 8.260 -9.191 1.00 93.12 1029 TYR A C 1
ATOM 8290 O O . TYR A 1 1029 ? -33.485 8.889 -8.137 1.00 93.12 1029 TYR A O 1
ATOM 8298 N N . LYS A 1 1030 ? -33.986 7.068 -9.364 1.00 92.56 1030 LYS A N 1
ATOM 8299 C CA . LYS A 1 1030 ? -34.818 6.409 -8.349 1.00 92.56 1030 LYS A CA 1
ATOM 8300 C C . LYS A 1 1030 ? -34.014 6.008 -7.112 1.00 92.56 1030 LYS A C 1
ATOM 8302 O O . LYS A 1 1030 ? -34.525 6.198 -6.013 1.00 92.56 1030 LYS A O 1
ATOM 8307 N N . SER A 1 1031 ? -32.776 5.533 -7.275 1.00 92.38 1031 SER A N 1
ATOM 8308 C CA . SER A 1 1031 ? -31.880 5.225 -6.150 1.00 92.38 1031 SER A CA 1
ATOM 8309 C C . SER A 1 1031 ? -31.543 6.490 -5.361 1.00 92.38 1031 SER A C 1
ATOM 8311 O O . SER A 1 1031 ? -31.898 6.593 -4.191 1.00 92.38 1031 SER A O 1
ATOM 8313 N N . ILE A 1 1032 ? -30.988 7.509 -6.031 1.00 92.38 1032 ILE A N 1
ATOM 8314 C CA . ILE A 1 1032 ? -30.575 8.773 -5.394 1.00 92.38 1032 ILE A CA 1
ATOM 8315 C C . ILE A 1 1032 ? -31.770 9.448 -4.695 1.00 92.38 1032 ILE A C 1
ATOM 8317 O O . ILE A 1 1032 ? -31.649 9.967 -3.586 1.00 92.38 1032 ILE A O 1
ATOM 8321 N N . THR A 1 1033 ? -32.952 9.398 -5.317 1.00 91.12 1033 THR A N 1
ATOM 8322 C CA . THR A 1 1033 ? -34.205 9.916 -4.747 1.00 91.12 1033 THR A CA 1
ATOM 8323 C C . THR A 1 1033 ? -34.658 9.135 -3.511 1.00 91.12 1033 THR A C 1
ATOM 8325 O O . THR A 1 1033 ? -35.188 9.744 -2.580 1.00 91.12 1033 THR A O 1
ATOM 8328 N N . ALA A 1 1034 ? -34.476 7.812 -3.469 1.00 90.69 1034 ALA A N 1
ATOM 8329 C CA . ALA A 1 1034 ? -34.813 7.001 -2.301 1.00 90.69 1034 ALA A CA 1
ATOM 8330 C C . ALA A 1 1034 ? -33.885 7.325 -1.119 1.00 90.69 1034 ALA A C 1
ATOM 8332 O O . ALA A 1 1034 ? -34.373 7.677 -0.043 1.00 90.69 1034 ALA A O 1
ATOM 8333 N N . ASP A 1 1035 ? -32.570 7.314 -1.349 1.00 90.44 1035 ASP A N 1
ATOM 8334 C CA . ASP A 1 1035 ? -31.544 7.568 -0.329 1.00 90.44 1035 ASP A CA 1
ATOM 8335 C C . ASP A 1 1035 ? -31.649 8.995 0.250 1.00 90.44 1035 ASP A C 1
ATOM 8337 O O . ASP A 1 1035 ? -31.552 9.209 1.468 1.00 90.44 1035 ASP A O 1
ATOM 8341 N N . PHE A 1 1036 ? -31.927 9.983 -0.609 1.00 91.56 1036 PHE A N 1
ATOM 8342 C CA . PHE A 1 1036 ? -32.177 11.365 -0.197 1.00 91.56 1036 PHE A CA 1
ATOM 8343 C C . PHE A 1 1036 ? -33.441 11.469 0.664 1.00 91.56 1036 PHE A C 1
ATOM 8345 O O . PHE A 1 1036 ? -33.384 11.966 1.788 1.00 91.56 1036 PHE A O 1
ATOM 8352 N N . ASN A 1 1037 ? -34.583 10.953 0.197 1.00 89.94 1037 ASN A N 1
ATOM 8353 C CA . ASN A 1 1037 ? -35.842 11.055 0.943 1.00 89.94 1037 ASN A CA 1
ATOM 8354 C C . ASN A 1 1037 ? -35.807 10.291 2.277 1.00 89.94 1037 ASN A C 1
ATOM 8356 O O . ASN A 1 1037 ? -36.334 10.790 3.276 1.00 89.94 1037 ASN A O 1
ATOM 8360 N N . GLN A 1 1038 ? -35.138 9.133 2.322 1.00 88.81 1038 GLN A N 1
ATOM 8361 C CA . GLN A 1 1038 ? -34.907 8.372 3.551 1.00 88.81 1038 GLN A CA 1
ATOM 8362 C C . GLN A 1 1038 ? -34.109 9.190 4.577 1.00 88.81 1038 GLN A C 1
ATOM 8364 O O . GLN A 1 1038 ? -34.455 9.197 5.758 1.00 88.81 1038 GLN A O 1
ATOM 8369 N N . THR A 1 1039 ? -33.071 9.912 4.143 1.00 89.00 1039 THR A N 1
ATOM 8370 C CA . THR A 1 1039 ? -32.195 10.687 5.042 1.00 89.00 1039 THR A CA 1
ATOM 8371 C C . THR A 1 1039 ? -32.648 12.133 5.296 1.00 89.00 1039 THR A C 1
ATOM 8373 O O . THR A 1 1039 ? -32.106 12.793 6.189 1.00 89.00 1039 THR A O 1
ATOM 8376 N N . MET A 1 1040 ? -33.665 12.619 4.574 1.00 87.31 1040 MET A N 1
ATOM 8377 C CA . MET A 1 1040 ? -34.360 13.897 4.807 1.00 87.31 1040 MET A CA 1
ATOM 8378 C C . MET A 1 1040 ? -35.492 13.811 5.851 1.00 87.31 1040 MET A C 1
ATOM 8380 O O . MET A 1 1040 ? -36.049 14.843 6.236 1.00 87.31 1040 MET A O 1
ATOM 8384 N N . ASN A 1 1041 ? -35.846 12.610 6.329 1.00 76.56 1041 ASN A N 1
ATOM 8385 C CA . ASN A 1 1041 ? -36.920 12.371 7.307 1.00 76.56 1041 ASN A CA 1
ATOM 8386 C C . ASN A 1 1041 ? -38.265 13.047 6.929 1.00 76.56 1041 ASN A C 1
ATOM 8388 O O . ASN A 1 1041 ? -38.950 13.609 7.786 1.00 76.56 1041 ASN A O 1
ATOM 8392 N N . GLY A 1 1042 ? -38.635 13.026 5.642 1.00 66.62 1042 GLY A N 1
ATOM 8393 C CA . GLY A 1 1042 ? -39.921 13.549 5.155 1.00 66.62 1042 GLY A CA 1
ATOM 8394 C C . GLY A 1 1042 ? -40.056 15.079 5.108 1.00 66.62 1042 GLY A C 1
ATOM 8395 O O . GLY A 1 1042 ? -41.165 15.580 4.937 1.00 66.62 1042 GLY A O 1
ATOM 8396 N N . LYS A 1 1043 ? -38.961 15.837 5.251 1.00 64.25 1043 LYS A N 1
ATOM 8397 C CA . LYS A 1 1043 ? -38.945 17.301 5.073 1.00 64.25 1043 LYS A CA 1
ATOM 8398 C C . LYS A 1 1043 ? -38.356 17.666 3.709 1.00 64.25 1043 LYS A C 1
ATOM 8400 O O . LYS A 1 1043 ? -37.393 17.039 3.294 1.00 64.25 1043 LYS A O 1
ATOM 8405 N N . TYR A 1 1044 ? -38.884 18.708 3.058 1.00 64.69 1044 TYR A N 1
ATOM 8406 C CA . TYR A 1 1044 ? -38.307 19.313 1.841 1.00 64.69 1044 TYR A CA 1
ATOM 8407 C C . TYR A 1 1044 ? -37.982 18.297 0.725 1.00 64.69 1044 TYR A C 1
ATOM 8409 O O . TYR A 1 1044 ? -36.852 18.186 0.253 1.00 64.69 1044 TYR A O 1
ATOM 8417 N N . THR A 1 1045 ? -38.981 17.488 0.364 1.00 67.06 1045 THR A N 1
ATOM 8418 C CA . THR A 1 1045 ? -38.842 16.312 -0.513 1.00 67.06 1045 THR A CA 1
ATOM 8419 C C . THR A 1 1045 ? -39.151 16.588 -1.989 1.00 67.06 1045 THR A C 1
ATOM 8421 O O . THR A 1 1045 ? -39.081 15.672 -2.810 1.00 67.06 1045 THR A O 1
ATOM 8424 N N . GLN A 1 1046 ? -39.484 17.830 -2.370 1.00 88.56 1046 GLN A N 1
ATOM 8425 C CA . GLN A 1 1046 ? -39.726 18.173 -3.774 1.00 88.56 1046 GLN A CA 1
ATOM 8426 C C . GLN A 1 1046 ? -38.391 18.337 -4.512 1.00 88.56 1046 GLN A C 1
ATOM 8428 O O . GLN A 1 1046 ? -37.877 19.447 -4.653 1.00 88.56 1046 GLN A O 1
ATOM 8433 N N . ILE A 1 1047 ? -37.837 17.225 -4.999 1.00 91.75 1047 ILE A N 1
ATOM 8434 C CA . ILE A 1 1047 ? -36.724 17.236 -5.952 1.00 91.75 1047 ILE A CA 1
ATOM 8435 C C . ILE A 1 1047 ? -37.212 17.840 -7.275 1.00 91.75 1047 ILE A C 1
ATOM 8437 O O . ILE A 1 1047 ? -38.271 17.483 -7.789 1.00 91.75 1047 ILE A O 1
ATOM 8441 N N . ILE A 1 1048 ? -36.424 18.764 -7.817 1.00 93.31 1048 ILE A N 1
ATOM 8442 C CA . ILE A 1 1048 ? -36.671 19.465 -9.084 1.00 93.31 1048 ILE A CA 1
ATOM 8443 C C . ILE A 1 1048 ? -35.775 18.884 -10.173 1.00 93.31 1048 ILE A C 1
ATOM 8445 O O . ILE A 1 1048 ? -36.239 18.592 -11.271 1.00 93.31 1048 ILE A O 1
ATOM 8449 N N . GLN A 1 1049 ? -34.494 18.690 -9.853 1.00 94.12 1049 GLN A N 1
ATOM 8450 C CA . GLN A 1 1049 ? -33.487 18.176 -10.773 1.00 94.12 1049 GLN A CA 1
ATOM 8451 C C . GLN A 1 1049 ? -32.403 17.426 -9.995 1.00 94.12 1049 GLN A C 1
ATOM 8453 O O . GLN A 1 1049 ? -32.069 17.797 -8.867 1.00 94.12 1049 GLN A O 1
ATOM 8458 N N . ILE A 1 1050 ? -31.850 16.386 -10.617 1.00 96.56 1050 ILE A N 1
ATOM 8459 C CA . ILE A 1 1050 ? -30.609 15.738 -10.190 1.00 96.56 1050 ILE A CA 1
ATOM 8460 C C . ILE A 1 1050 ? -29.652 15.830 -11.377 1.00 96.56 1050 ILE A C 1
ATOM 8462 O O . ILE A 1 1050 ? -29.962 15.316 -12.450 1.00 96.56 1050 ILE A O 1
ATOM 8466 N N . ASP A 1 1051 ? -28.513 16.491 -11.192 1.00 95.50 1051 ASP A N 1
ATOM 8467 C CA . ASP A 1 1051 ? -27.436 16.544 -12.182 1.00 95.50 1051 ASP A CA 1
ATOM 8468 C C . ASP A 1 1051 ? -26.326 15.577 -11.773 1.00 95.50 1051 ASP A C 1
ATOM 8470 O O . ASP A 1 1051 ? -25.723 15.758 -10.716 1.00 95.50 1051 ASP A O 1
ATOM 8474 N N . ARG A 1 1052 ? -26.001 14.592 -12.616 1.00 95.50 1052 ARG A N 1
ATOM 8475 C CA . ARG A 1 1052 ? -24.744 13.843 -12.509 1.00 95.50 1052 ARG A CA 1
ATOM 8476 C C . ARG A 1 1052 ? -23.595 14.758 -12.916 1.00 95.50 1052 ARG A C 1
ATOM 8478 O O . ARG A 1 1052 ? -23.653 15.428 -13.953 1.00 95.50 1052 ARG A O 1
ATOM 8485 N N . ILE A 1 1053 ? -22.555 14.787 -12.095 1.00 94.12 1053 ILE A N 1
ATOM 8486 C CA . ILE A 1 1053 ? -21.382 15.634 -12.273 1.00 94.12 1053 ILE A CA 1
ATOM 8487 C C . ILE A 1 1053 ? -20.264 14.800 -12.897 1.00 94.12 1053 ILE A C 1
ATOM 8489 O O . ILE A 1 1053 ? -19.746 13.867 -12.291 1.00 94.12 1053 ILE A O 1
ATOM 8493 N N . GLN A 1 1054 ? -19.887 15.135 -14.129 1.00 91.25 1054 GLN A N 1
ATOM 8494 C CA . GLN A 1 1054 ? -18.883 14.401 -14.906 1.00 91.25 1054 GLN A CA 1
ATOM 8495 C C . GLN A 1 1054 ? -17.591 15.219 -15.033 1.00 91.25 1054 GLN A C 1
ATOM 8497 O O . GLN A 1 1054 ? -17.199 15.635 -16.122 1.00 91.25 1054 GLN A O 1
ATOM 8502 N N . ASN A 1 1055 ? -16.937 15.502 -13.901 1.00 85.25 1055 ASN A N 1
ATOM 8503 C CA . ASN A 1 1055 ? -15.659 16.219 -13.881 1.00 85.25 1055 ASN A CA 1
ATOM 8504 C C . ASN A 1 1055 ? -14.479 15.231 -13.877 1.00 85.25 1055 ASN A C 1
ATOM 8506 O O . ASN A 1 1055 ? -13.991 14.819 -12.822 1.00 85.25 1055 ASN A O 1
ATOM 8510 N N . GLU A 1 1056 ? -14.035 14.842 -15.076 1.00 80.75 1056 GLU A N 1
ATOM 8511 C CA . GLU A 1 1056 ? -13.015 13.806 -15.294 1.00 80.75 1056 GLU A CA 1
ATOM 8512 C C . GLU A 1 1056 ? -11.729 14.031 -14.486 1.00 80.75 1056 GLU A C 1
ATOM 8514 O O . GLU A 1 1056 ? -11.226 13.099 -13.864 1.00 80.75 1056 GLU A O 1
ATOM 8519 N N . ARG A 1 1057 ? -11.219 15.268 -14.420 1.00 74.12 1057 ARG A N 1
ATOM 8520 C CA . ARG A 1 1057 ? -9.981 15.581 -13.687 1.00 74.12 1057 ARG A CA 1
ATOM 8521 C C . ARG A 1 1057 ? -10.090 15.265 -12.200 1.00 74.12 1057 ARG A C 1
ATOM 8523 O O . ARG A 1 1057 ? -9.164 14.690 -11.631 1.00 74.12 1057 ARG A O 1
ATOM 8530 N N . TRP A 1 1058 ? -11.194 15.646 -11.561 1.00 81.19 1058 TRP A N 1
ATOM 8531 C CA . TRP A 1 1058 ? -11.376 15.363 -10.138 1.00 81.19 1058 TRP A CA 1
ATOM 8532 C C . TRP A 1 1058 ? -11.711 13.896 -9.885 1.00 81.19 1058 TRP A C 1
ATOM 8534 O O . TRP A 1 1058 ? -11.253 13.357 -8.884 1.00 81.19 1058 TRP A O 1
ATOM 8544 N N . TYR A 1 1059 ? -12.389 13.220 -10.816 1.00 83.31 1059 TYR A N 1
ATOM 8545 C CA . TYR A 1 1059 ? -12.578 11.769 -10.758 1.00 83.31 1059 TYR A CA 1
ATOM 8546 C C . TYR A 1 1059 ? -11.236 11.015 -10.841 1.00 83.31 1059 TYR A C 1
ATOM 8548 O O . TYR A 1 1059 ? -10.933 10.196 -9.980 1.00 83.31 1059 TYR A O 1
ATOM 8556 N N . VAL A 1 1060 ? -10.371 11.355 -11.801 1.00 74.38 1060 VAL A N 1
ATOM 8557 C CA . VAL A 1 1060 ? -9.027 10.766 -11.968 1.00 74.38 1060 VAL A CA 1
ATOM 8558 C C . VAL A 1 1060 ? -8.137 10.978 -10.735 1.00 74.38 1060 VAL A C 1
ATOM 8560 O O . VAL A 1 1060 ? -7.395 10.073 -10.350 1.00 74.38 1060 VAL A O 1
ATOM 8563 N N . GLN A 1 1061 ? -8.223 12.139 -10.076 1.00 75.00 1061 GLN A N 1
ATOM 8564 C CA . GLN A 1 1061 ? -7.507 12.389 -8.817 1.00 75.00 1061 GLN A CA 1
ATOM 8565 C C . GLN A 1 1061 ? -8.133 11.630 -7.632 1.00 75.00 1061 GLN A C 1
ATOM 8567 O O . GLN A 1 1061 ? -7.406 11.054 -6.825 1.00 75.00 1061 GLN A O 1
ATOM 8572 N N . TYR A 1 1062 ? -9.463 11.556 -7.558 1.00 86.62 1062 TYR A N 1
ATOM 8573 C CA . TYR A 1 1062 ? -10.187 10.795 -6.539 1.00 86.62 1062 TYR A CA 1
ATOM 8574 C C . TYR A 1 1062 ? -9.865 9.291 -6.594 1.00 86.62 1062 TYR A C 1
ATOM 8576 O O . TYR A 1 1062 ? -9.484 8.707 -5.578 1.00 86.62 1062 TYR A O 1
ATOM 8584 N N . VAL A 1 1063 ? -9.927 8.655 -7.774 1.00 80.56 1063 VAL A N 1
ATOM 8585 C CA . VAL A 1 1063 ? -9.662 7.207 -7.893 1.00 80.56 1063 VAL A CA 1
ATOM 8586 C C . VAL A 1 1063 ? -8.177 6.878 -7.637 1.00 80.56 1063 VAL A C 1
ATOM 8588 O O . VAL A 1 1063 ? -7.855 5.752 -7.253 1.00 80.56 1063 VAL A O 1
ATOM 8591 N N . ALA A 1 1064 ? -7.267 7.858 -7.733 1.00 72.69 1064 ALA A N 1
ATOM 8592 C CA . ALA A 1 1064 ? -5.881 7.703 -7.279 1.00 72.69 1064 ALA A CA 1
ATOM 8593 C C . ALA A 1 1064 ? -5.787 7.513 -5.764 1.00 72.69 1064 ALA A C 1
ATOM 8595 O O . ALA A 1 1064 ? -5.154 6.562 -5.302 1.00 72.69 1064 ALA A O 1
ATOM 8596 N N . HIS A 1 1065 ? -6.471 8.361 -4.994 1.00 75.69 1065 HIS A N 1
ATOM 8597 C CA . HIS A 1 1065 ? -6.551 8.187 -3.547 1.00 75.69 1065 HIS A CA 1
ATOM 8598 C C . HIS A 1 1065 ? -7.376 6.952 -3.162 1.00 75.69 1065 HIS A C 1
ATOM 8600 O O . HIS A 1 1065 ? -7.005 6.274 -2.213 1.00 75.69 1065 HIS A O 1
ATOM 8606 N N . TYR A 1 1066 ? -8.422 6.586 -3.913 1.00 83.50 1066 TYR A N 1
ATOM 8607 C CA . TYR A 1 1066 ? -9.179 5.350 -3.660 1.00 83.50 1066 TYR A CA 1
ATOM 8608 C C . TYR A 1 1066 ? -8.275 4.110 -3.747 1.00 83.50 1066 TYR A C 1
ATOM 8610 O O . TYR A 1 1066 ? -8.257 3.297 -2.825 1.00 83.50 1066 TYR A O 1
ATOM 8618 N N . LYS A 1 1067 ? -7.449 4.000 -4.799 1.00 78.19 1067 LYS A N 1
ATOM 8619 C CA . LYS A 1 1067 ? -6.481 2.898 -4.946 1.00 78.19 1067 LYS A CA 1
ATOM 8620 C C . LYS A 1 1067 ? -5.389 2.914 -3.872 1.00 78.19 1067 LYS A C 1
ATOM 8622 O O . LYS A 1 1067 ? -5.006 1.850 -3.395 1.00 78.19 1067 LYS A O 1
ATOM 8627 N N . GLU A 1 1068 ? -4.909 4.092 -3.469 1.00 84.19 1068 GLU A N 1
ATOM 8628 C CA . GLU A 1 1068 ? -3.952 4.241 -2.361 1.00 84.19 1068 GLU A CA 1
ATOM 8629 C C . GLU A 1 1068 ? -4.559 3.747 -1.037 1.00 84.19 1068 GLU A C 1
ATOM 8631 O O . GLU A 1 1068 ? -3.971 2.905 -0.360 1.00 84.19 1068 GLU A O 1
ATOM 8636 N N . PHE A 1 1069 ? -5.784 4.177 -0.720 1.00 82.31 1069 PHE A N 1
ATOM 8637 C CA . PHE A 1 1069 ? -6.510 3.769 0.483 1.00 82.31 1069 PHE A CA 1
ATOM 8638 C C . PHE A 1 1069 ? -6.803 2.261 0.467 1.00 82.31 1069 PHE A C 1
ATOM 8640 O O . PHE A 1 1069 ? -6.586 1.599 1.480 1.00 82.31 1069 PHE A O 1
ATOM 8647 N N . GLN A 1 1070 ? -7.211 1.687 -0.672 1.00 81.25 1070 GLN A N 1
ATOM 8648 C CA . GLN A 1 1070 ? -7.383 0.235 -0.819 1.00 81.25 1070 GLN A CA 1
ATOM 8649 C C . GLN A 1 1070 ? -6.077 -0.529 -0.544 1.00 81.25 1070 GLN A C 1
ATOM 8651 O O . GLN A 1 1070 ? -6.086 -1.477 0.239 1.00 81.25 1070 GLN A O 1
ATOM 8656 N N . GLN A 1 1071 ? -4.950 -0.106 -1.128 1.00 74.81 1071 GLN A N 1
ATOM 8657 C CA . GLN A 1 1071 ? -3.648 -0.762 -0.936 1.00 74.81 1071 GLN A CA 1
ATOM 8658 C C . GLN A 1 1071 ? -3.126 -0.636 0.505 1.00 74.81 1071 GLN A C 1
ATOM 8660 O O . GLN A 1 1071 ? -2.588 -1.600 1.047 1.00 74.81 1071 GLN A O 1
ATOM 8665 N N . ARG A 1 1072 ? -3.298 0.529 1.142 1.00 86.81 1072 ARG A N 1
ATOM 8666 C CA . ARG A 1 1072 ? -2.803 0.810 2.501 1.00 86.81 1072 ARG A CA 1
ATOM 8667 C C . ARG A 1 1072 ? -3.700 0.264 3.616 1.00 86.81 1072 ARG A C 1
ATOM 8669 O O . ARG A 1 1072 ? -3.201 -0.016 4.706 1.00 86.81 1072 ARG A O 1
ATOM 8676 N N . LEU A 1 1073 ? -5.010 0.160 3.389 1.00 79.56 1073 LEU A N 1
ATOM 8677 C CA . LEU A 1 1073 ? -5.993 -0.209 4.419 1.00 79.56 1073 LEU A CA 1
ATOM 8678 C C . LEU A 1 1073 ? -6.598 -1.608 4.223 1.00 79.56 1073 LEU A C 1
ATOM 8680 O O . LEU A 1 1073 ? -7.221 -2.110 5.157 1.00 79.56 1073 LEU A O 1
ATOM 8684 N N . ASN A 1 1074 ? -6.422 -2.225 3.047 1.00 85.75 1074 ASN A N 1
ATOM 8685 C CA . ASN A 1 1074 ? -6.945 -3.547 2.669 1.00 85.75 1074 ASN A CA 1
ATOM 8686 C C . ASN A 1 1074 ? -8.451 -3.741 2.961 1.00 85.75 1074 ASN A C 1
ATOM 8688 O O . ASN A 1 1074 ? -8.907 -4.821 3.336 1.00 85.75 1074 ASN A O 1
ATOM 8692 N N . ARG A 1 1075 ? -9.223 -2.658 2.826 1.00 81.62 1075 ARG A N 1
ATOM 8693 C CA . ARG A 1 1075 ? -10.682 -2.595 2.980 1.00 81.62 1075 ARG A CA 1
ATOM 8694 C C . ARG A 1 1075 ? -11.213 -1.404 2.189 1.00 81.62 1075 ARG A C 1
ATOM 8696 O O . ARG A 1 1075 ? -10.472 -0.441 1.977 1.00 81.62 1075 ARG A O 1
ATOM 8703 N N . ASP A 1 1076 ? -12.491 -1.423 1.823 1.00 83.44 1076 ASP A N 1
ATOM 8704 C CA . ASP A 1 1076 ? -13.129 -0.211 1.311 1.00 83.44 1076 ASP A CA 1
ATOM 8705 C C . ASP A 1 1076 ? -13.350 0.811 2.445 1.00 83.44 1076 ASP A C 1
ATOM 8707 O O . ASP A 1 1076 ? -13.606 0.453 3.598 1.00 83.44 1076 ASP A O 1
ATOM 8711 N N . THR A 1 1077 ? -13.195 2.092 2.116 1.00 89.88 1077 THR A N 1
ATOM 8712 C CA . THR A 1 1077 ? -13.444 3.244 2.995 1.00 89.88 1077 THR A CA 1
ATOM 8713 C C . THR A 1 1077 ? -14.063 4.434 2.247 1.00 89.88 1077 THR A C 1
ATOM 8715 O O . THR A 1 1077 ? -14.046 5.558 2.755 1.00 89.88 1077 THR A O 1
ATOM 8718 N N . GLU A 1 1078 ? -14.624 4.208 1.055 1.00 95.81 1078 GLU A N 1
ATOM 8719 C CA . GLU A 1 1078 ? -15.590 5.115 0.442 1.00 95.81 1078 GLU A CA 1
ATOM 8720 C C . GLU A 1 1078 ? -16.887 5.124 1.279 1.00 95.81 1078 GLU A C 1
ATOM 8722 O O . GLU A 1 1078 ? -17.440 4.077 1.617 1.00 95.81 1078 GLU A O 1
ATOM 8727 N N . LYS A 1 1079 ? -17.406 6.313 1.604 1.00 94.75 1079 LYS A N 1
ATOM 8728 C CA . LYS A 1 10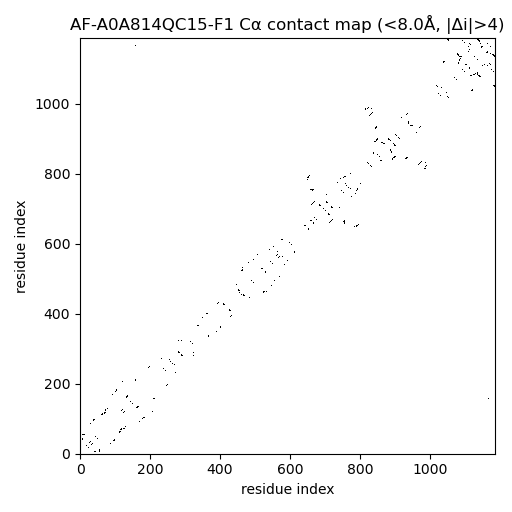79 ? -18.820 6.505 1.958 1.00 94.75 1079 LYS A CA 1
ATOM 8729 C C . LYS A 1 1079 ? -19.457 7.490 0.976 1.00 94.75 1079 LYS A C 1
ATOM 8731 O O . LYS A 1 1079 ? -18.855 8.502 0.619 1.00 94.75 1079 LYS A O 1
ATOM 8736 N N . CYS A 1 1080 ? -20.696 7.206 0.581 1.00 94.81 1080 CYS A N 1
ATOM 8737 C CA . CYS A 1 1080 ? -21.565 8.156 -0.109 1.00 94.81 1080 CYS A CA 1
ATOM 8738 C C . CYS A 1 1080 ? -22.157 9.123 0.933 1.00 94.81 1080 CYS A C 1
ATOM 8740 O O . CYS A 1 1080 ? -22.823 8.678 1.870 1.00 94.81 1080 CYS A O 1
ATOM 8742 N N . LEU A 1 1081 ? -21.861 10.422 0.830 1.00 97.12 1081 LEU A N 1
ATOM 8743 C CA . LEU A 1 1081 ? -22.207 11.436 1.834 1.00 97.12 1081 LEU A CA 1
ATOM 8744 C C . LEU A 1 1081 ? -22.746 12.727 1.196 1.00 97.12 1081 LEU A C 1
ATOM 8746 O O . LEU A 1 1081 ? -22.426 13.074 0.061 1.00 97.12 1081 LEU A O 1
ATOM 8750 N N . TYR A 1 1082 ? -23.525 13.480 1.970 1.00 97.12 1082 TYR A N 1
ATOM 8751 C CA . TYR A 1 1082 ? -24.177 14.722 1.569 1.00 97.12 1082 TYR A CA 1
ATOM 8752 C C . TYR A 1 1082 ? -23.382 15.970 1.970 1.00 97.12 1082 TYR A C 1
ATOM 8754 O O . TYR A 1 1082 ? -22.966 16.092 3.125 1.00 97.12 1082 TYR A O 1
ATOM 8762 N N . HIS A 1 1083 ? -23.286 16.962 1.081 1.00 96.31 1083 HIS A N 1
ATOM 8763 C CA . HIS A 1 1083 ? -22.745 18.297 1.383 1.00 96.31 1083 HIS A CA 1
ATOM 8764 C C . HIS A 1 1083 ? -23.713 19.398 0.926 1.00 96.31 1083 HIS A C 1
ATOM 8766 O O . HIS A 1 1083 ? -23.976 19.550 -0.265 1.00 96.31 1083 HIS A O 1
ATOM 8772 N N . GLY A 1 1084 ? -24.256 20.167 1.871 1.00 93.69 1084 GLY A N 1
ATOM 8773 C CA . GLY A 1 1084 ? -25.220 21.236 1.595 1.00 93.69 1084 GLY A CA 1
ATOM 8774 C C . GLY A 1 1084 ? -24.571 22.611 1.491 1.00 93.69 1084 GLY A C 1
ATOM 8775 O O . GLY A 1 1084 ? -23.750 22.970 2.336 1.00 93.69 1084 GLY A O 1
ATOM 8776 N N . CYS A 1 1085 ? -24.947 23.397 0.482 1.00 91.50 1085 CYS A N 1
ATOM 8777 C CA . CYS A 1 1085 ? -24.356 24.713 0.234 1.00 91.50 1085 CYS A CA 1
ATOM 8778 C C . CYS A 1 1085 ? -25.349 25.690 -0.426 1.00 91.50 1085 CYS A C 1
ATOM 8780 O O . CYS A 1 1085 ? -26.492 25.346 -0.722 1.00 91.50 1085 CYS A O 1
ATOM 8782 N N . SER A 1 1086 ? -24.930 26.937 -0.664 1.00 90.19 1086 SER A N 1
ATOM 8783 C CA . SER A 1 1086 ? -25.681 27.847 -1.541 1.00 90.19 1086 SER A CA 1
ATOM 8784 C C . SER A 1 1086 ? -25.389 27.544 -3.014 1.00 90.19 1086 SER A C 1
ATOM 8786 O O . SER A 1 1086 ? -24.324 27.022 -3.348 1.00 90.19 1086 SER A O 1
ATOM 8788 N N . GLN A 1 1087 ? -26.302 27.932 -3.909 1.00 88.94 1087 GLN A N 1
ATOM 8789 C CA . GLN A 1 1087 ? -26.153 27.756 -5.360 1.00 88.94 1087 GLN A CA 1
ATOM 8790 C C . GLN A 1 1087 ? -24.824 28.329 -5.897 1.00 88.94 1087 GLN A C 1
ATOM 8792 O O . GLN A 1 1087 ? -24.137 27.674 -6.670 1.00 88.94 1087 GLN A O 1
ATOM 8797 N N . GLN A 1 1088 ? -24.399 29.500 -5.408 1.00 86.19 1088 GLN A N 1
ATOM 8798 C CA . GLN A 1 1088 ? -23.122 30.138 -5.775 1.00 86.19 1088 GLN A CA 1
ATOM 8799 C C . GLN A 1 1088 ? -21.889 29.282 -5.428 1.00 86.19 1088 GLN A C 1
ATOM 8801 O O . GLN A 1 1088 ? -20.908 29.276 -6.168 1.00 86.19 1088 GLN A O 1
ATOM 8806 N N . ILE A 1 1089 ? -21.932 28.555 -4.308 1.00 87.81 1089 ILE A N 1
ATOM 8807 C CA . ILE A 1 1089 ? -20.864 27.631 -3.908 1.00 87.81 1089 ILE A CA 1
ATOM 8808 C C . ILE A 1 1089 ? -20.955 26.321 -4.707 1.00 87.81 1089 ILE A C 1
ATOM 8810 O O . ILE A 1 1089 ? -19.922 25.729 -5.012 1.00 87.81 1089 ILE A O 1
ATOM 8814 N N . ALA A 1 1090 ? -22.159 25.906 -5.117 1.00 90.75 1090 ALA A N 1
ATOM 8815 C CA . ALA A 1 1090 ? -22.359 24.719 -5.946 1.00 90.75 1090 ALA A CA 1
ATOM 8816 C C . ALA A 1 1090 ? -21.737 24.858 -7.349 1.00 90.75 1090 ALA A C 1
ATOM 8818 O O . ALA A 1 1090 ? -21.127 23.908 -7.836 1.00 90.75 1090 ALA A O 1
ATOM 8819 N N . GLU A 1 1091 ? -21.814 26.044 -7.966 1.00 88.38 1091 GLU A N 1
ATOM 8820 C CA . GLU A 1 1091 ? -21.073 26.347 -9.203 1.00 88.38 1091 GLU A CA 1
ATOM 8821 C C . GLU A 1 1091 ? -19.560 26.113 -9.010 1.00 88.38 1091 GLU A C 1
ATOM 8823 O O . GLU A 1 1091 ? -18.945 25.334 -9.739 1.00 88.38 1091 GLU A O 1
ATOM 8828 N N . SER A 1 1092 ? -18.980 26.699 -7.954 1.00 85.06 1092 SER A N 1
ATOM 8829 C CA . SER A 1 1092 ? -17.545 26.599 -7.648 1.00 85.06 1092 SER A CA 1
ATOM 8830 C C . SER A 1 1092 ? -17.077 25.161 -7.379 1.00 85.06 1092 SER A C 1
ATOM 8832 O O . SER A 1 1092 ? -16.040 24.750 -7.905 1.00 85.06 1092 SER A O 1
ATOM 8834 N N . ILE A 1 1093 ? -17.848 24.373 -6.617 1.00 89.50 1093 ILE A N 1
ATOM 8835 C CA . ILE A 1 1093 ? -17.528 22.966 -6.308 1.00 89.50 1093 ILE A CA 1
ATOM 8836 C C . ILE A 1 1093 ? -17.574 22.086 -7.566 1.00 89.50 1093 ILE A C 1
ATOM 8838 O O . ILE A 1 1093 ? -16.771 21.166 -7.696 1.00 89.50 1093 ILE A O 1
ATOM 8842 N N . ILE A 1 1094 ? -18.459 22.363 -8.526 1.00 87.75 1094 ILE A N 1
ATOM 8843 C CA . ILE A 1 1094 ? -18.562 21.552 -9.751 1.00 87.75 1094 ILE A CA 1
ATOM 8844 C C . ILE A 1 1094 ? -17.364 21.761 -10.682 1.00 87.75 1094 ILE A C 1
ATOM 8846 O O . ILE A 1 1094 ? -16.910 20.807 -11.314 1.00 87.75 1094 ILE A O 1
ATOM 8850 N N . GLU A 1 1095 ? -16.797 22.966 -10.720 1.00 79.81 1095 GLU A N 1
ATOM 8851 C CA . GLU A 1 1095 ? -15.567 23.256 -11.465 1.00 79.81 1095 GLU A CA 1
ATOM 8852 C C . GLU A 1 1095 ? -14.296 22.819 -10.706 1.00 79.81 1095 GLU A C 1
ATOM 8854 O O . GLU A 1 1095 ? -13.393 22.197 -11.279 1.00 79.81 1095 GLU A O 1
ATOM 8859 N N . ASN A 1 1096 ? -14.212 23.134 -9.409 1.00 75.94 1096 ASN A N 1
ATOM 8860 C CA . ASN A 1 1096 ? -12.969 23.134 -8.625 1.00 75.94 1096 ASN A CA 1
ATOM 8861 C C . ASN A 1 1096 ? -12.943 22.124 -7.461 1.00 75.94 1096 ASN A C 1
ATOM 8863 O O . ASN A 1 1096 ? -11.997 22.140 -6.675 1.00 75.94 1096 ASN A O 1
ATOM 8867 N N . CYS A 1 1097 ? -13.937 21.235 -7.385 1.00 84.25 1097 CYS A N 1
ATOM 8868 C CA . CYS A 1 1097 ? -14.165 20.281 -6.299 1.00 84.25 1097 CYS A CA 1
ATOM 8869 C C . CYS A 1 1097 ? -14.302 20.936 -4.912 1.00 84.25 1097 CYS A C 1
ATOM 8871 O O . CYS A 1 1097 ? -14.404 22.154 -4.745 1.00 84.25 1097 CYS A O 1
ATOM 8873 N N . PHE A 1 1098 ? -14.344 20.090 -3.890 1.00 87.06 1098 PHE A N 1
ATOM 8874 C CA . PHE A 1 1098 ? -14.320 20.480 -2.494 1.00 87.06 1098 PHE A CA 1
ATOM 8875 C C . PHE A 1 1098 ? -12.930 20.994 -2.111 1.00 87.06 1098 PHE A C 1
ATOM 8877 O O . PHE A 1 1098 ? -11.945 20.279 -2.254 1.00 87.06 1098 PHE A O 1
ATOM 8884 N N . ASN A 1 1099 ? -12.848 22.218 -1.589 1.00 79.31 1099 ASN A N 1
ATOM 8885 C CA . ASN A 1 1099 ? -11.579 22.860 -1.246 1.00 79.31 1099 ASN A CA 1
ATOM 8886 C C . ASN A 1 1099 ? -11.526 23.212 0.249 1.00 79.31 1099 ASN A C 1
ATOM 8888 O O . ASN A 1 1099 ? -12.309 24.034 0.742 1.00 79.31 1099 ASN A O 1
ATOM 8892 N N . ARG A 1 1100 ? -10.561 22.632 0.972 1.00 78.44 1100 ARG A N 1
ATOM 8893 C CA . ARG A 1 1100 ? -10.381 22.849 2.420 1.00 78.44 1100 ARG A CA 1
ATOM 8894 C C . ARG A 1 1100 ? -9.955 24.267 2.814 1.00 78.44 1100 ARG A C 1
ATOM 8896 O O . ARG A 1 1100 ? -10.063 24.609 3.989 1.00 78.44 1100 ARG A O 1
ATOM 8903 N N . SER A 1 1101 ? -9.522 25.128 1.885 1.00 73.69 1101 SER A N 1
ATOM 8904 C CA . SER A 1 1101 ? -9.161 26.522 2.204 1.00 73.69 1101 SER A CA 1
ATOM 8905 C C . SER A 1 1101 ? -10.344 27.373 2.684 1.00 73.69 1101 SER A C 1
ATOM 8907 O O . SER A 1 1101 ? -10.128 28.455 3.228 1.00 73.69 1101 SER A O 1
ATOM 8909 N N . PHE A 1 1102 ? -11.580 26.896 2.498 1.00 71.75 1102 PHE A N 1
ATOM 8910 C CA . PHE A 1 1102 ? -12.811 27.520 2.998 1.00 71.75 1102 PHE A CA 1
ATOM 8911 C C . PHE A 1 1102 ? -13.288 26.955 4.354 1.00 71.75 1102 PHE A C 1
ATOM 8913 O O . PHE A 1 1102 ? -14.366 27.323 4.831 1.00 71.75 1102 PHE A O 1
ATOM 8920 N N . ALA A 1 1103 ? -12.507 26.073 4.991 1.00 68.19 1103 ALA A N 1
ATOM 8921 C CA . ALA A 1 1103 ? -12.823 25.534 6.311 1.00 68.19 1103 ALA A CA 1
ATOM 8922 C C . ALA A 1 1103 ? -13.038 26.655 7.346 1.00 68.19 1103 ALA A C 1
ATOM 8924 O O . ALA A 1 1103 ? -12.306 27.644 7.388 1.00 68.19 1103 ALA A O 1
ATOM 8925 N N . GLY A 1 1104 ? -14.058 26.495 8.193 1.00 58.38 1104 GLY A N 1
ATOM 8926 C CA . GLY A 1 1104 ? -14.457 27.499 9.181 1.00 58.38 1104 GLY A CA 1
ATOM 8927 C C . GLY A 1 1104 ? -15.575 28.447 8.756 1.00 58.38 1104 GLY A C 1
ATOM 8928 O O . GLY A 1 1104 ? -16.163 29.075 9.632 1.00 58.38 1104 GLY A O 1
ATOM 8929 N N . ALA A 1 1105 ? -15.959 28.496 7.474 1.00 70.50 1105 ALA A N 1
ATOM 8930 C CA . ALA A 1 1105 ? -17.065 29.344 7.004 1.00 70.50 1105 ALA A CA 1
ATOM 8931 C C . ALA A 1 1105 ? -18.418 29.060 7.700 1.00 70.50 1105 ALA A C 1
ATOM 8933 O O . ALA A 1 1105 ? -19.237 29.964 7.840 1.00 70.50 1105 ALA A O 1
ATOM 8934 N N . ASN A 1 1106 ? -18.623 27.822 8.169 1.00 70.88 1106 ASN A N 1
ATOM 8935 C CA . ASN A 1 1106 ? -19.767 27.388 8.981 1.00 70.88 1106 ASN A CA 1
ATOM 8936 C C . ASN A 1 1106 ? -19.324 26.826 10.359 1.00 70.88 1106 ASN A C 1
ATOM 8938 O O . ASN A 1 1106 ? -20.052 26.051 10.975 1.00 70.88 1106 ASN A O 1
ATOM 8942 N N . GLY A 1 1107 ? -18.122 27.181 10.836 1.00 73.81 1107 GLY A N 1
ATOM 8943 C CA . GLY A 1 1107 ? -17.488 26.614 12.037 1.00 73.81 1107 GLY A CA 1
ATOM 8944 C C . GLY A 1 1107 ? -16.449 25.513 11.755 1.00 73.81 1107 GLY A C 1
ATOM 8945 O O . GLY A 1 1107 ? -16.268 25.085 10.616 1.00 73.81 1107 GLY A O 1
ATOM 8946 N N . ILE A 1 1108 ? -15.736 25.093 12.810 1.00 86.06 1108 ILE A N 1
ATOM 8947 C CA . ILE A 1 1108 ? -14.655 24.079 12.782 1.00 86.06 1108 ILE A CA 1
ATOM 8948 C C . ILE A 1 1108 ? -14.785 23.034 13.910 1.00 86.06 1108 ILE A C 1
ATOM 8950 O O . ILE A 1 1108 ? -13.778 22.548 14.412 1.00 86.06 1108 ILE A O 1
ATOM 8954 N N . LEU A 1 1109 ? -16.006 22.710 14.353 1.00 86.00 1109 LEU A N 1
ATOM 8955 C CA . LEU A 1 1109 ? -16.257 21.935 15.584 1.00 86.00 1109 LEU A CA 1
ATOM 8956 C C . LEU A 1 1109 ? -15.488 20.600 15.676 1.00 86.00 1109 LEU A C 1
ATOM 8958 O O . LEU A 1 1109 ? -15.011 20.254 16.752 1.00 86.00 1109 LEU A O 1
ATOM 8962 N N . TYR A 1 1110 ? -15.322 19.907 14.548 1.00 88.12 1110 TYR A N 1
ATOM 8963 C CA . TYR A 1 1110 ? -14.609 18.628 14.427 1.00 88.12 1110 TYR A CA 1
ATOM 8964 C C . TYR A 1 1110 ? -13.288 18.755 13.635 1.00 88.12 1110 TYR A C 1
ATOM 8966 O O . TYR A 1 1110 ? -12.730 17.761 13.173 1.00 88.12 1110 TYR A O 1
ATOM 8974 N N . GLY A 1 1111 ? -12.790 19.986 13.473 1.00 89.06 1111 GLY A N 1
ATOM 8975 C CA . GLY A 1 1111 ? -11.544 20.329 12.787 1.00 89.06 1111 GLY A CA 1
ATOM 8976 C C . GLY A 1 1111 ? -11.719 21.272 11.592 1.00 89.06 1111 GLY A C 1
ATOM 8977 O O . GLY A 1 1111 ? -12.827 21.530 11.116 1.00 89.06 1111 GLY A O 1
ATOM 8978 N N . ALA A 1 1112 ? -10.606 21.808 11.094 1.00 87.81 1112 ALA A N 1
ATOM 8979 C CA . ALA A 1 1112 ? -10.548 22.732 9.963 1.00 87.81 1112 ALA A CA 1
ATOM 8980 C C . ALA A 1 1112 ? -10.327 21.991 8.626 1.00 87.81 1112 ALA A C 1
ATOM 8982 O O . ALA A 1 1112 ? -9.254 22.068 8.030 1.00 87.81 1112 ALA A O 1
ATOM 8983 N N . GLY A 1 1113 ? -11.358 21.278 8.166 1.00 89.19 1113 GLY A N 1
ATOM 8984 C CA . GLY A 1 1113 ? -11.402 20.599 6.863 1.00 89.19 1113 GLY A CA 1
ATOM 8985 C C . GLY A 1 1113 ? -12.749 20.782 6.150 1.00 89.19 1113 GLY A C 1
ATOM 8986 O O . GLY A 1 1113 ? -13.525 21.674 6.507 1.00 89.19 1113 GLY A O 1
ATOM 8987 N N . VAL A 1 1114 ? -13.045 19.948 5.146 1.00 92.56 1114 VAL A N 1
ATOM 8988 C CA . VAL A 1 1114 ? -14.350 19.957 4.451 1.00 92.56 1114 VAL A CA 1
ATOM 8989 C C . VAL A 1 1114 ? -15.314 18.981 5.119 1.00 92.56 1114 VAL A C 1
ATOM 8991 O O . VAL A 1 1114 ? -14.991 17.808 5.277 1.00 92.56 1114 VAL A O 1
ATOM 8994 N N . TYR A 1 1115 ? -16.502 19.473 5.473 1.00 94.62 1115 TYR A N 1
ATOM 8995 C CA . TYR A 1 1115 ? -17.538 18.740 6.201 1.00 94.62 1115 TYR A CA 1
ATOM 8996 C C . TYR A 1 1115 ? -18.510 18.036 5.250 1.00 94.62 1115 TYR A C 1
ATOM 8998 O O . TYR A 1 1115 ? -19.040 18.656 4.328 1.00 94.62 1115 TYR A O 1
ATOM 9006 N N . PHE A 1 1116 ? -18.806 16.775 5.540 1.00 96.62 1116 PHE A N 1
ATOM 9007 C CA . PHE A 1 1116 ? -19.812 15.943 4.879 1.00 96.62 1116 PHE A CA 1
ATOM 9008 C C . PHE A 1 1116 ? -20.702 15.285 5.930 1.00 96.62 1116 PHE A C 1
ATOM 9010 O O . PHE A 1 1116 ? -20.271 15.111 7.071 1.00 96.62 1116 PHE A O 1
ATOM 9017 N N . SER A 1 1117 ? -21.918 14.877 5.562 1.00 95.50 1117 SER A N 1
ATOM 9018 C CA . SER A 1 1117 ? -22.797 14.133 6.467 1.00 95.50 1117 SER A CA 1
ATOM 9019 C C . SER A 1 1117 ? -23.474 12.940 5.809 1.00 95.50 1117 SER A C 1
ATOM 9021 O O . SER A 1 1117 ? -23.894 13.018 4.661 1.00 95.50 1117 SER A O 1
ATOM 9023 N N . SER A 1 1118 ? -23.662 11.846 6.550 1.00 94.19 1118 SER A N 1
ATOM 9024 C CA . SER A 1 1118 ? -24.475 10.706 6.097 1.00 94.19 1118 SER A CA 1
ATOM 9025 C C . SER A 1 1118 ? -25.982 10.999 6.093 1.00 94.19 1118 SER A C 1
ATOM 9027 O O . SER A 1 1118 ? -26.771 10.147 5.690 1.00 94.19 1118 SER A O 1
ATOM 9029 N N . ARG A 1 1119 ? -26.410 12.196 6.528 1.00 92.56 1119 ARG A N 1
ATOM 9030 C CA . ARG A 1 1119 ? -27.823 12.582 6.611 1.00 92.56 1119 ARG A CA 1
ATOM 9031 C C . ARG A 1 1119 ? -28.100 13.870 5.847 1.00 92.56 1119 ARG A C 1
ATOM 9033 O O . ARG A 1 1119 ? -27.708 14.952 6.287 1.00 92.56 1119 ARG A O 1
ATOM 9040 N N . ALA A 1 1120 ? -28.869 13.769 4.764 1.00 92.56 1120 ALA A N 1
ATOM 9041 C CA . ALA A 1 1120 ? -29.327 14.927 4.003 1.00 92.56 1120 ALA A CA 1
ATOM 9042 C C . ALA A 1 1120 ? -30.046 15.961 4.896 1.00 92.56 1120 ALA A C 1
ATOM 9044 O O . ALA A 1 1120 ? -29.788 17.156 4.771 1.00 92.56 1120 ALA A O 1
ATOM 9045 N N . ALA A 1 1121 ? -30.834 15.530 5.894 1.00 92.38 1121 ALA A N 1
ATOM 9046 C CA . ALA A 1 1121 ? -31.477 16.429 6.861 1.00 92.38 1121 ALA A CA 1
ATOM 9047 C C . ALA A 1 1121 ? -30.503 17.309 7.678 1.00 92.38 1121 ALA A C 1
ATOM 9049 O O . ALA A 1 1121 ? -30.898 18.389 8.118 1.00 92.38 1121 ALA A O 1
ATOM 9050 N N . TYR A 1 1122 ? -29.249 16.886 7.887 1.00 91.69 1122 TYR A N 1
ATOM 9051 C CA . TYR A 1 1122 ? -28.227 17.720 8.532 1.00 91.69 1122 TYR A CA 1
ATOM 9052 C C . TYR A 1 1122 ? -27.634 18.713 7.526 1.00 91.69 1122 TYR A C 1
ATOM 9054 O O . TYR A 1 1122 ? -27.659 19.924 7.755 1.00 91.69 1122 TYR A O 1
ATOM 9062 N N . SER A 1 1123 ? -27.207 18.221 6.358 1.00 93.25 1123 SER A N 1
ATOM 9063 C CA . SER A 1 1123 ? -26.692 19.046 5.256 1.00 93.25 1123 SER A CA 1
ATOM 9064 C C . SER A 1 1123 ? -27.713 20.079 4.746 1.00 93.25 1123 SER A C 1
ATOM 9066 O O . SER A 1 1123 ? -27.331 21.173 4.327 1.00 93.25 1123 SER A O 1
ATOM 9068 N N . HIS A 1 1124 ? -29.016 19.819 4.887 1.00 91.94 1124 HIS A N 1
ATOM 9069 C CA . HIS A 1 1124 ? -30.088 20.785 4.634 1.00 91.94 1124 HIS A CA 1
ATOM 9070 C C . HIS A 1 1124 ? -29.891 22.102 5.406 1.00 91.94 1124 HIS A C 1
ATOM 9072 O O . HIS A 1 1124 ? -30.145 23.169 4.854 1.00 91.94 1124 HIS A O 1
ATOM 9078 N N . THR A 1 1125 ? -29.393 22.063 6.648 1.00 90.94 1125 THR A N 1
ATOM 9079 C CA . THR A 1 1125 ? -29.218 23.277 7.476 1.00 90.94 1125 THR A CA 1
ATOM 9080 C C . THR A 1 1125 ? -28.168 24.252 6.920 1.00 90.94 1125 THR A C 1
ATOM 9082 O O . THR A 1 1125 ? -28.222 25.446 7.211 1.00 90.94 1125 THR A O 1
ATOM 9085 N N . PHE A 1 1126 ? -27.280 23.775 6.041 1.00 89.69 1126 PHE A N 1
ATOM 9086 C CA . PHE A 1 1126 ? -26.293 24.575 5.302 1.00 89.69 1126 PHE A CA 1
ATOM 9087 C C . PHE A 1 1126 ? -26.723 24.864 3.847 1.00 89.69 1126 PHE A C 1
ATOM 9089 O O . PHE A 1 1126 ? -26.125 25.705 3.170 1.00 89.69 1126 PHE A O 1
ATOM 9096 N N . SER A 1 1127 ? -27.794 24.215 3.378 1.00 90.75 1127 SER A N 1
ATOM 9097 C CA . SER A 1 1127 ? -28.350 24.338 2.024 1.00 90.75 1127 SER A CA 1
ATOM 9098 C C . SER A 1 1127 ? -29.245 25.579 1.917 1.00 90.75 1127 SER A C 1
ATOM 9100 O O . SER A 1 1127 ? -30.471 25.508 2.041 1.00 90.75 1127 SER A O 1
ATOM 9102 N N . ARG A 1 1128 ? -28.625 26.753 1.747 1.00 89.19 1128 ARG A N 1
ATOM 9103 C CA . ARG A 1 1128 ? -29.337 28.044 1.728 1.00 89.19 1128 ARG A CA 1
ATOM 9104 C C . ARG A 1 1128 ? -30.235 28.161 0.482 1.00 89.19 1128 ARG A C 1
ATOM 9106 O O . ARG A 1 1128 ? -29.718 27.975 -0.620 1.00 89.19 1128 ARG A O 1
ATOM 9113 N N . PRO A 1 1129 ? -31.531 28.501 0.629 1.00 91.62 1129 PRO A N 1
ATOM 9114 C CA . PRO A 1 1129 ? -32.435 28.651 -0.508 1.00 91.62 1129 PRO A CA 1
ATOM 9115 C C . PRO A 1 1129 ? -32.091 29.882 -1.363 1.00 91.62 1129 PRO A C 1
ATOM 9117 O O . PRO A 1 1129 ? -31.665 30.911 -0.834 1.00 91.62 1129 PRO A O 1
ATOM 9120 N N . ASN A 1 1130 ? -32.309 29.786 -2.675 1.00 89.62 1130 ASN A N 1
ATOM 9121 C CA . ASN A 1 1130 ? -32.238 30.910 -3.613 1.00 89.62 1130 ASN A CA 1
ATOM 9122 C C . ASN A 1 1130 ? -33.556 31.728 -3.650 1.00 89.62 1130 ASN A C 1
ATOM 9124 O O . ASN A 1 1130 ? -34.494 31.467 -2.893 1.00 89.62 1130 ASN A O 1
ATOM 9128 N N . SER A 1 1131 ? -33.651 32.707 -4.557 1.00 89.38 1131 SER A N 1
ATOM 9129 C CA . SER A 1 1131 ? -34.848 33.545 -4.766 1.00 89.38 1131 SER A CA 1
ATOM 9130 C C . SER A 1 1131 ? -36.129 32.774 -5.114 1.00 89.38 1131 SER A C 1
ATOM 9132 O O . SER A 1 1131 ? -37.223 33.257 -4.842 1.00 89.38 1131 SER A O 1
ATOM 9134 N N . ASN A 1 1132 ? -36.005 31.572 -5.676 1.00 88.69 1132 ASN A N 1
ATOM 9135 C CA . ASN A 1 1132 ? -37.112 30.698 -6.065 1.00 88.69 1132 ASN A CA 1
ATOM 9136 C C . ASN A 1 1132 ? -37.467 29.687 -4.949 1.00 88.69 1132 ASN A C 1
ATOM 9138 O O . ASN A 1 1132 ? -38.262 28.771 -5.183 1.00 88.69 1132 ASN A O 1
ATOM 9142 N N . ALA A 1 1133 ? -36.850 29.831 -3.767 1.00 89.50 1133 ALA A N 1
ATOM 9143 C CA . ALA A 1 1133 ? -36.814 28.892 -2.642 1.00 89.50 1133 ALA A CA 1
ATOM 9144 C C . ALA A 1 1133 ? -36.047 27.570 -2.891 1.00 89.50 1133 ALA A C 1
ATOM 9146 O O . ALA A 1 1133 ? -36.164 26.640 -2.095 1.00 89.50 1133 ALA A O 1
ATOM 9147 N N . GLU A 1 1134 ? -35.245 27.478 -3.957 1.00 92.50 1134 GLU A N 1
ATOM 9148 C CA . GLU A 1 1134 ? -34.518 26.258 -4.356 1.00 92.50 1134 GLU A CA 1
ATOM 9149 C C . GLU A 1 1134 ? -33.225 26.090 -3.564 1.00 92.50 1134 GLU A C 1
ATOM 9151 O O . GLU A 1 1134 ? -32.475 27.046 -3.361 1.00 92.50 1134 GLU A O 1
ATOM 9156 N N . ARG A 1 1135 ? -32.946 24.859 -3.142 1.00 94.25 1135 ARG A N 1
ATOM 9157 C CA . ARG A 1 1135 ? -31.790 24.469 -2.332 1.00 94.25 1135 ARG A CA 1
ATOM 9158 C C . ARG A 1 1135 ? -30.899 23.504 -3.103 1.00 94.25 1135 ARG A C 1
ATOM 9160 O O . ARG A 1 1135 ? -31.392 22.688 -3.876 1.00 94.25 1135 ARG A O 1
ATOM 9167 N N . CYS A 1 1136 ? -29.593 23.603 -2.865 1.00 93.88 1136 CYS A N 1
ATOM 9168 C CA . CYS A 1 1136 ? -28.556 22.821 -3.535 1.00 93.88 1136 CYS A CA 1
ATOM 9169 C C . CYS A 1 1136 ? -27.836 21.918 -2.525 1.00 93.88 1136 CYS A C 1
ATOM 9171 O O . CYS A 1 1136 ? -27.315 22.407 -1.519 1.00 93.88 1136 CYS A O 1
ATOM 9173 N N . MET A 1 1137 ? -27.774 20.616 -2.801 1.00 95.94 1137 MET A N 1
ATOM 9174 C CA . MET A 1 1137 ? -27.025 19.656 -1.986 1.00 95.94 1137 MET A CA 1
ATOM 9175 C C . MET A 1 1137 ? -26.310 18.642 -2.875 1.00 95.94 1137 MET A C 1
ATOM 9177 O O . MET A 1 1137 ? -26.919 18.038 -3.755 1.00 95.94 1137 MET A O 1
ATOM 9181 N N . PHE A 1 1138 ? -25.019 18.442 -2.635 1.00 97.75 1138 PHE A N 1
ATOM 9182 C CA . PHE A 1 1138 ? -24.246 17.397 -3.292 1.00 97.75 1138 PHE A CA 1
ATOM 9183 C C . PHE A 1 1138 ? -24.460 16.043 -2.639 1.00 97.75 1138 PHE A C 1
ATOM 9185 O O . PHE A 1 1138 ? -24.542 15.951 -1.414 1.00 97.75 1138 PHE A O 1
ATOM 9192 N N . VAL A 1 1139 ? -24.420 15.011 -3.473 1.00 97.00 1139 VAL A N 1
ATOM 9193 C CA . VAL A 1 1139 ? -24.088 13.635 -3.111 1.00 97.00 1139 VAL A CA 1
ATOM 9194 C C . VAL A 1 1139 ? -22.663 13.386 -3.601 1.00 97.00 1139 VAL A C 1
ATOM 9196 O O . VAL A 1 1139 ? -22.349 13.626 -4.771 1.00 97.00 1139 VAL A O 1
ATOM 9199 N N . ALA A 1 1140 ? -21.782 12.963 -2.700 1.00 97.25 1140 ALA A N 1
ATOM 9200 C CA . ALA A 1 1140 ? -20.353 12.844 -2.952 1.00 97.25 1140 ALA A CA 1
ATOM 9201 C C . ALA A 1 1140 ? -19.794 11.504 -2.468 1.00 97.25 1140 ALA A C 1
ATOM 9203 O O . ALA A 1 1140 ? -20.176 10.995 -1.414 1.00 97.25 1140 ALA A O 1
ATOM 9204 N N . ARG A 1 1141 ? -18.830 10.976 -3.221 1.00 96.19 1141 ARG A N 1
ATOM 9205 C CA . ARG A 1 1141 ? -17.979 9.848 -2.834 1.00 96.19 1141 ARG A CA 1
ATOM 9206 C C . ARG A 1 1141 ? -16.845 10.375 -1.970 1.00 96.19 1141 ARG A C 1
ATOM 9208 O O . ARG A 1 1141 ? -16.134 11.272 -2.416 1.00 96.19 1141 ARG A O 1
ATOM 9215 N N . VAL A 1 1142 ? -16.676 9.863 -0.750 1.00 97.38 1142 VAL A N 1
ATOM 9216 C CA . VAL A 1 1142 ? -15.719 10.409 0.230 1.00 97.38 1142 VAL A CA 1
ATOM 9217 C C . VAL A 1 1142 ? -14.862 9.305 0.851 1.00 97.38 1142 VAL A C 1
ATOM 9219 O O . VAL A 1 1142 ? -15.385 8.358 1.431 1.00 97.38 1142 VAL A O 1
ATOM 9222 N N . LEU A 1 1143 ? -13.540 9.454 0.759 1.00 96.25 1143 LEU A N 1
ATOM 9223 C CA . LEU A 1 1143 ? -12.524 8.551 1.304 1.00 96.25 1143 LEU A CA 1
ATOM 9224 C C . LEU A 1 1143 ? -12.248 8.878 2.776 1.00 96.25 1143 LEU A C 1
ATOM 9226 O O . LEU A 1 1143 ? -11.380 9.697 3.099 1.00 96.25 1143 LEU A O 1
ATOM 9230 N N . ILE A 1 1144 ? -12.991 8.239 3.681 1.00 94.19 1144 ILE A N 1
ATOM 9231 C CA . ILE A 1 1144 ? -12.865 8.492 5.126 1.00 94.19 1144 ILE A CA 1
ATOM 9232 C C . ILE A 1 1144 ? -11.676 7.753 5.767 1.00 94.19 1144 ILE A C 1
ATOM 9234 O O . ILE A 1 1144 ? -11.185 8.181 6.812 1.00 94.19 1144 ILE A O 1
ATOM 9238 N N . GLY A 1 1145 ? -11.175 6.680 5.141 1.00 91.62 1145 GLY A N 1
ATOM 9239 C CA . GLY A 1 1145 ? -9.975 5.947 5.564 1.00 91.62 1145 GLY A CA 1
ATOM 9240 C C . GLY A 1 1145 ? -10.035 5.418 7.003 1.00 91.62 1145 GLY A C 1
ATOM 9241 O O . GLY A 1 1145 ? -10.932 4.652 7.378 1.00 91.62 1145 GLY A O 1
ATOM 9242 N N . LYS A 1 1146 ? -9.051 5.807 7.817 1.00 92.31 1146 LYS A N 1
ATOM 9243 C CA . LYS A 1 1146 ? -9.079 5.725 9.281 1.00 92.31 1146 LYS A CA 1
ATOM 9244 C C . LYS A 1 1146 ? -9.618 7.039 9.858 1.00 92.31 1146 LYS A C 1
ATOM 9246 O O . LYS A 1 1146 ? -8.948 8.066 9.807 1.00 92.31 1146 LYS A O 1
ATOM 9251 N N . THR A 1 1147 ? -10.807 6.990 10.449 1.00 92.19 1147 THR A N 1
ATOM 9252 C CA . THR A 1 1147 ? -11.457 8.105 11.159 1.00 92.19 1147 THR A CA 1
ATOM 9253 C C . THR A 1 1147 ? -11.022 8.188 12.625 1.00 92.19 1147 THR A C 1
ATOM 9255 O O . THR A 1 1147 ? -10.879 7.151 13.272 1.00 92.19 1147 THR A O 1
ATOM 9258 N N . THR A 1 1148 ? -10.924 9.396 13.184 1.00 93.69 1148 THR A N 1
ATOM 9259 C CA . THR A 1 1148 ? -10.847 9.634 14.644 1.00 93.69 1148 THR A CA 1
ATOM 9260 C C . THR A 1 1148 ? -11.799 10.748 15.091 1.00 93.69 1148 THR A C 1
ATOM 9262 O O . THR A 1 1148 ? -12.366 11.446 14.251 1.00 93.69 1148 THR A O 1
ATOM 9265 N N . GLN A 1 1149 ? -12.002 10.930 16.396 1.00 95.75 1149 GLN A N 1
ATOM 9266 C CA . GLN A 1 1149 ? -12.840 12.016 16.910 1.00 95.75 1149 GLN A CA 1
ATOM 9267 C C . GLN A 1 1149 ? -12.236 13.379 16.537 1.00 95.75 1149 GLN A C 1
ATOM 9269 O O . GLN A 1 1149 ? -11.033 13.596 16.684 1.00 95.75 1149 GLN A O 1
ATOM 9274 N N . GLY A 1 1150 ? -13.068 14.293 16.039 1.00 88.12 1150 GLY A N 1
ATOM 9275 C CA . GLY A 1 1150 ? -12.652 15.651 15.701 1.00 88.12 1150 GLY A CA 1
ATOM 9276 C C . GLY A 1 1150 ? -12.773 16.642 16.859 1.00 88.12 1150 GLY A C 1
ATOM 9277 O O . GLY A 1 1150 ? -13.680 16.533 17.683 1.00 88.12 1150 GLY A O 1
ATOM 9278 N N . ASP A 1 1151 ? -11.916 17.665 16.859 1.00 89.50 1151 ASP A N 1
ATOM 9279 C CA . ASP A 1 1151 ? -12.024 18.841 17.727 1.00 89.50 1151 ASP A CA 1
ATOM 9280 C C . ASP A 1 1151 ? -11.543 20.127 17.021 1.00 89.50 1151 ASP A C 1
ATOM 9282 O O . ASP A 1 1151 ? -10.883 20.089 15.979 1.00 89.50 1151 ASP A O 1
ATOM 9286 N N . THR A 1 1152 ? -11.863 21.287 17.602 1.00 87.12 1152 THR A N 1
ATOM 9287 C CA . THR A 1 1152 ? -11.601 22.622 17.024 1.00 87.12 1152 THR A CA 1
ATOM 9288 C C . THR A 1 1152 ? -10.130 22.997 16.804 1.00 87.12 1152 THR A C 1
ATOM 9290 O O . THR A 1 1152 ? -9.850 23.956 16.083 1.00 87.12 1152 THR A O 1
ATOM 9293 N N . SER A 1 1153 ? -9.177 22.287 17.409 1.00 84.31 1153 SER A N 1
ATOM 9294 C CA . SER A 1 1153 ? -7.739 22.535 17.247 1.00 84.31 1153 SER A CA 1
ATOM 9295 C C . SER A 1 1153 ? -7.142 21.867 15.999 1.00 84.31 1153 SER A C 1
ATOM 9297 O O . SER A 1 1153 ? -6.096 22.309 15.510 1.00 84.31 1153 SER A O 1
ATOM 9299 N N . ILE A 1 1154 ? -7.809 20.841 15.455 1.00 78.75 1154 ILE A N 1
ATOM 9300 C CA . ILE A 1 1154 ? -7.267 19.951 14.422 1.00 78.75 1154 ILE A CA 1
ATOM 9301 C C . ILE A 1 1154 ? -7.280 20.626 13.041 1.00 78.75 1154 ILE A C 1
ATOM 9303 O O . ILE A 1 1154 ? -8.335 20.832 12.440 1.00 78.75 1154 ILE A O 1
ATOM 9307 N N . LYS A 1 1155 ? -6.092 20.929 12.500 1.00 81.25 1155 LYS A N 1
ATOM 9308 C CA . LYS A 1 1155 ? -5.889 21.602 11.190 1.00 81.25 1155 LYS A CA 1
ATOM 9309 C C . LYS A 1 1155 ? -5.417 20.674 10.060 1.00 81.25 1155 LYS A C 1
ATOM 9311 O O . LYS A 1 1155 ? -5.293 21.100 8.917 1.00 81.25 1155 LYS A O 1
ATOM 9316 N N . SER A 1 1156 ? -5.122 19.429 10.399 1.00 81.31 1156 SER A N 1
ATOM 9317 C CA . SER A 1 1156 ? -4.603 18.354 9.547 1.00 81.31 1156 SER A CA 1
ATOM 9318 C C . SER A 1 1156 ? -4.966 17.031 10.229 1.00 81.31 1156 SER A C 1
ATOM 9320 O O . SER A 1 1156 ? -5.113 17.047 11.454 1.00 81.31 1156 SER A O 1
ATOM 9322 N N . PRO A 1 1157 ? -5.095 15.897 9.520 1.00 79.50 1157 PRO A N 1
ATOM 9323 C CA . PRO A 1 1157 ? -5.570 14.675 10.155 1.00 79.50 1157 PRO A CA 1
ATOM 9324 C C . PRO A 1 1157 ? -4.552 14.213 11.220 1.00 79.50 1157 PRO A C 1
ATOM 9326 O O . PRO A 1 1157 ? -3.342 14.341 10.995 1.00 79.50 1157 PRO A O 1
ATOM 9329 N N . PRO A 1 1158 ? -4.995 13.727 12.397 1.00 77.56 1158 PRO A N 1
ATOM 9330 C CA . PRO A 1 1158 ? -4.081 13.252 13.434 1.00 77.56 1158 PRO A CA 1
ATOM 9331 C C . PRO A 1 1158 ? -3.216 12.073 12.965 1.00 77.56 1158 PRO A C 1
ATOM 9333 O O . PRO A 1 1158 ? -3.596 11.320 12.070 1.00 77.56 1158 PRO A O 1
ATOM 9336 N N . VAL A 1 1159 ? -2.043 11.895 13.580 1.00 77.88 1159 VAL A N 1
ATOM 9337 C CA . VAL A 1 1159 ? -1.059 10.879 13.163 1.00 77.88 1159 VAL A CA 1
ATOM 9338 C C . VAL A 1 1159 ? -1.685 9.479 13.152 1.00 77.88 1159 VAL A C 1
ATOM 9340 O O . VAL A 1 1159 ? -2.178 9.006 14.173 1.00 77.88 1159 VAL A O 1
ATOM 9343 N N . GLY A 1 1160 ? -1.642 8.815 11.993 1.00 75.06 1160 GLY A N 1
ATOM 9344 C CA . GLY A 1 1160 ? -2.224 7.484 11.778 1.00 75.06 1160 GLY A CA 1
ATOM 9345 C C . GLY A 1 1160 ? -3.674 7.472 11.271 1.00 75.06 1160 GLY A C 1
ATOM 9346 O O . GLY A 1 1160 ? -4.197 6.383 11.022 1.00 75.06 1160 GLY A O 1
ATOM 9347 N N . PHE A 1 1161 ? -4.292 8.642 11.082 1.00 88.19 1161 PHE A N 1
ATOM 9348 C CA . PHE A 1 1161 ? -5.665 8.819 10.601 1.00 88.19 1161 PHE A CA 1
ATOM 9349 C C . PHE A 1 1161 ? -5.720 9.596 9.275 1.00 88.19 1161 PHE A C 1
ATOM 9351 O O . PHE A 1 1161 ? -4.783 10.302 8.909 1.00 88.19 1161 PHE A O 1
ATOM 9358 N N . ASP A 1 1162 ? -6.837 9.457 8.560 1.00 88.94 1162 ASP A N 1
ATOM 9359 C CA . ASP A 1 1162 ? -7.101 10.049 7.240 1.00 88.94 1162 ASP A CA 1
ATOM 9360 C C . ASP A 1 1162 ? -8.193 11.137 7.287 1.00 88.94 1162 ASP A C 1
ATOM 9362 O O . ASP A 1 1162 ? -8.254 12.013 6.422 1.00 88.94 1162 ASP A O 1
ATOM 9366 N N . SER A 1 1163 ? -9.076 11.087 8.288 1.00 94.00 1163 SER A N 1
ATOM 9367 C CA . SER A 1 1163 ? -10.177 12.038 8.488 1.00 94.00 1163 SER A CA 1
ATOM 9368 C C . SER A 1 1163 ? -10.595 12.112 9.962 1.00 94.00 1163 SER A C 1
ATOM 9370 O O . SER A 1 1163 ? -10.202 11.271 10.779 1.00 94.00 1163 SER A O 1
ATOM 9372 N N . THR A 1 1164 ? -11.407 13.109 10.314 1.00 95.88 1164 THR A N 1
ATOM 9373 C CA . THR A 1 1164 ? -12.076 13.185 11.622 1.00 95.88 1164 THR A CA 1
ATOM 9374 C C . THR A 1 1164 ? -13.594 13.065 11.490 1.00 95.88 1164 THR A C 1
ATOM 9376 O O . THR A 1 1164 ? -14.157 13.176 10.401 1.00 95.88 1164 THR A O 1
ATOM 9379 N N . THR A 1 1165 ? -14.276 12.802 12.603 1.00 93.69 1165 THR A N 1
ATOM 9380 C CA . THR A 1 1165 ? -15.733 12.635 12.668 1.00 93.69 1165 THR A CA 1
ATOM 9381 C C . THR A 1 1165 ? -16.309 13.196 13.973 1.00 93.69 1165 THR A C 1
ATOM 9383 O O . THR A 1 1165 ? -15.582 13.392 14.949 1.00 93.69 1165 THR A O 1
ATOM 9386 N N . ASP A 1 1166 ? -17.619 13.451 13.997 1.00 91.88 1166 ASP A N 1
ATOM 9387 C CA . ASP A 1 1166 ? -18.392 13.617 15.239 1.00 91.88 1166 ASP A CA 1
ATOM 9388 C C . ASP A 1 1166 ? -18.564 12.295 16.011 1.00 91.88 1166 ASP A C 1
ATOM 9390 O O . ASP A 1 1166 ? -18.934 12.322 17.185 1.00 91.88 1166 ASP A O 1
ATOM 9394 N N . GLY A 1 1167 ? -18.296 11.164 15.350 1.00 83.00 1167 GLY A N 1
ATOM 9395 C CA . GLY A 1 1167 ? -18.491 9.803 15.838 1.00 83.00 1167 GLY A CA 1
ATOM 9396 C C . GLY A 1 1167 ? -19.768 9.135 15.318 1.00 83.00 1167 GLY A C 1
ATOM 9397 O O . GLY A 1 1167 ? -20.017 7.990 15.685 1.00 83.00 1167 GLY A O 1
ATOM 9398 N N . THR A 1 1168 ? -20.588 9.817 14.500 1.00 84.69 1168 THR A N 1
ATOM 9399 C CA . THR A 1 1168 ? -21.935 9.338 14.125 1.00 84.69 1168 THR A CA 1
ATOM 9400 C C . THR A 1 1168 ? -22.314 9.618 12.666 1.00 84.69 1168 THR A C 1
ATOM 9402 O O . THR A 1 1168 ? -22.668 8.710 11.911 1.00 84.69 1168 THR A O 1
ATOM 9405 N N . HIS A 1 1169 ? -22.290 10.881 12.245 1.00 88.69 1169 HIS A N 1
ATOM 9406 C CA . HIS A 1 1169 ? -23.020 11.356 11.070 1.00 88.69 1169 HIS A CA 1
ATOM 9407 C C . HIS A 1 1169 ? -22.289 12.460 10.308 1.00 88.69 1169 HIS A C 1
ATOM 9409 O O . HIS A 1 1169 ? -22.786 12.875 9.262 1.00 88.69 1169 HIS A O 1
ATOM 9415 N N . ILE A 1 1170 ? -21.151 12.948 10.798 1.00 94.50 1170 ILE A N 1
ATOM 9416 C CA . ILE A 1 1170 ? -20.354 14.028 10.213 1.00 94.50 1170 ILE A CA 1
ATOM 9417 C C . ILE A 1 1170 ? -18.937 13.506 9.986 1.00 94.50 1170 ILE A C 1
ATOM 9419 O O . ILE A 1 1170 ? -18.336 12.911 10.879 1.00 94.50 1170 ILE A O 1
ATOM 9423 N N . PHE A 1 1171 ? -18.384 13.766 8.806 1.00 96.31 1171 PHE A N 1
ATOM 9424 C CA . PHE A 1 1171 ? -17.014 13.413 8.437 1.00 96.31 1171 PHE A CA 1
ATOM 9425 C C . PHE A 1 1171 ? -16.298 14.655 7.910 1.00 96.31 1171 PHE A C 1
ATOM 9427 O O . PHE A 1 1171 ? -16.881 15.430 7.148 1.00 96.31 1171 PHE A O 1
ATOM 9434 N N . VAL A 1 1172 ? -15.048 14.856 8.325 1.00 95.94 1172 VAL A N 1
ATOM 9435 C CA . VAL A 1 1172 ? -14.226 16.013 7.957 1.00 95.94 1172 VAL A CA 1
ATOM 9436 C C . VAL A 1 1172 ? -12.929 15.525 7.319 1.00 95.94 1172 VAL A C 1
ATOM 9438 O O . VAL A 1 1172 ? -12.104 14.878 7.967 1.00 95.94 1172 VAL A O 1
ATOM 9441 N N . ILE A 1 1173 ? -12.759 15.828 6.031 1.00 94.81 1173 ILE A N 1
ATOM 9442 C CA . ILE A 1 1173 ? -11.564 15.471 5.252 1.00 94.81 1173 ILE A CA 1
ATOM 9443 C C . ILE A 1 1173 ? -10.587 16.645 5.143 1.00 94.81 1173 ILE A C 1
ATOM 9445 O O . ILE A 1 1173 ? -10.979 17.816 5.194 1.00 94.81 1173 ILE A O 1
ATOM 9449 N N . TYR A 1 1174 ? -9.306 16.319 4.963 1.00 86.75 1174 TYR A N 1
ATOM 9450 C CA . TYR A 1 1174 ? -8.192 17.273 5.012 1.00 86.75 1174 TYR A CA 1
ATOM 9451 C C . TYR A 1 1174 ? -7.346 17.304 3.730 1.00 86.75 1174 TYR A C 1
ATOM 9453 O O . TYR A 1 1174 ? -6.345 18.020 3.673 1.00 86.75 1174 TYR A O 1
ATOM 9461 N N . HIS A 1 1175 ? -7.746 16.569 2.695 1.00 83.19 1175 HIS A N 1
ATOM 9462 C CA . HIS A 1 1175 ? -7.150 16.605 1.366 1.00 83.19 1175 HIS A CA 1
ATOM 9463 C C . HIS A 1 1175 ? -8.261 16.679 0.313 1.00 83.19 1175 HIS A C 1
ATOM 9465 O O . HIS A 1 1175 ? -9.205 15.898 0.357 1.00 83.19 1175 HIS A O 1
ATOM 9471 N N . ASP A 1 1176 ? -8.165 17.618 -0.630 1.00 81.44 1176 ASP A N 1
ATOM 9472 C CA . ASP A 1 1176 ? -9.286 17.972 -1.521 1.00 81.44 1176 ASP A CA 1
ATOM 9473 C C . ASP A 1 1176 ? -9.729 16.783 -2.400 1.00 81.44 1176 ASP A C 1
ATOM 9475 O O . ASP A 1 1176 ? -10.918 16.531 -2.575 1.00 81.44 1176 ASP A O 1
ATOM 9479 N N . ALA A 1 1177 ? -8.768 15.973 -2.859 1.00 83.00 1177 ALA A N 1
ATOM 9480 C CA . ALA A 1 1177 ? -9.021 14.762 -3.642 1.00 83.00 1177 ALA A CA 1
ATOM 9481 C C . ALA A 1 1177 ? -9.482 13.536 -2.813 1.00 83.00 1177 ALA A C 1
ATOM 9483 O O . ALA A 1 1177 ? -9.621 12.452 -3.372 1.00 83.00 1177 ALA A O 1
ATOM 9484 N N . GLN A 1 1178 ? -9.751 13.675 -1.503 1.00 91.19 1178 GLN A N 1
ATOM 9485 C CA . GLN A 1 1178 ? -10.488 12.645 -0.748 1.00 91.19 1178 GLN A CA 1
ATOM 9486 C C . GLN A 1 1178 ? -11.985 12.622 -1.088 1.00 91.19 1178 GLN A C 1
ATOM 9488 O O . GLN A 1 1178 ? -12.659 11.676 -0.690 1.00 91.19 1178 GLN A O 1
ATOM 9493 N N . ALA A 1 1179 ? -12.526 13.624 -1.789 1.00 95.19 1179 ALA A N 1
ATOM 9494 C CA . ALA A 1 1179 ? -13.930 13.642 -2.187 1.00 95.19 1179 ALA A CA 1
ATOM 9495 C C . ALA A 1 1179 ? -14.122 13.898 -3.686 1.00 95.19 1179 ALA A C 1
ATOM 9497 O O . ALA A 1 1179 ? -13.404 14.688 -4.296 1.00 95.19 1179 ALA A O 1
ATOM 9498 N N . PHE A 1 1180 ? -15.149 13.268 -4.253 1.00 95.06 1180 PHE A N 1
ATOM 9499 C CA . PHE A 1 1180 ? -15.656 13.539 -5.594 1.00 95.06 1180 PHE A CA 1
ATOM 9500 C C . PHE A 1 1180 ? -17.156 13.844 -5.525 1.00 95.06 1180 PHE A C 1
ATOM 9502 O O . PHE A 1 1180 ? -17.934 13.035 -5.021 1.00 95.06 1180 PHE A O 1
ATOM 9509 N N . ALA A 1 1181 ? -17.566 15.013 -6.020 1.00 95.25 1181 ALA A N 1
ATOM 9510 C CA . ALA A 1 1181 ? -18.978 15.360 -6.168 1.00 95.25 1181 ALA A CA 1
ATOM 9511 C C . ALA A 1 1181 ? -19.559 14.565 -7.345 1.00 95.25 1181 ALA A C 1
ATOM 9513 O O . ALA A 1 1181 ? -19.160 14.800 -8.481 1.00 95.25 1181 ALA A O 1
ATOM 9514 N N . GLU A 1 1182 ? -20.474 13.632 -7.078 1.00 95.00 1182 GLU A N 1
ATOM 9515 C CA . GLU A 1 1182 ? -21.024 12.727 -8.097 1.00 95.00 1182 GLU A CA 1
ATOM 9516 C C . GLU A 1 1182 ? -22.390 13.202 -8.605 1.00 95.00 1182 GLU A C 1
ATOM 9518 O O . GLU A 1 1182 ? -22.645 13.149 -9.807 1.00 95.00 1182 GLU A O 1
ATOM 9523 N N . TYR A 1 1183 ? -23.234 13.743 -7.717 1.00 96.81 1183 TYR A N 1
ATOM 9524 C CA . TYR A 1 1183 ? -24.528 14.327 -8.084 1.00 96.81 1183 TYR A CA 1
ATOM 9525 C C . TYR A 1 1183 ? -24.782 15.652 -7.359 1.00 96.81 1183 TYR A C 1
ATOM 9527 O O . TYR A 1 1183 ? -24.406 15.817 -6.198 1.00 96.81 1183 TYR A O 1
ATOM 9535 N N . LEU A 1 1184 ? -25.480 16.578 -8.017 1.00 97.31 1184 LEU A N 1
ATOM 9536 C CA . LEU A 1 1184 ? -26.101 17.753 -7.404 1.00 97.31 1184 LEU A CA 1
ATOM 9537 C C . LEU A 1 1184 ? -27.623 17.570 -7.401 1.00 97.31 1184 LEU A C 1
ATOM 9539 O O . LEU A 1 1184 ? -28.238 17.456 -8.460 1.00 97.31 1184 LEU A O 1
ATOM 9543 N N . ILE A 1 1185 ? -28.235 17.588 -6.218 1.00 95.56 1185 ILE A N 1
ATOM 9544 C CA . ILE A 1 1185 ? -29.689 17.584 -6.035 1.00 95.56 1185 ILE A CA 1
ATOM 9545 C C . ILE A 1 1185 ? -30.157 19.031 -5.857 1.00 95.56 1185 ILE A C 1
ATOM 9547 O O . ILE A 1 1185 ? -29.712 19.733 -4.944 1.00 95.56 1185 ILE A O 1
ATOM 9551 N N . THR A 1 1186 ? -31.087 19.461 -6.712 1.00 95.06 1186 THR A N 1
ATOM 9552 C CA . THR A 1 1186 ? -31.841 20.713 -6.552 1.00 95.06 1186 THR A CA 1
ATOM 9553 C C . THR A 1 1186 ? -33.257 20.391 -6.085 1.00 95.06 1186 THR A C 1
ATOM 9555 O O . THR A 1 1186 ? -33.963 19.620 -6.739 1.00 95.06 1186 THR A O 1
ATOM 9558 N N . TYR A 1 1187 ? -33.678 20.963 -4.956 1.00 93.56 1187 TYR A N 1
ATOM 9559 C CA . TYR A 1 1187 ? -34.949 20.644 -4.290 1.00 93.56 1187 TYR A CA 1
ATOM 9560 C C . TYR A 1 1187 ? -35.579 21.870 -3.602 1.00 93.56 1187 TYR A C 1
ATOM 9562 O O . TYR A 1 1187 ? -34.946 22.926 -3.525 1.00 93.56 1187 TYR A O 1
ATOM 9570 N N . LYS A 1 1188 ? -36.819 21.745 -3.105 1.00 89.25 1188 LYS A N 1
ATOM 9571 C CA . LYS A 1 1188 ? -37.516 22.766 -2.292 1.00 89.25 1188 LYS A CA 1
ATOM 9572 C C . LYS A 1 1188 ? -37.797 22.278 -0.874 1.00 89.25 1188 LYS A C 1
ATOM 9574 O O . LYS A 1 1188 ? -38.505 21.262 -0.711 1.00 89.25 1188 LYS A O 1
#

Sequence (1188 aa):
MNNDLNLFTISAFLNLETKVYGENWTIPYKREEPLGECLLSATKLALVGTADQNESCKKFMEVLIPEVFRKLHCSFHVNHWSKEVQLGIFEMTKLLIDLIAARLSYKPVPVQLLATLAVIFDPNSVFHQKHENQWFQHSFSDEQLDGRLLSCLSSLLITSSDTHGWLCQIINRFVLQNGIRNLKRQFGNPQSLTALEYNALLAPFVKCINYIMKEKYELIFNKAINRVFDYIENLKEKDFQTESIHIVFELLSTLQKLCSVVWPHCLKHIENLHLNHILQMIAQTNFNAKMNSMTELAKLIENNVLIPHDVLTAYIIENSILWKALEGFVAPHFSKADVEKLWKIQHGSSSLISVAAAKFDSEQLNNLIDCIDESWKTQTMPMHIESIVLLGKIGLTCEKQSAVRILQFLWDATLTICLSPAMLDCFLRSHYQILSIERPEYEEFRHDYSLKCIELVQRKEVWHARSVQYLNEILRLDSTNNQKLITVLVYKYNIIDVLIENLSNIQQDMWNNTQGIVMPDTLVDGHLTLQQSTKTHLELLSFVLKRGNLYLVLKCIEKLWDILITNERANTCDREFGFSWFIDCMEDISHETQLTLFNQRISKLNPIYLCPKGNACFKLYSERCNELRDLVLDSSTKSLQPIISRDLNALVRIYQGDLTAEQSDAIVVCSLSKTLHESVLKIGGDLIKNSFATEYKNNPTAPIIAIAASGQLAAKTVYFLPWKPNIDNIKCCESIRKFVSNAMEKAASENYKSIAFPVVGSGRYKCSISLVAWTLVDEVYRQLVKYPMSVSFVILPNRTDIYNEFQKQINLIQQSSEIQSLLVIIGKGTIEVQIGDITTQKIDVIIGNSSSDILKKEIMNAAGNDIEIAYAKEYENNQKSLLLSIPSGKLPCKQIFFIKWNPNKNEDVLRQSIVDFIWNVIQHVILYKFTSIAFPAIGCGQYRCPTNIVVKTMVKEIKHQLAMRDIPLTVKFVIQPKQQTIFNQFCNQILSSRGVDFRTSIDYQLPSTWEQSMGNKLRFVVSSNSAEYKSITADFNQTMNGKYTQIIQIDRIQNERWYVQYVAHYKEFQQRLNRDTEKCLYHGCSQQIAESIIENCFNRSFAGANGILYGAGVYFSSRAAYSHTFSRPNSNAERCMFVARVLIGKTTQGDTSIKSPPVGFDSTTDGTHIFVIYHDAQAFAEYLITYK

Foldseek 3Di:
DPDPLQDAPLVLLVVLVCLLPPPDNDQDQACPHSLVSRLVNLLSCLLVQCQCVPVSSVCCLQPVLLSNLCCVFADPCLLVDDPSRLVSSLVSLLSLLSNQLSNLLDDDHSLRSLVSLLSLLACPTPSNVSQFQPAQDDDDDDDDDDPVCVVVVVPPWFLRDNTRNSSLVSSSSNVVSVSLVSLQVNLPDPPDDDLSSLLSSQNSCLNNVNTGDLVVCCVRCVSNVVSLVVVLVPDDPVCLLDPCVVSNVSSLLSVLSNCVPRPVVCNVVSVCSLLVLLVVLLPDPDPSSLVVSVVVLLVPQPDPDPQDPVNSLCSCVVVVSVVSSCVVVDDDDDDLVNLVVCVVVCPSRLLVVLSVLLPDDPVSLVSNVVSLVVVVVPDDPVVVLSSLVSLLSNLQRHDPVSVVVSLVVLVVVLQDPDDALVSNCSSLVSSLSSLLDPDPSSVVVLLVLLVVLLVCLQVVGAPNLVSLVSNVSSCVSDPPQSLVSLCCCCVVVVVLVSLLVSLLVQLVVQCVVVVLPQDQQDDDSNHGGNLRSLLSSLVVNVVSLVSNVAADDLVSLVSLCVRQFVPPSHDLSSLLSSLVSCVVCVVSHDLVSLLCCLVPPLVPGDPVRDDPSSVVSNVVSVVSNVVVVVVVVVVVPDDDDFDQDDPFLAGEGEDADQQQADQFQEEEAQQVPVVNVVVQDVQQDVQQVVQCVVQCVVCVPDQWDKAQGHHRRNYGIYIHGHADADPDLVVRLVRLLVSLLVVLVVCQVVVTQEYEDEQPCVPPNPDDLLSSLLSNVVSNVVCCVVRHHYYYYYYHNVPVVSRVSNVVNVVLLSLLPVDQKDWDDFQLEIEIEHEDDQQADQFAEEEAAPPDPVRVCSQDVSLDDVQVVQVVVQCVVPVPDQWGWTQSRNGNYGIYIYGPDDADPDLVSNLVSLLVVVVVVVVVCVVVVTAEYEDEQPPVPPVPPDLLSNLLSNLVNVSVVCNLASDNHYYYYYYYPVPSVSSSSNSSSNPVVVPDDPCPPDDDDDPPPDDDDDHPDFWDWDDCPDPVVVVVLVQQCVLQVNPQSFWDTKTFGDPPVLVVLLVVVQVVLCVVVVDGQKDWWKAWAEPVVVVVCSHPNADLVCFQVVHAAQHSAGKTWSGNNVNVVRQDADPVRKTKMFTKTARQRAEAAGGHVHHAAPPPGQWYDVSHIMIGGNDRSRMDGGMMIITD

Radius of gyration: 39.68 Å; Cα contacts (8 Å, |Δi|>4): 1646; chains: 1; bounding box: 110×96×102 Å

InterPro domains:
  IPR002589 Macro domain [PF01661] (704-772)
  IPR002589 Macro domain [PF01661] (857-954)
  IPR002589 Macro domain [PS51154] (818-991)
  IPR012317 Poly(ADP-ribose) polymerase, catalytic domain [PF00644] (1026-1158)
  IPR012317 Poly(ADP-ribose) polymerase, catalytic domain [PS51059] (1006-1188)
  IPR043472 Macro domain-like [G3DSA:3.40.220.10] (649-816)
  IPR043472 Macro domain-like [G3DSA:3.40.220.10] (823-994)
  IPR043472 Macro domain-like [SSF52949] (644-810)
  IPR043472 Macro domain-like [SSF52949] (820-980)
  IPR052056 Mono-ADP-ribosyltransferase ARTD/PARP [PTHR14453] (1004-1188)
  IPR056850 UBP34/UBP24/USP9X/USP9Y-like, ARM repeat region [PF25010] (269-626)

pLDDT: mean 78.08, std 14.69, range [27.02, 97.75]

Secondary structure (DSSP, 8-state):
--SGGG---HHHHHHHHHHHHSSS------TTSHHHHHHHHHHHHHHHT-GGGSHHHHHIIIIIHHHHHHHHHH-GGGGG--HHHHHHHHHHHHHHHHHHHHHTTSSSP-HHHHHHHHHHT-TTSHHHHHTTT--------GGG--TTTHHHHTT-S----SS-HHHHHHHHHHHHTTHHHHHHHHHHSSSPPPHHHHHHHHHHHHHTGGGS-HHHHHHHHHHHHHHHHHHHHT--TTGGGSTTHHHHHHHHHHHHHHHHHS-GGGHHHHHHHHHHHHHHHHHSS-HHHHHHHHHHHHHHHHTT-SS-HHHHHHHHHHTTHHHHHHTTS--SS--HHHHHHHHHH-TT-HHHHHHHGGG--HHHHHHHHHHHHHHTTT--HHHHHHHHHHHHHHHHHS-HHHHHHHHHHHHHHHTSTT--HHHHHHHHHHHHHHHT---GGGHHHHHHHHHHHHHHHHHT-TTHHHHHHHHHHHTTT-TTTTHHHHHHHHHTT-HHHHHHHHHHHHHHHHHHHTTT---TTPEETTTEEHHHHHHHHHHHHHHHHHHHT-PBPHHHHHHHHHHHTS-TT--HHHHHHHHHHHHHTGGGB-HHHHHHHHHHTGGG--GGG--HHHHHHHHHHHHHHHHHHHHHHHHTT---------SSS--EEEEES-GGG--SSEEEEETT-HHHHHHHHHHHHHHHHHHHHHHHHH-TT-S-EEEE--TT--SSEEEEE-----SSHHHHHHHHHHHHHHHHHHHHHTT-SEEEEE--SSSTT---HHHHHHHHHHHHHHHHTTS--EEEEEE-TT-HHHHHHHHHHHHHHHHHHS-SEEEEEETTEEEEEEES-GGG--EEEEEEETT-HHHHHHHHHHH-THHHHHHHHHHHHTTT-SEEEEE-TTSSEEEEEEE-----SSHHHHHHHHHHHHHHHHHHHHHTT--EEEE--TTSSTT---HHHHHHHHHHHHHHHHHHHT---EEEEEE-GGGHHHHHHHHHHHHHTTSS-TTTT---PPPTTPPP-SSS--EEE--TTSHHHHHHHHHHHHHTTTSS--EEEEEEE--HHHHHHHHHHHHHHHHHHSS--EEEEEEEE-HHHHHHHHHH---GGGTBBTB-TT-SSEEEES-HHHHGGG----TTS-EEEEEEEEE--SEEE--TT-SSPPTT-SEEE-SSSEEEESSGGGEEEEEEEEE-

Solvent-accessible surface area (backbone atoms only — not comparable to full-atom values): 65344 Å² total; per-residue (Å²): 141,87,75,79,88,82,58,65,47,60,71,33,45,54,56,39,54,52,37,70,75,40,94,72,70,64,85,79,32,50,68,92,34,39,60,30,47,35,37,56,31,42,27,54,30,21,68,74,68,48,29,77,77,37,65,68,46,31,48,39,49,62,53,48,46,42,55,52,50,47,58,66,32,60,32,80,63,55,83,74,57,53,72,67,51,55,52,23,41,53,52,53,50,51,44,45,36,51,27,49,20,33,39,46,67,46,84,72,76,60,48,49,50,30,52,40,44,23,56,71,33,25,61,84,26,48,47,38,53,76,37,26,84,35,66,68,86,73,88,82,78,88,86,83,71,63,79,72,51,57,74,47,67,82,66,70,52,55,56,64,56,90,46,33,18,60,55,54,50,52,55,51,50,25,50,73,51,41,22,62,62,24,53,50,51,64,67,64,54,90,72,83,77,50,52,62,53,53,33,33,74,42,47,27,62,50,46,36,43,90,47,42,42,58,75,55,48,52,76,64,40,51,81,42,52,54,55,48,49,58,52,62,77,65,64,49,80,70,52,53,60,40,84,67,40,60,41,47,54,51,31,51,51,47,46,48,62,43,22,63,76,65,39,56,84,50,42,69,54,53,53,49,50,59,52,50,51,37,51,54,23,42,69,43,90,50,66,61,16,34,52,53,31,52,54,49,52,48,50,59,69,74,41,95,53,94,68,51,68,67,58,55,50,48,52,41,58,77,68,36,45,67,54,57,59,41,65,82,60,82,71,100,68,83,46,67,76,51,51,53,49,54,62,75,61,35,84,93,44,59,68,61,52,28,60,52,47,50,72,48,53,76,64,57,49,48,48,50,52,53,52,50,63,59,41,68,79,74,63,54,74,70,58,51,51,53,50,44,51,41,50,23,49,29,34,66,46,40,56,73,74,58,26,50,54,47,45,49,51,43,51,56,58,67,71,46,88,86,68,53,57,74,53,46,53,45,35,54,47,24,43,46,57,42,58,62,50,96,46,80,81,38,56,60,52,53,51,52,55,46,50,54,34,49,52,29,46,74,70,67,43,86,48,30,68,56,32,54,46,51,40,50,55,56,69,66,64,58,82,84,66,54,56,61,61,50,48,46,38,48,78,73,63,37,46,66,62,50,50,53,48,46,52,48,46,50,57,50,54,46,30,62,76,43,76,64,65,70,53,60,72,45,60,46,83,73,69,39,30,42,52,58,42,58,50,44,51,52,54,41,50,53,47,53,29,69,64,58,75,42,67,63,54,59,71,59,52,50,51,49,43,48,51,25,54,72,27,86,87,40,49,74,64,46,29,42,52,43,26,44,49,59,52,80,41,47,88,44,38,47,69,71,46,50,44,47,45,35,75,67,46,58,79,65,55,62,74,93,68,60,48,77,40,37,54,51,35,48,49,53,52,53,54,53,45,48,61,53,46,58,57,47,62,76,54,73,81,66,76,94,72,87,58,74,55,79,96,46,88,29,46,52,42,77,52,72,44,59,74,62,73,38,70,32,42,29,39,51,38,50,58,70,39,58,72,63,41,52,49,47,36,62,45,17,30,70,63,41,45,52,50,48,57,50,52,42,71,75,44,76,81,56,79,59,46,81,42,68,49,37,69,70,39,58,27,54,28,38,37,38,30,78,65,77,85,49,93,50,68,68,58,26,47,54,50,52,37,51,54,53,50,55,53,50,54,51,38,51,76,71,69,46,59,26,37,31,43,59,78,68,48,66,59,101,68,67,44,57,58,67,61,43,36,44,44,54,52,56,42,50,62,63,44,41,80,78,50,62,32,27,37,37,41,40,34,54,74,92,38,60,75,56,50,54,49,37,52,49,46,51,52,55,52,56,71,45,67,87,51,66,60,51,75,46,78,37,70,59,10,36,42,34,41,33,66,38,64,70,70,74,44,82,39,37,34,43,50,45,39,68,73,35,72,65,63,36,46,59,49,43,66,56,24,30,77,74,45,56,58,52,45,52,54,47,50,63,76,44,62,87,48,59,63,42,80,40,76,23,70,65,30,56,34,66,28,32,38,32,30,66,65,78,83,57,90,52,66,66,64,31,51,50,55,50,47,54,50,52,58,51,52,54,50,53,35,56,76,72,67,48,47,30,36,38,39,54,68,74,60,63,50,99,75,70,47,62,48,71,58,49,50,48,47,55,51,54,45,53,53,49,60,26,52,77,63,50,40,70,37,38,42,34,37,32,28,49,80,91,37,58,75,57,47,49,49,47,47,49,56,66,54,67,58,75,81,54,67,92,62,80,83,63,94,70,82,73,64,90,85,63,81,90,72,97,65,95,70,42,71,42,78,50,54,83,84,40,70,68,39,49,49,57,50,48,59,43,46,66,33,26,74,82,50,66,72,51,69,76,49,42,27,38,39,61,46,61,72,53,46,58,46,22,55,50,47,51,53,49,46,36,72,76,63,76,46,91,35,72,43,78,29,22,38,33,28,36,61,76,53,50,58,49,34,66,78,66,44,58,60,44,92,60,39,46,83,90,54,29,73,41,19,43,23,43,72,35,16,72,29,42,52,61,23,47,81,48,23,43,57,48,97,87,52,41,23,31,34,33,40,24,46,31,54,41,66,42,68,42,80,33,38,67,84,39,72,57,55,57,94,92,38,49,14,23,18,80,65,75,49,41,41,29,40,68,53,48,47,40,40,33,68,44,32,41,41,34,26,67